Protein AF-A0A8H3FGJ1-F1 (afdb_monomer_lite)

Structure (mmCIF, N/CA/C/O backbone):
data_AF-A0A8H3FGJ1-F1
#
_entry.id   AF-A0A8H3FGJ1-F1
#
loop_
_atom_site.group_PDB
_atom_site.id
_atom_site.type_symbol
_atom_site.label_atom_id
_atom_site.label_alt_id
_atom_site.label_comp_id
_atom_site.label_asym_id
_atom_site.label_entity_id
_atom_site.label_seq_id
_atom_site.pdbx_PDB_ins_code
_atom_site.Cartn_x
_atom_site.Cartn_y
_atom_site.Cartn_z
_atom_site.occupancy
_atom_site.B_iso_or_equiv
_atom_site.auth_seq_id
_atom_site.auth_comp_id
_atom_site.auth_asym_id
_atom_site.auth_atom_id
_atom_site.pdbx_PDB_model_num
ATOM 1 N N . MET A 1 1 ? -55.508 -25.408 26.847 1.00 26.58 1 MET A N 1
ATOM 2 C CA . MET A 1 1 ? -55.460 -25.380 25.366 1.00 26.58 1 MET A CA 1
ATOM 3 C C . MET A 1 1 ? -55.442 -23.920 24.953 1.00 26.58 1 MET A C 1
ATOM 5 O O . MET A 1 1 ? -56.273 -23.188 25.469 1.00 26.58 1 MET A O 1
ATOM 9 N N . ALA A 1 2 ? -54.504 -23.483 24.112 1.00 27.44 2 ALA A N 1
ATOM 10 C CA . ALA A 1 2 ? -54.508 -22.111 23.599 1.00 27.44 2 ALA A CA 1
ATOM 11 C C . ALA A 1 2 ? -55.454 -22.017 22.392 1.00 27.44 2 ALA A C 1
ATOM 13 O O . ALA A 1 2 ? -55.427 -22.892 21.525 1.00 27.44 2 ALA A O 1
ATOM 14 N N . ALA A 1 3 ? -56.301 -20.990 22.347 1.00 27.22 3 ALA A N 1
ATOM 15 C CA . ALA A 1 3 ? -57.204 -20.768 21.227 1.00 27.22 3 ALA A CA 1
ATOM 16 C C . ALA A 1 3 ? -56.464 -20.049 20.089 1.00 27.22 3 ALA A C 1
ATOM 18 O O . ALA A 1 3 ? -56.045 -18.904 20.248 1.00 27.22 3 ALA A O 1
ATOM 19 N N . ASN A 1 4 ? -56.348 -20.694 18.924 1.00 33.72 4 ASN A N 1
ATOM 20 C CA . ASN A 1 4 ? -55.919 -20.033 17.689 1.00 33.72 4 ASN A CA 1
ATOM 21 C C . ASN A 1 4 ? -57.055 -19.142 17.159 1.00 33.72 4 ASN A C 1
ATOM 23 O O . ASN A 1 4 ? -57.729 -19.485 16.186 1.00 33.72 4 ASN A O 1
ATOM 27 N N . GLY A 1 5 ? -57.281 -18.005 17.818 1.00 35.19 5 GLY A N 1
ATOM 28 C CA . GLY A 1 5 ? -58.205 -16.975 17.356 1.00 35.19 5 GLY A CA 1
ATOM 29 C C . GLY A 1 5 ? -57.672 -16.316 16.090 1.00 35.19 5 GLY A C 1
ATOM 30 O O . GLY A 1 5 ? -56.894 -15.374 16.167 1.00 35.19 5 GLY A O 1
ATOM 31 N N . THR A 1 6 ? -58.062 -16.819 14.921 1.00 43.31 6 THR A N 1
ATOM 32 C CA . THR A 1 6 ? -57.953 -16.066 13.665 1.00 43.31 6 THR A CA 1
ATOM 33 C C . THR A 1 6 ? -59.150 -15.127 13.597 1.00 43.31 6 THR A C 1
ATOM 35 O O . THR A 1 6 ? -60.292 -15.586 13.576 1.00 43.31 6 THR A O 1
ATOM 38 N N . PHE A 1 7 ? -58.902 -13.817 13.623 1.00 54.81 7 PHE A N 1
ATOM 39 C CA . PHE A 1 7 ? -59.974 -12.823 13.539 1.00 54.81 7 PHE A CA 1
ATOM 40 C C . PHE A 1 7 ? -60.697 -12.880 12.175 1.00 54.81 7 PHE A C 1
ATOM 42 O O . PHE A 1 7 ? -60.122 -13.358 11.190 1.00 54.81 7 PHE A O 1
ATOM 49 N N . PRO A 1 8 ? -61.954 -12.402 12.079 1.00 65.31 8 PRO A N 1
ATOM 50 C CA . PRO A 1 8 ? -62.693 -12.395 10.820 1.00 65.31 8 PRO A CA 1
ATOM 51 C C . PRO A 1 8 ? -61.982 -11.574 9.736 1.00 65.31 8 PRO A C 1
ATOM 53 O O . PRO A 1 8 ? -61.516 -10.465 9.992 1.00 65.31 8 PRO A O 1
ATOM 56 N N . ARG A 1 9 ? -61.989 -12.054 8.485 1.00 63.81 9 ARG A N 1
ATOM 57 C CA . ARG A 1 9 ? -61.479 -11.282 7.328 1.00 63.81 9 ARG A CA 1
ATOM 58 C C . ARG A 1 9 ? -62.192 -9.939 7.135 1.00 63.81 9 ARG A C 1
ATOM 60 O O . ARG A 1 9 ? -61.612 -9.012 6.587 1.00 63.81 9 ARG A O 1
ATOM 67 N N . GLU A 1 10 ? -63.433 -9.832 7.603 1.00 68.00 10 GLU A N 1
ATOM 68 C CA . GLU A 1 10 ? -64.208 -8.586 7.623 1.00 68.00 10 GLU A CA 1
ATOM 69 C C . GLU A 1 10 ? -63.566 -7.525 8.536 1.00 68.00 10 GLU A C 1
ATOM 71 O O . GLU A 1 10 ? -63.572 -6.345 8.195 1.00 68.00 10 GLU A O 1
ATOM 76 N N . THR A 1 11 ? -62.944 -7.940 9.647 1.00 68.69 11 THR A N 1
ATOM 77 C CA . THR A 1 11 ? -62.146 -7.066 10.520 1.00 68.69 11 THR A CA 1
ATOM 78 C C . THR A 1 11 ? -60.873 -6.603 9.820 1.00 68.69 11 THR A C 1
ATOM 80 O O . THR A 1 11 ? -60.597 -5.409 9.806 1.00 68.69 11 THR A O 1
ATOM 83 N N . GLU A 1 12 ? -60.119 -7.516 9.200 1.00 70.81 12 GLU A N 1
ATOM 84 C CA . GLU A 1 12 ? -58.897 -7.168 8.458 1.00 70.81 12 GLU A CA 1
ATOM 85 C C . GLU A 1 12 ? -59.191 -6.167 7.327 1.00 70.81 12 GLU A C 1
ATOM 87 O O . GLU A 1 12 ? -58.553 -5.119 7.255 1.00 70.81 12 GLU A O 1
ATOM 92 N N . ALA A 1 13 ? -60.218 -6.427 6.511 1.00 71.94 13 ALA A N 1
ATOM 93 C CA . ALA A 1 13 ? -60.627 -5.533 5.429 1.00 71.94 13 ALA A CA 1
ATOM 94 C C . ALA A 1 13 ? -61.085 -4.152 5.938 1.00 71.94 13 ALA A C 1
ATOM 96 O O . ALA A 1 13 ? -60.684 -3.131 5.380 1.00 71.94 13 ALA A O 1
ATOM 97 N N . ALA A 1 14 ? -61.880 -4.100 7.015 1.00 72.19 14 ALA A N 1
ATOM 98 C CA . ALA A 1 14 ? -62.315 -2.838 7.613 1.00 72.19 14 ALA A CA 1
ATOM 99 C C . ALA A 1 14 ? -61.133 -2.004 8.143 1.00 72.19 14 ALA A C 1
ATOM 101 O O . ALA A 1 14 ? -61.114 -0.783 7.981 1.00 72.19 14 ALA A O 1
ATOM 102 N N . LEU A 1 15 ? -60.124 -2.652 8.736 1.00 71.00 15 LEU A N 1
ATOM 103 C CA . LEU A 1 15 ? -58.935 -1.967 9.243 1.00 71.00 15 LEU A CA 1
ATOM 104 C C . LEU A 1 15 ? -58.002 -1.489 8.122 1.00 71.00 15 LEU A C 1
ATOM 106 O O . LEU A 1 15 ? -57.480 -0.386 8.232 1.00 71.00 15 LEU A O 1
ATOM 110 N N . VAL A 1 16 ? -57.849 -2.231 7.018 1.00 77.06 16 VAL A N 1
ATOM 111 C CA . VAL A 1 16 ? -57.105 -1.749 5.832 1.00 77.06 16 VAL A CA 1
ATOM 112 C C . VAL A 1 16 ? -57.773 -0.505 5.230 1.00 77.06 16 VAL A C 1
ATOM 114 O O . VAL A 1 16 ? -57.099 0.483 4.939 1.00 77.06 16 VAL A O 1
ATOM 117 N N . VAL A 1 17 ? -59.106 -0.495 5.110 1.00 77.75 17 VAL A N 1
ATOM 118 C CA . VAL A 1 17 ? -59.865 0.677 4.627 1.00 77.75 17 VAL A CA 1
ATOM 119 C C . VAL A 1 17 ? -59.733 1.881 5.576 1.00 77.75 17 VAL A C 1
ATOM 121 O O . VAL A 1 17 ? -59.710 3.020 5.113 1.00 77.75 17 VAL A O 1
ATOM 124 N N . TRP A 1 18 ? -59.585 1.652 6.885 1.00 76.25 18 TRP A N 1
ATOM 125 C CA . TRP A 1 18 ? -59.311 2.706 7.870 1.00 76.25 18 TRP A CA 1
ATOM 126 C C . TRP A 1 18 ? -57.866 3.231 7.807 1.00 76.25 18 TRP A C 1
ATOM 128 O O . TRP A 1 18 ? -57.669 4.446 7.781 1.00 76.25 18 TRP A O 1
ATOM 138 N N . VAL A 1 19 ? -56.861 2.353 7.702 1.00 76.56 19 VAL A N 1
ATOM 139 C CA . VAL A 1 19 ? -55.439 2.721 7.524 1.00 76.56 19 VAL A CA 1
ATOM 140 C C . VAL A 1 19 ? -55.254 3.586 6.270 1.00 76.56 19 VAL A C 1
ATOM 142 O O . VAL A 1 19 ? -54.617 4.634 6.331 1.00 76.56 19 VAL A O 1
ATOM 145 N N . ASN A 1 20 ? -55.922 3.237 5.168 1.00 79.88 20 ASN A N 1
ATOM 146 C CA . ASN A 1 20 ? -55.917 4.012 3.921 1.00 79.88 20 ASN A CA 1
ATOM 147 C C . ASN A 1 20 ? -56.654 5.372 3.983 1.00 79.88 20 ASN A C 1
ATOM 149 O O . ASN A 1 20 ? -56.727 6.065 2.969 1.00 79.88 20 ASN A O 1
ATOM 153 N N . SER A 1 21 ? -57.195 5.782 5.139 1.00 73.69 21 SER A N 1
ATOM 154 C CA . SER A 1 21 ? -57.740 7.139 5.350 1.00 73.69 21 SER A CA 1
ATOM 155 C C . SER A 1 21 ? -56.721 8.148 5.902 1.00 73.69 21 SER A C 1
ATOM 157 O O . SER A 1 21 ? -57.017 9.343 6.006 1.00 73.69 21 SER A O 1
ATOM 159 N N . PHE A 1 22 ? -55.514 7.683 6.234 1.00 74.94 22 PHE A N 1
ATOM 160 C CA . PHE A 1 22 ? -54.372 8.516 6.608 1.00 74.94 22 PHE A CA 1
ATOM 161 C C . PHE A 1 22 ? -53.606 8.985 5.351 1.00 74.94 22 PHE A C 1
ATOM 163 O O . PHE A 1 22 ? -53.677 8.327 4.310 1.00 74.94 22 PHE A O 1
ATOM 170 N N . PRO A 1 23 ? -52.865 10.111 5.405 1.00 69.44 23 PRO A N 1
ATOM 171 C CA . PRO A 1 23 ? -52.081 10.619 4.275 1.00 69.44 23 PRO A CA 1
ATOM 172 C C . PRO A 1 23 ? -50.773 9.824 4.083 1.00 69.44 23 PRO A C 1
ATOM 174 O O . PRO A 1 23 ? -49.673 10.339 4.285 1.00 69.44 23 PRO A O 1
ATOM 177 N N . LEU A 1 24 ? -50.909 8.549 3.716 1.00 77.00 24 LEU A N 1
ATOM 178 C CA . LEU A 1 24 ? -49.803 7.614 3.502 1.00 77.00 24 LEU A CA 1
ATOM 179 C C . LEU A 1 24 ? -49.051 7.889 2.191 1.00 77.00 24 LEU A C 1
ATOM 181 O O . LEU A 1 24 ? -49.623 8.354 1.203 1.00 77.00 24 LEU A O 1
ATOM 185 N N . SER A 1 25 ? -47.768 7.528 2.156 1.00 72.44 25 SER A N 1
ATOM 186 C CA . SER A 1 25 ? -46.918 7.601 0.957 1.00 72.44 25 SER A CA 1
ATOM 187 C C . SER A 1 25 ? -47.327 6.628 -0.157 1.00 72.44 25 SER A C 1
ATOM 189 O O . SER A 1 25 ? -46.990 6.850 -1.322 1.00 72.44 25 SER A O 1
ATOM 191 N N . HIS A 1 26 ? -48.060 5.567 0.185 1.00 74.69 26 HIS A N 1
ATOM 192 C CA . HIS A 1 26 ? -48.681 4.617 -0.736 1.00 74.69 26 HIS A CA 1
ATOM 193 C C . HIS A 1 26 ? -49.921 3.976 -0.082 1.00 74.69 26 HIS A C 1
ATOM 195 O O . HIS A 1 26 ? -49.948 3.843 1.143 1.00 74.69 26 HIS A O 1
ATOM 201 N N . PRO A 1 27 ? -50.952 3.589 -0.859 1.00 74.75 27 PRO A N 1
ATOM 202 C CA . PRO A 1 27 ? -52.062 2.798 -0.340 1.00 74.75 27 PRO A CA 1
ATOM 203 C C . PRO A 1 27 ? -51.610 1.367 -0.013 1.00 74.75 27 PRO A C 1
ATOM 205 O O . PRO A 1 27 ? -50.695 0.835 -0.641 1.00 74.75 27 PRO A O 1
ATOM 208 N N . VAL A 1 28 ? -52.286 0.767 0.962 1.00 78.69 28 VAL A N 1
ATOM 209 C CA . VAL A 1 28 ? -52.004 -0.548 1.550 1.00 78.69 28 VAL A CA 1
ATOM 210 C C . VAL A 1 28 ? -53.086 -1.541 1.125 1.00 78.69 28 VAL A C 1
ATOM 212 O O . VAL A 1 28 ? -54.270 -1.264 1.324 1.00 78.69 28 VAL A O 1
ATOM 215 N N . ASP A 1 29 ? -52.705 -2.702 0.595 1.00 74.94 29 ASP A N 1
ATOM 216 C CA . ASP A 1 29 ? -53.631 -3.778 0.207 1.00 74.94 29 ASP A CA 1
ATOM 217 C C . ASP A 1 29 ? -53.746 -4.869 1.297 1.00 74.94 29 ASP A C 1
ATOM 219 O O . ASP A 1 29 ? -54.734 -5.608 1.341 1.00 74.94 29 ASP A O 1
ATOM 223 N N . SER A 1 30 ? -52.781 -4.970 2.225 1.00 73.44 30 SER A N 1
ATOM 224 C CA . SER A 1 30 ? -52.850 -5.878 3.385 1.00 73.44 30 SER A CA 1
ATOM 225 C C . SER A 1 30 ? -52.137 -5.330 4.623 1.00 73.44 30 SER A C 1
ATOM 227 O O . SER A 1 30 ? -51.042 -4.781 4.533 1.00 73.44 30 SER A O 1
ATOM 229 N N . LEU A 1 31 ? -52.667 -5.624 5.821 1.00 68.06 31 LEU A N 1
ATOM 230 C CA . LEU A 1 31 ? -51.979 -5.366 7.101 1.00 68.06 31 LEU A CA 1
ATOM 231 C C . LEU A 1 31 ? -50.574 -6.008 7.173 1.00 68.06 31 LEU A C 1
ATOM 233 O O . LEU A 1 31 ? -49.738 -5.585 7.966 1.00 68.06 31 LEU A O 1
ATOM 237 N N . SER A 1 32 ? -50.284 -7.001 6.324 1.00 67.94 32 SER A N 1
ATOM 238 C CA . SER A 1 32 ? -48.955 -7.617 6.202 1.00 67.94 32 SER A CA 1
ATOM 239 C C . SER A 1 32 ? -47.872 -6.668 5.663 1.00 67.94 32 SER A C 1
ATOM 241 O O . SER A 1 32 ? -46.683 -6.942 5.843 1.00 67.94 32 SER A O 1
ATOM 243 N N . GLU A 1 33 ? -48.250 -5.571 5.007 1.00 68.56 33 GLU A N 1
ATOM 244 C CA . GLU A 1 33 ? -47.326 -4.588 4.425 1.00 68.56 33 GLU A CA 1
ATOM 245 C C . GLU A 1 33 ? -46.804 -3.611 5.490 1.00 68.56 33 GLU A C 1
ATOM 247 O O . GLU A 1 33 ? -45.638 -3.227 5.450 1.00 68.56 33 GLU A O 1
ATOM 252 N N . MET A 1 34 ? -47.599 -3.346 6.537 1.00 69.50 34 MET A N 1
ATOM 253 C CA . MET A 1 34 ? -47.244 -2.491 7.684 1.00 69.50 34 MET A CA 1
ATOM 254 C C . MET A 1 34 ? -46.037 -3.005 8.499 1.00 69.50 34 MET A C 1
ATOM 256 O O . MET A 1 34 ? -45.449 -2.261 9.283 1.00 69.50 34 MET A O 1
ATOM 260 N N . ASN A 1 35 ? -45.626 -4.262 8.287 1.00 66.88 35 ASN A N 1
ATOM 261 C CA . ASN A 1 35 ? -44.487 -4.914 8.945 1.00 66.88 35 ASN A CA 1
ATOM 262 C C . ASN A 1 35 ? -43.113 -4.262 8.677 1.00 66.88 35 ASN A C 1
ATOM 264 O O . ASN A 1 35 ? -42.137 -4.633 9.327 1.00 66.88 35 ASN A O 1
ATOM 268 N N . ASP A 1 36 ? -42.993 -3.323 7.734 1.00 68.19 36 ASP A N 1
ATOM 269 C CA . ASP A 1 36 ? -41.767 -2.528 7.550 1.00 68.19 36 ASP A CA 1
ATOM 270 C C . ASP A 1 36 ? -41.664 -1.296 8.471 1.00 68.19 36 ASP A C 1
ATOM 272 O O . ASP A 1 36 ? -40.653 -0.588 8.446 1.00 68.19 36 ASP A O 1
ATOM 276 N N . GLY A 1 37 ? -42.693 -1.042 9.290 1.00 68.31 37 GLY A N 1
ATOM 277 C CA . GLY A 1 37 ? -42.773 0.078 10.229 1.00 68.31 37 GLY A CA 1
ATOM 278 C C . GLY A 1 37 ? -42.937 1.458 9.579 1.00 68.31 37 GLY A C 1
ATOM 279 O O . GLY A 1 37 ? -43.114 2.441 10.297 1.00 68.31 37 GLY A O 1
ATOM 280 N N . GLN A 1 38 ? -42.903 1.564 8.246 1.00 72.44 38 GLN A N 1
ATOM 281 C CA . GLN A 1 38 ? -42.881 2.848 7.544 1.00 72.44 38 GLN A CA 1
ATOM 282 C C . GLN A 1 38 ? -44.277 3.482 7.479 1.00 72.44 38 GLN A C 1
ATOM 284 O O . GLN A 1 38 ? -44.437 4.644 7.850 1.00 72.44 38 GLN A O 1
ATOM 289 N N . ILE A 1 39 ? -45.296 2.689 7.130 1.00 74.81 39 ILE A N 1
ATOM 290 C CA . ILE A 1 39 ? -46.717 3.088 7.197 1.00 74.81 39 ILE A CA 1
ATOM 291 C C . ILE A 1 39 ? -47.101 3.499 8.629 1.00 74.81 39 ILE A C 1
ATOM 293 O O . ILE A 1 39 ? -47.787 4.497 8.838 1.00 74.81 39 ILE A O 1
ATOM 297 N N . LEU A 1 40 ? -46.611 2.760 9.629 1.00 72.25 40 LEU A N 1
ATOM 298 C CA . LEU A 1 40 ? -46.873 3.046 11.038 1.00 72.25 40 LEU A CA 1
ATOM 299 C C . LEU A 1 40 ? -46.306 4.409 11.466 1.00 72.25 40 LEU A C 1
ATOM 301 O O . LEU A 1 40 ? -47.020 5.190 12.086 1.00 72.25 40 LEU A O 1
ATOM 305 N N . TRP A 1 41 ? -45.058 4.728 11.113 1.00 73.00 41 TRP A N 1
ATOM 306 C CA . TRP A 1 41 ? -44.461 6.037 11.415 1.00 73.00 41 TRP A CA 1
ATOM 307 C C . TRP A 1 41 ? -45.232 7.195 10.768 1.00 73.00 41 TRP A C 1
ATOM 309 O O . TRP A 1 41 ? -45.405 8.246 11.384 1.00 73.00 41 TRP A O 1
ATOM 319 N N . GLU A 1 42 ? -45.748 6.998 9.551 1.00 73.06 42 GLU A N 1
ATOM 320 C CA . GLU A 1 42 ? -46.601 7.983 8.875 1.00 73.06 42 GLU A CA 1
ATOM 321 C C . GLU A 1 42 ? -47.937 8.195 9.614 1.00 73.06 42 GLU A C 1
ATOM 323 O O . GLU A 1 42 ? -48.349 9.344 9.779 1.00 73.06 42 GLU A O 1
ATOM 328 N N . MET A 1 43 ? -48.561 7.133 10.143 1.00 73.12 43 MET A N 1
ATOM 329 C CA . MET A 1 43 ? -49.765 7.237 10.984 1.00 73.12 43 MET A CA 1
ATOM 330 C C . MET A 1 43 ? -49.492 7.908 12.341 1.00 73.12 43 MET A C 1
ATOM 332 O O . MET A 1 43 ? -50.241 8.796 12.737 1.00 73.12 43 MET A O 1
ATOM 336 N N . LEU A 1 44 ? -48.425 7.520 13.053 1.00 70.31 44 LEU A N 1
ATOM 337 C CA . LEU A 1 44 ? -48.079 8.089 14.368 1.00 70.31 44 LEU A CA 1
ATOM 338 C C . LEU A 1 44 ? -47.808 9.601 14.276 1.00 70.31 44 LEU A C 1
ATOM 340 O O . LEU A 1 44 ? -48.307 10.371 15.096 1.00 70.31 44 LEU A O 1
ATOM 344 N N . ARG A 1 45 ? -47.106 10.035 13.222 1.00 72.38 45 ARG A N 1
ATOM 345 C CA . ARG A 1 45 ? -46.784 11.447 12.964 1.00 72.38 45 ARG A CA 1
ATOM 346 C C . ARG A 1 45 ? -47.995 12.305 12.565 1.00 72.38 45 ARG A C 1
ATOM 348 O O . ARG A 1 45 ? -47.984 13.499 12.835 1.00 72.38 45 ARG A O 1
ATOM 355 N N . GLU A 1 46 ? -49.030 11.732 11.945 1.00 69.81 46 GLU A N 1
ATOM 356 C CA . GLU A 1 46 ? -50.311 12.429 11.695 1.00 69.81 46 GLU A CA 1
ATOM 357 C C . GLU A 1 46 ? -51.092 12.664 13.005 1.00 69.81 46 GLU A C 1
ATOM 359 O O . GLU A 1 46 ? -51.833 13.638 13.112 1.00 69.81 46 GLU A O 1
ATOM 364 N N . MET A 1 47 ? -50.936 11.788 14.007 1.00 65.88 47 MET A N 1
ATOM 365 C CA . MET A 1 47 ? -51.678 11.872 15.274 1.00 65.88 47 MET A CA 1
ATOM 366 C C . MET A 1 47 ? -51.006 12.755 16.329 1.00 65.88 47 MET A C 1
ATOM 368 O O . MET A 1 47 ? -51.701 13.520 16.992 1.00 65.88 47 MET A O 1
ATOM 372 N N . ASN A 1 48 ? -49.681 12.657 16.492 1.00 65.12 48 ASN A N 1
ATOM 373 C CA . ASN A 1 48 ? -48.899 13.552 17.350 1.00 65.12 48 ASN A CA 1
ATOM 374 C C . ASN A 1 48 ? -47.638 14.027 16.593 1.00 65.12 48 ASN A C 1
ATOM 376 O O . ASN A 1 48 ? -46.586 13.384 16.661 1.00 65.12 48 ASN A O 1
ATOM 380 N N . PRO A 1 49 ? -47.718 15.143 15.846 1.00 67.12 49 PRO A N 1
ATOM 381 C CA . PRO A 1 49 ? -46.592 15.650 15.064 1.00 67.12 49 PRO A CA 1
ATOM 382 C C . PRO A 1 49 ? -45.461 16.251 15.915 1.00 67.12 49 PRO A C 1
ATOM 384 O O . PRO A 1 49 ? -44.373 16.460 15.380 1.00 67.12 49 PRO A O 1
ATOM 387 N N . GLU A 1 50 ? -45.679 16.525 17.207 1.00 57.97 50 GLU A N 1
ATOM 388 C CA . GLU A 1 50 ? -44.661 17.110 18.092 1.00 57.97 50 GLU A CA 1
ATOM 389 C C . GLU A 1 50 ? -43.750 16.027 18.695 1.00 57.97 50 GLU A C 1
ATOM 391 O O . GLU A 1 50 ? -42.522 16.142 18.638 1.00 57.97 50 GLU A O 1
ATOM 396 N N . ALA A 1 51 ? -44.332 14.915 19.159 1.00 56.53 51 ALA A N 1
ATOM 397 C CA . ALA A 1 51 ? -43.585 13.760 19.662 1.00 56.53 51 ALA A CA 1
ATOM 398 C C . ALA A 1 51 ? -42.807 13.004 18.560 1.00 56.53 51 ALA A C 1
ATOM 400 O O . ALA A 1 51 ? -41.759 12.419 18.834 1.00 56.53 51 ALA A O 1
ATOM 401 N N . PHE A 1 52 ? -43.282 13.024 17.307 1.00 62.59 52 PHE A N 1
ATOM 402 C CA . PHE A 1 52 ? -42.733 12.233 16.190 1.00 62.59 52 PHE A CA 1
ATOM 403 C C . PHE A 1 52 ? -41.900 13.063 15.193 1.00 62.59 52 PHE A C 1
ATOM 405 O O . PHE A 1 52 ? -42.022 12.953 13.968 1.00 62.59 52 PHE A O 1
ATOM 412 N N . THR A 1 53 ? -41.006 13.895 15.727 1.00 54.66 53 THR A N 1
ATOM 413 C CA . THR A 1 53 ? -40.143 14.826 14.979 1.00 54.66 53 THR A CA 1
ATOM 414 C C . THR A 1 53 ? -38.879 14.159 14.397 1.00 54.66 53 THR A C 1
ATOM 416 O O . THR A 1 53 ? -37.753 14.462 14.789 1.00 54.66 53 THR A O 1
ATOM 419 N N . GLY A 1 54 ? -39.033 13.262 13.410 1.00 64.06 54 GLY A N 1
ATOM 420 C CA . GLY A 1 54 ? -37.879 12.611 12.762 1.00 64.06 54 GLY A CA 1
ATOM 421 C C . GLY A 1 54 ? -38.134 11.839 11.457 1.00 64.06 54 GLY A C 1
ATOM 422 O O . GLY A 1 54 ? -39.252 11.758 10.940 1.00 64.06 54 GLY A O 1
ATOM 423 N N . GLU A 1 55 ? -37.062 11.238 10.932 1.00 60.16 55 GLU A N 1
ATOM 424 C CA . GLU A 1 55 ? -37.072 10.334 9.773 1.00 60.16 55 GLU A CA 1
ATOM 425 C C . GLU A 1 55 ? -36.601 8.925 10.171 1.00 60.16 55 GLU A C 1
ATOM 427 O O . GLU A 1 55 ? -35.631 8.784 10.913 1.00 60.16 55 GLU A O 1
ATOM 432 N N . LEU A 1 56 ? -37.249 7.880 9.640 1.00 67.56 56 LEU A N 1
ATOM 433 C CA . LEU A 1 56 ? -36.849 6.489 9.884 1.00 67.56 56 LEU A CA 1
ATOM 434 C C . LEU A 1 56 ? -35.470 6.146 9.276 1.00 67.56 56 LEU A C 1
ATOM 436 O O . LEU A 1 56 ? -35.151 6.641 8.188 1.00 67.56 56 LEU A O 1
ATOM 440 N N . PRO A 1 57 ? -34.697 5.223 9.895 1.00 62.00 57 PRO A N 1
ATOM 441 C CA . PRO A 1 57 ? -33.391 4.783 9.400 1.00 62.00 57 PRO A CA 1
ATOM 442 C C . PRO A 1 57 ? -33.401 4.222 7.974 1.00 62.00 57 PRO A C 1
ATOM 444 O O . PRO A 1 57 ? -32.438 4.421 7.234 1.00 62.00 57 PRO A O 1
ATOM 447 N N . SER A 1 58 ? -34.483 3.550 7.559 1.00 62.66 58 SER A N 1
ATOM 448 C CA . SER A 1 58 ? -34.685 3.139 6.168 1.00 62.66 58 SER A CA 1
ATOM 449 C C . SER A 1 58 ? -36.016 3.634 5.608 1.00 62.66 58 SER A C 1
ATOM 451 O O . SER A 1 58 ? -37.083 3.289 6.110 1.00 62.66 58 SER A O 1
ATOM 453 N N . LYS A 1 59 ? -35.935 4.380 4.498 1.00 60.56 59 LYS A N 1
ATOM 454 C CA . LYS A 1 59 ? -37.080 4.866 3.702 1.00 60.56 59 LYS A CA 1
ATOM 455 C C . LYS A 1 59 ? -37.457 3.934 2.539 1.00 60.56 59 LYS A C 1
ATOM 457 O O . LYS A 1 59 ? -38.224 4.328 1.660 1.00 60.56 59 LYS A O 1
ATOM 462 N N . LYS A 1 60 ? -36.827 2.755 2.446 1.00 60.75 60 LYS A N 1
ATOM 463 C CA . LYS A 1 60 ? -37.021 1.791 1.353 1.00 60.75 60 LYS A CA 1
ATOM 464 C C . LYS A 1 60 ? -37.532 0.471 1.909 1.00 60.75 60 LYS A C 1
ATOM 466 O O . LYS A 1 60 ? -36.785 -0.227 2.601 1.00 60.75 60 LYS A O 1
ATOM 471 N N . GLN A 1 61 ? -38.749 0.103 1.518 1.00 62.81 61 GLN A N 1
ATOM 472 C CA . GLN A 1 61 ? -39.337 -1.204 1.787 1.00 62.81 61 GLN A CA 1
ATOM 473 C C . GLN A 1 61 ? -38.371 -2.318 1.346 1.00 62.81 61 GLN A C 1
ATOM 475 O O . GLN A 1 61 ? -38.005 -2.443 0.178 1.00 62.81 61 GLN A O 1
ATOM 480 N N . SER A 1 62 ? -37.861 -3.049 2.333 1.00 62.19 62 SER A N 1
ATOM 481 C CA . SER A 1 62 ? -36.785 -4.033 2.203 1.00 62.19 62 SER A CA 1
ATOM 482 C C . SER A 1 62 ? -36.727 -4.873 3.476 1.00 62.19 62 SER A C 1
ATOM 484 O O . SER A 1 62 ? -37.151 -4.417 4.540 1.00 62.19 62 SER A O 1
ATOM 486 N N . ASP A 1 63 ? -36.158 -6.075 3.414 1.00 58.06 63 ASP A N 1
ATOM 487 C CA . ASP A 1 63 ? -36.068 -6.934 4.605 1.00 58.06 63 ASP A CA 1
ATOM 488 C C . ASP A 1 63 ? -35.130 -6.351 5.682 1.00 58.06 63 ASP A C 1
ATOM 490 O O . ASP A 1 63 ? -35.322 -6.587 6.871 1.00 58.06 63 ASP A O 1
ATOM 494 N N . TYR A 1 64 ? -34.195 -5.480 5.284 1.00 56.62 64 TYR A N 1
ATOM 495 C CA . TYR A 1 64 ? -33.399 -4.658 6.201 1.00 56.62 64 TYR A CA 1
ATOM 496 C C . TYR A 1 64 ? -34.256 -3.615 6.942 1.00 56.62 64 TYR A C 1
ATOM 498 O O . TYR A 1 64 ? -34.135 -3.474 8.158 1.00 56.62 64 TYR A O 1
ATOM 506 N N . ALA A 1 65 ? -35.171 -2.927 6.243 1.00 60.00 65 ALA A N 1
ATOM 507 C CA . ALA A 1 65 ? -36.123 -2.002 6.869 1.00 60.00 65 ALA A CA 1
ATOM 508 C C . ALA A 1 65 ? -37.058 -2.727 7.849 1.00 60.00 65 ALA A C 1
ATOM 510 O O . ALA A 1 65 ? -37.225 -2.272 8.976 1.00 60.00 65 ALA A O 1
ATOM 511 N N . ARG A 1 66 ? -37.571 -3.904 7.464 1.00 62.53 66 ARG A N 1
ATOM 512 C CA . ARG A 1 66 ? -38.410 -4.779 8.310 1.00 62.53 66 ARG A CA 1
ATOM 513 C C . ARG A 1 66 ? -37.729 -5.262 9.593 1.00 62.53 66 ARG A C 1
ATOM 515 O O . ARG A 1 66 ? -38.420 -5.694 10.508 1.00 62.53 66 ARG A O 1
ATOM 522 N N . GLN A 1 67 ? -36.401 -5.184 9.685 1.00 62.50 67 GLN A N 1
ATOM 523 C CA . GLN A 1 67 ? -35.671 -5.479 10.917 1.00 62.50 67 GLN A CA 1
ATOM 524 C C . GLN A 1 67 ? -35.253 -4.209 11.674 1.00 62.50 67 GLN A C 1
ATOM 526 O O . GLN A 1 67 ? -35.362 -4.174 12.898 1.00 62.50 67 GLN A O 1
ATOM 531 N N . GLN A 1 68 ? -34.790 -3.164 10.976 1.00 65.38 68 GLN A N 1
ATOM 532 C CA . GLN A 1 68 ? -34.276 -1.951 11.622 1.00 65.38 68 GLN A CA 1
ATOM 533 C C . GLN A 1 68 ? -35.349 -0.939 12.022 1.00 65.38 68 GLN A C 1
ATOM 535 O O . GLN A 1 68 ? -35.255 -0.393 13.117 1.00 65.38 68 GLN A O 1
ATOM 540 N N . ASN A 1 69 ? -36.364 -0.686 11.192 1.00 68.50 69 ASN A N 1
ATOM 541 C CA . ASN A 1 69 ? -37.391 0.306 11.517 1.00 68.50 69 ASN A CA 1
ATOM 542 C C . ASN A 1 69 ? -38.200 -0.116 12.766 1.00 68.50 69 ASN A C 1
ATOM 544 O O . ASN A 1 69 ? -38.299 0.703 13.677 1.00 68.50 69 ASN A O 1
ATOM 548 N N . PRO A 1 70 ? -38.678 -1.373 12.920 1.00 63.34 70 PRO A N 1
ATOM 549 C CA . PRO A 1 70 ? -39.333 -1.801 14.162 1.00 63.34 70 PRO A CA 1
ATOM 550 C C . PRO A 1 70 ? -38.412 -1.733 15.389 1.00 63.34 70 PRO A C 1
ATOM 552 O O . PRO A 1 70 ? -38.837 -1.290 16.451 1.00 63.34 70 PRO A O 1
ATOM 555 N N . ALA A 1 71 ? -37.133 -2.104 15.249 1.00 62.41 71 ALA A N 1
ATOM 556 C CA . ALA A 1 71 ? -36.157 -2.004 16.339 1.00 62.41 71 ALA A CA 1
ATOM 557 C C . ALA A 1 71 ? -35.846 -0.546 16.738 1.00 62.41 71 ALA A C 1
ATOM 559 O O . ALA A 1 71 ? -35.525 -0.277 17.892 1.00 62.41 71 ALA A O 1
ATOM 560 N N . TYR A 1 72 ? -35.962 0.401 15.802 1.00 62.88 72 TYR A N 1
ATOM 561 C CA . TYR A 1 72 ? -35.831 1.835 16.060 1.00 62.88 72 TYR A CA 1
ATOM 562 C C . TYR A 1 72 ? -37.042 2.394 16.830 1.00 62.88 72 TYR A C 1
ATOM 564 O O . TYR A 1 72 ? -36.856 3.182 17.755 1.00 62.88 72 TYR A O 1
ATOM 572 N N . LEU A 1 73 ? -38.260 1.927 16.519 1.00 61.53 73 LEU A N 1
ATOM 573 C CA . LEU A 1 73 ? -39.480 2.246 17.279 1.00 61.53 73 LEU A CA 1
ATOM 574 C C . LEU A 1 73 ? -39.438 1.689 18.716 1.00 61.53 73 LEU A C 1
ATOM 576 O O . LEU A 1 73 ? -39.891 2.369 19.639 1.00 61.53 73 LEU A O 1
ATOM 580 N N . ASP A 1 74 ? -38.857 0.494 18.897 1.00 58.56 74 ASP A N 1
ATOM 581 C CA . ASP A 1 74 ? -38.524 -0.121 20.199 1.00 58.56 74 ASP A CA 1
ATOM 582 C C . ASP A 1 74 ? -37.540 0.767 20.980 1.00 58.56 74 ASP A C 1
ATOM 584 O O . ASP A 1 74 ? -37.794 1.159 22.114 1.00 58.56 74 ASP A O 1
ATOM 588 N N . ALA A 1 75 ? -36.410 1.119 20.356 1.00 56.25 75 ALA A N 1
ATOM 589 C CA . ALA A 1 75 ? -35.301 1.806 21.018 1.00 56.25 75 ALA A CA 1
ATOM 590 C C . ALA A 1 75 ? -35.585 3.277 21.373 1.00 56.25 75 ALA A C 1
ATOM 592 O O . ALA A 1 75 ? -34.946 3.813 22.276 1.00 56.25 75 ALA A O 1
ATOM 593 N N . HIS A 1 76 ? -36.526 3.923 20.680 1.00 53.97 76 HIS A N 1
ATOM 594 C CA . HIS A 1 76 ? -37.021 5.263 21.017 1.00 53.97 76 HIS A CA 1
ATOM 595 C C . HIS A 1 76 ? -38.231 5.250 21.971 1.00 53.97 76 HIS A C 1
ATOM 597 O O . HIS A 1 76 ? -38.815 6.305 22.205 1.00 53.97 76 HIS A O 1
ATOM 603 N N . ASP A 1 77 ? -38.610 4.080 22.504 1.00 52.31 77 ASP A N 1
ATOM 604 C CA . ASP A 1 77 ? -39.731 3.872 23.439 1.00 52.31 77 ASP A CA 1
ATOM 605 C C . ASP A 1 77 ? -41.047 4.521 22.958 1.00 52.31 77 ASP A C 1
ATOM 607 O O . ASP A 1 77 ? -41.853 5.041 23.729 1.00 52.31 77 ASP A O 1
ATOM 611 N N . THR A 1 78 ? -41.249 4.517 21.632 1.00 50.31 78 THR A N 1
ATOM 612 C CA . THR A 1 78 ? -42.213 5.383 20.918 1.00 50.31 78 THR A CA 1
ATOM 613 C C . THR A 1 78 ? -43.677 5.174 21.299 1.00 50.31 78 THR A C 1
ATOM 615 O O . THR A 1 78 ? -44.518 6.027 21.023 1.00 50.31 78 THR A O 1
ATOM 618 N N . THR A 1 79 ? -43.989 4.073 21.977 1.00 49.22 79 THR A N 1
ATOM 619 C CA . THR A 1 79 ? -45.300 3.823 22.575 1.00 49.22 79 THR A CA 1
ATOM 620 C C . THR A 1 79 ? -45.604 4.800 23.716 1.00 49.22 79 THR A C 1
ATOM 622 O O . THR A 1 79 ? -46.743 5.232 23.852 1.00 49.22 79 THR A O 1
ATOM 625 N N . PHE A 1 80 ? -44.614 5.165 24.538 1.00 43.50 80 PHE A N 1
ATOM 626 C CA . PHE A 1 80 ? -44.824 5.923 25.776 1.00 43.50 80 PHE A CA 1
ATOM 627 C C . PHE A 1 80 ? -45.227 7.395 25.627 1.00 43.50 80 PHE A C 1
ATOM 629 O O . PHE A 1 80 ? -46.184 7.755 26.309 1.00 43.50 80 PHE A O 1
ATOM 636 N N . PRO A 1 81 ? -44.618 8.249 24.774 1.00 46.41 81 PRO A N 1
ATOM 637 C CA . PRO A 1 81 ? -44.972 9.675 24.727 1.00 46.41 81 PRO A CA 1
ATOM 638 C C . PRO A 1 81 ? -46.441 9.939 24.354 1.00 46.41 81 PRO A C 1
ATOM 640 O O . PRO A 1 81 ? -46.961 11.006 24.644 1.00 46.41 81 PRO A O 1
ATOM 643 N N . ILE A 1 82 ? -47.130 8.955 23.769 1.00 48.47 82 ILE A N 1
ATOM 644 C CA . ILE A 1 82 ? -48.569 8.992 23.470 1.00 48.47 82 ILE A CA 1
ATOM 645 C C . ILE A 1 82 ? -49.438 8.771 24.729 1.00 48.47 82 ILE A C 1
ATOM 647 O O . ILE A 1 82 ? -50.572 9.236 24.783 1.00 48.47 82 ILE A O 1
ATOM 651 N N . PHE A 1 83 ? -48.920 8.066 25.739 1.00 46.69 83 PHE A N 1
ATOM 652 C CA . PHE A 1 83 ? -49.608 7.749 27.000 1.00 46.69 83 PHE A CA 1
ATOM 653 C C . PHE A 1 83 ? -49.080 8.540 28.213 1.00 46.69 83 PHE A C 1
ATOM 655 O O . PHE A 1 83 ? -49.634 8.404 29.302 1.00 46.69 83 PHE A O 1
ATOM 662 N N . THR A 1 84 ? -48.005 9.321 28.061 1.00 39.69 84 THR A N 1
ATOM 663 C CA . THR A 1 84 ? -47.372 10.093 29.151 1.00 39.69 84 THR A CA 1
ATOM 664 C C . THR A 1 84 ? -47.475 11.609 28.980 1.00 39.69 84 THR A C 1
ATOM 666 O O . THR A 1 84 ? -46.759 12.334 29.666 1.00 39.69 84 THR A O 1
ATOM 669 N N . ASP A 1 85 ? -48.314 12.093 28.066 1.00 40.34 85 ASP A N 1
ATOM 670 C CA . ASP A 1 85 ? -48.635 13.520 27.973 1.00 40.34 85 ASP A CA 1
ATOM 671 C C . ASP A 1 85 ? -49.467 13.920 29.207 1.00 40.34 85 ASP A C 1
ATOM 673 O O . ASP A 1 85 ? -50.490 13.286 29.490 1.00 40.34 85 ASP A O 1
ATOM 677 N N . ASP A 1 86 ? -49.025 14.918 29.982 1.00 42.28 86 ASP A N 1
ATOM 678 C CA . ASP A 1 86 ? -49.583 15.185 31.325 1.00 42.28 86 ASP A CA 1
ATOM 679 C C . ASP A 1 86 ? -51.085 15.557 31.278 1.00 42.28 86 ASP A C 1
ATOM 681 O O . ASP A 1 86 ? -51.816 15.268 32.224 1.00 42.28 86 ASP A O 1
ATOM 685 N N . GLU A 1 87 ? -51.587 16.102 30.160 1.00 41.53 87 GLU A N 1
ATOM 686 C CA . GLU A 1 87 ? -53.015 16.423 29.976 1.00 41.53 87 GLU A CA 1
ATOM 687 C C . GLU A 1 87 ? -53.933 15.183 29.911 1.00 41.53 87 GLU A C 1
ATOM 689 O O . GLU A 1 87 ? -55.118 15.275 30.237 1.00 41.53 87 GLU A O 1
ATOM 694 N N . LEU A 1 88 ? -53.418 14.006 29.528 1.00 41.75 88 LEU A N 1
ATOM 695 C CA . LEU A 1 88 ? -54.201 12.759 29.498 1.00 41.75 88 LEU A CA 1
ATOM 696 C C . LEU A 1 88 ? -54.341 12.113 30.882 1.00 41.75 88 LEU A C 1
ATOM 698 O O . LEU A 1 88 ? -55.277 11.347 31.128 1.00 41.75 88 LEU A O 1
ATOM 702 N N . ARG A 1 89 ? -53.417 12.421 31.795 1.00 44.06 89 ARG A N 1
ATOM 703 C CA . ARG A 1 89 ? -53.324 11.797 33.117 1.00 44.06 89 ARG A CA 1
ATOM 704 C C . ARG A 1 89 ? -54.435 12.245 34.070 1.00 44.06 89 ARG A C 1
ATOM 706 O O . ARG A 1 89 ? -54.908 11.428 34.853 1.00 44.06 89 ARG A O 1
ATOM 713 N N . ASP A 1 90 ? -54.893 13.489 33.950 1.00 41.38 90 ASP A N 1
ATOM 714 C CA . ASP A 1 90 ? -55.987 14.053 34.758 1.00 41.38 90 ASP A CA 1
ATOM 715 C C . ASP A 1 90 ? -57.392 13.569 34.325 1.00 41.38 90 ASP A C 1
ATOM 717 O O . ASP A 1 90 ? -58.379 13.836 35.011 1.00 41.38 90 ASP A O 1
ATOM 721 N N . MET A 1 91 ? -57.503 12.844 33.202 1.00 38.03 91 MET A N 1
ATOM 722 C CA . MET A 1 91 ? -58.778 12.367 32.633 1.00 38.03 91 MET A CA 1
ATOM 723 C C . MET A 1 91 ? -58.962 10.837 32.692 1.00 38.03 91 MET A C 1
ATOM 725 O O . MET A 1 91 ? -60.067 10.343 32.457 1.00 38.03 91 MET A O 1
ATOM 729 N N . ALA A 1 92 ? -57.912 10.072 33.007 1.00 38.53 92 ALA A N 1
ATOM 730 C CA . ALA A 1 92 ? -57.966 8.614 33.116 1.00 38.53 92 ALA A CA 1
ATOM 731 C C . ALA A 1 92 ? -58.315 8.180 34.553 1.00 38.53 92 ALA A C 1
ATOM 733 O O . ALA A 1 92 ? -57.493 8.272 35.458 1.00 38.53 92 ALA A O 1
ATOM 734 N N . VAL A 1 93 ? -59.541 7.687 34.759 1.00 40.06 93 VAL A N 1
ATOM 735 C CA . VAL A 1 93 ? -60.131 7.467 36.099 1.00 40.06 93 VAL A CA 1
ATOM 736 C C . VAL A 1 93 ? -59.492 6.316 36.903 1.00 40.06 93 VAL A C 1
ATOM 738 O O . VAL A 1 93 ? -59.687 6.261 38.115 1.00 40.06 93 VAL A O 1
ATOM 741 N N . ASP A 1 94 ? -58.701 5.428 36.287 1.00 42.38 94 ASP A N 1
ATOM 742 C CA . ASP A 1 94 ? -58.014 4.341 37.003 1.00 42.38 94 ASP A CA 1
ATOM 743 C C . ASP A 1 94 ? -56.630 3.980 36.415 1.00 42.38 94 ASP A C 1
ATOM 745 O O . ASP A 1 94 ? -56.478 3.659 35.230 1.00 42.38 94 ASP A O 1
ATOM 749 N N . GLU A 1 95 ? -55.617 3.959 37.285 1.00 40.00 95 GLU A N 1
ATOM 750 C CA . GLU A 1 95 ? -54.239 3.537 37.005 1.00 40.00 95 GLU A CA 1
ATOM 751 C C . GLU A 1 95 ? -54.148 2.034 36.647 1.00 40.00 95 GLU A C 1
ATOM 753 O O . GLU A 1 95 ? -53.266 1.619 35.882 1.00 40.00 95 GLU A O 1
ATOM 758 N N . SER A 1 96 ? -55.101 1.209 37.107 1.00 41.56 96 SER A N 1
ATOM 759 C CA . SER A 1 96 ? -55.180 -0.221 36.769 1.00 41.56 96 SER A CA 1
ATOM 760 C C . SER A 1 96 ? -55.400 -0.465 35.267 1.00 41.56 96 SER A C 1
ATOM 762 O O . SER A 1 96 ? -54.824 -1.398 34.690 1.00 41.56 96 SER A O 1
ATOM 764 N N . SER A 1 97 ? -56.160 0.411 34.599 1.00 41.84 97 SER A N 1
ATOM 765 C CA . SER A 1 97 ? -56.479 0.302 33.169 1.00 41.84 97 SER A CA 1
ATOM 766 C C . SER A 1 97 ? -55.243 0.528 32.294 1.00 41.84 97 SER A C 1
ATOM 768 O O . SER A 1 97 ? -54.984 -0.220 31.348 1.00 41.84 97 SER A O 1
ATOM 770 N N . ILE A 1 98 ? -54.407 1.505 32.655 1.00 45.19 98 ILE A N 1
ATOM 771 C CA . ILE A 1 98 ? -53.131 1.767 31.972 1.00 45.19 98 ILE A CA 1
ATOM 772 C C . ILE A 1 98 ? -52.158 0.600 32.215 1.00 45.19 98 ILE A C 1
ATOM 774 O O . ILE A 1 98 ? -51.471 0.148 31.295 1.00 45.19 98 ILE A O 1
ATOM 778 N N . SER A 1 99 ? -52.137 0.050 33.433 1.00 42.09 99 SER A N 1
ATOM 779 C CA . SER A 1 99 ? -51.294 -1.096 33.797 1.00 42.09 99 SER A CA 1
ATOM 780 C C . SER A 1 99 ? -51.676 -2.386 33.047 1.00 42.09 99 SER A C 1
ATOM 782 O O . SER A 1 99 ? -50.807 -3.098 32.535 1.00 42.09 99 SER A O 1
ATOM 784 N N . THR A 1 100 ? -52.973 -2.671 32.888 1.00 41.31 100 THR A N 1
ATOM 785 C CA . THR A 1 100 ? -53.458 -3.841 32.132 1.00 41.31 100 THR A CA 1
ATOM 786 C C . THR A 1 100 ? -53.274 -3.693 30.618 1.00 41.31 100 THR A C 1
ATOM 788 O O . THR A 1 100 ? -52.916 -4.676 29.962 1.00 41.31 100 THR A O 1
ATOM 791 N N . ALA A 1 101 ? -53.401 -2.484 30.058 1.00 41.44 101 ALA A N 1
ATOM 792 C CA . ALA A 1 101 ? -53.005 -2.200 28.675 1.00 41.44 101 ALA A CA 1
ATOM 793 C C . ALA A 1 101 ? -51.494 -2.437 28.461 1.00 41.44 101 ALA A C 1
ATOM 795 O O . ALA A 1 101 ? -51.090 -3.170 27.553 1.00 41.44 101 ALA A O 1
ATOM 796 N N . LYS A 1 102 ? -50.658 -1.914 29.368 1.00 42.03 102 LYS A N 1
ATOM 797 C CA . LYS A 1 102 ? -49.196 -2.100 29.391 1.00 42.03 102 LYS A CA 1
ATOM 798 C C . LYS A 1 102 ? -48.773 -3.570 29.521 1.00 42.03 102 LYS A C 1
ATOM 800 O O . LYS A 1 102 ? -47.740 -3.956 28.979 1.00 42.03 102 LYS A O 1
ATOM 805 N N . ALA A 1 103 ? -49.579 -4.408 30.173 1.00 43.56 103 ALA A N 1
ATOM 806 C CA . ALA A 1 103 ? -49.357 -5.853 30.265 1.00 43.56 103 ALA A CA 1
ATOM 807 C C . ALA A 1 103 ? -49.734 -6.641 28.990 1.00 43.56 103 ALA A C 1
ATOM 809 O O . ALA A 1 103 ? -49.290 -7.781 28.836 1.00 43.56 103 ALA A O 1
ATOM 810 N N . ARG A 1 104 ? -50.540 -6.066 28.081 1.00 40.69 104 ARG A N 1
ATOM 811 C CA . ARG A 1 104 ? -50.984 -6.699 26.820 1.00 40.69 104 ARG A CA 1
ATOM 812 C C . ARG A 1 104 ? -50.160 -6.290 25.588 1.00 40.69 104 ARG A C 1
ATOM 814 O O . ARG A 1 104 ? -50.274 -6.943 24.551 1.00 40.69 104 ARG A O 1
ATOM 821 N N . LEU A 1 105 ? -49.329 -5.251 25.688 1.00 45.69 105 LEU A N 1
ATOM 822 C CA . LEU A 1 105 ? -48.433 -4.808 24.612 1.00 45.69 105 LEU A CA 1
ATOM 823 C C . LEU A 1 105 ? -47.294 -5.823 24.334 1.00 45.69 105 LEU A C 1
ATOM 825 O O . LEU A 1 105 ? -46.740 -6.400 25.275 1.00 45.69 105 LEU A O 1
ATOM 829 N N . PRO A 1 106 ? -46.892 -6.040 23.062 1.00 44.59 106 PRO A N 1
ATOM 830 C CA . PRO A 1 106 ? -45.721 -6.852 22.729 1.00 44.59 106 PRO A CA 1
ATOM 831 C C . PRO A 1 106 ? -44.431 -6.251 23.305 1.00 44.59 106 PRO A C 1
ATOM 833 O O . PRO A 1 106 ? -44.179 -5.062 23.155 1.00 44.59 106 PRO A O 1
ATOM 836 N N . ARG A 1 107 ? -43.575 -7.084 23.912 1.00 43.62 107 ARG A N 1
ATOM 837 C CA . ARG A 1 107 ? -42.291 -6.651 24.511 1.00 43.62 107 ARG A CA 1
ATOM 838 C C . ARG A 1 107 ? -41.169 -6.335 23.509 1.00 43.62 107 ARG A C 1
ATOM 840 O O . ARG A 1 107 ? -40.078 -5.989 23.946 1.00 43.62 107 ARG A O 1
ATOM 847 N N . SER A 1 108 ? -41.414 -6.506 22.212 1.00 44.66 108 SER A N 1
ATOM 848 C CA . SER A 1 108 ? -40.567 -5.971 21.144 1.00 44.66 108 SER A CA 1
ATOM 849 C C . SER A 1 108 ? -41.336 -5.924 19.825 1.00 44.66 108 SER A C 1
ATOM 851 O O . SER A 1 108 ? -42.032 -6.886 19.464 1.00 44.66 108 SER A O 1
ATOM 853 N N . TRP A 1 109 ? -41.172 -4.847 19.053 1.00 49.69 109 TRP A N 1
ATOM 854 C CA . TRP A 1 109 ? -41.837 -4.711 17.745 1.00 49.69 109 TRP A CA 1
ATOM 855 C C . TRP A 1 109 ? -41.381 -5.776 16.731 1.00 49.69 109 TRP A C 1
ATOM 857 O O . TRP A 1 109 ? -42.106 -6.135 15.806 1.00 49.69 109 TRP A O 1
ATOM 867 N N . THR A 1 110 ? -40.197 -6.353 16.948 1.00 44.00 110 THR A N 1
ATOM 868 C CA . THR A 1 110 ? -39.597 -7.432 16.143 1.00 44.00 110 THR A CA 1
ATOM 869 C C . THR A 1 110 ? -40.380 -8.755 16.143 1.00 44.00 110 THR A C 1
ATOM 871 O O . THR A 1 110 ? -40.019 -9.671 15.406 1.00 44.00 110 THR A O 1
ATOM 874 N N . THR A 1 111 ? -41.453 -8.877 16.935 1.00 48.75 111 THR A N 1
ATOM 875 C CA . THR A 1 111 ? -42.300 -10.085 17.008 1.00 48.75 111 THR A CA 1
ATOM 876 C C . THR A 1 111 ? -43.630 -9.994 16.243 1.00 48.75 111 THR A C 1
ATOM 878 O O . THR A 1 111 ? -44.343 -10.995 16.168 1.00 48.75 111 THR A O 1
ATOM 881 N N . LEU A 1 112 ? -43.966 -8.854 15.618 1.00 51.78 112 LEU A N 1
ATOM 882 C CA . LEU A 1 112 ? -45.276 -8.589 14.984 1.00 51.78 112 LEU A CA 1
ATOM 883 C C . LEU A 1 112 ? -45.571 -9.337 13.656 1.00 51.78 112 LEU A C 1
ATOM 885 O O . LEU A 1 112 ? -46.403 -8.905 12.865 1.00 51.78 112 LEU A O 1
ATOM 889 N N . THR A 1 113 ? -44.997 -10.518 13.416 1.00 50.66 113 THR A N 1
ATOM 890 C CA . THR A 1 113 ? -45.257 -11.312 12.191 1.00 50.66 113 THR A CA 1
ATOM 891 C C . THR A 1 113 ? -46.688 -11.866 12.071 1.00 50.66 113 THR A C 1
ATOM 893 O O . THR A 1 113 ? -47.019 -12.491 11.064 1.00 50.66 113 THR A O 1
ATOM 896 N N . MET A 1 114 ? -47.548 -11.649 13.072 1.00 51.06 114 MET A N 1
ATOM 897 C CA . MET A 1 114 ? -48.935 -12.118 13.125 1.00 51.06 114 MET A CA 1
ATOM 898 C C . MET A 1 114 ? -49.923 -10.955 12.956 1.00 51.06 114 MET A C 1
ATOM 900 O O . MET A 1 114 ? -49.938 -10.031 13.769 1.00 51.06 114 MET A O 1
ATOM 904 N N . THR A 1 115 ? -50.836 -11.053 11.984 1.00 55.94 115 THR A N 1
ATOM 905 C CA . THR A 1 115 ? -51.936 -10.084 11.764 1.00 55.94 115 THR A CA 1
ATOM 906 C C . THR A 1 115 ? -52.784 -9.844 13.019 1.00 55.94 115 THR A C 1
ATOM 908 O O . THR A 1 115 ? -53.200 -8.720 13.286 1.00 55.94 115 THR A O 1
ATOM 911 N N . ASN A 1 116 ? -52.957 -10.871 13.855 1.00 55.25 116 ASN A N 1
ATOM 912 C CA . ASN A 1 116 ? -53.617 -10.778 15.159 1.00 55.25 116 ASN A CA 1
ATOM 913 C C . ASN A 1 116 ? -53.003 -9.725 16.106 1.00 55.25 116 ASN A C 1
ATOM 915 O O . ASN A 1 116 ? -53.732 -9.146 16.907 1.00 55.25 116 ASN A O 1
ATOM 919 N N . LEU A 1 117 ? -51.687 -9.482 16.040 1.00 55.19 117 LEU A N 1
ATOM 920 C CA . LEU A 1 117 ? -51.012 -8.478 16.874 1.00 55.19 117 LEU A CA 1
ATOM 921 C C . LEU A 1 117 ? -51.217 -7.065 16.322 1.00 55.19 117 LEU A C 1
ATOM 923 O O . LEU A 1 117 ? -51.468 -6.149 17.100 1.00 55.19 117 LEU A O 1
ATOM 927 N N . TRP A 1 118 ? -51.213 -6.899 14.996 1.00 59.44 118 TRP A N 1
ATOM 928 C CA . TRP A 1 118 ? -51.590 -5.637 14.352 1.00 59.44 118 TRP A CA 1
ATOM 929 C C . TRP A 1 118 ? -53.029 -5.230 14.673 1.00 59.44 118 TRP A C 1
ATOM 931 O O . TRP A 1 118 ? -53.276 -4.062 14.944 1.00 59.44 118 TRP A O 1
ATOM 941 N N . ILE A 1 119 ? -53.965 -6.182 14.733 1.00 59.31 119 ILE A N 1
ATOM 942 C CA . ILE A 1 119 ? -55.355 -5.913 15.138 1.00 59.31 119 ILE A CA 1
ATOM 943 C C . ILE A 1 119 ? -55.423 -5.400 16.588 1.00 59.31 119 ILE A C 1
ATOM 945 O O . ILE A 1 119 ? -56.128 -4.429 16.851 1.00 59.31 119 ILE A O 1
ATOM 949 N N . GLN A 1 120 ? -54.665 -5.989 17.522 1.00 59.09 120 GLN A N 1
ATOM 950 C CA . GLN A 1 120 ? -54.605 -5.511 18.915 1.00 59.09 120 GLN A CA 1
ATOM 951 C C . GLN A 1 120 ? -53.922 -4.140 19.035 1.00 59.09 120 GLN A C 1
ATOM 953 O O . GLN A 1 120 ? -54.408 -3.266 19.750 1.00 59.09 120 GLN A O 1
ATOM 958 N N . PHE A 1 121 ? -52.829 -3.925 18.300 1.00 60.19 121 PHE A N 1
ATOM 959 C CA . PHE A 1 121 ? -52.139 -2.638 18.260 1.00 60.19 121 PHE A CA 1
ATOM 960 C C . PHE A 1 121 ? -53.038 -1.529 17.689 1.00 60.19 121 PHE A C 1
ATOM 962 O O . PHE A 1 121 ? -53.143 -0.455 18.273 1.00 60.19 121 PHE A O 1
ATOM 969 N N . VAL A 1 122 ? -53.762 -1.807 16.601 1.00 62.12 122 VAL A N 1
ATOM 970 C CA . VAL A 1 122 ? -54.728 -0.869 16.017 1.00 62.12 122 VAL A CA 1
ATOM 971 C C . VAL A 1 122 ? -55.923 -0.630 16.947 1.00 62.12 122 VAL A C 1
ATOM 973 O O . VAL A 1 122 ? -56.370 0.509 17.032 1.00 62.12 122 VAL A O 1
ATOM 976 N N . LYS A 1 123 ? -56.401 -1.627 17.713 1.00 60.84 123 LYS A N 1
ATOM 977 C CA . LYS A 1 123 ? -57.414 -1.411 18.770 1.00 60.84 123 LYS A CA 1
ATOM 978 C C . LYS A 1 123 ? -56.915 -0.444 19.864 1.00 60.84 123 LYS A C 1
ATOM 980 O O . LYS A 1 123 ? -57.646 0.475 20.224 1.00 60.84 123 LYS A O 1
ATOM 985 N N . LEU A 1 124 ? -55.677 -0.601 20.345 1.00 60.28 124 LEU A N 1
ATOM 986 C CA . LEU A 1 124 ? -55.041 0.320 21.308 1.00 60.28 124 LEU A CA 1
ATOM 987 C C . LEU A 1 124 ? -54.877 1.737 20.737 1.00 60.28 124 LEU A C 1
ATOM 989 O O . LEU A 1 124 ? -55.167 2.724 21.409 1.00 60.28 124 LEU A O 1
ATOM 993 N N . LEU A 1 125 ? -54.461 1.840 19.477 1.00 61.22 125 LEU A N 1
ATOM 994 C CA . LEU A 1 125 ? -54.288 3.107 18.769 1.00 61.22 125 LEU A CA 1
ATOM 995 C C . LEU A 1 125 ? -55.642 3.804 18.511 1.00 61.22 125 LEU A C 1
ATOM 997 O O . LEU A 1 125 ? -55.737 5.024 18.605 1.00 61.22 125 LEU A O 1
ATOM 1001 N N . LEU A 1 126 ? -56.718 3.039 18.293 1.00 62.41 126 LEU A N 1
ATOM 1002 C CA . LEU A 1 126 ? -58.094 3.544 18.240 1.00 62.41 126 LEU A CA 1
ATOM 1003 C C . LEU A 1 126 ? -58.568 4.086 19.599 1.00 62.41 126 LEU A C 1
ATOM 1005 O O . LEU A 1 126 ? -59.247 5.107 19.645 1.00 62.41 126 LEU A O 1
ATOM 1009 N N . GLN A 1 127 ? -58.208 3.412 20.697 1.00 57.22 127 GLN A N 1
ATOM 1010 C CA . GLN A 1 127 ? -58.525 3.847 22.060 1.00 57.22 127 GLN A CA 1
ATOM 1011 C C . GLN A 1 127 ? -57.833 5.180 22.378 1.00 57.22 127 GLN A C 1
ATOM 1013 O O . GLN A 1 127 ? -58.506 6.122 22.785 1.00 57.22 127 GLN A O 1
ATOM 1018 N N . VAL A 1 128 ? -56.536 5.309 22.065 1.00 54.12 128 VAL A N 1
ATOM 1019 C CA . VAL A 1 128 ? -55.811 6.593 22.123 1.00 54.12 128 VAL A CA 1
ATOM 1020 C C . VAL A 1 128 ? -56.540 7.683 21.338 1.00 54.12 128 VAL A C 1
ATOM 1022 O O . VAL A 1 128 ? -56.754 8.756 21.874 1.00 54.12 128 VAL A O 1
ATOM 1025 N N . VAL A 1 129 ? -56.955 7.424 20.094 1.00 54.03 129 VAL A N 1
ATOM 1026 C CA . VAL A 1 129 ? -57.584 8.430 19.208 1.00 54.03 129 VAL A CA 1
ATOM 1027 C C . VAL A 1 129 ? -58.975 8.898 19.677 1.00 54.03 129 VAL A C 1
ATOM 1029 O O . VAL A 1 129 ? -59.472 9.913 19.187 1.00 54.03 129 VAL A O 1
ATOM 1032 N N . ILE A 1 130 ? -59.608 8.185 20.614 1.00 55.91 130 ILE A N 1
ATOM 1033 C CA . ILE A 1 130 ? -60.942 8.503 21.151 1.00 55.91 130 ILE A CA 1
ATOM 1034 C C . ILE A 1 130 ? -60.866 9.146 22.552 1.00 55.91 130 ILE A C 1
ATOM 1036 O O . ILE A 1 130 ? -61.790 9.863 22.939 1.00 55.91 130 ILE A O 1
ATOM 1040 N N . THR A 1 131 ? -59.792 8.913 23.316 1.00 52.16 131 THR A N 1
ATOM 1041 C CA . THR A 1 131 ? -59.668 9.339 24.726 1.00 52.16 131 THR A CA 1
ATOM 1042 C C . THR A 1 131 ? -58.922 10.677 24.934 1.00 52.16 131 THR A C 1
ATOM 1044 O O . THR A 1 131 ? -58.777 11.119 26.070 1.00 52.16 131 THR A O 1
ATOM 1047 N N . PRO A 1 132 ? -58.594 11.423 23.865 1.00 51.66 132 PRO A N 1
ATOM 1048 C CA . PRO A 1 132 ? -58.956 12.838 23.822 1.00 51.66 132 PRO A CA 1
ATOM 1049 C C . PRO A 1 132 ? -59.709 13.177 22.517 1.00 51.66 132 PRO A C 1
ATOM 1051 O O . PRO A 1 132 ? -59.598 12.459 21.520 1.00 51.66 132 PRO A O 1
ATOM 1054 N N . PRO A 1 133 ? -60.480 14.281 22.473 1.00 47.34 133 PRO A N 1
ATOM 1055 C CA . PRO A 1 133 ? -61.346 14.609 21.341 1.00 47.34 133 PRO A CA 1
ATOM 1056 C C . PRO A 1 133 ? -60.564 15.173 20.140 1.00 47.34 133 PRO A C 1
ATOM 1058 O O . PRO A 1 133 ? -60.668 16.352 19.803 1.00 47.34 133 PRO A O 1
ATOM 1061 N N . ASN A 1 134 ? -59.807 14.326 19.438 1.00 54.59 134 ASN A N 1
ATOM 1062 C CA . ASN A 1 134 ? -59.177 14.694 18.170 1.00 54.59 134 ASN A CA 1
ATOM 1063 C C . ASN A 1 134 ? -60.231 14.683 17.042 1.00 54.59 134 ASN A C 1
ATOM 1065 O O . ASN A 1 134 ? -60.334 13.742 16.248 1.00 54.59 134 ASN A O 1
ATOM 1069 N N . GLU A 1 135 ? -61.061 15.736 17.008 1.00 56.34 135 GLU A N 1
ATOM 1070 C CA . GLU A 1 135 ? -62.262 15.860 16.162 1.00 56.34 135 GLU A CA 1
ATOM 1071 C C . GLU A 1 135 ? -62.004 15.530 14.684 1.00 56.34 135 GLU A C 1
ATOM 1073 O O . GLU A 1 135 ? -62.865 14.969 14.003 1.00 56.34 135 GLU A O 1
ATOM 1078 N N . THR A 1 136 ? -60.800 15.837 14.190 1.00 58.78 136 THR A N 1
ATOM 1079 C CA . THR A 1 136 ? -60.386 15.592 12.803 1.00 58.78 136 THR A CA 1
ATOM 1080 C C . THR A 1 136 ? -60.367 14.101 12.451 1.00 58.78 136 THR A C 1
ATOM 1082 O O . THR A 1 136 ? -60.876 13.706 11.399 1.00 58.78 136 THR A O 1
ATOM 1085 N N . LEU A 1 137 ? -59.841 13.255 13.343 1.00 59.28 137 LEU A N 1
ATOM 1086 C CA . LEU A 1 137 ? -59.763 11.807 13.159 1.00 59.28 137 LEU A CA 1
ATOM 1087 C C . LEU A 1 137 ? -61.137 11.164 13.355 1.00 59.28 137 LEU A C 1
ATOM 1089 O O . LEU A 1 137 ? -61.529 10.324 12.547 1.00 59.28 137 LEU A O 1
ATOM 1093 N N . PHE A 1 138 ? -61.918 11.622 14.337 1.00 62.00 138 PHE A N 1
ATOM 1094 C CA . PHE A 1 138 ? -63.297 11.159 14.529 1.00 62.00 138 PHE A CA 1
ATOM 1095 C C . PHE A 1 138 ? -64.188 11.486 13.313 1.00 62.00 138 PHE A C 1
ATOM 1097 O O . PHE A 1 138 ? -64.984 10.653 12.870 1.00 62.00 138 PHE A O 1
ATOM 1104 N N . HIS A 1 139 ? -64.009 12.663 12.699 1.00 62.38 139 HIS A N 1
ATOM 1105 C CA . HIS A 1 139 ? -64.715 13.028 11.471 1.00 62.38 139 HIS A CA 1
ATOM 1106 C C . HIS A 1 139 ? -64.241 12.214 10.252 1.00 62.38 139 HIS A C 1
ATOM 1108 O O . HIS A 1 139 ? -65.082 11.822 9.441 1.00 62.38 139 HIS A O 1
ATOM 1114 N N . LYS A 1 140 ? -62.941 11.902 10.115 1.00 62.19 140 LYS A N 1
ATOM 1115 C CA . LYS A 1 140 ? -62.451 10.958 9.083 1.00 62.19 140 LYS A CA 1
ATOM 1116 C C . LYS A 1 140 ? -63.105 9.577 9.251 1.00 62.19 140 LYS A C 1
ATOM 1118 O O . LYS A 1 140 ? -63.642 9.031 8.290 1.00 62.19 140 LYS A O 1
ATOM 1123 N N . LEU A 1 141 ? -63.157 9.062 10.483 1.00 62.97 141 LEU A N 1
ATOM 1124 C CA . LEU A 1 141 ? -63.725 7.749 10.827 1.00 62.97 141 LEU A CA 1
ATOM 1125 C C . LEU A 1 141 ? -65.221 7.634 10.472 1.00 62.97 141 LEU A C 1
ATOM 1127 O O . LEU A 1 141 ? -65.689 6.579 10.048 1.00 62.97 141 LEU A O 1
ATOM 1131 N N . ARG A 1 142 ? -65.963 8.744 10.571 1.00 63.19 142 ARG A N 1
ATOM 1132 C CA . ARG A 1 142 ? -67.392 8.841 10.226 1.00 63.19 142 ARG A CA 1
ATOM 1133 C C . ARG A 1 142 ? -67.684 8.960 8.718 1.00 63.19 142 ARG A C 1
ATOM 1135 O O . ARG A 1 142 ? -68.840 8.847 8.324 1.00 63.19 142 ARG A O 1
ATOM 1142 N N . VAL A 1 143 ? -66.669 9.197 7.883 1.00 66.44 143 VAL A N 1
ATOM 1143 C CA . VAL A 1 143 ? -66.795 9.384 6.418 1.00 66.44 143 VAL A CA 1
ATOM 1144 C C . VAL A 1 143 ? -66.398 8.118 5.630 1.00 66.44 143 VAL A C 1
ATOM 1146 O O . VAL A 1 143 ? -66.524 8.072 4.407 1.00 66.44 143 VAL A O 1
ATOM 1149 N N . LEU A 1 144 ? -65.965 7.057 6.320 1.00 70.44 144 LEU A N 1
ATOM 1150 C CA . LEU A 1 144 ? -65.577 5.781 5.710 1.00 70.44 144 LEU A CA 1
ATOM 1151 C C . LEU A 1 144 ? -66.769 5.018 5.093 1.00 70.44 144 LEU A C 1
ATOM 1153 O O . LEU A 1 144 ? -67.883 5.108 5.612 1.00 70.44 144 LEU A O 1
ATOM 1157 N N . PRO A 1 145 ? -66.556 4.211 4.031 1.00 70.56 145 PRO A N 1
ATOM 1158 C CA . PRO A 1 145 ? -67.632 3.457 3.386 1.00 70.56 145 PRO A CA 1
ATOM 1159 C C . PRO A 1 145 ? -68.261 2.411 4.316 1.00 70.56 145 PRO A C 1
ATOM 1161 O O . PRO A 1 145 ? -67.551 1.587 4.896 1.00 70.56 145 PRO A O 1
ATOM 1164 N N . ASP A 1 146 ? -69.593 2.382 4.407 1.00 56.41 146 ASP A N 1
ATOM 1165 C CA . ASP A 1 146 ? -70.317 1.292 5.071 1.00 56.41 146 ASP A CA 1
ATOM 1166 C C . ASP A 1 146 ? -69.965 -0.076 4.444 1.00 56.41 146 ASP A C 1
ATOM 1168 O O . ASP A 1 146 ? -69.865 -0.177 3.218 1.00 56.41 146 ASP A O 1
ATOM 1172 N N . PRO A 1 147 ? -69.791 -1.145 5.248 1.00 58.66 147 PRO A N 1
ATOM 1173 C CA . PRO A 1 147 ? -70.075 -1.242 6.686 1.00 58.66 147 PRO A CA 1
ATOM 1174 C C . PRO A 1 147 ? -68.882 -0.907 7.609 1.00 58.66 147 PRO A C 1
ATOM 1176 O O . PRO A 1 147 ? -68.953 -1.183 8.808 1.00 58.66 147 PRO A O 1
ATOM 1179 N N . THR A 1 148 ? -67.784 -0.344 7.088 1.00 67.06 148 THR A N 1
ATOM 1180 C CA . THR A 1 148 ? -66.501 -0.164 7.805 1.00 67.06 148 THR A CA 1
ATOM 1181 C C . THR A 1 148 ? -66.640 0.468 9.201 1.00 67.06 148 THR A C 1
ATOM 1183 O O . THR A 1 148 ? -66.138 -0.133 10.158 1.00 67.06 148 THR A O 1
ATOM 1186 N N . PRO A 1 149 ? -67.373 1.590 9.397 1.00 65.62 149 PRO A N 1
ATOM 1187 C CA . PRO A 1 149 ? -67.521 2.193 10.727 1.00 65.62 149 PRO A CA 1
ATOM 1188 C C . PRO A 1 149 ? -68.204 1.258 11.737 1.00 65.62 149 PRO A C 1
ATOM 1190 O O . PRO A 1 149 ? -67.844 1.230 12.911 1.00 65.62 149 PRO A O 1
ATOM 1193 N N . GLN A 1 150 ? -69.165 0.448 11.281 1.00 65.81 150 GLN A N 1
ATOM 1194 C CA . GLN A 1 150 ? -69.966 -0.442 12.128 1.00 65.81 150 GLN A CA 1
ATOM 1195 C C . GLN A 1 150 ? -69.203 -1.695 12.578 1.00 65.81 150 GLN A C 1
ATOM 1197 O O . GLN A 1 150 ? -69.616 -2.360 13.530 1.00 65.81 150 GLN A O 1
ATOM 1202 N N . VAL A 1 151 ? -68.124 -2.058 11.879 1.00 70.00 151 VAL A N 1
ATOM 1203 C CA . VAL A 1 151 ? -67.197 -3.121 12.299 1.00 70.00 151 VAL A CA 1
ATOM 1204 C C . VAL A 1 151 ? -66.237 -2.568 13.354 1.00 70.00 151 VAL A C 1
ATOM 1206 O O . VAL A 1 151 ? -66.088 -3.167 14.416 1.00 70.00 151 VAL A O 1
ATOM 1209 N N . ILE A 1 152 ? -65.665 -1.386 13.108 1.00 67.38 152 ILE A N 1
ATOM 1210 C CA . ILE A 1 152 ? -64.712 -0.726 14.014 1.00 67.38 152 ILE A CA 1
ATOM 1211 C C . ILE A 1 152 ? -65.372 -0.363 15.357 1.00 67.38 152 ILE A C 1
ATOM 1213 O O . ILE A 1 152 ? -64.812 -0.663 16.408 1.00 67.38 152 ILE A O 1
ATOM 1217 N N . LEU A 1 153 ? -66.591 0.188 15.347 1.00 67.06 153 LEU A N 1
ATOM 1218 C CA . LEU A 1 153 ? -67.320 0.528 16.578 1.00 67.06 153 LEU A CA 1
ATOM 1219 C C . LEU A 1 153 ? -67.675 -0.704 17.430 1.00 67.06 153 LEU A C 1
ATOM 1221 O O . LEU A 1 153 ? -67.559 -0.646 18.651 1.00 67.06 153 LEU A O 1
ATOM 1225 N N . ARG A 1 154 ? -68.031 -1.842 16.815 1.00 69.69 154 ARG A N 1
ATOM 1226 C CA . ARG A 1 154 ? -68.264 -3.096 17.560 1.00 69.69 154 ARG A CA 1
ATOM 1227 C C . ARG A 1 154 ? -66.984 -3.633 18.198 1.00 69.69 154 ARG A C 1
ATOM 1229 O O . ARG A 1 154 ? -67.011 -4.040 19.352 1.00 69.69 154 ARG A O 1
ATOM 1236 N N . LEU A 1 155 ? -65.862 -3.572 17.480 1.00 65.00 155 LEU A N 1
ATOM 1237 C CA . LEU A 1 155 ? -64.543 -3.974 17.987 1.00 65.00 155 LEU A CA 1
ATOM 1238 C C . LEU A 1 155 ? -64.036 -3.090 19.140 1.00 65.00 155 LEU A C 1
ATOM 1240 O O . LEU A 1 155 ? -63.158 -3.537 19.882 1.00 65.00 155 LEU A O 1
ATOM 1244 N N . TRP A 1 156 ? -64.568 -1.871 19.275 1.00 61.91 156 TRP A N 1
ATOM 1245 C CA . TRP A 1 156 ? -64.327 -0.956 20.393 1.00 61.91 156 TRP A CA 1
ATOM 1246 C C . TRP A 1 156 ? -65.237 -1.262 21.594 1.00 61.91 156 TRP A C 1
ATOM 1248 O O . TRP A 1 156 ? -64.728 -1.418 22.700 1.00 61.91 156 TRP A O 1
ATOM 1258 N N . GLN A 1 157 ? -66.549 -1.459 21.387 1.00 60.75 157 GLN A N 1
ATOM 1259 C CA . GLN A 1 157 ? -67.475 -1.866 22.463 1.00 60.75 157 GLN A CA 1
ATOM 1260 C C . GLN A 1 157 ? -67.052 -3.191 23.125 1.00 60.75 157 GLN A C 1
ATOM 1262 O O . GLN A 1 157 ? -67.053 -3.296 24.346 1.00 60.75 157 GLN A O 1
ATOM 1267 N N . GLU A 1 158 ? -66.581 -4.155 22.328 1.00 63.09 158 GLU A N 1
ATOM 1268 C CA . GLU A 1 158 ? -66.028 -5.448 22.774 1.00 63.09 158 GLU A CA 1
ATOM 1269 C C . GLU A 1 158 ? -64.804 -5.324 23.716 1.00 63.09 158 GLU A C 1
ATOM 1271 O O . GLU A 1 158 ? -64.394 -6.312 24.316 1.00 63.09 158 GLU A O 1
ATOM 1276 N N . MET A 1 159 ? -64.195 -4.138 23.864 1.00 52.34 159 MET A N 1
ATOM 1277 C CA . MET A 1 159 ? -63.144 -3.899 24.868 1.00 52.34 159 MET A CA 1
ATOM 1278 C C . MET A 1 159 ? -63.656 -3.296 26.182 1.00 52.34 159 MET A C 1
ATOM 1280 O O . MET A 1 159 ? -62.951 -3.400 27.182 1.00 52.34 159 MET A O 1
ATOM 1284 N N . MET A 1 160 ? -64.838 -2.672 26.185 1.00 50.88 160 MET A N 1
ATOM 1285 C CA . MET A 1 160 ? -65.393 -1.978 27.355 1.00 50.88 160 MET A CA 1
ATOM 1286 C C . MET A 1 160 ? -66.169 -2.932 28.280 1.00 50.88 160 MET A C 1
ATOM 1288 O O . MET A 1 160 ? -66.097 -2.786 29.493 1.00 50.88 160 MET A O 1
ATOM 1292 N N . ASP A 1 161 ? -66.819 -3.971 27.739 1.00 48.22 161 ASP A N 1
ATOM 1293 C CA . ASP A 1 161 ? -67.573 -4.997 28.497 1.00 48.22 161 ASP A CA 1
ATOM 1294 C C . ASP A 1 161 ? -66.669 -5.971 29.310 1.00 48.22 161 ASP A C 1
ATOM 1296 O O . ASP A 1 161 ? -67.037 -7.119 29.573 1.00 48.22 161 ASP A O 1
ATOM 1300 N N . HIS A 1 162 ? -65.440 -5.572 29.663 1.00 45.56 162 HIS A N 1
ATOM 1301 C CA . HIS A 1 162 ? -64.395 -6.437 30.239 1.00 45.56 162 HIS A CA 1
ATOM 1302 C C . HIS A 1 162 ? -63.657 -5.820 31.450 1.00 45.56 162 HIS A C 1
ATOM 1304 O O . HIS A 1 162 ? -62.554 -6.266 31.777 1.00 45.56 162 HIS A O 1
ATOM 1310 N N . THR A 1 163 ? -64.239 -4.810 32.109 1.00 42.50 163 THR A N 1
ATOM 1311 C CA . THR A 1 163 ? -63.603 -4.060 33.217 1.00 42.50 163 THR A CA 1
ATOM 1312 C C . THR A 1 163 ? -64.387 -4.010 34.537 1.00 42.50 163 THR A C 1
ATOM 1314 O O . THR A 1 163 ? -63.881 -3.424 35.488 1.00 42.50 163 THR A O 1
ATOM 1317 N N . GLU A 1 164 ? -65.574 -4.618 34.640 1.00 39.66 164 GLU A N 1
ATOM 1318 C CA . GLU A 1 164 ? -66.439 -4.536 35.835 1.00 39.66 164 GLU A CA 1
ATOM 1319 C C . GLU A 1 164 ? -66.887 -5.935 36.313 1.00 39.66 164 GLU A C 1
ATOM 1321 O O . GLU A 1 164 ? -67.762 -6.529 35.691 1.00 39.66 164 GLU A O 1
ATOM 1326 N N . ASP A 1 165 ? -66.280 -6.463 37.391 1.00 32.19 165 ASP A N 1
ATOM 1327 C CA . ASP A 1 165 ? -66.791 -7.587 38.216 1.00 32.19 165 ASP A CA 1
ATOM 1328 C C . ASP A 1 165 ? -65.872 -7.841 39.451 1.00 32.19 165 ASP A C 1
ATOM 1330 O O . ASP A 1 165 ? -64.822 -8.463 39.302 1.00 32.19 165 ASP A O 1
ATOM 1334 N N . GLU A 1 166 ? -66.241 -7.332 40.645 1.00 37.44 166 GLU A N 1
ATOM 1335 C CA . GLU A 1 166 ? -66.031 -7.888 42.020 1.00 37.44 166 GLU A CA 1
ATOM 1336 C C . GLU A 1 166 ? -66.148 -6.793 43.122 1.00 37.44 166 GLU A C 1
ATOM 1338 O O . GLU A 1 166 ? -65.247 -5.978 43.296 1.00 37.44 166 GLU A O 1
ATOM 1343 N N . GLU A 1 167 ? -67.217 -6.823 43.938 1.00 37.62 167 GLU A N 1
ATOM 1344 C CA . GLU A 1 167 ? -67.355 -6.086 45.220 1.00 37.62 167 GLU A CA 1
ATOM 1345 C C . GLU A 1 167 ? -68.075 -6.953 46.287 1.00 37.62 167 GLU A C 1
ATOM 1347 O O . GLU A 1 167 ? -68.728 -7.945 45.951 1.00 37.62 167 GLU A O 1
ATOM 1352 N N . VAL A 1 168 ? -67.945 -6.608 47.583 1.00 39.00 168 VAL A N 1
ATOM 1353 C CA . VAL A 1 168 ? -68.441 -7.384 48.751 1.00 39.00 168 VAL A CA 1
ATOM 1354 C C . VAL A 1 168 ? -69.017 -6.448 49.841 1.00 39.00 168 VAL A C 1
ATOM 1356 O O . VAL A 1 168 ? -68.517 -5.341 50.015 1.00 39.00 168 VAL A O 1
ATOM 1359 N N . ASP A 1 169 ? -70.043 -6.894 50.585 1.00 33.62 169 ASP A N 1
ATOM 1360 C CA . ASP A 1 169 ? -70.924 -6.082 51.462 1.00 33.62 169 ASP A CA 1
ATOM 1361 C C . ASP A 1 169 ? -71.169 -6.725 52.860 1.00 33.62 169 ASP A C 1
ATOM 1363 O O . ASP A 1 169 ? -71.331 -7.944 52.933 1.00 33.62 169 ASP A O 1
ATOM 1367 N N . GLU A 1 170 ? -71.226 -5.939 53.960 1.00 38.31 170 GLU A N 1
ATOM 1368 C CA . GLU A 1 170 ? -71.550 -6.400 55.341 1.00 38.31 170 GLU A CA 1
ATOM 1369 C C . GLU A 1 170 ? -72.040 -5.298 56.344 1.00 38.31 170 GLU A C 1
ATOM 1371 O O . GLU A 1 170 ? -71.530 -4.177 56.349 1.00 38.31 170 GLU A O 1
ATOM 1376 N N . ASN A 1 171 ? -72.850 -5.723 57.349 1.00 38.56 171 ASN A N 1
ATOM 1377 C CA . ASN A 1 171 ? -73.293 -5.064 58.625 1.00 38.56 171 ASN A CA 1
ATOM 1378 C C . ASN A 1 171 ? -74.635 -4.265 58.601 1.00 38.56 171 ASN A C 1
ATOM 1380 O O . ASN A 1 171 ? -75.046 -3.786 57.555 1.00 38.56 171 ASN A O 1
ATOM 1384 N N . SER A 1 172 ? -75.428 -4.087 59.687 1.00 40.38 172 SER A N 1
ATOM 1385 C CA . SER A 1 172 ? -75.227 -4.143 61.170 1.00 40.38 172 SER A CA 1
ATOM 1386 C C . SER A 1 172 ? -76.551 -4.386 61.973 1.00 40.38 172 SER A C 1
ATOM 1388 O O . SER A 1 172 ? -77.612 -4.385 61.355 1.00 40.38 172 SER A O 1
ATOM 1390 N N . ASP A 1 173 ? -76.525 -4.543 63.323 1.00 37.94 173 ASP A N 1
ATOM 1391 C CA . ASP A 1 173 ? -77.727 -4.603 64.222 1.00 37.94 173 ASP A CA 1
ATOM 1392 C C . ASP A 1 173 ? -77.452 -4.198 65.726 1.00 37.94 173 ASP A C 1
ATOM 1394 O O . ASP A 1 173 ? -76.295 -3.917 66.048 1.00 37.94 173 ASP A O 1
ATOM 1398 N N . MET A 1 174 ? -78.459 -4.100 66.642 1.00 45.12 174 MET A N 1
ATOM 1399 C CA . MET A 1 174 ? -78.398 -3.305 67.933 1.00 45.12 174 MET A CA 1
ATOM 1400 C C . MET A 1 174 ? -79.039 -3.865 69.276 1.00 45.12 174 MET A C 1
ATOM 1402 O O . MET A 1 174 ? -79.500 -5.001 69.322 1.00 45.12 174 MET A O 1
ATOM 1406 N N . ASP A 1 175 ? -79.027 -3.077 70.391 1.00 43.00 175 ASP A N 1
ATOM 1407 C CA . ASP A 1 175 ? -79.091 -3.436 71.865 1.00 43.00 175 ASP A CA 1
ATOM 1408 C C . ASP A 1 175 ? -80.342 -2.966 72.726 1.00 43.00 175 ASP A C 1
ATOM 1410 O O . ASP A 1 175 ? -81.139 -2.171 72.230 1.00 43.00 175 ASP A O 1
ATOM 1414 N N . SER A 1 176 ? -80.544 -3.422 74.007 1.00 40.25 176 SER A N 1
ATOM 1415 C CA . SER A 1 176 ? -81.359 -2.757 75.107 1.00 40.25 176 SER A CA 1
ATOM 1416 C C . SER A 1 176 ? -81.441 -3.447 76.533 1.00 40.25 176 SER A C 1
ATOM 1418 O O . SER A 1 176 ? -81.249 -4.655 76.652 1.00 40.25 176 SER A O 1
ATOM 1420 N N . GLY A 1 177 ? -81.830 -2.724 77.632 1.00 44.22 177 GLY A N 1
ATOM 1421 C CA . GLY A 1 177 ? -82.113 -3.269 79.016 1.00 44.22 177 GLY A CA 1
ATOM 1422 C C . GLY A 1 177 ? -82.692 -2.297 80.119 1.00 44.22 177 GLY A C 1
ATOM 1423 O O . GLY A 1 177 ? -82.735 -1.093 79.874 1.00 44.22 177 GLY A O 1
ATOM 1424 N N . GLN A 1 178 ? -83.166 -2.764 81.320 1.00 39.81 178 GLN A N 1
ATOM 1425 C CA . GLN A 1 178 ? -83.729 -1.924 82.455 1.00 39.81 178 GLN A CA 1
ATOM 1426 C C . GLN A 1 178 ? -83.988 -2.612 83.865 1.00 39.81 178 GLN A C 1
ATOM 1428 O O . GLN A 1 178 ? -83.775 -3.815 83.986 1.00 39.81 178 GLN A O 1
ATOM 1433 N N . GLY A 1 179 ? -84.471 -1.893 84.930 1.00 38.06 179 GLY A N 1
ATOM 1434 C CA . GLY A 1 179 ? -84.843 -2.418 86.302 1.00 38.06 179 GLY A CA 1
ATOM 1435 C C . GLY A 1 179 ? -85.451 -1.409 87.359 1.00 38.06 179 GLY A C 1
ATOM 1436 O O . GLY A 1 179 ? -85.712 -0.274 86.969 1.00 38.06 179 GLY A O 1
ATOM 1437 N N . SER A 1 180 ? -85.657 -1.789 88.665 1.00 41.41 180 SER A N 1
ATOM 1438 C CA . SER A 1 180 ? -85.895 -0.971 89.940 1.00 41.41 180 SER A CA 1
ATOM 1439 C C . SER A 1 180 ? -87.090 -1.359 90.915 1.00 41.41 180 SER A C 1
ATOM 1441 O O . SER A 1 180 ? -87.734 -2.381 90.689 1.00 41.41 180 SER A O 1
ATOM 1443 N N . SER A 1 181 ? -87.341 -0.618 92.038 1.00 41.97 181 SER A N 1
ATOM 1444 C CA . SER A 1 181 ? -87.811 -1.121 93.392 1.00 41.97 181 SER A CA 1
ATOM 1445 C C . SER A 1 181 ? -88.829 -0.265 94.253 1.00 41.97 181 SER A C 1
ATOM 1447 O O . SER A 1 181 ? -89.096 0.876 93.889 1.00 41.97 181 SER A O 1
ATOM 1449 N N . ASN A 1 182 ? -89.306 -0.763 95.446 1.00 38.34 182 ASN A N 1
ATOM 1450 C CA . ASN A 1 182 ? -89.569 -0.085 96.791 1.00 38.34 182 ASN A CA 1
ATOM 1451 C C . ASN A 1 182 ? -90.849 -0.513 97.647 1.00 38.34 182 ASN A C 1
ATOM 1453 O O . ASN A 1 182 ? -91.506 -1.489 97.298 1.00 38.34 182 ASN A O 1
ATOM 1457 N N . SER A 1 183 ? -91.148 0.126 98.817 1.00 42.41 183 SER A N 1
ATOM 1458 C CA . SER A 1 183 ? -91.851 -0.408 100.042 1.00 42.41 183 SER A CA 1
ATOM 1459 C C . SER A 1 183 ? -92.686 0.607 100.924 1.00 42.41 183 SER A C 1
ATOM 1461 O O . SER A 1 183 ? -92.866 1.751 100.512 1.00 42.41 183 SER A O 1
ATOM 1463 N N . GLY A 1 184 ? -93.214 0.234 102.129 1.00 34.38 184 GLY A N 1
ATOM 1464 C CA . GLY A 1 184 ? -93.944 1.137 103.088 1.00 34.38 184 GLY A CA 1
ATOM 1465 C C . GLY A 1 184 ? -94.481 0.537 104.439 1.00 34.38 184 GLY A C 1
ATOM 1466 O O . GLY A 1 184 ? -94.532 -0.681 104.578 1.00 34.38 184 GLY A O 1
ATOM 1467 N N . SER A 1 185 ? -94.894 1.366 105.441 1.00 41.19 185 SER A N 1
ATOM 1468 C CA . SER A 1 185 ? -95.293 0.966 106.842 1.00 41.19 185 SER A CA 1
ATOM 1469 C C . SER A 1 185 ? -96.356 1.886 107.552 1.00 41.19 185 SER A C 1
ATOM 1471 O O . SER A 1 185 ? -96.784 2.872 106.953 1.00 41.19 185 SER A O 1
ATOM 1473 N N . ARG A 1 186 ? -96.832 1.579 108.795 1.00 37.34 186 ARG A N 1
ATOM 1474 C CA . ARG A 1 186 ? -97.915 2.286 109.576 1.00 37.34 186 ARG A CA 1
ATOM 1475 C C . ARG A 1 186 ? -97.792 2.247 111.138 1.00 37.34 186 ARG A C 1
ATOM 1477 O O . ARG A 1 186 ? -96.965 1.522 111.670 1.00 37.34 186 ARG A O 1
ATOM 1484 N N . PHE A 1 187 ? -98.634 3.023 111.859 1.00 32.62 187 PHE A N 1
ATOM 1485 C CA . PHE A 1 187 ? -98.569 3.374 113.312 1.00 32.62 187 PHE A CA 1
ATOM 1486 C C . PHE A 1 187 ? -99.739 2.860 114.222 1.00 32.62 187 PHE A C 1
ATOM 1488 O O . PHE A 1 187 ? -100.738 2.350 113.721 1.00 32.62 187 PHE A O 1
ATOM 1495 N N . SER A 1 188 ? -99.618 3.042 115.559 1.00 45.47 188 SER A N 1
ATOM 1496 C CA . SER A 1 188 ? -100.535 2.634 116.677 1.00 45.47 188 SER A CA 1
ATOM 1497 C C . SER A 1 188 ? -101.297 3.831 117.328 1.00 45.47 188 SER A C 1
ATOM 1499 O O . SER A 1 188 ? -100.971 4.960 116.950 1.00 45.47 188 SER A O 1
ATOM 1501 N N . PRO A 1 189 ? -102.303 3.673 118.250 1.00 49.00 189 PRO A N 1
ATOM 1502 C CA . PRO A 1 189 ? -102.037 3.982 119.689 1.00 49.00 189 PRO A CA 1
ATOM 1503 C C . PRO A 1 189 ? -102.959 3.409 120.836 1.00 49.00 189 PRO A C 1
ATOM 1505 O O . PRO A 1 189 ? -104.176 3.314 120.714 1.00 49.00 189 PRO A O 1
ATOM 1508 N N . ALA A 1 190 ? -102.338 3.205 122.016 1.00 35.00 190 ALA A N 1
ATOM 1509 C CA . ALA A 1 190 ? -102.702 3.574 123.421 1.00 35.00 190 ALA A CA 1
ATOM 1510 C C . ALA A 1 190 ? -104.082 3.334 124.126 1.00 35.00 190 ALA A C 1
ATOM 1512 O O . ALA A 1 190 ? -105.149 3.712 123.645 1.00 35.00 190 ALA A O 1
ATOM 1513 N N . ARG A 1 191 ? -104.005 2.931 125.421 1.00 36.31 191 ARG A N 1
ATOM 1514 C CA . ARG A 1 191 ? -104.902 3.302 126.559 1.00 36.31 191 ARG A CA 1
ATOM 1515 C C . ARG A 1 191 ? -104.112 3.395 127.894 1.00 36.31 191 ARG A C 1
ATOM 1517 O O . ARG A 1 191 ? -102.946 3.026 127.928 1.00 36.31 191 ARG A O 1
ATOM 1524 N N . VAL A 1 192 ? -104.731 3.949 128.949 1.00 43.47 192 VAL A N 1
ATOM 1525 C CA . VAL A 1 192 ? -104.094 4.508 130.176 1.00 43.47 192 VAL A CA 1
ATOM 1526 C C . VAL A 1 192 ? -104.121 3.558 131.388 1.00 43.47 192 VAL A C 1
ATOM 1528 O O . VAL A 1 192 ? -105.160 2.949 131.635 1.00 43.47 192 VAL A O 1
ATOM 1531 N N . ILE A 1 193 ? -103.033 3.505 132.177 1.00 40.59 193 ILE A N 1
ATOM 1532 C CA . ILE A 1 193 ? -102.945 2.863 133.513 1.00 40.59 193 ILE A CA 1
ATOM 1533 C C . ILE A 1 193 ? -102.051 3.728 134.460 1.00 40.59 193 ILE A C 1
ATOM 1535 O O . ILE A 1 193 ? -101.519 4.751 134.037 1.00 40.59 193 ILE A O 1
ATOM 1539 N N . ASP A 1 194 ? -101.984 3.346 135.740 1.00 47.97 194 ASP A N 1
ATOM 1540 C CA . ASP A 1 194 ? -101.484 4.004 136.967 1.00 47.97 194 ASP A CA 1
ATOM 1541 C C . ASP A 1 194 ? -100.190 4.847 136.957 1.00 47.97 194 ASP A C 1
ATOM 1543 O O . ASP A 1 194 ? -99.325 4.690 136.107 1.00 47.97 194 ASP A O 1
ATOM 1547 N N . ARG A 1 195 ? -100.001 5.707 137.977 1.00 55.78 195 ARG A N 1
ATOM 1548 C CA . ARG A 1 195 ? -98.867 6.664 138.039 1.00 55.78 195 ARG A CA 1
ATOM 1549 C C . ARG A 1 195 ? -97.512 6.035 138.383 1.00 55.78 195 ARG A C 1
ATOM 1551 O O . ARG A 1 195 ? -96.491 6.509 137.889 1.00 55.78 195 ARG A O 1
ATOM 1558 N N . GLU A 1 196 ? 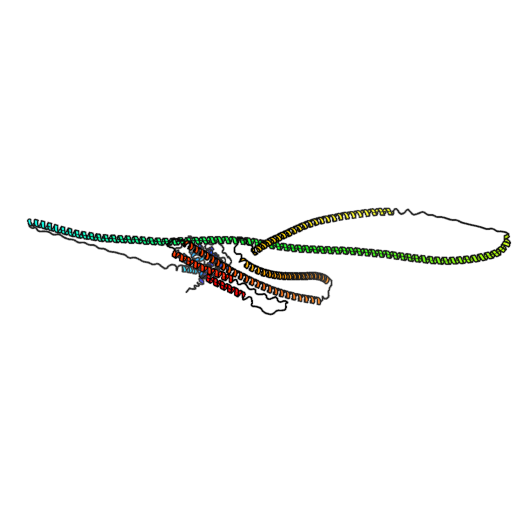-97.485 5.006 139.223 1.00 57.12 196 GLU A N 1
ATOM 1559 C CA . GLU A 1 196 ? -96.247 4.274 139.533 1.00 57.12 196 GLU A CA 1
ATOM 1560 C C . GLU A 1 196 ? -95.924 3.270 138.418 1.00 57.12 196 GLU A C 1
ATOM 1562 O O . GLU A 1 196 ? -94.789 3.221 137.948 1.00 57.12 196 GLU A O 1
ATOM 1567 N N . LEU A 1 197 ? -96.955 2.621 137.858 1.00 63.25 197 LEU A N 1
ATOM 1568 C CA . LEU A 1 197 ? -96.829 1.839 136.627 1.00 63.25 197 LEU A CA 1
ATOM 1569 C C . LEU A 1 197 ? -96.415 2.706 135.427 1.00 63.25 197 LEU A C 1
ATOM 1571 O O . LEU A 1 197 ? -95.718 2.212 134.561 1.00 63.25 197 LEU A O 1
ATOM 1575 N N . LEU A 1 198 ? -96.763 3.996 135.370 1.00 66.19 198 LEU A N 1
ATOM 1576 C CA . LEU A 1 198 ? -96.255 4.931 134.358 1.00 66.19 198 LEU A CA 1
ATOM 1577 C C . LEU A 1 198 ? -94.752 5.178 134.509 1.00 66.19 198 LEU A C 1
ATOM 1579 O O . LEU A 1 198 ? -94.074 5.332 133.500 1.00 66.19 198 LEU A O 1
ATOM 1583 N N . LEU A 1 199 ? -94.212 5.205 135.731 1.00 73.88 199 LEU A N 1
ATOM 1584 C CA . LEU A 1 199 ? -92.764 5.305 135.947 1.00 73.88 199 LEU A CA 1
ATOM 1585 C C . LEU A 1 199 ? -92.064 3.988 135.596 1.00 73.88 199 LEU A C 1
ATOM 1587 O O . LEU A 1 199 ? -91.043 4.019 134.916 1.00 73.88 199 LEU A O 1
ATOM 1591 N N . GLU A 1 200 ? -92.636 2.843 135.973 1.00 78.88 200 GLU A N 1
ATOM 1592 C CA . GLU A 1 200 ? -92.139 1.526 135.556 1.00 78.88 200 GLU A CA 1
ATOM 1593 C C . GLU A 1 200 ? -92.220 1.348 134.031 1.00 78.88 200 GLU A C 1
ATOM 1595 O O . GLU A 1 200 ? -91.252 0.922 133.416 1.00 78.88 200 GLU A O 1
ATOM 1600 N N . GLN A 1 201 ? -93.314 1.768 133.393 1.00 77.00 201 GLN A N 1
ATOM 1601 C CA . GLN A 1 201 ? -93.511 1.753 131.943 1.00 77.00 201 GLN A CA 1
ATOM 1602 C C . GLN A 1 201 ? -92.580 2.741 131.235 1.00 77.00 201 GLN A C 1
ATOM 1604 O O . GLN A 1 201 ? -92.066 2.412 130.173 1.00 77.00 201 GLN A O 1
ATOM 1609 N N . HIS A 1 202 ? -92.308 3.919 131.805 1.00 77.81 202 HIS A N 1
ATOM 1610 C CA . HIS A 1 202 ? -91.301 4.834 131.266 1.00 77.81 202 HIS A CA 1
ATOM 1611 C C . HIS A 1 202 ? -89.883 4.277 131.415 1.00 77.81 202 HIS A C 1
ATOM 1613 O O . HIS A 1 202 ? -89.095 4.446 130.494 1.00 77.81 202 HIS A O 1
ATOM 1619 N N . LEU A 1 203 ? -89.548 3.586 132.509 1.00 83.94 203 LEU A N 1
ATOM 1620 C CA . LEU A 1 203 ? -88.251 2.919 132.673 1.00 83.94 203 LEU A CA 1
ATOM 1621 C C . LEU A 1 203 ? -88.121 1.675 131.783 1.00 83.94 203 LEU A C 1
ATOM 1623 O O . LEU A 1 203 ? -87.053 1.440 131.226 1.00 83.94 203 LEU A O 1
ATOM 1627 N N . ALA A 1 204 ? -89.197 0.912 131.598 1.00 82.56 204 ALA A N 1
ATOM 1628 C CA . ALA A 1 204 ? -89.248 -0.245 130.712 1.00 82.56 204 ALA A CA 1
ATOM 1629 C C . ALA A 1 204 ? -89.231 0.164 129.234 1.00 82.56 204 ALA A C 1
ATOM 1631 O O . ALA A 1 204 ? -88.582 -0.506 128.442 1.00 82.56 204 ALA A O 1
ATOM 1632 N N . GLU A 1 205 ? -89.872 1.273 128.855 1.00 88.44 205 GLU A N 1
ATOM 1633 C CA . GLU A 1 205 ? -89.789 1.833 127.502 1.00 88.44 205 GLU A CA 1
ATOM 1634 C C . GLU A 1 205 ? -88.451 2.549 127.273 1.00 88.44 205 GLU A C 1
ATOM 1636 O O . GLU A 1 205 ? -87.891 2.393 126.199 1.00 88.44 205 GLU A O 1
ATOM 1641 N N . LEU A 1 206 ? -87.866 3.237 128.265 1.00 87.38 206 LEU A N 1
ATOM 1642 C CA . LEU A 1 206 ? -86.487 3.747 128.181 1.00 87.38 206 LEU A CA 1
ATOM 1643 C C . LEU A 1 206 ? -85.477 2.608 128.042 1.00 87.38 206 LEU A C 1
ATOM 1645 O O . LEU A 1 206 ? -84.547 2.719 127.248 1.00 87.38 206 LEU A O 1
ATOM 1649 N N . LYS A 1 207 ? -85.663 1.500 128.769 1.00 88.88 207 LYS A N 1
ATOM 1650 C CA . LYS A 1 207 ? -84.827 0.313 128.602 1.00 88.88 207 LYS A CA 1
ATOM 1651 C C . LYS A 1 207 ? -85.082 -0.359 127.256 1.00 88.88 207 LYS A C 1
ATOM 1653 O O . LYS A 1 207 ? -84.125 -0.660 126.568 1.00 88.88 207 LYS A O 1
ATOM 1658 N N . ALA A 1 208 ? -86.328 -0.531 126.825 1.00 86.44 208 ALA A N 1
ATOM 1659 C CA . ALA A 1 208 ? -86.620 -1.086 125.507 1.00 86.44 208 ALA A CA 1
ATOM 1660 C C . ALA A 1 208 ? -86.116 -0.175 124.375 1.00 86.44 208 ALA A C 1
ATOM 1662 O O . ALA A 1 208 ? -85.769 -0.677 123.315 1.00 86.44 208 ALA A O 1
ATOM 1663 N N . GLN A 1 209 ? -86.044 1.142 124.579 1.00 91.25 209 GLN A N 1
ATOM 1664 C CA . GLN A 1 209 ? -85.386 2.080 123.668 1.00 91.25 209 GLN A CA 1
ATOM 1665 C C . GLN A 1 209 ? -83.863 1.951 123.726 1.00 91.25 209 GLN A C 1
ATOM 1667 O O . GLN A 1 209 ? -83.246 1.967 122.671 1.00 91.25 209 GLN A O 1
ATOM 1672 N N . LEU A 1 210 ? -83.256 1.749 124.900 1.00 90.81 210 LEU A N 1
ATOM 1673 C CA . LEU A 1 210 ? -81.830 1.436 125.018 1.00 90.81 210 LEU A CA 1
ATOM 1674 C C . LEU A 1 210 ? -81.495 0.113 124.314 1.00 90.81 210 LEU A C 1
ATOM 1676 O O . LEU A 1 210 ? -80.643 0.109 123.439 1.00 90.81 210 LEU A O 1
ATOM 1680 N N . ASP A 1 211 ? -82.222 -0.965 124.610 1.00 91.06 211 ASP A N 1
ATOM 1681 C CA . ASP A 1 211 ? -82.067 -2.289 123.999 1.00 91.06 211 ASP A CA 1
ATOM 1682 C C . ASP A 1 211 ? -82.294 -2.224 122.463 1.00 91.06 211 ASP A C 1
ATOM 1684 O O . ASP A 1 211 ? -81.560 -2.855 121.701 1.00 91.06 211 ASP A O 1
ATOM 1688 N N . ARG A 1 212 ? -83.261 -1.417 121.978 1.00 91.31 212 ARG A N 1
ATOM 1689 C CA . ARG A 1 212 ? -83.459 -1.125 120.537 1.00 91.31 212 ARG A CA 1
ATOM 1690 C C . ARG A 1 212 ? -82.279 -0.353 119.941 1.00 91.31 212 ARG A C 1
ATOM 1692 O O . ARG A 1 212 ? -81.813 -0.729 118.874 1.00 91.31 212 ARG A O 1
ATOM 1699 N N . CYS A 1 213 ? -81.789 0.691 120.610 1.00 91.12 213 CYS A N 1
ATOM 1700 C CA . CYS A 1 213 ? -80.636 1.473 120.160 1.00 91.12 213 CYS A CA 1
ATOM 1701 C C . CYS A 1 213 ? -79.342 0.646 120.180 1.00 91.12 213 CYS A C 1
ATOM 1703 O O . CYS A 1 213 ? -78.506 0.817 119.304 1.00 91.12 213 CYS A O 1
ATOM 1705 N N . GLU A 1 214 ? -79.158 -0.261 121.141 1.00 92.81 214 GLU A N 1
ATOM 1706 C CA . GLU A 1 214 ? -78.015 -1.180 121.188 1.00 92.81 214 GLU A CA 1
ATOM 1707 C C . GLU A 1 214 ? -78.082 -2.219 120.061 1.00 92.81 214 GLU A C 1
ATOM 1709 O O . GLU A 1 214 ? -77.054 -2.501 119.440 1.00 92.81 214 GLU A O 1
ATOM 1714 N N . ALA A 1 215 ? -79.279 -2.722 119.732 1.00 91.88 215 ALA A N 1
ATOM 1715 C CA . ALA A 1 215 ? -79.503 -3.549 118.548 1.00 91.88 215 ALA A CA 1
ATOM 1716 C C . ALA A 1 215 ? -79.239 -2.769 117.247 1.00 91.88 215 ALA A C 1
ATOM 1718 O O . ALA A 1 215 ? -78.462 -3.228 116.420 1.00 91.88 215 ALA A O 1
ATOM 1719 N N . GLU A 1 216 ? -79.773 -1.554 117.096 1.00 94.12 216 GLU A N 1
ATOM 1720 C CA . GLU A 1 216 ? -79.520 -0.690 115.933 1.00 94.12 216 GLU A CA 1
ATOM 1721 C C . GLU A 1 216 ? -78.026 -0.342 115.798 1.00 94.12 216 GLU A C 1
ATOM 1723 O O . GLU A 1 216 ? -77.468 -0.412 114.708 1.00 94.12 216 GLU A O 1
ATOM 1728 N N . ILE A 1 217 ? -77.326 -0.067 116.904 1.00 91.81 217 ILE A N 1
ATOM 1729 C CA . ILE A 1 217 ? -75.869 0.141 116.929 1.00 91.81 217 ILE A CA 1
ATOM 1730 C C . ILE A 1 217 ? -75.101 -1.132 116.541 1.00 91.81 217 ILE A C 1
ATOM 1732 O O . ILE A 1 217 ? -74.017 -1.024 115.964 1.00 91.81 217 ILE A O 1
ATOM 1736 N N . LYS A 1 218 ? -75.607 -2.329 116.858 1.00 94.44 218 LYS A N 1
ATOM 1737 C CA . LYS A 1 218 ? -75.010 -3.602 116.426 1.00 94.44 218 LYS A CA 1
ATOM 1738 C C . LYS A 1 218 ? -75.250 -3.837 114.934 1.00 94.44 218 LYS A C 1
ATOM 1740 O O . LYS A 1 218 ? -74.291 -4.091 114.214 1.00 94.44 218 LYS A O 1
ATOM 1745 N N . ASP A 1 219 ? -76.480 -3.679 114.465 1.00 93.06 219 ASP A N 1
ATOM 1746 C CA . ASP A 1 219 ? -76.851 -3.892 113.065 1.00 93.06 219 ASP A CA 1
ATOM 1747 C C . ASP A 1 219 ? -76.156 -2.865 112.149 1.00 93.06 219 ASP A C 1
ATOM 1749 O O . ASP A 1 219 ? -75.655 -3.223 111.086 1.00 93.06 219 ASP A O 1
ATOM 1753 N N . LEU A 1 220 ? -75.999 -1.609 112.593 1.00 93.19 220 LEU A N 1
ATOM 1754 C CA . LEU A 1 220 ? -75.193 -0.589 111.906 1.00 93.19 220 LEU A CA 1
ATOM 1755 C C . LEU A 1 220 ? -73.688 -0.901 111.913 1.00 93.19 220 LEU A C 1
ATOM 1757 O O . LEU A 1 220 ? -72.996 -0.524 110.968 1.00 93.19 220 LEU A O 1
ATOM 1761 N N . LYS A 1 221 ? -73.158 -1.586 112.937 1.00 93.50 221 LYS A N 1
ATOM 1762 C CA . LYS A 1 221 ? -71.762 -2.066 112.936 1.00 93.50 221 LYS A CA 1
ATOM 1763 C C . LYS A 1 221 ? -71.575 -3.227 111.971 1.00 93.50 221 LYS A C 1
ATOM 1765 O O . LYS A 1 221 ? -70.628 -3.186 111.200 1.00 93.50 221 LYS A O 1
ATOM 1770 N N . GLU A 1 222 ? -72.477 -4.203 111.969 1.00 94.94 222 GLU A N 1
ATOM 1771 C CA . GLU A 1 222 ? -72.429 -5.345 111.046 1.00 94.94 222 GLU A CA 1
ATOM 1772 C C . GLU A 1 222 ? -72.640 -4.895 109.592 1.00 94.94 222 GLU A C 1
ATOM 1774 O O . GLU A 1 222 ? -71.948 -5.374 108.697 1.00 94.94 222 GLU A O 1
ATOM 1779 N N . ALA A 1 223 ? -73.511 -3.910 109.350 1.00 93.62 223 ALA A N 1
ATOM 1780 C CA . ALA A 1 223 ? -73.645 -3.258 108.050 1.00 93.62 223 ALA A CA 1
ATOM 1781 C C . ALA A 1 223 ? -72.376 -2.480 107.659 1.00 93.62 223 ALA A C 1
ATOM 1783 O O . ALA A 1 223 ? -71.933 -2.587 106.517 1.00 93.62 223 ALA A O 1
ATOM 1784 N N . LYS A 1 224 ? -71.754 -1.739 108.593 1.00 94.50 224 LYS A N 1
ATOM 1785 C CA . LYS A 1 224 ? -70.480 -1.048 108.334 1.00 94.50 224 LYS A CA 1
ATOM 1786 C C . LYS A 1 224 ? -69.374 -2.045 107.989 1.00 94.50 224 LYS A C 1
ATOM 1788 O O . LYS A 1 224 ? -68.695 -1.851 106.988 1.00 94.50 224 LYS A O 1
ATOM 1793 N N . GLU A 1 225 ? -69.223 -3.105 108.775 1.00 95.56 225 GLU A N 1
ATOM 1794 C CA . GLU A 1 225 ? -68.233 -4.163 108.563 1.00 95.56 225 GLU A CA 1
ATOM 1795 C C . GLU A 1 225 ? -68.440 -4.824 107.196 1.00 95.56 225 GLU A C 1
ATOM 1797 O O . GLU A 1 225 ? -67.491 -4.915 106.429 1.00 95.56 225 GLU A O 1
ATOM 1802 N N . GLN A 1 226 ? -69.684 -5.132 106.805 1.00 94.62 226 GLN A N 1
ATOM 1803 C CA . GLN A 1 226 ? -70.009 -5.608 105.453 1.00 94.62 226 GLN A CA 1
ATOM 1804 C C . GLN A 1 226 ? -69.660 -4.596 104.346 1.00 94.62 226 GLN A C 1
ATOM 1806 O O . GLN A 1 226 ? -69.205 -5.008 103.278 1.00 94.62 226 GLN A O 1
ATOM 1811 N N . THR A 1 227 ? -69.841 -3.286 104.566 1.00 92.19 227 THR A N 1
ATOM 1812 C CA . THR A 1 227 ? -69.413 -2.266 103.589 1.00 92.19 227 THR A CA 1
ATOM 1813 C C . THR A 1 227 ? -67.899 -2.075 103.537 1.00 92.19 227 THR A C 1
ATOM 1815 O O . THR A 1 227 ? -67.375 -1.863 102.447 1.00 92.19 227 THR A O 1
ATOM 1818 N N . ASP A 1 228 ? -67.190 -2.196 104.663 1.00 95.38 228 ASP A N 1
ATOM 1819 C CA . ASP A 1 228 ? -65.725 -2.168 104.705 1.00 95.38 228 ASP A CA 1
ATOM 1820 C C . ASP A 1 228 ? -65.160 -3.408 103.978 1.00 95.38 228 ASP A C 1
ATOM 1822 O O . ASP A 1 228 ? -64.249 -3.287 103.164 1.00 95.38 228 ASP A O 1
ATOM 1826 N N . ASP A 1 229 ? -65.752 -4.590 104.185 1.00 95.38 229 ASP A N 1
ATOM 1827 C CA . ASP A 1 229 ? -65.386 -5.841 103.505 1.00 95.38 229 ASP A CA 1
ATOM 1828 C C . ASP A 1 229 ? -65.644 -5.776 101.991 1.00 95.38 229 ASP A C 1
ATOM 1830 O O . ASP A 1 229 ? -64.809 -6.196 101.187 1.00 95.38 229 ASP A O 1
ATOM 1834 N N . ALA A 1 230 ? -66.787 -5.218 101.581 1.00 94.38 230 ALA A N 1
ATOM 1835 C CA . ALA A 1 230 ? -67.105 -4.991 100.173 1.00 94.38 230 ALA A CA 1
ATOM 1836 C C . ALA A 1 230 ? -66.163 -3.956 99.533 1.00 94.38 230 ALA A C 1
ATOM 1838 O O . ALA A 1 230 ? -65.736 -4.147 98.393 1.00 94.38 230 ALA A O 1
ATOM 1839 N N . TYR A 1 231 ? -65.800 -2.899 100.267 1.00 96.12 231 TYR A N 1
ATOM 1840 C CA . TYR A 1 231 ? -64.819 -1.905 99.834 1.00 96.12 231 TYR A CA 1
ATOM 1841 C C . TYR A 1 231 ? -63.429 -2.529 99.661 1.00 96.12 231 TYR A C 1
ATOM 1843 O O . TYR A 1 231 ? -62.802 -2.322 98.627 1.00 96.12 231 TYR A O 1
ATOM 1851 N N . ASN A 1 232 ? -62.972 -3.344 100.617 1.00 95.50 232 ASN A N 1
ATOM 1852 C CA . ASN A 1 232 ? -61.677 -4.023 100.545 1.00 95.50 232 ASN A CA 1
ATOM 1853 C C . ASN A 1 232 ? -61.596 -4.957 99.329 1.00 95.50 232 ASN A C 1
ATOM 1855 O O . ASN A 1 232 ? -60.653 -4.857 98.552 1.00 95.50 232 ASN A O 1
ATOM 1859 N N . ARG A 1 233 ? -62.621 -5.785 99.086 1.00 94.62 233 ARG A N 1
ATOM 1860 C CA . ARG A 1 233 ? -62.671 -6.673 97.905 1.00 94.62 233 ARG A CA 1
ATOM 1861 C C . ARG A 1 233 ? -62.726 -5.894 96.585 1.00 94.62 233 ARG A C 1
ATOM 1863 O O . ARG A 1 233 ? -62.147 -6.324 95.589 1.00 94.62 233 ARG A O 1
ATOM 1870 N N . LEU A 1 234 ? -63.406 -4.744 96.562 1.00 94.62 234 LEU A N 1
ATOM 1871 C CA . LEU A 1 234 ? -63.434 -3.854 95.397 1.00 94.62 234 LEU A CA 1
ATOM 1872 C C . LEU A 1 234 ? -62.072 -3.178 95.164 1.00 94.62 234 LEU A C 1
ATOM 1874 O O . LEU A 1 234 ? -61.644 -3.067 94.019 1.00 94.62 234 LEU A O 1
ATOM 1878 N N . GLN A 1 235 ? -61.375 -2.780 96.232 1.00 95.88 235 GLN A N 1
ATOM 1879 C CA . GLN A 1 235 ? -60.020 -2.227 96.181 1.00 95.88 235 GLN A CA 1
ATOM 1880 C C . GLN A 1 235 ? -59.007 -3.275 95.693 1.00 95.88 235 GLN A C 1
ATOM 1882 O O . GLN A 1 235 ? -58.235 -2.986 94.785 1.00 95.88 235 GLN A O 1
ATOM 1887 N N . GLU A 1 236 ? -59.056 -4.502 96.219 1.00 95.62 236 GLU A N 1
ATOM 1888 C CA . GLU A 1 236 ? -58.243 -5.637 95.755 1.00 95.62 236 GLU A CA 1
ATOM 1889 C C . GLU A 1 236 ? -58.485 -5.927 94.266 1.00 95.62 236 GLU A C 1
ATOM 1891 O O . GLU A 1 236 ? -57.534 -6.071 93.499 1.00 95.62 236 GLU A O 1
ATOM 1896 N N . SER A 1 237 ? -59.750 -5.939 93.827 1.00 95.06 237 SER A N 1
ATOM 1897 C CA . SER A 1 237 ? -60.099 -6.106 92.411 1.00 95.06 237 SER A CA 1
ATOM 1898 C C . SER A 1 237 ? -59.619 -4.941 91.538 1.00 95.06 237 SER A C 1
ATOM 1900 O O . SER A 1 237 ? -59.235 -5.165 90.391 1.00 95.06 237 SER A O 1
ATOM 1902 N N . TYR A 1 238 ? -59.644 -3.707 92.047 1.00 95.62 238 TYR A N 1
ATOM 1903 C CA . TYR A 1 238 ? -59.166 -2.526 91.328 1.00 95.62 238 TYR A CA 1
ATOM 1904 C C . TYR A 1 238 ? -57.640 -2.532 91.183 1.00 95.62 238 TYR A C 1
ATOM 1906 O O . TYR A 1 238 ? -57.132 -2.311 90.084 1.00 95.62 238 TYR A O 1
ATOM 1914 N N . ASP A 1 239 ? -56.903 -2.829 92.255 1.00 95.88 239 ASP A N 1
ATOM 1915 C CA . ASP A 1 239 ? -55.442 -2.914 92.207 1.00 95.88 239 ASP A CA 1
ATOM 1916 C C . ASP A 1 239 ? -54.962 -4.111 91.367 1.00 95.88 239 ASP A C 1
ATOM 1918 O O . ASP A 1 239 ? -53.952 -3.986 90.675 1.00 95.88 239 ASP A O 1
ATOM 1922 N N . ALA A 1 240 ? -55.713 -5.220 91.321 1.00 95.50 240 ALA A N 1
ATOM 1923 C CA . ALA A 1 240 ? -55.449 -6.333 90.404 1.00 95.50 240 ALA A CA 1
ATOM 1924 C C . ALA A 1 240 ? -55.602 -5.930 88.923 1.00 95.50 240 ALA A C 1
ATOM 1926 O O . ALA A 1 240 ? -54.666 -6.104 88.144 1.00 95.50 240 ALA A O 1
ATOM 1927 N N . VAL A 1 241 ? -56.732 -5.320 88.537 1.00 94.62 241 VAL A N 1
ATOM 1928 C CA . VAL A 1 241 ? -56.957 -4.827 87.159 1.00 94.62 241 VAL A CA 1
ATOM 1929 C C . VAL A 1 241 ? -55.940 -3.743 86.782 1.00 94.62 241 VAL A C 1
ATOM 1931 O O . VAL A 1 241 ? -55.452 -3.688 85.654 1.00 94.62 241 VAL A O 1
ATOM 1934 N N . ARG A 1 242 ? -55.561 -2.890 87.738 1.00 95.38 242 ARG A N 1
ATOM 1935 C CA . ARG A 1 242 ? -54.518 -1.877 87.550 1.00 95.38 242 ARG A CA 1
ATOM 1936 C C . ARG A 1 242 ? -53.135 -2.501 87.342 1.00 95.38 242 ARG A C 1
ATOM 1938 O O . ARG A 1 242 ? -52.374 -1.983 86.528 1.00 95.38 242 ARG A O 1
ATOM 1945 N N . GLN A 1 243 ? -52.811 -3.592 88.035 1.00 95.38 243 GLN A N 1
ATOM 1946 C CA . GLN A 1 243 ? -51.565 -4.334 87.834 1.00 95.38 243 GLN A CA 1
ATOM 1947 C C . GLN A 1 243 ? -51.538 -5.010 86.453 1.00 95.38 243 GLN A C 1
ATOM 1949 O O . GLN A 1 243 ? -50.562 -4.841 85.726 1.00 95.38 243 GLN A O 1
ATOM 1954 N N . GLU A 1 244 ? -52.624 -5.669 86.039 1.00 94.31 244 GLU A N 1
ATOM 1955 C CA . GLU A 1 244 ? -52.769 -6.259 84.697 1.00 94.31 244 GLU A CA 1
ATOM 1956 C C . GLU A 1 244 ? -52.639 -5.196 83.587 1.00 94.31 244 GLU A C 1
ATOM 1958 O O . GLU A 1 244 ? -51.937 -5.394 82.590 1.00 94.31 244 GLU A O 1
ATOM 1963 N N . SER A 1 245 ? -53.228 -4.011 83.789 1.00 91.69 245 SER A N 1
ATOM 1964 C CA . SER A 1 245 ? -53.075 -2.872 82.876 1.00 91.69 245 SER A CA 1
ATOM 1965 C C . SER A 1 245 ? -51.634 -2.353 82.796 1.00 91.69 245 SER A C 1
ATOM 1967 O O . SER A 1 245 ? -51.225 -1.891 81.734 1.00 91.69 245 SER A O 1
ATOM 1969 N N . ILE A 1 246 ? -50.859 -2.408 83.884 1.00 95.44 246 ILE A N 1
ATOM 1970 C CA . ILE A 1 246 ? -49.436 -2.036 83.873 1.00 95.44 246 ILE A CA 1
ATOM 1971 C C . ILE A 1 246 ? -48.623 -3.113 83.150 1.00 95.44 246 ILE A C 1
ATOM 1973 O O . ILE A 1 246 ? -47.785 -2.787 82.312 1.00 95.44 246 ILE A O 1
ATOM 1977 N N . GLU A 1 247 ? -48.870 -4.391 83.436 1.00 93.88 247 GLU A N 1
ATOM 1978 C CA . GLU A 1 247 ? -48.139 -5.511 82.837 1.00 93.88 247 GLU A CA 1
ATOM 1979 C C . GLU A 1 247 ? -48.324 -5.545 81.316 1.00 93.88 247 GLU A C 1
ATOM 1981 O O . GLU A 1 247 ? -47.325 -5.504 80.587 1.00 93.88 247 GLU A O 1
ATOM 1986 N N . THR A 1 248 ? -49.571 -5.463 80.841 1.00 91.81 248 THR A N 1
ATOM 1987 C CA . THR A 1 248 ? -49.904 -5.365 79.409 1.00 91.81 248 THR A CA 1
ATOM 1988 C C . THR A 1 248 ? -49.310 -4.122 78.740 1.00 91.81 248 THR A C 1
ATOM 1990 O O . THR A 1 248 ? -48.789 -4.222 77.627 1.00 91.81 248 THR A O 1
ATOM 1993 N N . GLU A 1 249 ? -49.278 -2.963 79.412 1.00 92.06 249 GLU A N 1
ATOM 1994 C CA . GLU A 1 249 ? -48.597 -1.770 78.888 1.00 92.06 249 GLU A CA 1
ATOM 1995 C C . GLU A 1 249 ? -47.068 -1.971 78.805 1.00 92.06 249 GLU A C 1
ATOM 1997 O O . GLU A 1 249 ? -46.436 -1.526 77.840 1.00 92.06 249 GLU A O 1
ATOM 2002 N N . THR A 1 250 ? -46.444 -2.681 79.759 1.00 93.19 250 THR A N 1
ATOM 2003 C CA . THR A 1 250 ? -45.014 -3.020 79.644 1.00 93.19 250 THR A CA 1
ATOM 2004 C C . THR A 1 250 ? -44.738 -4.006 78.514 1.00 93.19 250 THR A C 1
ATOM 2006 O O . THR A 1 250 ? -43.713 -3.866 77.848 1.00 93.19 250 THR A O 1
ATOM 2009 N N . ASP A 1 251 ? -45.619 -4.975 78.263 1.00 92.38 251 ASP A N 1
ATOM 2010 C CA . ASP A 1 251 ? -45.455 -5.934 77.168 1.00 92.38 251 ASP A CA 1
ATOM 2011 C C . ASP A 1 251 ? -45.676 -5.280 75.803 1.00 92.38 251 ASP A C 1
ATOM 2013 O O . ASP A 1 251 ? -44.854 -5.475 74.908 1.00 92.38 251 ASP A O 1
ATOM 2017 N N . LEU A 1 252 ? -46.666 -4.394 75.655 1.00 91.44 252 LEU A N 1
ATOM 2018 C CA . LEU A 1 252 ? -46.815 -3.548 74.463 1.00 91.44 252 LEU A CA 1
ATOM 2019 C C . LEU A 1 252 ? -45.555 -2.712 74.191 1.00 91.44 252 LEU A C 1
ATOM 2021 O O . LEU A 1 252 ? -45.091 -2.644 73.049 1.00 91.44 252 LEU A O 1
ATOM 2025 N N . LYS A 1 253 ? -44.944 -2.128 75.231 1.00 92.69 253 LYS A N 1
ATOM 2026 C CA . LYS A 1 253 ? -43.669 -1.395 75.113 1.00 92.69 253 LYS A CA 1
ATOM 2027 C C . LYS A 1 253 ? -42.510 -2.313 74.696 1.00 92.69 253 LYS A C 1
ATOM 2029 O O . LYS A 1 253 ? -41.723 -1.917 73.837 1.00 92.69 253 LYS A O 1
ATOM 2034 N N . LYS A 1 254 ? -42.423 -3.542 75.227 1.00 91.56 254 LYS A N 1
ATOM 2035 C CA . LYS A 1 254 ? -41.421 -4.554 74.821 1.00 91.56 254 LYS A CA 1
ATOM 2036 C C . LYS A 1 254 ? -41.611 -4.977 73.360 1.00 91.56 254 LYS A C 1
ATOM 2038 O O . LYS A 1 254 ? -40.650 -4.929 72.596 1.00 91.56 254 LYS A O 1
ATOM 2043 N N . PHE A 1 255 ? -42.832 -5.322 72.947 1.00 87.31 255 PHE A N 1
ATOM 2044 C CA . PHE A 1 255 ? -43.145 -5.705 71.565 1.00 87.31 255 PHE A CA 1
ATOM 2045 C C . PHE A 1 255 ? -42.862 -4.573 70.575 1.00 87.31 255 PHE A C 1
ATOM 2047 O O . PHE A 1 255 ? -42.210 -4.812 69.561 1.00 87.31 255 PHE A O 1
ATOM 2054 N N . THR A 1 256 ? -43.261 -3.339 70.893 1.00 89.94 256 THR A N 1
ATOM 2055 C CA . THR A 1 256 ? -42.976 -2.159 70.058 1.00 89.94 256 THR A CA 1
ATOM 2056 C C . THR A 1 256 ? -41.469 -1.917 69.937 1.00 89.94 256 THR A C 1
ATOM 2058 O O . THR A 1 256 ? -40.964 -1.692 68.840 1.00 89.94 256 THR A O 1
ATOM 2061 N N . ALA A 1 257 ? -40.715 -2.034 71.036 1.00 89.00 257 ALA A N 1
ATOM 2062 C CA . ALA A 1 257 ? -39.258 -1.916 71.005 1.00 89.00 257 ALA A CA 1
ATOM 2063 C C . ALA A 1 257 ? -38.601 -3.017 70.150 1.00 89.00 257 ALA A C 1
ATOM 2065 O O . ALA A 1 257 ? -37.741 -2.709 69.328 1.00 89.00 257 ALA A O 1
ATOM 2066 N N . MET A 1 258 ? -39.026 -4.279 70.285 1.00 87.06 258 MET A N 1
ATOM 2067 C CA . MET A 1 258 ? -38.503 -5.393 69.480 1.00 87.06 258 MET A CA 1
ATOM 2068 C C . MET A 1 258 ? -38.875 -5.279 67.996 1.00 87.06 258 MET A C 1
ATOM 2070 O O . MET A 1 258 ? -38.059 -5.626 67.141 1.00 87.06 258 MET A O 1
ATOM 2074 N N . TYR A 1 259 ? -40.072 -4.777 67.675 1.00 88.25 259 TYR A N 1
ATOM 2075 C CA . TYR A 1 259 ? -40.486 -4.505 66.299 1.00 88.25 259 TYR A CA 1
ATOM 2076 C C . TYR A 1 259 ? -39.605 -3.415 65.678 1.00 88.25 259 TYR A C 1
ATOM 2078 O O . TYR A 1 259 ? -38.942 -3.669 64.674 1.00 88.25 259 TYR A O 1
ATOM 2086 N N . ASN A 1 260 ? -39.492 -2.260 66.341 1.00 88.88 260 ASN A N 1
ATOM 2087 C CA . ASN A 1 260 ? -38.665 -1.141 65.888 1.00 88.88 260 ASN A CA 1
ATOM 2088 C C . ASN A 1 260 ? -37.183 -1.536 65.759 1.00 88.88 260 ASN A C 1
ATOM 2090 O O . ASN A 1 260 ? -36.502 -1.106 64.832 1.00 88.88 260 ASN A O 1
ATOM 2094 N N . GLU A 1 261 ? -36.660 -2.380 66.654 1.00 88.06 261 GLU A N 1
ATOM 2095 C CA . GLU A 1 261 ? -35.280 -2.870 66.571 1.00 88.06 261 GLU A CA 1
ATOM 2096 C C . GLU A 1 261 ? -35.085 -3.873 65.414 1.00 88.06 261 GLU A C 1
ATOM 2098 O O . GLU A 1 261 ? -34.028 -3.899 64.781 1.00 88.06 261 GLU A O 1
ATOM 2103 N N . LYS A 1 262 ? -36.093 -4.696 65.091 1.00 88.06 262 LYS A N 1
ATOM 2104 C CA . LYS A 1 262 ? -36.078 -5.576 63.908 1.00 88.06 262 LYS A CA 1
ATOM 2105 C C . LYS A 1 262 ? -36.163 -4.767 62.611 1.00 88.06 262 LYS A C 1
ATOM 2107 O O . LYS A 1 262 ? -35.416 -5.048 61.676 1.00 88.06 262 LYS A O 1
ATOM 2112 N N . GLU A 1 263 ? -37.016 -3.750 62.570 1.00 89.62 263 GLU A N 1
ATOM 2113 C CA . GLU A 1 263 ? -37.143 -2.831 61.439 1.00 89.62 263 GLU A CA 1
ATOM 2114 C C . GLU A 1 263 ? -35.844 -2.046 61.221 1.00 89.62 263 GLU A C 1
ATOM 2116 O O . GLU A 1 263 ? -35.295 -2.077 60.124 1.00 89.62 263 GLU A O 1
ATOM 2121 N N . GLN A 1 264 ? -35.251 -1.469 62.272 1.00 91.19 264 GLN A N 1
ATOM 2122 C CA . GLN A 1 264 ? -33.951 -0.790 62.183 1.00 91.19 264 GLN A CA 1
ATOM 2123 C C . GLN A 1 264 ? -32.804 -1.711 61.743 1.00 91.19 264 GLN A C 1
ATOM 2125 O O . GLN A 1 264 ? -31.886 -1.241 61.070 1.00 91.19 264 GLN A O 1
ATOM 2130 N N . ARG A 1 265 ? -32.823 -3.007 62.096 1.00 89.75 265 ARG A N 1
ATOM 2131 C CA . ARG A 1 265 ? -31.883 -3.991 61.524 1.00 89.75 265 ARG A CA 1
ATOM 2132 C C . ARG A 1 265 ? -32.126 -4.169 60.026 1.00 89.75 265 ARG A C 1
ATOM 2134 O O . ARG A 1 265 ? -31.175 -4.077 59.259 1.00 89.75 265 ARG A O 1
ATOM 2141 N N . SER A 1 266 ? -33.381 -4.353 59.611 1.00 92.19 266 SER A N 1
ATOM 2142 C CA . SER A 1 266 ? -33.753 -4.513 58.200 1.00 92.19 266 SER A CA 1
ATOM 2143 C C . SER A 1 266 ? -33.399 -3.285 57.354 1.00 92.19 266 SER A C 1
ATOM 2145 O O . SER A 1 266 ? -32.884 -3.440 56.251 1.00 92.19 266 SER A O 1
ATOM 2147 N N . VAL A 1 267 ? -33.621 -2.072 57.869 1.00 92.94 267 VAL A N 1
ATOM 2148 C CA . VAL A 1 267 ? -33.243 -0.816 57.202 1.00 92.94 267 VAL A CA 1
ATOM 2149 C C . VAL A 1 267 ? -31.724 -0.732 57.050 1.00 92.94 267 VAL A C 1
ATOM 2151 O O . VAL A 1 267 ? -31.253 -0.563 55.933 1.00 92.94 267 VAL A O 1
ATOM 2154 N N . LYS A 1 268 ? -30.942 -0.984 58.109 1.00 93.81 268 LYS A N 1
ATOM 2155 C CA . LYS A 1 268 ? -29.465 -0.990 58.034 1.00 93.81 268 LYS A CA 1
ATOM 2156 C C . LYS A 1 268 ? -28.913 -2.072 57.105 1.00 93.81 268 LYS A C 1
ATOM 2158 O O . LYS A 1 268 ? -27.905 -1.868 56.429 1.00 93.81 268 LYS A O 1
ATOM 2163 N N . GLU A 1 269 ? -29.574 -3.222 57.031 1.00 94.56 269 GLU A N 1
ATOM 2164 C CA . GLU A 1 269 ? -29.264 -4.261 56.049 1.00 94.56 269 GLU A CA 1
ATOM 2165 C C . GLU A 1 269 ? -29.582 -3.848 54.606 1.00 94.56 269 GLU A C 1
ATOM 2167 O O . GLU A 1 269 ? -28.928 -4.340 53.691 1.00 94.56 269 GLU A O 1
ATOM 2172 N N . LEU A 1 270 ? -30.572 -2.983 54.377 1.00 93.94 270 LEU A N 1
ATOM 2173 C CA . LEU A 1 270 ? -30.872 -2.427 53.056 1.00 93.94 270 LEU A CA 1
ATOM 2174 C C . LEU A 1 270 ? -29.913 -1.282 52.710 1.00 93.94 270 LEU A C 1
ATOM 2176 O O . LEU A 1 270 ? -29.328 -1.314 51.635 1.00 93.94 270 LEU A O 1
ATOM 2180 N N . GLU A 1 271 ? -29.655 -0.351 53.631 1.00 94.50 271 GLU A N 1
ATOM 2181 C CA . GLU A 1 271 ? -28.658 0.726 53.494 1.00 94.50 271 GLU A CA 1
ATOM 2182 C C . GLU A 1 271 ? -27.270 0.170 53.134 1.00 94.50 271 GLU A C 1
ATOM 2184 O O . GLU A 1 271 ? -26.619 0.645 52.205 1.00 94.50 271 GLU A O 1
ATOM 2189 N N . THR A 1 272 ? -26.825 -0.891 53.817 1.00 95.75 272 THR A N 1
ATOM 2190 C CA . THR A 1 272 ? -25.534 -1.535 53.519 1.00 95.75 272 THR A CA 1
ATOM 2191 C C . THR A 1 272 ? -25.529 -2.298 52.193 1.00 95.75 272 THR A C 1
ATOM 2193 O O . THR A 1 272 ? -24.495 -2.313 51.527 1.00 95.75 272 THR A O 1
ATOM 2196 N N . LYS A 1 273 ? -26.657 -2.882 51.758 1.00 96.69 273 LYS A N 1
ATOM 2197 C CA . LYS A 1 273 ? -26.789 -3.489 50.417 1.00 96.69 273 LYS A CA 1
ATOM 2198 C C . LYS A 1 273 ? -26.789 -2.426 49.313 1.00 96.69 273 LYS A C 1
ATOM 2200 O O . LYS A 1 273 ? -26.121 -2.630 48.304 1.00 96.69 273 LYS A O 1
ATOM 2205 N N . ILE A 1 274 ? -27.461 -1.292 49.522 1.00 95.94 274 ILE A N 1
ATOM 2206 C CA . ILE A 1 274 ? -27.467 -0.140 48.606 1.00 95.94 274 ILE A CA 1
ATOM 2207 C C . ILE A 1 274 ? -26.048 0.419 48.472 1.00 95.94 274 ILE A C 1
ATOM 2209 O O . ILE A 1 274 ? -25.528 0.472 47.365 1.00 95.94 274 ILE A O 1
ATOM 2213 N N . SER A 1 275 ? -25.364 0.701 49.583 1.00 96.12 275 SER A N 1
ATOM 2214 C CA . SER A 1 275 ? -23.984 1.208 49.558 1.00 96.12 275 SER A CA 1
ATOM 2215 C C . SER A 1 275 ? -23.000 0.241 48.874 1.00 96.12 275 SER A C 1
ATOM 2217 O O . SER A 1 275 ? -22.123 0.670 48.126 1.00 96.12 275 SER A O 1
ATOM 2219 N N . GLN A 1 276 ? -23.173 -1.077 49.043 1.00 96.56 276 GLN A N 1
ATOM 2220 C CA . GLN A 1 276 ? -22.401 -2.085 48.299 1.00 96.56 276 GLN A CA 1
ATOM 2221 C C . GLN A 1 276 ? -22.726 -2.096 46.796 1.00 96.56 276 GLN A C 1
ATOM 2223 O O . GLN A 1 276 ? -21.831 -2.316 45.980 1.00 96.56 276 GLN A O 1
ATOM 2228 N N . GLN A 1 277 ? -23.984 -1.863 46.412 1.00 96.00 277 GLN A N 1
ATOM 2229 C CA . GLN A 1 277 ? -24.389 -1.749 45.008 1.00 96.00 277 GLN A CA 1
ATOM 2230 C C . GLN A 1 277 ? -23.844 -0.468 44.367 1.00 96.00 277 GLN A C 1
ATOM 2232 O O . GLN A 1 277 ? -23.292 -0.547 43.275 1.00 96.00 277 GLN A O 1
ATOM 2237 N N . GLU A 1 278 ? -23.903 0.673 45.055 1.00 96.62 278 GLU A N 1
ATOM 2238 C CA . GLU A 1 278 ? -23.295 1.942 44.630 1.00 96.62 278 GLU A CA 1
ATOM 2239 C C . GLU A 1 278 ? -21.780 1.800 44.414 1.00 96.62 278 GLU A C 1
ATOM 2241 O O . GLU A 1 278 ? -21.252 2.250 43.397 1.00 96.62 278 GLU A O 1
ATOM 2246 N N . GLU A 1 279 ? -21.073 1.106 45.313 1.00 97.12 279 GLU A N 1
ATOM 2247 C CA . GLU A 1 279 ? -19.633 0.857 45.169 1.00 97.12 279 GLU A CA 1
ATOM 2248 C C . GLU A 1 279 ? -19.315 -0.045 43.958 1.00 97.12 279 GLU A C 1
ATOM 2250 O O . GLU A 1 279 ? -18.335 0.181 43.243 1.00 97.12 279 GLU A O 1
ATOM 2255 N N . VAL A 1 280 ? -20.159 -1.047 43.681 1.00 97.19 280 VAL A N 1
ATOM 2256 C CA . VAL A 1 280 ? -20.044 -1.896 42.482 1.00 97.19 280 VAL A CA 1
ATOM 2257 C C . VAL A 1 280 ? -20.366 -1.116 41.206 1.00 97.19 280 VAL A C 1
ATOM 2259 O O . VAL A 1 280 ? -19.647 -1.277 40.220 1.00 97.19 280 VAL A O 1
ATOM 2262 N N . ILE A 1 281 ? -21.381 -0.247 41.221 1.00 96.38 281 ILE A N 1
ATOM 2263 C CA . ILE A 1 281 ? -21.731 0.635 40.099 1.00 96.38 281 ILE A CA 1
ATOM 2264 C C . ILE A 1 281 ? -20.562 1.577 39.802 1.00 96.38 281 ILE A C 1
ATOM 2266 O O . ILE A 1 281 ? -20.071 1.575 38.678 1.00 96.38 281 ILE A O 1
ATOM 2270 N N . GLY A 1 282 ? -20.007 2.270 40.801 1.00 97.75 282 GLY A N 1
ATOM 2271 C CA . GLY A 1 282 ? -18.840 3.141 40.612 1.00 97.75 282 GLY A CA 1
ATOM 2272 C C . GLY A 1 282 ? -17.606 2.401 40.069 1.00 97.75 282 GLY A C 1
ATOM 2273 O O . GLY A 1 282 ? -16.887 2.923 39.209 1.00 97.75 282 GLY A O 1
ATOM 2274 N N . ARG A 1 283 ? -17.380 1.145 40.490 1.00 97.75 283 ARG A N 1
ATOM 2275 C CA . ARG A 1 283 ? -16.337 0.271 39.913 1.00 97.75 283 ARG A CA 1
ATOM 2276 C C . ARG A 1 283 ? -16.629 -0.136 38.459 1.00 97.75 283 ARG A C 1
ATOM 2278 O O . ARG A 1 283 ? -15.696 -0.252 37.667 1.00 97.75 283 ARG A O 1
ATOM 2285 N N . GLN A 1 284 ? -17.892 -0.317 38.076 1.00 97.06 284 GLN A N 1
ATOM 2286 C CA . GLN A 1 284 ? -18.286 -0.605 36.690 1.00 97.06 284 GLN A CA 1
ATOM 2287 C C . GLN A 1 284 ? -18.226 0.644 35.796 1.00 97.06 284 GLN A C 1
ATOM 2289 O O . GLN A 1 284 ? -17.709 0.570 34.685 1.00 97.06 284 GLN A O 1
ATOM 2294 N N . GLU A 1 285 ? -18.677 1.803 36.274 1.00 97.19 285 GLU A N 1
ATOM 2295 C CA . GLU A 1 285 ? -18.633 3.079 35.549 1.00 97.19 285 GLU A CA 1
ATOM 2296 C C . GLU A 1 285 ? -17.198 3.525 35.256 1.00 97.19 285 GLU A C 1
ATOM 2298 O O . GLU A 1 285 ? -16.880 3.905 34.126 1.00 97.19 285 GLU A O 1
ATOM 2303 N N . THR A 1 286 ? -16.301 3.417 36.242 1.00 97.69 286 THR A N 1
ATOM 2304 C CA . THR A 1 286 ? -14.868 3.690 36.044 1.00 97.69 286 THR A CA 1
ATOM 2305 C C . THR A 1 286 ? -14.248 2.734 35.023 1.00 97.69 286 THR A C 1
ATOM 2307 O O . THR A 1 286 ? -13.554 3.195 34.113 1.00 97.69 286 THR A O 1
ATOM 2310 N N . GLN A 1 287 ? -14.572 1.437 35.076 1.00 97.75 287 GLN A N 1
ATOM 2311 C CA . GLN A 1 287 ? -14.132 0.464 34.073 1.00 97.75 287 GLN A CA 1
ATOM 2312 C C . GLN A 1 287 ? -14.690 0.771 32.664 1.00 97.75 287 GLN A C 1
ATOM 2314 O O . GLN A 1 287 ? -13.952 0.702 31.678 1.00 97.75 287 GLN A O 1
ATOM 2319 N N . ILE A 1 288 ? -15.965 1.157 32.542 1.00 97.44 288 ILE A N 1
ATOM 2320 C CA . ILE A 1 288 ? -16.590 1.563 31.270 1.00 97.44 288 ILE A CA 1
ATOM 2321 C C . ILE A 1 288 ? -15.908 2.817 30.708 1.00 97.44 288 ILE A C 1
ATOM 2323 O O . ILE A 1 288 ? -15.621 2.877 29.510 1.00 97.44 288 ILE A O 1
ATOM 2327 N N . ASN A 1 289 ? -15.599 3.802 31.554 1.00 97.62 289 ASN A N 1
ATOM 2328 C CA . ASN A 1 289 ? -14.895 5.015 31.147 1.00 97.62 289 ASN A CA 1
ATOM 2329 C C . ASN A 1 289 ? -13.451 4.721 30.697 1.00 97.62 289 ASN A C 1
ATOM 2331 O O . ASN A 1 289 ? -13.000 5.236 29.672 1.00 97.62 289 ASN A O 1
ATOM 2335 N N . GLU A 1 290 ? -12.742 3.824 31.391 1.00 98.00 290 GLU A N 1
ATOM 2336 C CA . GLU A 1 290 ? -11.443 3.315 30.942 1.00 98.00 290 GLU A CA 1
ATOM 2337 C C . GLU A 1 290 ? -11.526 2.630 29.572 1.00 98.00 290 GLU A C 1
ATOM 2339 O O . GLU A 1 290 ? -10.677 2.879 28.714 1.00 98.00 290 GLU A O 1
ATOM 2344 N N . HIS A 1 291 ? -12.526 1.772 29.343 1.00 96.38 291 HIS A N 1
ATOM 2345 C CA . HIS A 1 291 ? -12.708 1.102 28.054 1.00 96.38 291 HIS A CA 1
ATOM 2346 C C . HIS A 1 291 ? -13.027 2.099 26.933 1.00 96.38 291 HIS A C 1
ATOM 2348 O O . HIS A 1 291 ? -12.371 2.042 25.895 1.00 96.38 291 HIS A O 1
ATOM 2354 N N . ARG A 1 292 ? -13.924 3.069 27.158 1.00 97.50 292 ARG A N 1
ATOM 2355 C CA . ARG A 1 292 ? -14.213 4.161 26.204 1.00 97.50 292 ARG A CA 1
ATOM 2356 C C . ARG A 1 292 ? -12.971 5.001 25.884 1.00 97.50 292 ARG A C 1
ATOM 2358 O O . ARG A 1 292 ? -12.753 5.363 24.731 1.00 97.50 292 ARG A O 1
ATOM 2365 N N . SER A 1 293 ? -12.125 5.274 26.878 1.00 97.94 293 SER A N 1
ATOM 2366 C CA . SER A 1 293 ? -10.854 5.988 26.685 1.00 97.94 293 SER A CA 1
ATOM 2367 C C . SER A 1 293 ? -9.863 5.178 25.833 1.00 97.94 293 SER A C 1
ATOM 2369 O O . SER A 1 293 ? -9.324 5.685 24.846 1.00 97.94 293 SER A O 1
ATOM 2371 N N . LYS A 1 294 ? -9.690 3.885 26.148 1.00 96.88 294 LYS A N 1
ATOM 2372 C CA . LYS A 1 294 ? -8.848 2.946 25.384 1.00 96.88 294 LYS A CA 1
ATOM 2373 C C . LYS A 1 294 ? -9.347 2.778 23.946 1.00 96.88 294 LYS A C 1
ATOM 2375 O O . LYS A 1 294 ? -8.534 2.759 23.024 1.00 96.88 294 LYS A O 1
ATOM 2380 N N . GLU A 1 295 ? -10.662 2.710 23.743 1.00 96.94 295 GLU A N 1
ATOM 2381 C CA . GLU A 1 295 ? -11.283 2.650 22.419 1.00 96.94 295 GLU A CA 1
ATOM 2382 C C . GLU A 1 295 ? -11.018 3.934 21.623 1.00 96.94 295 GLU A C 1
ATOM 2384 O O . GLU A 1 295 ? -10.531 3.859 20.497 1.00 96.94 295 GLU A O 1
ATOM 2389 N N . ALA A 1 296 ? -11.230 5.114 22.216 1.00 96.69 296 ALA A N 1
ATOM 2390 C CA . ALA A 1 296 ? -10.927 6.390 21.571 1.00 96.69 296 ALA A CA 1
ATOM 2391 C C . ALA A 1 296 ? -9.445 6.492 21.156 1.00 96.69 296 ALA A C 1
ATOM 2393 O O . ALA A 1 296 ? -9.141 6.989 20.070 1.00 96.69 296 ALA A O 1
ATOM 2394 N N . ASP A 1 297 ? -8.515 5.974 21.963 1.00 96.94 297 ASP A N 1
ATOM 2395 C CA . ASP A 1 297 ? -7.097 5.886 21.599 1.00 96.94 297 ASP A CA 1
ATOM 2396 C C . ASP A 1 297 ? -6.797 4.858 20.502 1.00 96.94 297 ASP A C 1
ATOM 2398 O O . ASP A 1 297 ? -5.948 5.122 19.645 1.00 96.94 297 ASP A O 1
ATOM 2402 N N . MET A 1 298 ? -7.495 3.721 20.459 1.00 94.44 298 MET A N 1
ATOM 2403 C CA . MET A 1 298 ? -7.400 2.787 19.332 1.00 94.44 298 MET A CA 1
ATOM 2404 C C . MET A 1 298 ? -7.958 3.404 18.045 1.00 94.44 298 MET A C 1
ATOM 2406 O O . MET A 1 298 ? -7.279 3.361 17.022 1.00 94.44 298 MET A O 1
ATOM 2410 N N . GLN A 1 299 ? -9.109 4.079 18.091 1.00 96.94 299 GLN A N 1
ATOM 2411 C CA . GLN A 1 299 ? -9.673 4.802 16.947 1.00 96.94 299 GLN A CA 1
ATOM 2412 C C . GLN A 1 299 ? -8.739 5.930 16.462 1.00 96.94 299 GLN A C 1
ATOM 2414 O O . GLN A 1 299 ? -8.552 6.106 15.256 1.00 96.94 299 GLN A O 1
ATOM 2419 N N . ARG A 1 300 ? -8.089 6.673 17.375 1.00 97.38 300 ARG A N 1
ATOM 2420 C CA . ARG A 1 300 ? -7.048 7.668 17.035 1.00 97.38 300 ARG A CA 1
ATOM 2421 C C . ARG A 1 300 ? -5.839 7.018 16.355 1.00 97.38 300 ARG A C 1
ATOM 2423 O O . ARG A 1 300 ? -5.312 7.586 15.401 1.00 97.38 300 ARG A O 1
ATOM 2430 N N . LYS A 1 301 ? -5.396 5.842 16.819 1.00 96.56 301 LYS A N 1
ATOM 2431 C CA . LYS A 1 301 ? -4.296 5.076 16.203 1.00 96.56 301 LYS A CA 1
ATOM 2432 C C . LYS A 1 301 ? -4.684 4.538 14.823 1.00 96.56 301 LYS A C 1
ATOM 2434 O O . LYS A 1 301 ? -3.919 4.737 13.889 1.00 96.56 301 LYS A O 1
ATOM 2439 N N . MET A 1 302 ? -5.878 3.965 14.665 1.00 95.25 302 MET A N 1
ATOM 2440 C CA . MET A 1 302 ? -6.407 3.508 13.373 1.00 95.25 302 MET A CA 1
ATOM 2441 C C . MET A 1 302 ? -6.493 4.650 12.356 1.00 95.25 302 MET A C 1
ATOM 2443 O O . MET A 1 302 ? -5.990 4.508 11.249 1.00 95.25 302 MET A O 1
ATOM 2447 N N . LYS A 1 303 ? -7.027 5.819 12.740 1.00 97.00 303 LYS A N 1
ATOM 2448 C CA . LYS A 1 303 ? -7.071 7.003 11.859 1.00 97.00 303 LYS A CA 1
ATOM 2449 C C . LYS A 1 303 ? -5.671 7.492 11.461 1.00 97.00 303 LYS A C 1
ATOM 2451 O O . LYS A 1 303 ? -5.464 7.854 10.310 1.00 97.00 303 LYS A O 1
ATOM 2456 N N . LYS A 1 304 ? -4.693 7.460 12.377 1.00 97.06 304 LYS A N 1
ATOM 2457 C CA . LYS A 1 304 ? -3.285 7.777 12.061 1.00 97.06 304 LYS A CA 1
ATOM 2458 C C . LYS A 1 304 ? -2.642 6.755 11.119 1.00 97.06 304 LYS A C 1
ATOM 2460 O O . LYS A 1 304 ? -1.893 7.164 10.242 1.00 97.06 304 LYS A O 1
ATOM 2465 N N . LEU A 1 305 ? -2.926 5.464 11.299 1.00 95.69 305 LEU A N 1
ATOM 2466 C CA . LEU A 1 305 ? -2.434 4.401 10.421 1.00 95.69 305 LEU A CA 1
ATOM 2467 C C . LEU A 1 305 ? -3.050 4.511 9.025 1.00 95.69 305 LEU A C 1
ATOM 2469 O O . LEU A 1 305 ? -2.307 4.484 8.059 1.00 95.69 305 LEU A O 1
ATOM 2473 N N . HIS A 1 306 ? -4.358 4.746 8.909 1.00 97.25 306 HIS A N 1
ATOM 2474 C CA . HIS A 1 306 ? -5.026 4.915 7.616 1.00 97.25 306 HIS A CA 1
ATOM 2475 C C . HIS A 1 306 ? -4.484 6.121 6.825 1.00 97.25 306 HIS A C 1
ATOM 2477 O O . HIS A 1 306 ? -4.207 5.997 5.641 1.00 97.25 306 HIS A O 1
ATOM 2483 N N . VAL A 1 307 ? -4.213 7.253 7.490 1.00 97.75 307 VAL A N 1
ATOM 2484 C CA . VAL A 1 307 ? -3.555 8.420 6.863 1.00 97.75 307 VAL A CA 1
ATOM 2485 C C . VAL A 1 307 ? -2.077 8.155 6.520 1.00 97.75 307 VAL A C 1
ATOM 2487 O O . VAL A 1 307 ? -1.516 8.828 5.660 1.00 97.75 307 VAL A O 1
ATOM 2490 N N . ALA A 1 308 ? -1.411 7.198 7.174 1.00 96.12 308 ALA A N 1
ATOM 2491 C CA . ALA A 1 308 ? -0.062 6.767 6.793 1.00 96.12 308 ALA A CA 1
ATOM 2492 C C . ALA A 1 308 ? -0.082 5.788 5.604 1.00 96.12 308 ALA A C 1
ATOM 2494 O O . ALA A 1 308 ? 0.784 5.873 4.740 1.00 96.12 308 ALA A O 1
ATOM 2495 N N . ASP A 1 309 ? -1.090 4.920 5.547 1.00 97.19 309 ASP A N 1
ATOM 2496 C CA . ASP A 1 309 ? -1.363 3.952 4.481 1.00 97.19 309 ASP A CA 1
ATOM 2497 C C . ASP A 1 309 ? -1.728 4.669 3.167 1.00 97.19 309 ASP A C 1
ATOM 2499 O O . ASP A 1 309 ? -1.077 4.472 2.147 1.00 97.19 309 ASP A O 1
ATOM 2503 N N . GLU A 1 310 ? -2.645 5.642 3.227 1.00 96.88 310 GLU A N 1
ATOM 2504 C CA . GLU A 1 310 ? -2.989 6.555 2.124 1.00 96.88 310 GLU A CA 1
ATOM 2505 C C . GLU A 1 310 ? -1.752 7.295 1.579 1.00 96.88 310 GLU A C 1
ATOM 2507 O O . GLU A 1 310 ? -1.577 7.446 0.371 1.00 96.88 310 GLU A O 1
ATOM 2512 N N . ARG A 1 311 ? -0.840 7.740 2.455 1.00 96.94 311 ARG A N 1
ATOM 2513 C CA . ARG A 1 311 ? 0.427 8.371 2.036 1.00 96.94 311 ARG A CA 1
ATOM 2514 C C . ARG A 1 311 ? 1.393 7.382 1.398 1.00 96.94 311 ARG A C 1
ATOM 2516 O O . ARG A 1 311 ? 2.098 7.767 0.473 1.00 96.94 311 ARG A O 1
ATOM 2523 N N . LEU A 1 312 ? 1.448 6.146 1.888 1.00 96.88 312 LEU A N 1
ATOM 2524 C CA . LEU A 1 312 ? 2.297 5.101 1.323 1.00 96.88 312 LEU A CA 1
ATOM 2525 C C . LEU A 1 312 ? 1.791 4.672 -0.059 1.00 96.88 312 LEU A C 1
ATOM 2527 O O . LEU A 1 312 ? 2.606 4.519 -0.963 1.00 96.88 312 LEU A O 1
ATOM 2531 N N . GLN A 1 313 ? 0.471 4.586 -0.251 1.00 97.12 313 GLN A N 1
ATOM 2532 C CA . GLN A 1 313 ? -0.135 4.368 -1.563 1.00 97.12 313 GLN A CA 1
ATOM 2533 C C . GLN A 1 313 ? 0.186 5.520 -2.528 1.00 97.12 313 GLN A C 1
ATOM 2535 O O . GLN A 1 313 ? 0.720 5.265 -3.601 1.00 97.12 313 GLN A O 1
ATOM 2540 N N . ASN A 1 314 ? -0.034 6.780 -2.130 1.00 97.12 314 ASN A N 1
ATOM 2541 C CA . ASN A 1 314 ? 0.304 7.937 -2.972 1.00 97.12 314 ASN A CA 1
ATOM 2542 C C . ASN A 1 314 ? 1.801 7.966 -3.356 1.00 97.12 314 ASN A C 1
ATOM 2544 O O . ASN A 1 314 ? 2.138 8.244 -4.502 1.00 97.12 314 ASN A O 1
ATOM 2548 N N . LEU A 1 315 ? 2.705 7.625 -2.426 1.00 97.12 315 LEU A N 1
ATOM 2549 C CA . LEU A 1 315 ? 4.144 7.509 -2.704 1.00 97.12 315 LEU A CA 1
ATOM 2550 C C . LEU A 1 315 ? 4.489 6.329 -3.629 1.00 97.12 315 LEU A C 1
ATOM 2552 O O . LEU A 1 315 ? 5.475 6.404 -4.362 1.00 97.12 315 LEU A O 1
ATOM 2556 N N . GLN A 1 316 ? 3.706 5.247 -3.607 1.00 97.25 316 GLN A N 1
ATOM 2557 C CA . GLN A 1 316 ? 3.859 4.135 -4.543 1.00 97.25 316 GLN A CA 1
ATOM 2558 C C . GLN A 1 316 ? 3.376 4.520 -5.950 1.00 97.25 316 GLN A C 1
ATOM 2560 O O . GLN A 1 316 ? 4.076 4.234 -6.921 1.00 97.25 316 GLN A O 1
ATOM 2565 N N . ASP A 1 317 ? 2.244 5.218 -6.059 1.00 97.88 317 ASP A N 1
ATOM 2566 C CA . ASP A 1 317 ? 1.723 5.734 -7.329 1.00 97.88 317 ASP A CA 1
ATOM 2567 C C . ASP A 1 317 ? 2.700 6.757 -7.954 1.00 97.88 317 ASP A C 1
ATOM 2569 O O . ASP A 1 317 ? 3.012 6.673 -9.145 1.00 97.88 317 ASP A O 1
ATOM 2573 N N . ASP A 1 318 ? 3.282 7.655 -7.144 1.00 96.06 318 ASP A N 1
ATOM 2574 C CA . ASP A 1 318 ? 4.367 8.561 -7.558 1.00 96.06 318 ASP A CA 1
ATOM 2575 C C . ASP A 1 318 ? 5.622 7.796 -8.024 1.00 96.06 318 ASP A C 1
ATOM 2577 O O . ASP A 1 318 ? 6.244 8.166 -9.025 1.00 96.06 318 ASP A O 1
ATOM 2581 N N . PHE A 1 319 ? 6.007 6.719 -7.329 1.00 97.75 319 PHE A N 1
ATOM 2582 C CA . PHE A 1 319 ? 7.165 5.897 -7.693 1.00 97.75 319 PHE A CA 1
ATOM 2583 C C . PHE A 1 319 ? 6.958 5.151 -9.019 1.00 97.75 319 PHE A C 1
ATOM 2585 O O . PHE A 1 319 ? 7.841 5.183 -9.882 1.00 97.75 319 PHE A O 1
ATOM 2592 N N . ASP A 1 320 ? 5.804 4.511 -9.225 1.00 97.31 320 ASP A N 1
ATOM 2593 C CA . ASP A 1 320 ? 5.507 3.831 -10.489 1.00 97.31 320 ASP A CA 1
ATOM 2594 C C . ASP A 1 320 ? 5.331 4.840 -11.646 1.00 97.31 320 ASP A C 1
ATOM 2596 O O . ASP A 1 320 ? 5.790 4.570 -12.759 1.00 97.31 320 ASP A O 1
ATOM 2600 N N . MET A 1 321 ? 4.808 6.049 -11.393 1.00 96.12 321 MET A N 1
ATOM 2601 C CA . MET A 1 321 ? 4.820 7.154 -12.366 1.00 96.12 321 MET A CA 1
ATOM 2602 C C . MET A 1 321 ? 6.252 7.578 -12.746 1.00 96.12 321 MET A C 1
ATOM 2604 O O . MET A 1 321 ? 6.570 7.679 -13.935 1.00 96.12 321 MET A O 1
ATOM 2608 N N . GLN A 1 322 ? 7.143 7.784 -11.768 1.00 96.25 322 GLN A N 1
ATOM 2609 C CA . GLN A 1 322 ? 8.551 8.120 -12.027 1.00 96.25 322 GLN A CA 1
ATOM 2610 C C . GLN A 1 322 ? 9.277 7.005 -12.789 1.00 96.25 322 GLN A C 1
ATOM 2612 O O . GLN A 1 322 ? 10.041 7.281 -13.714 1.00 96.25 322 GLN A O 1
ATOM 2617 N N . LYS A 1 323 ? 9.007 5.740 -12.460 1.00 97.62 323 LYS A N 1
ATOM 2618 C CA . LYS A 1 323 ? 9.541 4.563 -13.158 1.00 97.62 323 LYS A CA 1
ATOM 2619 C C . LYS A 1 323 ? 9.086 4.497 -14.620 1.00 97.62 323 LYS A C 1
ATOM 2621 O O . LYS A 1 323 ? 9.913 4.230 -15.493 1.00 97.62 323 LYS A O 1
ATOM 2626 N N . VAL A 1 324 ? 7.820 4.806 -14.913 1.00 96.94 324 VAL A N 1
ATOM 2627 C CA . VAL A 1 324 ? 7.317 4.908 -16.295 1.00 96.94 324 VAL A CA 1
ATOM 2628 C C . VAL A 1 324 ? 8.011 6.042 -17.062 1.00 96.94 324 VAL A C 1
ATOM 2630 O O . VAL A 1 324 ? 8.390 5.840 -18.220 1.00 96.94 324 VAL A O 1
ATOM 2633 N N . GLU A 1 325 ? 8.260 7.200 -16.440 1.00 96.44 325 GLU A N 1
ATOM 2634 C CA . GLU A 1 325 ? 9.015 8.278 -17.098 1.00 96.44 325 GLU A CA 1
ATOM 2635 C C . GLU A 1 325 ? 10.504 7.922 -17.276 1.00 96.44 325 GLU A C 1
ATOM 2637 O O . GLU A 1 325 ? 11.069 8.203 -18.331 1.00 96.44 325 GLU A O 1
ATOM 2642 N N . LEU A 1 326 ? 11.141 7.219 -16.332 1.00 95.75 326 LEU A N 1
ATOM 2643 C CA . LEU A 1 326 ? 12.507 6.697 -16.503 1.00 95.75 326 LEU A CA 1
ATOM 2644 C C . LEU A 1 326 ? 12.596 5.688 -17.657 1.00 95.75 326 LEU A C 1
ATOM 2646 O O . LEU A 1 326 ? 13.527 5.747 -18.465 1.00 95.75 326 LEU A O 1
ATOM 2650 N N . GLU A 1 327 ? 11.611 4.800 -17.805 1.00 97.06 327 GLU A N 1
ATOM 2651 C CA . GLU A 1 327 ? 11.502 3.930 -18.977 1.00 97.06 327 GLU A CA 1
ATOM 2652 C C . GLU A 1 327 ? 11.312 4.728 -20.276 1.00 97.06 327 GLU A C 1
ATOM 2654 O O . GLU A 1 327 ? 11.915 4.400 -21.299 1.00 97.06 327 GLU A O 1
ATOM 2659 N N . HIS A 1 328 ? 10.480 5.770 -20.263 1.00 96.69 328 HIS A N 1
ATOM 2660 C CA . HIS A 1 328 ? 10.221 6.647 -21.407 1.00 96.69 328 HIS A CA 1
ATOM 2661 C C . HIS A 1 328 ? 11.472 7.436 -21.824 1.00 96.69 328 HIS A C 1
ATOM 2663 O O . HIS A 1 328 ? 11.799 7.486 -23.012 1.00 96.69 328 HIS A O 1
ATOM 2669 N N . GLN A 1 329 ? 12.225 7.978 -20.867 1.00 95.06 329 GLN A N 1
ATOM 2670 C CA . GLN A 1 329 ? 13.513 8.636 -21.100 1.00 95.06 329 GLN A CA 1
ATOM 2671 C C . GLN A 1 329 ? 14.581 7.642 -21.568 1.00 95.06 329 GLN A C 1
ATOM 2673 O O . GLN A 1 329 ? 15.325 7.940 -22.499 1.00 95.06 329 GLN A O 1
ATOM 2678 N N . THR A 1 330 ? 14.585 6.411 -21.053 1.00 95.06 330 THR A N 1
ATOM 2679 C CA . THR A 1 330 ? 15.447 5.330 -21.562 1.00 95.06 330 THR A CA 1
ATOM 2680 C C . THR A 1 330 ? 15.090 4.955 -23.008 1.00 95.06 330 THR A C 1
ATOM 2682 O O . THR A 1 330 ? 15.974 4.762 -23.845 1.00 95.06 330 THR A O 1
ATOM 2685 N N . LYS A 1 331 ? 13.797 4.906 -23.359 1.00 96.06 331 LYS A N 1
ATOM 2686 C CA . LYS A 1 331 ? 13.317 4.685 -24.738 1.00 96.06 331 LYS A CA 1
ATOM 2687 C C . LYS A 1 331 ? 13.729 5.848 -25.662 1.00 96.06 331 LYS A C 1
ATOM 2689 O O . LYS A 1 331 ? 14.231 5.586 -26.757 1.00 96.06 331 LYS A O 1
ATOM 2694 N N . LYS A 1 332 ? 13.628 7.107 -25.207 1.00 96.56 332 LYS A N 1
ATOM 2695 C CA . LYS A 1 332 ? 14.134 8.308 -25.913 1.00 96.56 332 LYS A CA 1
ATOM 2696 C C . LYS A 1 332 ? 15.654 8.269 -26.119 1.00 96.56 332 LYS A C 1
ATOM 2698 O O . LYS A 1 332 ? 16.107 8.474 -27.242 1.00 96.56 332 LYS A O 1
ATOM 2703 N N . ALA A 1 333 ? 16.437 7.960 -25.085 1.00 94.00 333 ALA A N 1
ATOM 2704 C CA . ALA A 1 333 ? 17.897 7.871 -25.161 1.00 94.00 333 ALA A CA 1
ATOM 2705 C C . ALA A 1 333 ? 18.349 6.786 -26.154 1.00 94.00 333 ALA A C 1
ATOM 2707 O O . ALA A 1 333 ? 19.178 7.043 -27.025 1.00 94.00 333 ALA A O 1
ATOM 2708 N N . ASN A 1 334 ? 17.722 5.605 -26.108 1.00 95.50 334 ASN A N 1
ATOM 2709 C CA . ASN A 1 334 ? 17.962 4.528 -27.071 1.00 95.50 334 ASN A CA 1
ATOM 2710 C C . ASN A 1 334 ? 17.573 4.912 -28.513 1.00 95.50 334 ASN A C 1
ATOM 2712 O O . ASN A 1 334 ? 18.233 4.482 -29.461 1.00 95.50 334 ASN A O 1
ATOM 2716 N N . ALA A 1 335 ? 16.530 5.725 -28.709 1.00 94.44 335 ALA A N 1
ATOM 2717 C CA . ALA A 1 335 ? 16.205 6.282 -30.023 1.00 94.44 335 ALA A CA 1
ATOM 2718 C C . ALA A 1 335 ? 17.258 7.308 -30.482 1.00 94.44 335 ALA A C 1
ATOM 2720 O O . ALA A 1 335 ? 17.711 7.246 -31.624 1.00 94.44 335 ALA A O 1
ATOM 2721 N N . GLY A 1 336 ? 17.705 8.197 -29.589 1.00 95.06 336 GLY A N 1
ATOM 2722 C CA . GLY A 1 336 ? 18.778 9.162 -29.843 1.00 95.06 336 GLY A CA 1
ATOM 2723 C C . GLY A 1 336 ? 20.090 8.493 -30.257 1.00 95.06 336 GLY A C 1
ATOM 2724 O O . GLY A 1 336 ? 20.677 8.868 -31.272 1.00 95.06 336 GLY A O 1
ATOM 2725 N N . GLU A 1 337 ? 20.508 7.441 -29.549 1.00 95.50 337 GLU A N 1
ATOM 2726 C CA . GLU A 1 337 ? 21.715 6.684 -29.892 1.00 95.50 337 GLU A CA 1
ATOM 2727 C C . GLU A 1 337 ? 21.565 5.948 -31.236 1.00 95.50 337 GLU A C 1
ATOM 2729 O O . GLU A 1 337 ? 22.489 5.970 -32.047 1.00 95.50 337 GLU A O 1
ATOM 2734 N N . LYS A 1 338 ? 20.383 5.394 -31.554 1.00 95.12 338 LYS A N 1
ATOM 2735 C CA . LYS A 1 338 ? 20.094 4.840 -32.894 1.00 95.12 338 LYS A CA 1
ATOM 2736 C C . LYS A 1 338 ? 20.183 5.900 -33.999 1.00 95.12 338 LYS A C 1
ATOM 2738 O O . LYS A 1 338 ? 20.741 5.621 -35.061 1.00 95.12 338 LYS A O 1
ATOM 2743 N N . TYR A 1 339 ? 19.678 7.116 -33.774 1.00 95.81 339 TYR A N 1
ATOM 2744 C CA . TYR A 1 339 ? 19.823 8.216 -34.737 1.00 95.81 339 TYR A CA 1
ATOM 2745 C C . TYR A 1 339 ? 21.288 8.641 -34.897 1.00 95.81 339 TYR A C 1
ATOM 2747 O O . TYR A 1 339 ? 21.756 8.785 -36.025 1.00 95.81 339 TYR A O 1
ATOM 2755 N N . LYS A 1 340 ? 22.042 8.754 -33.798 1.00 96.81 340 LYS A N 1
ATOM 2756 C CA . LYS A 1 340 ? 23.487 9.036 -33.785 1.00 96.81 340 LYS A CA 1
ATOM 2757 C C . LYS A 1 340 ? 24.289 7.974 -34.544 1.00 96.81 340 LYS A C 1
ATOM 2759 O O . LYS A 1 340 ? 25.095 8.330 -35.402 1.00 96.81 340 LYS A O 1
ATOM 2764 N N . GLN A 1 341 ? 24.007 6.689 -34.330 1.00 96.69 341 GLN A N 1
ATOM 2765 C CA . GLN A 1 341 ? 24.597 5.581 -35.092 1.00 96.69 341 GLN A CA 1
ATOM 2766 C C . GLN A 1 341 ? 24.239 5.654 -36.585 1.00 96.69 341 GLN A C 1
ATOM 2768 O O . GLN A 1 341 ? 25.120 5.508 -37.432 1.00 96.69 341 GLN A O 1
ATOM 2773 N N . LYS A 1 342 ? 22.980 5.959 -36.936 1.00 96.81 342 LYS A N 1
ATOM 2774 C CA . LYS A 1 342 ? 22.553 6.141 -38.336 1.00 96.81 342 LYS A CA 1
ATOM 2775 C C . LYS A 1 342 ? 23.253 7.332 -39.008 1.00 96.81 342 LYS A C 1
ATOM 2777 O O . LYS A 1 342 ? 23.649 7.224 -40.166 1.00 96.81 342 LYS A O 1
ATOM 2782 N N . VAL A 1 343 ? 23.461 8.437 -38.288 1.00 95.88 343 VAL A N 1
ATOM 2783 C CA . VAL A 1 343 ? 24.233 9.597 -38.768 1.00 95.88 343 VAL A CA 1
ATOM 2784 C C . VAL A 1 343 ? 25.709 9.238 -38.952 1.00 95.88 343 VAL A C 1
ATOM 2786 O O . VAL A 1 343 ? 26.269 9.545 -40.000 1.00 95.88 343 VAL A O 1
ATOM 2789 N N . GLN A 1 344 ? 26.335 8.533 -38.005 1.00 95.69 344 GLN A N 1
ATOM 2790 C CA . GLN A 1 344 ? 27.724 8.069 -38.138 1.00 95.69 344 GLN A CA 1
ATOM 2791 C C . GLN A 1 344 ? 27.902 7.104 -39.323 1.00 95.69 344 GLN A C 1
ATOM 2793 O O . GLN A 1 344 ? 28.849 7.253 -40.096 1.00 95.69 344 GLN A O 1
ATOM 2798 N N . ALA A 1 345 ? 26.968 6.169 -39.525 1.00 95.31 345 ALA A N 1
ATOM 2799 C CA . ALA A 1 345 ? 26.947 5.295 -40.697 1.00 95.31 345 ALA A CA 1
ATOM 2800 C C . ALA A 1 345 ? 26.812 6.102 -42.002 1.00 95.31 345 ALA A C 1
ATOM 2802 O O . ALA A 1 345 ? 27.601 5.909 -42.925 1.00 95.31 345 ALA A O 1
ATOM 2803 N N . SER A 1 346 ? 25.891 7.072 -42.054 1.00 94.75 346 SER A N 1
ATOM 2804 C CA . SER A 1 346 ? 25.719 7.962 -43.211 1.00 94.75 346 SER A CA 1
ATOM 2805 C C . SER A 1 346 ? 26.967 8.806 -43.501 1.00 94.75 346 SER A C 1
ATOM 2807 O O . SER A 1 346 ? 27.336 8.970 -44.661 1.00 94.75 346 SER A O 1
ATOM 2809 N N . GLN A 1 347 ? 27.653 9.310 -42.470 1.00 96.19 347 GLN A N 1
ATOM 2810 C CA . GLN A 1 347 ? 28.917 10.040 -42.617 1.00 96.19 347 GLN A CA 1
ATOM 2811 C C . GLN A 1 347 ? 30.050 9.141 -43.124 1.00 96.19 347 GLN A C 1
ATOM 2813 O O . GLN A 1 347 ? 30.918 9.609 -43.856 1.00 96.19 347 GLN A O 1
ATOM 2818 N N . ASN A 1 348 ? 30.073 7.863 -42.743 1.00 96.19 348 ASN A N 1
ATOM 2819 C CA . ASN A 1 348 ? 31.072 6.920 -43.242 1.00 96.19 348 ASN A CA 1
ATOM 2820 C C . ASN A 1 348 ? 30.812 6.553 -44.711 1.00 96.19 348 ASN A C 1
ATOM 2822 O O . ASN A 1 348 ? 31.752 6.588 -45.499 1.00 96.19 348 ASN A O 1
ATOM 2826 N N . ILE A 1 349 ? 29.549 6.348 -45.101 1.00 94.62 349 ILE A N 1
ATOM 2827 C CA . ILE A 1 349 ? 29.142 6.179 -46.508 1.00 94.62 349 ILE A CA 1
ATOM 2828 C C . ILE A 1 349 ? 29.489 7.429 -47.338 1.00 94.62 349 ILE A C 1
ATOM 2830 O O . ILE A 1 349 ? 29.942 7.311 -48.474 1.00 94.62 349 ILE A O 1
ATOM 2834 N N . GLU A 1 350 ? 29.337 8.640 -46.791 1.00 95.50 350 GLU A N 1
ATOM 2835 C CA . GLU A 1 350 ? 29.735 9.869 -47.492 1.00 95.50 350 GLU A CA 1
ATOM 2836 C C . GLU A 1 350 ? 31.263 9.995 -47.657 1.00 95.50 350 GLU A C 1
ATOM 2838 O O . GLU A 1 350 ? 31.729 10.349 -48.743 1.00 95.50 350 GLU A O 1
ATOM 2843 N N . LYS A 1 351 ? 32.055 9.630 -46.637 1.00 97.31 351 LYS A N 1
ATOM 2844 C CA . LYS A 1 351 ? 33.527 9.553 -46.747 1.00 97.31 351 LYS A CA 1
ATOM 2845 C C . LYS A 1 351 ? 33.964 8.526 -47.794 1.00 97.31 351 LYS A C 1
ATOM 2847 O O . LYS A 1 351 ? 34.864 8.816 -48.576 1.00 97.31 351 LYS A O 1
ATOM 2852 N N . GLU A 1 352 ? 33.326 7.356 -47.828 1.00 96.31 352 GLU A N 1
ATOM 2853 C CA . GLU A 1 352 ? 33.589 6.301 -48.813 1.00 96.31 352 GLU A CA 1
ATOM 2854 C C . GLU A 1 352 ? 33.241 6.771 -50.232 1.00 96.31 352 GLU A C 1
ATOM 2856 O O . GLU A 1 352 ? 34.090 6.729 -51.120 1.00 96.31 352 GLU A O 1
ATOM 2861 N N . ARG A 1 353 ? 32.046 7.346 -50.430 1.00 95.31 353 ARG A N 1
ATOM 2862 C CA . ARG A 1 353 ? 31.627 7.984 -51.690 1.00 95.31 353 ARG A CA 1
ATOM 2863 C C . ARG A 1 353 ? 32.650 9.013 -52.173 1.00 95.31 353 ARG A C 1
ATOM 2865 O O . ARG A 1 353 ? 32.938 9.077 -53.367 1.00 95.31 353 ARG A O 1
ATOM 2872 N N . ASP A 1 354 ? 33.190 9.830 -51.272 1.00 96.56 354 ASP A N 1
ATOM 2873 C CA . ASP A 1 354 ? 34.165 10.862 -51.624 1.00 96.56 354 ASP A CA 1
ATOM 2874 C C . ASP A 1 354 ? 35.608 10.331 -51.762 1.00 96.56 354 ASP A C 1
ATOM 2876 O O . ASP A 1 354 ? 36.416 10.985 -52.424 1.00 96.56 354 ASP A O 1
ATOM 2880 N N . SER A 1 355 ? 35.925 9.131 -51.256 1.00 96.75 355 SER A N 1
ATOM 2881 C CA . SER A 1 355 ? 37.120 8.363 -51.654 1.00 96.75 355 SER A CA 1
ATOM 2882 C C . SER A 1 355 ? 36.959 7.814 -53.069 1.00 96.75 355 SER A C 1
ATOM 2884 O O . SER A 1 355 ? 37.734 8.167 -53.955 1.00 96.75 355 SER A O 1
ATOM 2886 N N . LEU A 1 356 ? 35.865 7.092 -53.333 1.00 95.06 356 LEU A N 1
ATOM 2887 C CA . LEU A 1 356 ? 35.543 6.527 -54.647 1.00 95.06 356 LEU A CA 1
ATOM 2888 C C . LEU A 1 356 ? 35.467 7.605 -55.743 1.00 95.06 356 LEU A C 1
ATOM 2890 O O . LEU A 1 356 ? 35.854 7.364 -56.884 1.00 95.06 356 LEU A O 1
ATOM 2894 N N . ARG A 1 357 ? 35.029 8.829 -55.415 1.00 96.75 357 ARG A N 1
ATOM 2895 C CA . ARG A 1 357 ? 35.085 9.988 -56.328 1.00 96.75 357 ARG A CA 1
ATOM 2896 C C . ARG A 1 357 ? 36.506 10.482 -56.607 1.00 96.75 357 ARG A C 1
ATOM 2898 O O . ARG A 1 357 ? 36.764 10.906 -57.732 1.00 96.75 357 ARG A O 1
ATOM 2905 N N . LYS A 1 358 ? 37.420 10.448 -55.630 1.00 97.00 358 LYS A N 1
ATOM 2906 C CA . LYS A 1 358 ? 38.847 10.749 -55.859 1.00 97.00 358 LYS A CA 1
ATOM 2907 C C . LYS A 1 358 ? 39.469 9.672 -56.736 1.00 97.00 358 LYS A C 1
ATOM 2909 O O . LYS A 1 358 ? 40.017 10.010 -57.775 1.00 97.00 358 LYS A O 1
ATOM 2914 N N . GLU A 1 359 ? 39.273 8.403 -56.394 1.00 96.19 359 GLU A N 1
ATOM 2915 C CA . GLU A 1 359 ? 39.762 7.248 -57.155 1.00 96.19 359 GLU A CA 1
ATOM 2916 C C . GLU A 1 359 ? 39.243 7.253 -58.605 1.00 96.19 359 GLU A C 1
ATOM 2918 O O . GLU A 1 359 ? 40.016 7.049 -59.540 1.00 96.19 359 GLU A O 1
ATOM 2923 N N . LEU A 1 360 ? 37.965 7.588 -58.823 1.00 95.38 360 LEU A N 1
ATOM 2924 C CA . LEU A 1 360 ? 37.381 7.770 -60.156 1.00 95.38 360 LEU A CA 1
ATOM 2925 C C . LEU A 1 360 ? 38.025 8.933 -60.930 1.00 95.38 360 LEU A C 1
ATOM 2927 O O . LEU A 1 360 ? 38.247 8.821 -62.136 1.00 95.38 360 LEU A O 1
ATOM 2931 N N . ASN A 1 361 ? 38.318 10.051 -60.265 1.00 96.19 361 ASN A N 1
ATOM 2932 C CA . ASN A 1 361 ? 38.969 11.203 -60.892 1.00 96.19 361 ASN A CA 1
ATOM 2933 C C . ASN A 1 361 ? 40.456 10.938 -61.179 1.00 96.19 361 ASN A C 1
ATOM 2935 O O . ASN A 1 361 ? 40.939 11.316 -62.241 1.00 96.19 361 ASN A O 1
ATOM 2939 N N . GLU A 1 362 ? 41.163 10.219 -60.306 1.00 97.12 362 GLU A N 1
ATOM 2940 C CA . GLU A 1 362 ? 42.520 9.733 -60.564 1.00 97.12 362 GLU A CA 1
ATOM 2941 C C . GLU A 1 362 ? 42.549 8.737 -61.726 1.00 97.12 362 GLU A C 1
ATOM 2943 O O . GLU A 1 362 ? 43.393 8.854 -62.610 1.00 97.12 362 GLU A O 1
ATOM 2948 N N . ALA A 1 363 ? 41.607 7.791 -61.786 1.00 94.00 363 ALA A N 1
ATOM 2949 C CA . ALA A 1 363 ? 41.484 6.861 -62.906 1.00 94.00 363 ALA A CA 1
ATOM 2950 C C . ALA A 1 363 ? 41.198 7.590 -64.233 1.00 94.00 363 ALA A C 1
ATOM 2952 O O . ALA A 1 363 ? 41.727 7.201 -65.273 1.00 94.00 363 ALA A O 1
ATOM 2953 N N . ARG A 1 364 ? 40.413 8.678 -64.199 1.00 96.31 364 ARG A N 1
ATOM 2954 C CA . ARG A 1 364 ? 40.194 9.568 -65.352 1.00 96.31 364 ARG A CA 1
ATOM 2955 C C . ARG A 1 364 ? 41.461 10.329 -65.748 1.00 96.31 364 ARG A C 1
ATOM 2957 O O . ARG A 1 364 ? 41.773 10.336 -66.933 1.00 96.31 364 ARG A O 1
ATOM 2964 N N . SER A 1 365 ? 42.210 10.881 -64.789 1.00 96.62 365 SER A N 1
ATOM 2965 C CA . SER A 1 365 ? 43.503 11.540 -65.045 1.00 96.62 365 SER A CA 1
ATOM 2966 C C . SER A 1 365 ? 44.483 10.571 -65.708 1.00 96.62 365 SER A C 1
ATOM 2968 O O . SER A 1 365 ? 44.944 10.824 -66.815 1.00 96.62 365 SER A O 1
ATOM 2970 N N . ARG A 1 366 ? 44.675 9.379 -65.127 1.00 95.62 366 ARG A N 1
ATOM 2971 C CA . ARG A 1 366 ? 45.540 8.319 -65.677 1.00 95.62 366 ARG A CA 1
ATOM 2972 C C . ARG A 1 366 ? 45.101 7.867 -67.080 1.00 95.62 366 ARG A C 1
ATOM 2974 O O . ARG A 1 366 ? 45.946 7.525 -67.905 1.00 95.62 366 ARG A O 1
ATOM 2981 N N . LEU A 1 367 ? 43.797 7.873 -67.378 1.00 94.69 367 LEU A N 1
ATOM 2982 C CA . LEU A 1 367 ? 43.267 7.577 -68.716 1.00 94.69 367 LEU A CA 1
ATOM 2983 C C . LEU A 1 367 ? 43.525 8.720 -69.715 1.00 94.69 367 LEU A C 1
ATOM 2985 O O . LEU A 1 367 ? 43.845 8.454 -70.874 1.00 94.69 367 LEU A O 1
ATOM 2989 N N . GLU A 1 368 ? 43.416 9.977 -69.284 1.00 96.69 368 GLU A N 1
ATOM 2990 C CA . GLU A 1 368 ? 43.748 11.151 -70.096 1.00 96.69 368 GLU A CA 1
ATOM 2991 C C . GLU A 1 368 ? 45.258 11.241 -70.365 1.00 96.69 368 GLU A C 1
ATOM 2993 O O . GLU A 1 368 ? 45.660 11.434 -71.511 1.00 96.69 368 GLU A O 1
ATOM 2998 N N . GLU A 1 369 ? 46.091 10.996 -69.353 1.00 96.38 369 GLU A N 1
ATOM 2999 C CA . GLU A 1 369 ? 47.549 10.855 -69.438 1.00 96.38 369 GLU A CA 1
ATOM 3000 C C . GLU A 1 369 ? 47.944 9.738 -70.414 1.00 96.38 369 GLU A C 1
ATOM 3002 O O . GLU A 1 369 ? 48.709 9.977 -71.348 1.00 96.38 369 GLU A O 1
ATOM 3007 N N . ALA A 1 370 ? 47.357 8.542 -70.290 1.00 93.50 370 ALA A N 1
ATOM 3008 C CA . ALA A 1 370 ? 47.560 7.458 -71.253 1.00 93.50 370 ALA A CA 1
ATOM 3009 C C . ALA A 1 370 ? 47.082 7.839 -72.670 1.00 93.50 370 ALA A C 1
ATOM 3011 O O . ALA A 1 370 ? 47.690 7.437 -73.664 1.00 93.50 370 ALA A O 1
ATOM 3012 N N . GLY A 1 371 ? 46.025 8.649 -72.784 1.00 95.50 371 GLY A N 1
ATOM 3013 C CA . GLY A 1 371 ? 45.558 9.235 -74.040 1.00 95.50 371 GLY A CA 1
ATOM 3014 C C . GLY A 1 371 ? 46.527 10.266 -74.634 1.00 95.50 371 GLY A C 1
ATOM 3015 O O . GLY A 1 371 ? 46.721 10.280 -75.852 1.00 95.50 371 GLY A O 1
ATOM 3016 N N . ASN A 1 372 ? 47.162 11.092 -73.796 1.00 95.62 372 ASN A N 1
ATOM 3017 C CA . ASN A 1 372 ? 48.216 12.038 -74.170 1.00 95.62 372 ASN A CA 1
ATOM 3018 C C . ASN A 1 372 ? 49.443 11.281 -74.689 1.00 95.62 372 ASN A C 1
ATOM 3020 O O . ASN A 1 372 ? 49.800 11.443 -75.856 1.00 95.62 372 ASN A O 1
ATOM 3024 N N . VAL A 1 373 ? 49.985 10.356 -73.892 1.00 95.12 373 VAL A N 1
ATOM 3025 C CA . VAL A 1 373 ? 51.137 9.515 -74.259 1.00 95.12 373 VAL A CA 1
ATOM 3026 C C . VAL A 1 373 ? 50.855 8.691 -75.519 1.00 95.12 373 VAL A C 1
ATOM 3028 O O . VAL A 1 373 ? 51.721 8.566 -76.382 1.00 95.12 373 VAL A O 1
ATOM 3031 N N . ARG A 1 374 ? 49.632 8.170 -75.706 1.00 95.12 374 ARG A N 1
ATOM 3032 C CA . ARG A 1 374 ? 49.252 7.475 -76.949 1.00 95.12 374 ARG A CA 1
ATOM 3033 C C . ARG A 1 374 ? 49.225 8.415 -78.158 1.00 95.12 374 ARG A C 1
ATOM 3035 O O . ARG A 1 374 ? 49.668 8.010 -79.232 1.00 95.12 374 ARG A O 1
ATOM 3042 N N . ARG A 1 375 ? 48.728 9.649 -78.013 1.00 95.00 375 ARG A N 1
ATOM 3043 C CA . ARG A 1 375 ? 48.752 10.664 -79.085 1.00 95.00 375 ARG A CA 1
ATOM 3044 C C . ARG A 1 375 ? 50.182 11.082 -79.434 1.00 95.00 375 ARG A C 1
ATOM 3046 O O . ARG A 1 375 ? 50.504 11.178 -80.614 1.00 95.00 375 ARG A O 1
ATOM 3053 N N . GLU A 1 376 ? 51.043 11.266 -78.441 1.00 95.50 376 GLU A N 1
ATOM 3054 C CA . GLU A 1 376 ? 52.467 11.568 -78.630 1.00 95.50 376 GLU A CA 1
ATOM 3055 C C . GLU A 1 376 ? 53.219 10.405 -79.277 1.00 95.50 376 GLU A C 1
ATOM 3057 O O . GLU A 1 376 ? 53.951 10.613 -80.238 1.00 95.50 376 GLU A O 1
ATOM 3062 N N . ASN A 1 377 ? 52.975 9.164 -78.849 1.00 92.56 377 ASN A N 1
ATOM 3063 C CA . ASN A 1 377 ? 53.584 7.992 -79.473 1.00 92.56 377 ASN A CA 1
ATOM 3064 C C . ASN A 1 377 ? 53.155 7.836 -80.944 1.00 92.56 377 ASN A C 1
ATOM 3066 O O . ASN A 1 377 ? 53.975 7.470 -81.778 1.00 92.56 377 ASN A O 1
ATOM 3070 N N . VAL A 1 378 ? 51.906 8.174 -81.296 1.00 95.50 378 VAL A N 1
ATOM 3071 C CA . VAL A 1 378 ? 51.452 8.207 -82.699 1.00 95.50 378 VAL A CA 1
ATOM 3072 C C . VAL A 1 378 ? 52.157 9.307 -83.506 1.00 95.50 378 VAL A C 1
ATOM 3074 O O . VAL A 1 378 ? 52.552 9.030 -84.639 1.00 95.50 378 VAL A O 1
ATOM 3077 N N . LYS A 1 379 ? 52.380 10.504 -82.937 1.00 95.69 379 LYS A N 1
ATOM 3078 C CA . LYS A 1 379 ? 53.194 11.560 -83.574 1.00 95.69 379 LYS A CA 1
ATOM 3079 C C . LYS A 1 379 ? 54.636 11.104 -83.790 1.00 95.69 379 LYS A C 1
ATOM 3081 O O . LYS A 1 379 ? 55.096 11.091 -84.923 1.00 95.69 379 LYS A O 1
ATOM 3086 N N . LEU A 1 380 ? 55.300 10.610 -82.745 1.00 94.31 380 LEU A N 1
ATOM 3087 C CA . LEU A 1 380 ? 56.673 10.099 -82.816 1.00 94.31 380 LEU A CA 1
ATOM 3088 C C . LEU A 1 380 ? 56.803 8.922 -83.798 1.00 94.31 380 LEU A C 1
ATOM 3090 O O . LEU A 1 380 ? 57.807 8.807 -84.492 1.00 94.31 380 LEU A O 1
ATOM 3094 N N . GLN A 1 381 ? 55.786 8.060 -83.918 1.00 94.56 381 GLN A N 1
ATOM 3095 C CA . GLN A 1 381 ? 55.740 7.030 -84.963 1.00 94.56 381 GLN A CA 1
ATOM 3096 C C . GLN A 1 381 ? 55.593 7.617 -86.373 1.00 94.56 381 GLN A C 1
ATOM 3098 O O . GLN A 1 381 ? 56.143 7.050 -87.314 1.00 94.56 381 GLN A O 1
ATOM 3103 N N . GLN A 1 382 ? 54.840 8.705 -86.551 1.00 94.88 382 GLN A N 1
ATOM 3104 C CA . GLN A 1 382 ? 54.743 9.402 -87.834 1.00 94.88 382 GLN A CA 1
ATOM 3105 C C . GLN A 1 382 ? 56.071 10.087 -88.183 1.00 94.88 382 GLN A C 1
ATOM 3107 O O . GLN A 1 382 ? 56.617 9.811 -89.245 1.00 94.88 382 GLN A O 1
ATOM 3112 N N . GLU A 1 383 ? 56.636 10.872 -87.269 1.00 94.12 383 GLU A N 1
ATOM 3113 C CA . GLU A 1 383 ? 57.940 11.531 -87.419 1.00 94.12 383 GLU A CA 1
ATOM 3114 C C . GLU A 1 383 ? 59.048 10.509 -87.724 1.00 94.12 383 GLU A C 1
ATOM 3116 O O . GLU A 1 383 ? 59.837 10.701 -88.642 1.00 94.12 383 GLU A O 1
ATOM 3121 N N . ASN A 1 384 ? 59.064 9.356 -87.045 1.00 92.31 384 ASN A N 1
ATOM 3122 C CA . ASN A 1 384 ? 60.018 8.277 -87.316 1.00 92.31 384 ASN A CA 1
ATOM 3123 C C . ASN A 1 384 ? 59.794 7.623 -88.699 1.00 92.31 384 ASN A C 1
ATOM 3125 O O . ASN A 1 384 ? 60.763 7.326 -89.398 1.00 92.31 384 ASN A O 1
ATOM 3129 N N . ARG A 1 385 ? 58.544 7.467 -89.168 1.00 94.75 385 ARG A N 1
ATOM 3130 C CA . ARG A 1 385 ? 58.262 7.040 -90.559 1.00 94.75 385 ARG A CA 1
ATOM 3131 C C . ARG A 1 385 ? 58.731 8.078 -91.577 1.00 94.75 385 ARG A C 1
ATOM 3133 O O . ARG A 1 385 ? 59.244 7.691 -92.622 1.00 94.75 385 ARG A O 1
ATOM 3140 N N . GLU A 1 386 ? 58.558 9.364 -91.294 1.00 95.00 386 GLU A N 1
ATOM 3141 C CA . GLU A 1 386 ? 58.986 10.462 -92.165 1.00 95.00 386 GLU A CA 1
ATOM 3142 C C . GLU A 1 386 ? 60.518 10.552 -92.222 1.00 95.00 386 GLU A C 1
ATOM 3144 O O . GLU A 1 386 ? 61.074 10.578 -93.318 1.00 95.00 386 GLU A O 1
ATOM 3149 N N . ILE A 1 387 ? 61.208 10.447 -91.080 1.00 93.94 387 ILE A N 1
ATOM 3150 C CA . ILE A 1 387 ? 62.673 10.324 -90.984 1.00 93.94 387 ILE A CA 1
ATOM 3151 C C . ILE A 1 387 ? 63.172 9.061 -91.699 1.00 93.94 387 ILE A C 1
ATOM 3153 O O . ILE A 1 387 ? 64.147 9.120 -92.439 1.00 93.94 387 ILE A O 1
ATOM 3157 N N . SER A 1 388 ? 62.491 7.922 -91.552 1.00 95.31 388 SER A N 1
ATOM 3158 C CA . SER A 1 388 ? 62.841 6.688 -92.274 1.00 95.31 388 SER A CA 1
ATOM 3159 C C . SER A 1 388 ? 62.678 6.845 -93.792 1.00 95.31 388 SER A C 1
ATOM 3161 O O . SER A 1 388 ? 63.469 6.304 -94.564 1.00 95.31 388 SER A O 1
ATOM 3163 N N . GLN A 1 389 ? 61.679 7.610 -94.245 1.00 94.69 389 GLN A N 1
ATOM 3164 C CA . GLN A 1 389 ? 61.486 7.921 -95.663 1.00 94.69 389 GLN A CA 1
ATOM 3165 C C . GLN A 1 389 ? 62.521 8.917 -96.193 1.00 94.69 389 GLN A C 1
ATOM 3167 O O . GLN A 1 389 ? 63.017 8.712 -97.299 1.00 94.69 389 GLN A O 1
ATOM 3172 N N . THR A 1 390 ? 62.863 9.975 -95.453 1.00 94.19 390 THR A N 1
ATOM 3173 C CA . THR A 1 390 ? 63.894 10.936 -95.881 1.00 94.19 390 THR A CA 1
ATOM 3174 C C . THR A 1 390 ? 65.287 10.321 -95.837 1.00 94.19 390 THR A C 1
ATOM 3176 O O . THR A 1 390 ? 66.039 10.511 -96.790 1.00 94.19 390 THR A O 1
ATOM 3179 N N . LEU A 1 391 ? 65.592 9.491 -94.832 1.00 94.31 391 LEU A N 1
ATOM 3180 C CA . LEU A 1 391 ? 66.803 8.673 -94.797 1.00 94.31 391 LEU A CA 1
ATOM 3181 C C . LEU A 1 391 ? 66.864 7.778 -96.038 1.00 94.31 391 LEU A C 1
ATOM 3183 O O . LEU A 1 391 ? 67.791 7.919 -96.826 1.00 94.31 391 LEU A O 1
ATOM 3187 N N . SER A 1 392 ? 65.831 6.969 -96.294 1.00 94.69 392 SER A N 1
ATOM 3188 C CA . SER A 1 392 ? 65.789 6.079 -97.461 1.00 94.69 392 SER A CA 1
ATOM 3189 C C . SER A 1 392 ? 65.859 6.822 -98.808 1.00 94.69 392 SER A C 1
ATOM 3191 O O . SER A 1 392 ? 66.390 6.283 -99.780 1.00 94.69 392 SER A O 1
ATOM 3193 N N . ARG A 1 393 ? 65.354 8.062 -98.907 1.00 94.88 393 ARG A N 1
ATOM 3194 C CA . ARG A 1 393 ? 65.593 8.930 -100.078 1.00 94.88 393 ARG A CA 1
ATOM 3195 C C . ARG A 1 393 ? 67.067 9.319 -100.162 1.00 94.88 393 ARG A C 1
ATOM 3197 O O . ARG A 1 393 ? 67.712 8.952 -101.131 1.00 94.88 393 ARG A O 1
ATOM 3204 N N . SER A 1 394 ? 67.629 9.903 -99.106 1.00 93.44 394 SER A N 1
ATOM 3205 C CA . SER A 1 394 ? 69.041 10.304 -99.076 1.00 93.44 394 SER A CA 1
ATOM 3206 C C . SER A 1 394 ? 70.028 9.140 -99.254 1.00 93.44 394 SER A C 1
ATOM 3208 O O . SER A 1 394 ? 71.131 9.349 -99.749 1.00 93.44 394 SER A O 1
ATOM 3210 N N . GLU A 1 395 ? 69.649 7.905 -98.913 1.00 94.19 395 GLU A N 1
ATOM 3211 C CA . GLU A 1 395 ? 70.398 6.681 -99.218 1.00 94.19 395 GLU A CA 1
ATOM 3212 C C . GLU A 1 395 ? 70.395 6.358 -100.722 1.00 94.19 395 GLU A C 1
ATOM 3214 O O . GLU A 1 395 ? 71.446 5.999 -101.262 1.00 94.19 395 GLU A O 1
ATOM 3219 N N . ARG A 1 396 ? 69.255 6.538 -101.413 1.00 95.06 396 ARG A N 1
ATOM 3220 C CA . ARG A 1 396 ? 69.171 6.467 -102.885 1.00 95.06 396 ARG A CA 1
ATOM 3221 C C . ARG A 1 396 ? 70.001 7.576 -103.516 1.00 95.06 396 ARG A C 1
ATOM 3223 O O . ARG A 1 396 ? 70.919 7.268 -104.264 1.00 95.06 396 ARG A O 1
ATOM 3230 N N . ASP A 1 397 ? 69.809 8.821 -103.089 1.00 93.62 397 ASP A N 1
ATOM 3231 C CA . ASP A 1 397 ? 70.589 9.967 -103.564 1.00 93.62 397 ASP A CA 1
ATOM 3232 C C . ASP A 1 397 ? 72.102 9.721 -103.370 1.00 93.62 397 ASP A C 1
ATOM 3234 O O . ASP A 1 397 ? 72.911 10.003 -104.248 1.00 93.62 397 ASP A O 1
ATOM 3238 N N . ASN A 1 398 ? 72.513 9.104 -102.252 1.00 92.62 398 ASN A N 1
ATOM 3239 C CA . ASN A 1 398 ? 73.904 8.709 -102.002 1.00 92.62 398 ASN A CA 1
ATOM 3240 C C . ASN A 1 398 ? 74.380 7.494 -102.822 1.00 92.62 398 ASN A C 1
ATOM 3242 O O . ASN A 1 398 ? 75.589 7.319 -102.977 1.00 92.62 398 ASN A O 1
ATOM 3246 N N . THR A 1 399 ? 73.504 6.612 -103.306 1.00 94.62 399 THR A N 1
ATOM 3247 C CA . THR A 1 399 ? 73.899 5.552 -104.256 1.00 94.62 399 THR A CA 1
ATOM 3248 C C . THR A 1 399 ? 74.022 6.121 -105.664 1.00 94.62 399 THR A C 1
ATOM 3250 O O . THR A 1 399 ? 75.078 5.955 -106.266 1.00 94.62 399 THR A O 1
ATOM 3253 N N . GLU A 1 400 ? 73.076 6.945 -106.110 1.00 94.81 400 GLU A N 1
ATOM 3254 C CA . GLU A 1 400 ? 73.145 7.691 -107.374 1.00 94.81 400 GLU A CA 1
ATOM 3255 C C . GLU A 1 400 ? 74.367 8.633 -107.425 1.00 94.81 400 GLU A C 1
ATOM 3257 O O . GLU A 1 400 ? 75.082 8.685 -108.428 1.00 94.81 400 GLU A O 1
ATOM 3262 N N . LEU A 1 401 ? 74.709 9.312 -106.322 1.00 93.00 401 LEU A N 1
ATOM 3263 C CA . LEU A 1 401 ? 75.939 10.111 -106.203 1.00 93.00 401 LEU A CA 1
ATOM 3264 C C . LEU A 1 401 ? 77.220 9.261 -106.194 1.00 93.00 401 LEU A C 1
ATOM 3266 O O . LEU A 1 401 ? 78.263 9.730 -106.650 1.00 93.00 401 LEU A O 1
ATOM 3270 N N . ARG A 1 402 ? 77.184 8.013 -105.706 1.00 94.00 402 ARG A N 1
ATOM 3271 C CA . ARG A 1 402 ? 78.329 7.086 -105.811 1.00 94.00 402 ARG A CA 1
ATOM 3272 C C . ARG A 1 402 ? 78.477 6.542 -107.228 1.00 94.00 402 ARG A C 1
ATOM 3274 O O . ARG A 1 402 ? 79.598 6.498 -107.722 1.00 94.00 402 ARG A O 1
ATOM 3281 N N . GLU A 1 403 ? 77.378 6.191 -107.887 1.00 94.62 403 GLU A N 1
ATOM 3282 C CA . GLU A 1 403 ? 77.352 5.697 -109.266 1.00 94.62 403 GLU A CA 1
ATOM 3283 C C . GLU A 1 403 ? 77.779 6.783 -110.256 1.00 94.62 403 GLU A C 1
ATOM 3285 O O . GLU A 1 403 ? 78.681 6.557 -111.059 1.00 94.62 403 GLU A O 1
ATOM 3290 N N . THR A 1 404 ? 77.240 8.000 -110.144 1.00 93.38 404 THR A N 1
ATOM 3291 C CA . THR A 1 404 ? 77.695 9.146 -110.951 1.00 93.38 404 THR A CA 1
ATOM 3292 C C . THR A 1 404 ? 79.144 9.515 -110.644 1.00 93.38 404 THR A C 1
ATOM 3294 O O . THR A 1 404 ? 79.910 9.746 -111.576 1.00 93.38 404 THR A O 1
ATOM 3297 N N . LYS A 1 405 ? 79.596 9.481 -109.381 1.00 93.25 405 LYS A N 1
ATOM 3298 C CA . LYS A 1 405 ? 81.024 9.642 -109.045 1.00 93.25 405 LYS A CA 1
ATOM 3299 C C . LYS A 1 405 ? 81.895 8.531 -109.641 1.00 93.25 405 LYS A C 1
ATOM 3301 O O . LYS A 1 405 ? 83.013 8.816 -110.062 1.00 93.25 405 LYS A O 1
ATOM 3306 N N . GLN A 1 406 ? 81.417 7.290 -109.705 1.00 95.19 406 GLN A N 1
ATOM 3307 C CA . GLN A 1 406 ? 82.122 6.175 -110.341 1.00 95.19 406 GLN A CA 1
ATOM 3308 C C . GLN A 1 406 ? 82.143 6.319 -111.869 1.00 95.19 406 GLN A C 1
ATOM 3310 O O . GLN A 1 406 ? 83.176 6.046 -112.481 1.00 95.19 406 GLN A O 1
ATOM 3315 N N . ALA A 1 407 ? 81.064 6.811 -112.482 1.00 93.31 407 ALA A N 1
ATOM 3316 C CA . ALA A 1 407 ? 81.007 7.154 -113.899 1.00 93.31 407 ALA A CA 1
ATOM 3317 C C . ALA A 1 407 ? 81.972 8.304 -114.223 1.00 93.31 407 ALA A C 1
ATOM 3319 O O . ALA A 1 407 ? 82.816 8.148 -115.099 1.00 93.31 407 ALA A O 1
ATOM 3320 N N . TYR A 1 408 ? 81.956 9.399 -113.454 1.00 92.81 408 TYR A N 1
ATOM 3321 C CA . TYR A 1 408 ? 82.927 10.488 -113.584 1.00 92.81 408 TYR A CA 1
ATOM 3322 C C . TYR A 1 408 ? 84.360 10.033 -113.309 1.00 92.81 408 TYR A C 1
ATOM 3324 O O . TYR A 1 408 ? 85.263 10.487 -113.994 1.00 92.81 408 TYR A O 1
ATOM 3332 N N . HIS A 1 409 ? 84.610 9.128 -112.359 1.00 93.81 409 HIS A N 1
ATOM 3333 C CA . HIS A 1 409 ? 85.956 8.589 -112.148 1.00 93.81 409 HIS A CA 1
ATOM 3334 C C . HIS A 1 409 ? 86.399 7.693 -113.314 1.00 93.81 409 HIS A C 1
ATOM 3336 O O . HIS A 1 409 ? 87.554 7.754 -113.724 1.00 93.81 409 HIS A O 1
ATOM 3342 N N . SER A 1 410 ? 85.482 6.918 -113.897 1.00 93.44 410 SER A N 1
ATOM 3343 C CA . SER A 1 410 ? 85.739 6.112 -115.096 1.00 93.44 410 SER A CA 1
ATOM 3344 C C . SER A 1 410 ? 86.001 6.995 -116.317 1.00 93.44 410 SER A C 1
ATOM 3346 O O . SER A 1 410 ? 86.945 6.734 -117.053 1.00 93.44 410 SER A O 1
ATOM 3348 N N . GLU A 1 411 ? 85.242 8.078 -116.487 1.00 93.81 411 GLU A N 1
ATOM 3349 C CA . GLU A 1 411 ? 85.432 9.069 -117.549 1.00 93.81 411 GLU A CA 1
ATOM 3350 C C . GLU A 1 411 ? 86.691 9.913 -117.325 1.00 93.81 411 GLU A C 1
ATOM 3352 O O . GLU A 1 411 ? 87.411 10.177 -118.275 1.00 93.81 411 GLU A O 1
ATOM 3357 N N . ILE A 1 412 ? 87.046 10.258 -116.084 1.00 91.12 412 ILE A N 1
ATOM 3358 C CA . ILE A 1 412 ? 88.343 10.863 -115.750 1.00 91.12 412 ILE A CA 1
ATOM 3359 C C . ILE A 1 412 ? 89.472 9.888 -116.074 1.00 91.12 412 ILE A C 1
ATOM 3361 O O . ILE A 1 412 ? 90.463 10.309 -116.651 1.00 91.12 412 ILE A O 1
ATOM 3365 N N . ASN A 1 413 ? 89.344 8.596 -115.764 1.00 91.94 413 ASN A N 1
ATOM 3366 C CA . ASN A 1 413 ? 90.359 7.599 -116.110 1.00 91.94 413 ASN A CA 1
ATOM 3367 C C . ASN A 1 413 ? 90.442 7.380 -117.630 1.00 91.94 413 ASN A C 1
ATOM 3369 O O . ASN A 1 413 ? 91.546 7.229 -118.152 1.00 91.94 413 ASN A O 1
ATOM 3373 N N . ARG A 1 414 ? 89.313 7.443 -118.351 1.00 93.44 414 ARG A N 1
ATOM 3374 C CA . ARG A 1 414 ? 89.252 7.428 -119.820 1.00 93.44 414 ARG A CA 1
ATOM 3375 C C . ARG A 1 414 ? 89.928 8.669 -120.397 1.00 93.44 414 ARG A C 1
ATOM 3377 O O . ARG A 1 414 ? 90.867 8.529 -121.159 1.00 93.44 414 ARG A O 1
ATOM 3384 N N . LEU A 1 415 ? 89.559 9.867 -119.951 1.00 90.12 415 LEU A N 1
ATOM 3385 C CA . LEU A 1 415 ? 90.183 11.134 -120.338 1.00 90.12 415 LEU A CA 1
ATOM 3386 C C . LEU A 1 415 ? 91.645 11.238 -119.895 1.00 90.12 415 LEU A C 1
ATOM 3388 O O . LEU A 1 415 ? 92.409 11.930 -120.554 1.00 90.12 415 LEU A O 1
ATOM 3392 N N . HIS A 1 416 ? 92.076 10.561 -118.828 1.00 91.69 416 HIS A N 1
ATOM 3393 C CA . HIS A 1 416 ? 93.486 10.482 -118.440 1.00 91.69 416 HIS A CA 1
ATOM 3394 C C . HIS A 1 416 ? 94.236 9.478 -119.318 1.00 91.69 416 HIS A C 1
ATOM 3396 O O . HIS A 1 416 ? 95.392 9.730 -119.642 1.00 91.69 416 HIS A O 1
ATOM 3402 N N . HIS A 1 417 ? 93.597 8.385 -119.749 1.00 91.19 417 HIS A N 1
ATOM 3403 C CA . HIS A 1 417 ? 94.143 7.473 -120.752 1.00 91.19 417 HIS A CA 1
ATOM 3404 C C . HIS A 1 417 ? 94.233 8.151 -122.123 1.00 91.19 417 HIS A C 1
ATOM 3406 O O . HIS A 1 417 ? 95.305 8.133 -122.709 1.00 91.19 417 HIS A O 1
ATOM 3412 N N . ASP A 1 418 ? 93.187 8.841 -122.581 1.00 90.31 418 ASP A N 1
ATOM 3413 C CA . ASP A 1 418 ? 93.180 9.670 -123.789 1.00 90.31 418 ASP A CA 1
ATOM 3414 C C . ASP A 1 418 ? 94.220 10.783 -123.680 1.00 90.31 418 ASP A C 1
ATOM 3416 O O . ASP A 1 418 ? 95.060 10.913 -124.554 1.00 90.31 418 ASP A O 1
ATOM 3420 N N . SER A 1 419 ? 94.247 11.548 -122.584 1.00 83.56 419 SER A N 1
ATOM 3421 C CA . SER A 1 419 ? 95.247 12.603 -122.361 1.00 83.56 419 SER A CA 1
ATOM 3422 C C . SER A 1 419 ? 96.644 12.044 -122.128 1.00 83.56 419 SER A C 1
ATOM 3424 O O . SER A 1 419 ? 97.604 12.803 -122.195 1.00 83.56 419 SER A O 1
ATOM 3426 N N . LYS A 1 420 ? 96.801 10.753 -121.807 1.00 88.88 420 LYS A N 1
ATOM 3427 C CA . LYS A 1 420 ? 98.101 10.080 -121.803 1.00 88.88 420 LYS A CA 1
ATOM 3428 C C . LYS A 1 420 ? 98.455 9.629 -123.213 1.00 88.88 420 LYS A C 1
ATOM 3430 O O . LYS A 1 420 ? 99.532 9.966 -123.651 1.00 88.88 420 LYS A O 1
ATOM 3435 N N . SER A 1 421 ? 97.566 8.981 -123.957 1.00 88.31 421 SER A N 1
ATOM 3436 C CA . SER A 1 421 ? 97.780 8.606 -125.357 1.00 88.31 421 SER A CA 1
ATOM 3437 C C . SER A 1 421 ? 98.053 9.834 -126.227 1.00 88.31 421 SER A C 1
ATOM 3439 O O . SER A 1 421 ? 98.969 9.807 -127.036 1.00 88.31 421 SER A O 1
ATOM 3441 N N . LEU A 1 422 ? 97.357 10.944 -125.984 1.00 83.56 422 LEU A N 1
ATOM 3442 C CA . LEU A 1 422 ? 97.614 12.256 -126.566 1.00 83.56 422 LEU A CA 1
ATOM 3443 C C . LEU A 1 422 ? 98.871 12.915 -126.001 1.00 83.56 422 LEU A C 1
ATOM 3445 O O . LEU A 1 422 ? 99.472 13.666 -126.742 1.00 83.56 422 LEU A O 1
ATOM 3449 N N . ARG A 1 423 ? 99.324 12.646 -124.767 1.00 85.81 423 ARG A N 1
ATOM 3450 C CA . ARG A 1 423 ? 100.661 13.078 -124.294 1.00 85.81 423 ARG A CA 1
ATOM 3451 C C . ARG A 1 423 ? 101.794 12.195 -124.800 1.00 85.81 423 ARG A C 1
ATOM 3453 O O . ARG A 1 423 ? 102.892 12.699 -124.926 1.00 85.81 423 ARG A O 1
ATOM 3460 N N . ASP A 1 424 ? 101.543 10.933 -125.117 1.00 84.06 424 ASP A N 1
ATOM 3461 C CA . ASP A 1 424 ? 102.502 9.980 -125.674 1.00 84.06 424 ASP A CA 1
ATOM 3462 C C . ASP A 1 424 ? 102.590 10.176 -127.202 1.00 84.06 424 ASP A C 1
ATOM 3464 O O . ASP A 1 424 ? 103.653 10.011 -127.793 1.00 84.06 424 ASP A O 1
ATOM 3468 N N . ALA A 1 425 ? 101.488 10.574 -127.849 1.00 81.31 425 ALA A N 1
ATOM 3469 C CA . ALA A 1 425 ? 101.422 10.995 -129.248 1.00 81.31 425 ALA A CA 1
ATOM 3470 C C . ALA A 1 425 ? 101.854 12.456 -129.438 1.00 81.31 425 ALA A C 1
ATOM 3472 O O . ALA A 1 425 ? 102.494 12.746 -130.444 1.00 81.31 425 ALA A O 1
ATOM 3473 N N . LEU A 1 426 ? 101.574 13.348 -128.477 1.00 76.19 426 LEU A N 1
ATOM 3474 C CA . LEU A 1 426 ? 102.194 14.672 -128.406 1.00 76.19 426 LEU A CA 1
ATOM 3475 C C . LEU A 1 426 ? 103.675 14.515 -128.096 1.00 76.19 426 LEU A C 1
ATOM 3477 O O . LEU A 1 426 ? 104.439 15.147 -128.785 1.00 76.19 426 LEU A O 1
ATOM 3481 N N . ALA A 1 427 ? 104.113 13.631 -127.192 1.00 78.38 427 ALA A N 1
ATOM 3482 C CA . ALA A 1 427 ? 105.536 13.329 -127.014 1.00 78.38 427 ALA A CA 1
ATOM 3483 C C . ALA A 1 427 ? 106.141 12.820 -128.324 1.00 78.38 427 ALA A C 1
ATOM 3485 O O . ALA A 1 427 ? 107.068 13.434 -128.807 1.00 78.38 427 ALA A O 1
ATOM 3486 N N . GLN A 1 428 ? 105.548 11.853 -129.030 1.00 78.75 428 GLN A N 1
ATOM 3487 C CA . GLN A 1 428 ? 106.019 11.505 -130.385 1.00 78.75 428 GLN A CA 1
ATOM 3488 C C . GLN A 1 428 ? 105.984 12.688 -131.369 1.00 78.75 428 GLN A C 1
ATOM 3490 O O . GLN A 1 428 ? 106.803 12.757 -132.285 1.00 78.75 428 GLN A O 1
ATOM 3495 N N . SER A 1 429 ? 105.035 13.617 -131.227 1.00 73.31 429 SER A N 1
ATOM 3496 C CA . SER A 1 429 ? 104.961 14.830 -132.038 1.00 73.31 429 SER A CA 1
ATOM 3497 C C . SER A 1 429 ? 105.765 16.003 -131.477 1.00 73.31 429 SER A C 1
ATOM 3499 O O . SER A 1 429 ? 105.735 17.032 -132.123 1.00 73.31 429 SER A O 1
ATOM 3501 N N . GLN A 1 430 ? 106.450 15.869 -130.337 1.00 68.06 430 GLN A N 1
ATOM 3502 C CA . GLN A 1 430 ? 107.156 16.891 -129.540 1.00 68.06 430 GLN A CA 1
ATOM 3503 C C . GLN A 1 430 ? 108.558 16.418 -129.125 1.00 68.06 430 GLN A C 1
ATOM 3505 O O . GLN A 1 430 ? 109.350 17.205 -128.635 1.00 68.06 430 GLN A O 1
ATOM 3510 N N . ASP A 1 431 ? 108.913 15.192 -129.490 1.00 67.12 431 ASP A N 1
ATOM 3511 C CA . ASP A 1 431 ? 110.191 14.770 -130.040 1.00 67.12 431 ASP A CA 1
ATOM 3512 C C . ASP A 1 431 ? 110.282 15.388 -131.450 1.00 67.12 431 ASP A C 1
ATOM 3514 O O . ASP A 1 431 ? 111.068 16.300 -131.667 1.00 67.12 431 ASP A O 1
ATOM 3518 N N . ARG A 1 432 ? 109.328 15.085 -132.355 1.00 64.69 432 ARG A N 1
ATOM 3519 C CA . ARG A 1 432 ? 109.216 15.757 -133.678 1.00 64.69 432 ARG A CA 1
ATOM 3520 C C . ARG A 1 432 ? 108.995 17.273 -133.615 1.00 64.69 432 ARG A C 1
ATOM 3522 O O . ARG A 1 432 ? 109.203 17.944 -134.620 1.00 64.69 432 ARG A O 1
ATOM 3529 N N . ILE A 1 433 ? 108.498 17.805 -132.498 1.00 54.12 433 ILE A N 1
ATOM 3530 C CA . ILE A 1 433 ? 108.388 19.251 -132.260 1.00 54.12 433 ILE A CA 1
ATOM 3531 C C . ILE A 1 433 ? 109.473 19.747 -131.300 1.00 54.12 433 ILE A C 1
ATOM 3533 O O . ILE A 1 433 ? 109.698 20.934 -131.314 1.00 54.12 433 ILE A O 1
ATOM 3537 N N . THR A 1 434 ? 110.295 18.950 -130.608 1.00 55.94 434 THR A N 1
ATOM 3538 C CA . THR A 1 434 ? 111.590 19.489 -130.116 1.00 55.94 434 THR A CA 1
ATOM 3539 C C . THR A 1 434 ? 112.606 19.568 -131.256 1.00 55.94 434 THR A C 1
ATOM 3541 O O . THR A 1 434 ? 113.320 20.563 -131.337 1.00 55.94 434 THR A O 1
ATOM 3544 N N . ASP A 1 435 ? 112.519 18.669 -132.243 1.00 55.31 435 ASP A N 1
ATOM 3545 C CA . ASP A 1 435 ? 113.143 18.790 -133.572 1.00 55.31 435 ASP A CA 1
ATOM 3546 C C . ASP A 1 435 ? 112.730 20.080 -134.340 1.00 55.31 435 ASP A C 1
ATOM 3548 O O . ASP A 1 435 ? 113.336 20.402 -135.365 1.00 55.31 435 ASP A O 1
ATOM 3552 N N . LEU A 1 436 ? 111.698 20.827 -133.896 1.00 48.31 436 LEU A N 1
ATOM 3553 C CA . LEU A 1 436 ? 111.174 22.034 -134.575 1.00 48.31 436 LEU A CA 1
ATOM 3554 C C . LEU A 1 436 ? 111.007 23.283 -133.666 1.00 48.31 436 LEU A C 1
ATOM 3556 O O . LEU A 1 436 ? 111.170 24.404 -134.144 1.00 48.31 436 LEU A O 1
ATOM 3560 N N . GLU A 1 437 ? 110.744 23.107 -132.368 1.00 47.81 437 GLU A N 1
ATOM 3561 C CA . GLU A 1 437 ? 110.604 24.095 -131.274 1.00 47.81 437 GLU A CA 1
ATOM 3562 C C . GLU A 1 437 ? 111.834 24.142 -130.341 1.00 47.81 437 GLU A C 1
ATOM 3564 O O . GLU A 1 437 ? 111.838 24.870 -129.346 1.00 47.81 437 GLU A O 1
ATOM 3569 N N . GLU A 1 438 ? 112.983 23.638 -130.812 1.00 42.47 438 GLU A N 1
ATOM 3570 C CA . GLU A 1 438 ? 114.282 24.320 -130.606 1.00 42.47 438 GLU A CA 1
ATOM 3571 C C . GLU A 1 438 ? 114.195 25.843 -130.955 1.00 42.47 438 GLU A C 1
ATOM 3573 O O . GLU A 1 438 ? 115.065 26.647 -130.623 1.00 42.47 438 GLU A O 1
ATOM 3578 N N . ARG A 1 439 ? 113.082 26.261 -131.585 1.00 46.34 439 ARG A N 1
ATOM 3579 C CA . ARG A 1 439 ? 112.683 27.601 -132.030 1.00 46.34 439 ARG A CA 1
ATOM 3580 C C . ARG A 1 439 ? 111.554 28.289 -131.211 1.00 46.34 439 ARG A C 1
ATOM 3582 O O . ARG A 1 439 ? 111.006 29.267 -131.710 1.00 46.34 439 ARG A O 1
ATOM 3589 N N . HIS A 1 440 ? 111.303 27.868 -129.955 1.00 34.38 440 HIS A N 1
ATOM 3590 C CA . HIS A 1 440 ? 110.490 28.562 -128.904 1.00 34.38 440 HIS A CA 1
ATOM 3591 C C . HIS A 1 440 ? 108.936 28.479 -129.051 1.00 34.38 440 HIS A C 1
ATOM 3593 O O . HIS A 1 440 ? 108.452 28.313 -130.162 1.00 34.38 440 HIS A O 1
ATOM 3599 N N . GLY A 1 441 ? 108.064 28.651 -128.025 1.00 32.12 441 GLY A N 1
ATOM 3600 C CA . GLY A 1 441 ? 108.223 28.644 -126.545 1.00 32.12 441 GLY A CA 1
ATOM 3601 C C . GLY A 1 441 ? 107.461 29.736 -125.718 1.00 32.12 441 GLY A C 1
ATOM 3602 O O . GLY A 1 441 ? 107.893 30.884 -125.746 1.00 32.12 441 GLY A O 1
ATOM 3603 N N . GLY A 1 442 ? 106.436 29.400 -124.887 1.00 35.56 442 GLY A N 1
ATOM 3604 C CA . GLY A 1 442 ? 105.958 30.240 -123.730 1.00 35.56 442 GLY A CA 1
ATOM 3605 C C . GLY A 1 442 ? 104.416 30.417 -123.449 1.00 35.56 442 GLY A C 1
ATOM 3606 O O . GLY A 1 442 ? 103.696 30.643 -124.418 1.00 35.56 442 GLY A O 1
ATOM 3607 N N . PRO A 1 443 ? 103.882 30.370 -122.182 1.00 58.59 443 PRO A N 1
ATOM 3608 C CA . PRO A 1 443 ? 102.414 30.423 -121.852 1.00 58.59 443 PRO A CA 1
ATOM 3609 C C . PRO A 1 443 ? 101.931 31.293 -120.612 1.00 58.59 443 PRO A C 1
ATOM 3611 O O . PRO A 1 443 ? 102.736 32.018 -120.040 1.00 58.59 443 PRO A O 1
ATOM 3614 N N . ASP A 1 444 ? 100.652 31.126 -120.148 1.00 37.75 444 ASP A N 1
ATOM 3615 C CA . ASP A 1 444 ? 100.075 31.298 -118.749 1.00 37.75 444 ASP A CA 1
ATOM 3616 C C . ASP A 1 444 ? 99.661 32.704 -118.142 1.00 37.75 444 ASP A C 1
ATOM 3618 O O . ASP A 1 444 ? 100.213 33.705 -118.579 1.00 37.75 444 ASP A O 1
ATOM 3622 N N . ARG A 1 445 ? 98.745 32.942 -117.133 1.00 41.88 445 ARG A N 1
ATOM 3623 C CA . ARG A 1 445 ? 97.608 32.227 -116.410 1.00 41.88 445 ARG A CA 1
ATOM 3624 C C . ARG A 1 445 ? 96.729 33.157 -115.457 1.00 41.88 445 ARG A C 1
ATOM 3626 O O . ARG A 1 445 ? 97.217 34.208 -115.069 1.00 41.88 445 ARG A O 1
ATOM 3633 N N . HIS A 1 446 ? 95.550 32.682 -114.949 1.00 35.78 446 HIS A N 1
ATOM 3634 C CA . HIS A 1 446 ? 94.786 33.037 -113.673 1.00 35.78 446 HIS A CA 1
ATOM 3635 C C . HIS A 1 446 ? 94.058 34.425 -113.458 1.00 35.78 446 HIS A C 1
ATOM 3637 O O . HIS A 1 446 ? 94.336 35.337 -114.221 1.00 35.78 446 HIS A O 1
ATOM 3643 N N . SER A 1 447 ? 93.178 34.721 -112.441 1.00 43.12 447 SER A N 1
ATOM 3644 C CA . SER A 1 447 ? 92.064 34.025 -111.673 1.00 43.12 447 SER A CA 1
ATOM 3645 C C . SER A 1 447 ? 91.319 34.939 -110.601 1.00 43.12 447 SER A C 1
ATOM 3647 O O . SER A 1 447 ? 91.797 36.041 -110.351 1.00 43.12 447 SER A O 1
ATOM 3649 N N . SER A 1 448 ? 90.240 34.457 -109.903 1.00 37.78 448 SER A N 1
ATOM 3650 C CA . SER A 1 448 ? 89.779 34.785 -108.484 1.00 37.78 448 SER A CA 1
ATOM 3651 C C . SER A 1 448 ? 88.501 35.659 -108.140 1.00 37.78 448 SER A C 1
ATOM 3653 O O . SER A 1 448 ? 87.991 36.354 -109.010 1.00 37.78 448 SER A O 1
ATOM 3655 N N . VAL A 1 449 ? 88.059 35.646 -106.841 1.00 40.22 449 VAL A N 1
ATOM 3656 C CA . VAL A 1 449 ? 87.018 36.466 -106.077 1.00 40.22 449 VAL A CA 1
ATOM 3657 C C . VAL A 1 449 ? 85.503 36.138 -106.329 1.00 40.22 449 VAL A C 1
ATOM 3659 O O . VAL A 1 449 ? 85.219 35.612 -107.399 1.00 40.22 449 VAL A O 1
ATOM 3662 N N . GLY A 1 450 ? 84.448 36.337 -105.479 1.00 36.78 450 GLY A N 1
ATOM 3663 C CA . GLY A 1 450 ? 84.159 36.838 -104.078 1.00 36.78 450 GLY A CA 1
ATOM 3664 C C . GLY A 1 450 ? 82.969 37.871 -104.030 1.00 36.78 450 GLY A C 1
ATOM 3665 O O . GLY A 1 450 ? 82.739 38.477 -105.071 1.00 36.78 450 GLY A O 1
ATOM 3666 N N . ASP A 1 451 ? 82.173 38.201 -102.974 1.00 36.06 451 ASP A N 1
ATOM 3667 C CA . ASP A 1 451 ? 81.889 37.708 -101.583 1.00 36.06 451 ASP A CA 1
ATOM 3668 C C . ASP A 1 451 ? 80.619 38.431 -100.936 1.00 36.06 451 ASP A C 1
ATOM 3670 O O . ASP A 1 451 ? 80.098 39.344 -101.578 1.00 36.06 451 ASP A O 1
ATOM 3674 N N . GLY A 1 452 ? 80.135 38.099 -99.704 1.00 38.50 452 GLY A N 1
ATOM 3675 C CA . GLY A 1 452 ? 79.030 38.774 -98.902 1.00 38.50 452 GLY A CA 1
ATOM 3676 C C . GLY A 1 452 ? 77.623 38.081 -98.864 1.00 38.50 452 GLY A C 1
ATOM 3677 O O . GLY A 1 452 ? 77.363 37.282 -99.759 1.00 38.50 452 GLY A O 1
ATOM 3678 N N . LEU A 1 453 ? 76.645 38.192 -97.914 1.00 44.88 453 LEU A N 1
ATOM 3679 C CA . LEU A 1 453 ? 76.258 38.989 -96.686 1.00 44.88 453 LEU A CA 1
ATOM 3680 C C . LEU A 1 453 ? 75.561 40.381 -96.886 1.00 44.88 453 LEU A C 1
ATOM 3682 O O . LEU A 1 453 ? 75.926 41.064 -97.836 1.00 44.88 453 LEU A O 1
ATOM 3686 N N . ASP A 1 454 ? 74.569 40.894 -96.099 1.00 39.31 454 ASP A N 1
ATOM 3687 C CA . ASP A 1 454 ? 73.857 40.490 -94.829 1.00 39.31 454 ASP A CA 1
ATOM 3688 C C . ASP A 1 454 ? 72.384 41.085 -94.678 1.00 39.31 454 ASP A C 1
ATOM 3690 O O . ASP A 1 454 ? 71.851 41.552 -95.685 1.00 39.31 454 ASP A O 1
ATOM 3694 N N . SER A 1 455 ? 71.688 41.071 -93.499 1.00 47.47 455 SER A N 1
ATOM 3695 C CA . SER A 1 455 ? 70.204 41.338 -93.335 1.00 47.47 455 SER A CA 1
ATOM 3696 C C . SER A 1 455 ? 69.643 41.959 -91.992 1.00 47.47 455 SER A C 1
ATOM 3698 O O . SER A 1 455 ? 70.189 41.693 -90.928 1.00 47.47 455 SER A O 1
ATOM 3700 N N . GLU A 1 456 ? 68.479 42.678 -91.996 1.00 40.88 456 GLU A N 1
ATOM 3701 C CA . GLU A 1 456 ? 67.768 43.319 -90.824 1.00 40.88 456 GLU A CA 1
ATOM 3702 C C . GLU A 1 456 ? 66.232 43.620 -91.052 1.00 40.88 456 GLU A C 1
ATOM 3704 O O . GLU A 1 456 ? 65.939 44.485 -91.872 1.00 40.88 456 GLU A O 1
ATOM 3709 N N . LEU A 1 457 ? 65.246 42.973 -90.359 1.00 44.06 457 LEU A N 1
ATOM 3710 C CA . LEU A 1 457 ? 63.794 43.384 -90.252 1.00 44.06 457 LEU A CA 1
ATOM 3711 C C . LEU A 1 457 ? 62.909 42.439 -89.362 1.00 44.06 457 LEU A C 1
ATOM 3713 O O . LEU A 1 457 ? 62.518 41.381 -89.855 1.00 44.06 457 LEU A O 1
ATOM 3717 N N . ALA A 1 458 ? 62.504 42.782 -88.113 1.00 49.81 458 ALA A N 1
ATOM 3718 C CA . ALA A 1 458 ? 61.617 41.875 -87.320 1.00 49.81 458 ALA A CA 1
ATOM 3719 C C . ALA A 1 458 ? 60.727 42.410 -86.151 1.00 49.81 458 ALA A C 1
ATOM 3721 O O . ALA A 1 458 ? 59.840 41.676 -85.718 1.00 49.81 458 ALA A O 1
ATOM 3722 N N . GLU A 1 459 ? 60.915 43.612 -85.585 1.00 51.84 459 GLU A N 1
ATOM 3723 C CA . GLU A 1 459 ? 60.580 43.826 -84.148 1.00 51.84 459 GLU A CA 1
ATOM 3724 C C . GLU A 1 459 ? 59.317 44.666 -83.798 1.00 51.84 459 GLU A C 1
ATOM 3726 O O . GLU A 1 459 ? 59.086 44.997 -82.638 1.00 51.84 459 GLU A O 1
ATOM 3731 N N . ALA A 1 460 ? 58.455 45.012 -84.764 1.00 48.22 460 ALA A N 1
ATOM 3732 C CA . ALA A 1 460 ? 57.455 46.087 -84.593 1.00 48.22 460 ALA A CA 1
ATOM 3733 C C . ALA A 1 460 ? 56.013 45.690 -84.167 1.00 48.22 460 ALA A C 1
ATOM 3735 O O . ALA A 1 460 ? 55.158 46.570 -84.085 1.00 48.22 460 ALA A O 1
ATOM 3736 N N . LEU A 1 461 ? 55.696 44.408 -83.926 1.00 52.25 461 LEU A N 1
ATOM 3737 C CA . LEU A 1 461 ? 54.296 43.931 -83.782 1.00 52.25 461 LEU A CA 1
ATOM 3738 C C . LEU A 1 461 ? 53.884 43.391 -82.393 1.00 52.25 461 LEU A C 1
ATOM 3740 O O . LEU A 1 461 ? 52.727 43.030 -82.205 1.00 52.25 461 LEU A O 1
ATOM 3744 N N . ASN A 1 462 ? 54.780 43.348 -81.401 1.00 59.06 462 ASN A N 1
ATOM 3745 C CA . ASN A 1 462 ? 54.576 42.592 -80.148 1.00 59.06 462 ASN A CA 1
ATOM 3746 C C . ASN A 1 462 ? 54.262 43.460 -78.901 1.00 59.06 462 ASN A C 1
ATOM 3748 O O . ASN A 1 462 ? 54.778 43.196 -77.814 1.00 59.06 462 ASN A O 1
ATOM 3752 N N . HIS A 1 463 ? 53.470 44.533 -79.032 1.00 55.16 463 HIS A N 1
ATOM 3753 C CA . HIS A 1 463 ? 53.168 45.427 -77.891 1.00 55.16 463 HIS A CA 1
ATOM 3754 C C . HIS A 1 463 ? 51.692 45.809 -77.692 1.00 55.16 463 HIS A C 1
ATOM 3756 O O . HIS A 1 463 ? 51.290 46.052 -76.557 1.00 55.16 463 HIS A O 1
ATOM 3762 N N . GLU A 1 464 ? 50.863 45.801 -78.739 1.00 53.84 464 GLU A N 1
ATOM 3763 C CA . GLU A 1 464 ? 49.453 46.218 -78.628 1.00 53.84 464 GLU A CA 1
ATOM 3764 C C . GLU A 1 464 ? 48.591 45.175 -77.881 1.00 53.84 464 GLU A C 1
ATOM 3766 O O . GLU A 1 464 ? 47.850 45.506 -76.954 1.00 53.84 464 GLU A O 1
ATOM 3771 N N . GLU A 1 465 ? 48.728 43.885 -78.221 1.00 58.22 465 GLU A N 1
ATOM 3772 C CA . GLU A 1 465 ? 47.903 42.809 -77.642 1.00 58.22 465 GLU A CA 1
ATOM 3773 C C . GLU A 1 465 ? 48.137 42.613 -76.132 1.00 58.22 465 GLU A C 1
ATOM 3775 O O . GLU A 1 465 ? 47.206 42.298 -75.384 1.00 58.22 465 GLU A O 1
ATOM 3780 N N . GLN A 1 466 ? 49.362 42.857 -75.654 1.00 60.34 466 GLN A N 1
ATOM 3781 C CA . GLN A 1 466 ? 49.738 42.636 -74.253 1.00 60.34 466 GLN A CA 1
ATOM 3782 C C . GLN A 1 466 ? 48.992 43.585 -73.288 1.00 60.34 466 GLN A C 1
ATOM 3784 O O . GLN A 1 466 ? 48.660 43.198 -72.164 1.00 60.34 466 GLN A O 1
ATOM 3789 N N . MET A 1 467 ? 48.647 44.799 -73.736 1.00 60.16 467 MET A N 1
ATOM 3790 C CA . MET A 1 467 ? 47.931 45.804 -72.934 1.00 60.16 467 MET A CA 1
ATOM 3791 C C . MET A 1 467 ? 46.460 45.439 -72.671 1.00 60.16 467 MET A C 1
ATOM 3793 O O . MET A 1 467 ? 45.963 45.627 -71.555 1.00 60.16 467 MET A O 1
ATOM 3797 N N . GLN A 1 468 ? 45.746 44.884 -73.658 1.00 64.19 468 GLN A N 1
ATOM 3798 C CA . GLN A 1 468 ? 44.322 44.547 -73.490 1.00 64.19 468 GLN A CA 1
ATOM 3799 C C . GLN A 1 468 ? 44.115 43.310 -72.600 1.00 64.19 468 GLN A C 1
ATOM 3801 O O . GLN A 1 468 ? 43.193 43.275 -71.774 1.00 64.19 468 GLN A O 1
ATOM 3806 N N . VAL A 1 469 ? 45.015 42.324 -72.692 1.00 68.12 469 VAL A N 1
ATOM 3807 C CA . VAL A 1 469 ? 45.009 41.142 -71.814 1.00 68.12 469 VAL A CA 1
ATOM 3808 C C . VAL A 1 469 ? 45.251 41.546 -70.353 1.00 68.12 469 VAL A C 1
ATOM 3810 O O . VAL A 1 469 ? 44.505 41.124 -69.470 1.00 68.12 469 VAL A O 1
ATOM 3813 N N . ALA A 1 470 ? 46.214 42.434 -70.082 1.00 70.25 470 ALA A N 1
ATOM 3814 C CA . ALA A 1 470 ? 46.486 42.911 -68.723 1.00 70.25 470 ALA A CA 1
ATOM 3815 C C . ALA A 1 470 ? 45.266 43.601 -68.073 1.00 70.25 470 ALA A C 1
ATOM 3817 O O . ALA A 1 470 ? 44.930 43.325 -66.918 1.00 70.25 470 ALA A O 1
ATOM 3818 N N . SER A 1 471 ? 44.562 44.456 -68.825 1.00 75.69 471 SER A N 1
ATOM 3819 C CA . SER A 1 471 ? 43.373 45.178 -68.344 1.00 75.69 471 SER A CA 1
ATOM 3820 C C . SER A 1 471 ? 42.230 44.235 -67.935 1.00 75.69 471 SER A C 1
ATOM 3822 O O . SER A 1 471 ? 41.663 44.353 -66.842 1.00 75.69 471 SER A O 1
ATOM 3824 N N . THR A 1 472 ? 41.924 43.240 -68.773 1.00 74.81 472 THR A N 1
ATOM 3825 C CA . THR A 1 472 ? 40.844 42.277 -68.494 1.00 74.81 472 THR A CA 1
ATOM 3826 C C . THR A 1 472 ? 41.175 41.360 -67.313 1.00 74.81 472 THR A C 1
ATOM 3828 O O . THR A 1 472 ? 40.319 41.153 -66.447 1.00 74.81 472 THR A O 1
ATOM 3831 N N . VAL A 1 473 ? 42.420 40.882 -67.200 1.00 76.88 473 VAL A N 1
ATOM 3832 C CA . VAL A 1 473 ? 42.885 40.057 -66.067 1.00 76.88 473 VAL A CA 1
ATOM 3833 C C . VAL A 1 473 ? 42.743 40.790 -64.727 1.00 76.88 473 VAL A C 1
ATOM 3835 O O . VAL A 1 473 ? 42.317 40.184 -63.739 1.00 76.88 473 VAL A O 1
ATOM 3838 N N . LEU A 1 474 ? 43.022 42.098 -64.671 1.00 78.12 474 LEU A N 1
ATOM 3839 C CA . LEU A 1 474 ? 42.857 42.898 -63.449 1.00 78.12 474 LEU A CA 1
ATOM 3840 C C . LEU A 1 474 ? 41.386 43.019 -63.011 1.00 78.12 474 LEU A C 1
ATOM 3842 O O . LEU A 1 474 ? 41.091 42.919 -61.816 1.00 78.12 474 LEU A O 1
ATOM 3846 N N . LEU A 1 475 ? 40.452 43.177 -63.955 1.00 77.69 475 LEU A N 1
ATOM 3847 C CA . LEU A 1 475 ? 39.013 43.224 -63.662 1.00 77.69 475 LEU A CA 1
ATOM 3848 C C . LEU A 1 475 ? 38.488 41.875 -63.148 1.00 77.69 475 LEU A C 1
ATOM 3850 O O . LEU A 1 475 ? 37.823 41.836 -62.109 1.00 77.69 475 LEU A O 1
ATOM 3854 N N . TRP A 1 476 ? 38.849 40.767 -63.804 1.00 76.25 476 TRP A N 1
ATOM 3855 C CA . TRP A 1 476 ? 38.504 39.416 -63.342 1.00 76.25 476 TRP A CA 1
ATOM 3856 C C . TRP A 1 476 ? 39.101 39.105 -61.964 1.00 76.25 476 TRP A C 1
ATOM 3858 O O . TRP A 1 476 ? 38.405 38.578 -61.095 1.00 76.25 476 TRP A O 1
ATOM 3868 N N . THR A 1 477 ? 40.351 39.508 -61.716 1.00 83.44 477 THR A N 1
ATOM 3869 C CA . THR A 1 477 ? 40.998 39.360 -60.402 1.00 83.44 477 THR A CA 1
ATOM 3870 C C . THR A 1 477 ? 40.247 40.142 -59.323 1.00 83.44 477 THR A C 1
ATOM 3872 O O . THR A 1 477 ? 39.992 39.611 -58.241 1.00 83.44 477 THR A O 1
ATOM 3875 N N . ARG A 1 478 ? 39.813 41.378 -59.609 1.00 79.25 478 ARG A N 1
ATOM 3876 C CA . ARG A 1 478 ? 39.029 42.200 -58.670 1.00 79.25 478 ARG A CA 1
ATOM 3877 C C . ARG A 1 478 ? 37.659 41.584 -58.361 1.00 79.25 478 ARG A C 1
ATOM 3879 O O . ARG A 1 478 ? 37.263 41.550 -57.194 1.00 79.25 478 ARG A O 1
ATOM 3886 N N . ALA A 1 479 ? 36.966 41.052 -59.369 1.00 77.88 479 ALA A N 1
ATOM 3887 C CA . ALA A 1 479 ? 35.692 40.355 -59.194 1.00 77.88 479 ALA A CA 1
ATOM 3888 C C . ALA A 1 479 ? 35.854 39.069 -58.359 1.00 77.88 479 ALA A C 1
ATOM 3890 O O . ALA A 1 479 ? 35.142 38.885 -57.367 1.00 77.88 479 ALA A O 1
ATOM 3891 N N . LEU A 1 480 ? 36.857 38.241 -58.673 1.00 85.75 480 LEU A N 1
ATOM 3892 C CA . LEU A 1 480 ? 37.184 37.028 -57.918 1.00 85.75 480 LEU A CA 1
ATOM 3893 C C . LEU A 1 480 ? 37.551 37.339 -56.458 1.00 85.75 480 LEU A C 1
ATOM 3895 O O . LEU A 1 480 ? 37.103 36.639 -55.552 1.00 85.75 480 LEU A O 1
ATOM 3899 N N . MET A 1 481 ? 38.311 38.409 -56.209 1.00 82.38 481 MET A N 1
ATOM 3900 C CA . MET A 1 481 ? 38.669 38.846 -54.854 1.00 82.38 481 MET A CA 1
ATOM 3901 C C . MET A 1 481 ? 37.454 39.336 -54.055 1.00 82.38 481 MET A C 1
ATOM 3903 O O . MET A 1 481 ? 37.354 39.028 -52.869 1.00 82.38 481 MET A O 1
ATOM 3907 N N . SER A 1 482 ? 36.497 40.032 -54.681 1.00 79.19 482 SER A N 1
ATOM 3908 C CA . SER A 1 482 ? 35.249 40.422 -54.004 1.00 79.19 482 SER A CA 1
ATOM 3909 C C . SER A 1 482 ? 34.360 39.216 -53.668 1.00 79.19 482 SER A C 1
ATOM 3911 O O . SER A 1 482 ? 33.901 39.096 -52.533 1.00 79.19 482 SER A O 1
ATOM 3913 N N . SER A 1 483 ? 34.215 38.264 -54.598 1.00 81.00 483 SER A N 1
ATOM 3914 C CA . SER A 1 483 ? 33.491 37.004 -54.383 1.00 81.00 483 SER A CA 1
ATOM 3915 C C . SER A 1 483 ? 34.123 36.167 -53.261 1.00 81.00 483 SER A C 1
ATOM 3917 O O . SER A 1 483 ? 33.434 35.755 -52.324 1.00 81.00 483 SER A O 1
ATOM 3919 N N . ARG A 1 484 ? 35.455 36.000 -53.284 1.00 84.88 484 ARG A N 1
ATOM 3920 C CA . ARG A 1 484 ? 36.209 35.337 -52.208 1.00 84.88 484 ARG A CA 1
ATOM 3921 C C . ARG A 1 484 ? 36.033 36.048 -50.869 1.00 84.88 484 ARG A C 1
ATOM 3923 O O . ARG A 1 484 ? 35.811 35.368 -49.876 1.00 84.88 484 ARG A O 1
ATOM 3930 N N . LYS A 1 485 ? 36.071 37.385 -50.827 1.00 88.56 485 LYS A N 1
ATOM 3931 C CA . LYS A 1 485 ? 35.888 38.148 -49.581 1.00 88.56 485 LYS A CA 1
ATOM 3932 C C . LYS A 1 485 ? 34.493 37.950 -48.979 1.00 88.56 485 LYS A C 1
ATOM 3934 O O . LYS A 1 485 ? 34.405 37.725 -47.779 1.00 88.56 485 LYS A O 1
ATOM 3939 N N . ILE A 1 486 ? 33.437 37.944 -49.798 1.00 84.75 486 ILE A N 1
ATOM 3940 C CA . ILE A 1 486 ? 32.067 37.638 -49.345 1.00 84.75 486 ILE A CA 1
ATOM 3941 C C . ILE A 1 486 ? 31.989 36.208 -48.788 1.00 84.75 486 ILE A C 1
ATOM 3943 O O . ILE A 1 486 ? 31.456 35.995 -47.698 1.00 84.75 486 ILE A O 1
ATOM 3947 N N . ARG A 1 487 ? 32.572 35.223 -49.490 1.00 85.69 487 ARG A N 1
ATOM 3948 C CA . ARG A 1 487 ? 32.592 33.828 -49.020 1.00 85.69 487 ARG A CA 1
ATOM 3949 C C . ARG A 1 487 ? 33.394 33.655 -47.728 1.00 85.69 487 ARG A C 1
ATOM 3951 O O . ARG A 1 487 ? 32.973 32.874 -46.884 1.00 85.69 487 ARG A O 1
ATOM 3958 N N . ILE A 1 488 ? 34.493 34.391 -47.553 1.00 86.06 488 ILE A N 1
ATOM 3959 C CA . ILE A 1 488 ? 35.263 34.430 -46.302 1.00 86.06 488 ILE A CA 1
ATOM 3960 C C . ILE A 1 488 ? 34.398 34.995 -45.171 1.00 86.06 488 ILE A C 1
ATOM 3962 O O . ILE A 1 488 ? 34.240 34.313 -44.167 1.00 86.06 488 ILE A O 1
ATOM 3966 N N . THR A 1 489 ? 33.746 36.151 -45.345 1.00 87.69 489 THR A N 1
ATOM 3967 C CA . THR A 1 489 ? 32.902 36.735 -44.282 1.00 87.69 489 THR A CA 1
ATOM 3968 C C . THR A 1 489 ? 31.698 35.866 -43.902 1.00 87.69 489 THR A C 1
ATOM 3970 O O . THR A 1 489 ? 31.291 35.858 -42.742 1.00 87.69 489 THR A O 1
ATOM 3973 N N . GLU A 1 490 ? 31.144 35.099 -44.846 1.00 87.06 490 GLU A N 1
ATOM 3974 C CA . GLU A 1 490 ? 30.073 34.136 -44.556 1.00 87.06 490 GLU A CA 1
ATOM 3975 C C . GLU A 1 490 ? 30.609 32.894 -43.822 1.00 87.06 490 GLU A C 1
ATOM 3977 O O . GLU A 1 490 ? 29.996 32.442 -42.860 1.00 87.06 490 GLU A O 1
ATOM 3982 N N . LEU A 1 491 ? 31.790 32.382 -44.187 1.00 85.44 491 LEU A N 1
ATOM 3983 C CA . LEU A 1 491 ? 32.444 31.301 -43.437 1.00 85.44 491 LEU A CA 1
ATOM 3984 C C . LEU A 1 491 ? 32.859 31.756 -42.025 1.00 85.44 491 LEU A C 1
ATOM 3986 O O . LEU A 1 491 ? 32.647 31.022 -41.069 1.00 85.44 491 LEU A O 1
ATOM 3990 N N . GLU A 1 492 ? 33.358 32.982 -41.855 1.00 88.94 492 GLU A N 1
ATOM 3991 C CA . GLU A 1 492 ? 33.644 33.591 -40.545 1.00 88.94 492 GLU A CA 1
ATOM 3992 C C . GLU A 1 492 ? 32.387 33.773 -39.681 1.00 88.94 492 GLU A C 1
ATOM 3994 O O . GLU A 1 492 ? 32.478 33.809 -38.452 1.00 88.94 492 GLU A O 1
ATOM 3999 N N . LYS A 1 493 ? 31.212 33.939 -40.299 1.00 89.12 493 LYS A N 1
ATOM 4000 C CA . LYS A 1 493 ? 29.922 33.983 -39.603 1.00 89.12 493 LYS A CA 1
ATOM 4001 C C . LYS A 1 493 ? 29.484 32.576 -39.190 1.00 89.12 493 LYS A C 1
ATOM 4003 O O . LYS A 1 493 ? 29.140 32.379 -38.030 1.00 89.12 493 LYS A O 1
ATOM 4008 N N . GLN A 1 494 ? 29.567 31.603 -40.099 1.00 86.38 494 GLN A N 1
ATOM 4009 C CA . GLN A 1 494 ? 29.229 30.199 -39.833 1.00 86.38 494 GLN A CA 1
ATOM 4010 C C . GLN A 1 494 ? 30.140 29.584 -38.759 1.00 86.38 494 GLN A C 1
ATOM 4012 O O . GLN A 1 494 ? 29.644 28.928 -37.851 1.00 86.38 494 GLN A O 1
ATOM 4017 N N . VAL A 1 495 ? 31.447 29.870 -38.786 1.00 84.88 495 VAL A N 1
ATOM 4018 C CA . VAL A 1 495 ? 32.391 29.463 -37.731 1.00 84.88 495 VAL A CA 1
ATOM 4019 C C . VAL A 1 495 ? 32.021 30.090 -36.387 1.00 84.88 495 VAL A C 1
ATOM 4021 O O . VAL A 1 495 ? 31.931 29.366 -35.403 1.00 84.88 495 VAL A O 1
ATOM 4024 N N . ARG A 1 496 ? 31.746 31.403 -36.329 1.00 85.75 496 ARG A N 1
ATOM 4025 C CA . ARG A 1 496 ? 31.325 32.062 -35.077 1.00 85.75 496 ARG A CA 1
ATOM 4026 C C . ARG A 1 496 ? 30.019 31.506 -34.520 1.00 85.75 496 ARG A C 1
ATOM 4028 O O . ARG A 1 496 ? 29.913 31.370 -33.307 1.00 85.75 496 ARG A O 1
ATOM 4035 N N . GLN A 1 497 ? 29.060 31.168 -35.381 1.00 85.38 497 GLN A N 1
ATOM 4036 C CA . GLN A 1 497 ? 27.816 30.537 -34.953 1.00 85.38 497 GLN A CA 1
ATOM 4037 C C . GLN A 1 497 ? 28.088 29.138 -34.384 1.00 85.38 497 GLN A C 1
ATOM 4039 O O . GLN A 1 497 ? 27.781 28.904 -33.226 1.00 85.38 497 GLN A O 1
ATOM 4044 N N . LEU A 1 498 ? 28.822 28.281 -35.102 1.00 82.00 498 LEU A N 1
ATOM 4045 C CA . LEU A 1 498 ? 29.216 26.957 -34.599 1.00 82.00 498 LEU A CA 1
ATOM 4046 C C . LEU A 1 498 ? 30.066 27.012 -33.313 1.00 82.00 498 LEU A C 1
ATOM 4048 O O . LEU A 1 498 ? 29.980 26.104 -32.497 1.00 82.00 498 LEU A O 1
ATOM 4052 N N . THR A 1 499 ? 30.876 28.058 -33.103 1.00 84.94 499 THR A N 1
ATOM 4053 C CA . THR A 1 499 ? 31.590 28.280 -31.828 1.00 84.94 499 THR A CA 1
ATOM 4054 C C . THR A 1 499 ? 30.642 28.701 -30.700 1.00 84.94 499 THR A C 1
ATOM 4056 O O . THR A 1 499 ? 30.833 28.267 -29.569 1.00 84.94 499 THR A O 1
ATOM 4059 N N . SER A 1 500 ? 29.611 29.501 -30.994 1.00 85.69 500 SER A N 1
ATOM 4060 C CA . SER A 1 500 ? 28.555 29.839 -30.030 1.00 85.69 500 SER A CA 1
ATOM 4061 C C . SER A 1 500 ? 27.777 28.586 -29.628 1.00 85.69 500 SER A C 1
ATOM 4063 O O . SER A 1 500 ? 27.717 28.266 -28.443 1.00 85.69 500 SER A O 1
ATOM 4065 N N . ASP A 1 501 ? 27.278 27.841 -30.616 1.00 79.94 501 ASP A N 1
ATOM 4066 C CA . ASP A 1 501 ? 26.515 26.605 -30.434 1.00 79.94 501 ASP A CA 1
ATOM 4067 C C . ASP A 1 501 ? 27.345 25.558 -29.658 1.00 79.94 501 ASP A C 1
ATOM 4069 O O . ASP A 1 501 ? 26.835 24.897 -28.756 1.00 79.94 501 ASP A O 1
ATOM 4073 N N . ALA A 1 502 ? 28.650 25.442 -29.944 1.00 79.25 502 ALA A N 1
ATOM 4074 C CA . ALA A 1 502 ? 29.563 24.589 -29.182 1.00 79.25 502 ALA A CA 1
ATOM 4075 C C . ALA A 1 502 ? 29.715 25.048 -27.723 1.00 79.25 502 ALA A C 1
ATOM 4077 O O . ALA A 1 502 ? 29.611 24.222 -26.825 1.00 79.25 502 ALA A O 1
ATOM 4078 N N . SER A 1 503 ? 29.888 26.351 -27.466 1.00 83.19 503 SER A N 1
ATOM 4079 C CA . SER A 1 503 ? 30.018 26.871 -26.095 1.00 83.19 503 SER A CA 1
ATOM 4080 C C . SER A 1 503 ? 28.743 26.707 -25.254 1.00 83.19 503 SER A C 1
ATOM 4082 O O . SER A 1 503 ? 28.827 26.498 -24.045 1.00 83.19 503 SER A O 1
ATOM 4084 N N . GLU A 1 504 ? 27.566 26.734 -25.888 1.00 82.06 504 GLU A N 1
ATOM 4085 C CA . GLU A 1 504 ? 26.290 26.412 -25.241 1.00 82.06 504 GLU A CA 1
ATOM 4086 C C . GLU A 1 504 ? 26.210 24.915 -24.896 1.00 82.06 504 GLU A C 1
ATOM 4088 O O . GLU A 1 504 ? 25.796 24.554 -23.794 1.00 82.06 504 GLU A O 1
ATOM 4093 N N . LYS A 1 505 ? 26.703 24.032 -25.777 1.00 76.69 505 LYS A N 1
ATOM 4094 C CA . LYS A 1 505 ? 26.787 22.588 -25.497 1.00 76.69 505 LYS A CA 1
ATOM 4095 C C . LYS A 1 505 ? 27.850 22.219 -24.466 1.00 76.69 505 LYS A C 1
ATOM 4097 O O . LYS A 1 505 ? 27.594 21.330 -23.661 1.00 76.69 505 LYS A O 1
ATOM 4102 N N . ASP A 1 506 ? 28.974 22.925 -24.404 1.00 81.06 506 ASP A N 1
ATOM 4103 C CA . ASP A 1 506 ? 29.957 22.762 -23.326 1.00 81.06 506 ASP A CA 1
ATOM 4104 C C . ASP A 1 506 ? 29.378 23.213 -21.968 1.00 81.06 506 ASP A C 1
ATOM 4106 O O . ASP A 1 506 ? 29.641 22.586 -20.939 1.00 81.06 506 ASP A O 1
ATOM 4110 N N . ALA A 1 507 ? 28.527 24.248 -21.950 1.00 83.50 507 ALA A N 1
ATOM 4111 C CA . ALA A 1 507 ? 27.805 24.672 -20.749 1.00 83.50 507 ALA A CA 1
ATOM 4112 C C . ALA A 1 507 ? 26.724 23.659 -20.316 1.00 83.50 507 ALA A C 1
ATOM 4114 O O . ALA A 1 507 ? 26.629 23.347 -19.127 1.00 83.50 507 ALA A O 1
ATOM 4115 N N . GLU A 1 508 ? 25.954 23.096 -21.256 1.00 81.50 508 GLU A N 1
ATOM 4116 C CA . GLU A 1 508 ? 25.027 21.983 -20.984 1.00 81.50 508 GLU A CA 1
ATOM 4117 C C . GLU A 1 508 ? 25.760 20.748 -20.441 1.00 81.50 508 GLU A C 1
ATOM 4119 O O . GLU A 1 508 ? 25.329 20.173 -19.443 1.00 81.50 508 GLU A O 1
ATOM 4124 N N . LEU A 1 509 ? 26.885 20.358 -21.051 1.00 79.00 509 LEU A N 1
ATOM 4125 C CA . LEU A 1 509 ? 27.695 19.222 -20.603 1.00 79.00 509 LEU A CA 1
ATOM 4126 C C . LEU A 1 509 ? 28.263 19.443 -19.198 1.00 79.00 509 LEU A C 1
ATOM 4128 O O . LEU A 1 509 ? 28.190 18.539 -18.372 1.00 79.00 509 LEU A O 1
ATOM 4132 N N . SER A 1 510 ? 28.759 20.646 -18.897 1.00 84.62 510 SER A N 1
ATOM 4133 C CA . SER A 1 510 ? 29.234 21.015 -17.557 1.00 84.62 510 SER A CA 1
ATOM 4134 C C . SER A 1 510 ? 28.114 20.944 -16.506 1.00 84.62 510 SER A C 1
ATOM 4136 O O . SER A 1 510 ? 28.311 20.419 -15.410 1.00 84.62 510 SER A O 1
ATOM 4138 N N . MET A 1 511 ? 26.898 21.384 -16.857 1.00 85.31 511 MET A N 1
ATOM 4139 C CA . MET A 1 511 ? 25.721 21.283 -15.986 1.00 85.31 511 MET A CA 1
ATOM 4140 C C . MET A 1 511 ? 25.298 19.825 -15.745 1.00 85.31 511 MET A C 1
ATOM 4142 O O . MET A 1 511 ? 25.050 19.438 -14.603 1.00 85.31 511 MET A O 1
ATOM 4146 N N . LEU A 1 512 ? 25.248 19.008 -16.802 1.00 80.44 512 LEU A N 1
ATOM 4147 C CA . LEU A 1 512 ? 24.928 17.579 -16.721 1.00 80.44 512 LEU A CA 1
ATOM 4148 C C . LEU A 1 512 ? 25.990 16.797 -15.938 1.00 80.44 512 LEU A C 1
ATOM 4150 O O . LEU A 1 512 ? 25.647 15.881 -15.194 1.00 80.44 512 LEU A O 1
ATOM 4154 N N . GLN A 1 513 ? 27.265 17.174 -16.056 1.00 81.69 513 GLN A N 1
ATOM 4155 C CA . GLN A 1 513 ? 28.344 16.571 -15.281 1.00 81.69 513 GLN A CA 1
ATOM 4156 C C . GLN A 1 513 ? 28.236 16.936 -13.794 1.00 81.69 513 GLN A C 1
ATOM 4158 O O . GLN A 1 513 ? 28.294 16.042 -12.959 1.00 81.69 513 GLN A O 1
ATOM 4163 N N . GLY A 1 514 ? 27.938 18.195 -13.451 1.00 83.56 514 GLY A N 1
ATOM 4164 C CA . GLY A 1 514 ? 27.654 18.580 -12.062 1.00 83.56 514 GLY A CA 1
ATOM 4165 C C . GLY A 1 514 ? 26.428 17.868 -11.466 1.00 83.56 514 GLY A C 1
ATOM 4166 O O . GLY A 1 514 ? 26.421 17.536 -10.280 1.00 83.56 514 GLY A O 1
ATOM 4167 N N . GLN A 1 515 ? 25.405 17.574 -12.279 1.00 81.31 515 GLN A N 1
ATOM 4168 C CA . GLN A 1 515 ? 24.266 16.739 -11.871 1.00 81.31 515 GLN A CA 1
ATOM 4169 C C . GLN A 1 515 ? 24.662 15.269 -11.664 1.00 81.31 515 GLN A C 1
ATOM 4171 O O . GLN A 1 515 ? 24.195 14.652 -10.708 1.00 81.31 515 GLN A O 1
ATOM 4176 N N . LEU A 1 516 ? 25.532 14.717 -12.517 1.00 81.12 516 LEU A N 1
ATOM 4177 C CA . LEU A 1 516 ? 26.060 13.358 -12.378 1.00 81.12 516 LEU A CA 1
ATOM 4178 C C . LEU A 1 516 ? 26.919 13.212 -11.115 1.00 81.12 516 LEU A C 1
ATOM 4180 O O . LEU A 1 516 ? 26.692 12.286 -10.341 1.00 81.12 516 LEU A O 1
ATOM 4184 N N . ASP A 1 517 ? 27.836 14.150 -10.874 1.00 86.06 517 ASP A N 1
ATOM 4185 C CA . ASP A 1 517 ? 28.683 14.183 -9.678 1.00 86.06 517 ASP A CA 1
ATOM 4186 C C . ASP A 1 517 ? 27.816 14.279 -8.407 1.00 86.06 517 ASP A C 1
ATOM 4188 O O . ASP A 1 517 ? 27.996 13.501 -7.469 1.00 86.06 517 ASP A O 1
ATOM 4192 N N . SER A 1 518 ? 26.788 15.141 -8.414 1.00 81.88 518 SER A N 1
ATOM 4193 C CA . SER A 1 518 ? 25.817 15.260 -7.311 1.00 81.88 518 SER A CA 1
ATOM 4194 C C . SER A 1 518 ? 25.004 13.976 -7.091 1.00 81.88 518 SER A C 1
ATOM 4196 O O . SER A 1 518 ? 24.716 13.604 -5.953 1.00 81.88 518 SER A O 1
ATOM 4198 N N . ALA A 1 519 ? 24.608 13.277 -8.159 1.00 73.06 519 ALA A N 1
ATOM 4199 C CA . ALA A 1 519 ? 23.901 12.000 -8.054 1.00 73.06 519 ALA A CA 1
ATOM 4200 C C . ALA A 1 519 ? 24.814 10.885 -7.514 1.00 73.06 519 ALA A C 1
ATOM 4202 O O . ALA A 1 519 ? 24.364 10.040 -6.738 1.00 73.06 519 ALA A O 1
ATOM 4203 N N . GLN A 1 520 ? 26.099 10.906 -7.879 1.00 81.12 520 GLN A N 1
ATOM 4204 C CA . GLN A 1 520 ? 27.090 9.948 -7.401 1.00 81.12 520 GLN A CA 1
ATOM 4205 C C . GLN A 1 520 ? 27.442 10.181 -5.922 1.00 81.12 520 GLN A C 1
ATOM 4207 O O . GLN A 1 520 ? 27.486 9.218 -5.163 1.00 81.12 520 GLN A O 1
ATOM 4212 N N . GLU A 1 521 ? 27.586 11.435 -5.478 1.00 86.94 521 GLU A N 1
ATOM 4213 C CA . GLU A 1 521 ? 27.794 11.775 -4.061 1.00 86.94 521 GLU A CA 1
ATOM 4214 C C . GLU A 1 521 ? 26.613 11.312 -3.186 1.00 86.94 521 GLU A C 1
ATOM 4216 O O . GLU A 1 521 ? 26.820 10.649 -2.168 1.00 86.94 521 GLU A O 1
ATOM 4221 N N . ASN A 1 522 ? 25.369 11.536 -3.635 1.00 81.00 522 ASN A N 1
ATOM 4222 C CA . ASN A 1 522 ? 24.172 11.004 -2.968 1.00 81.00 522 ASN A CA 1
ATOM 4223 C C . ASN A 1 522 ? 24.152 9.461 -2.917 1.00 81.00 522 ASN A C 1
ATOM 4225 O O . ASN A 1 522 ? 23.731 8.884 -1.913 1.00 81.00 522 ASN A O 1
ATOM 4229 N N . SER A 1 523 ? 24.608 8.780 -3.975 1.00 71.50 523 SER A N 1
ATOM 4230 C CA . SER A 1 523 ? 24.721 7.314 -4.000 1.00 71.50 523 SER A CA 1
ATOM 4231 C C . SER A 1 523 ? 25.787 6.802 -3.023 1.00 71.50 523 SER A C 1
ATOM 4233 O O . SER A 1 523 ? 25.566 5.804 -2.333 1.00 71.50 523 SER A O 1
ATOM 4235 N N . ASP A 1 524 ? 26.931 7.483 -2.932 1.00 82.62 524 ASP A N 1
ATOM 4236 C CA . ASP A 1 524 ? 28.004 7.138 -1.998 1.00 82.62 524 ASP A CA 1
ATOM 4237 C C . ASP A 1 524 ? 27.589 7.388 -0.539 1.00 82.62 524 ASP A C 1
ATOM 4239 O O . ASP A 1 524 ? 27.948 6.601 0.337 1.00 82.62 524 ASP A O 1
ATOM 4243 N N . ASP A 1 525 ? 26.800 8.429 -0.254 1.00 82.94 525 ASP A N 1
ATOM 4244 C CA . ASP A 1 525 ? 26.242 8.679 1.084 1.00 82.94 525 ASP A CA 1
ATOM 4245 C C . ASP A 1 525 ? 25.176 7.649 1.486 1.00 82.94 525 ASP A C 1
ATOM 4247 O O . ASP A 1 525 ? 25.216 7.140 2.609 1.00 82.94 525 ASP A O 1
ATOM 4251 N N . GLN A 1 526 ? 24.295 7.236 0.568 1.00 71.56 526 GLN A N 1
ATOM 4252 C CA . GLN A 1 526 ? 23.390 6.103 0.810 1.00 71.56 526 GLN A CA 1
ATOM 4253 C C . GLN A 1 526 ? 24.169 4.806 1.080 1.00 71.56 526 GLN A C 1
ATOM 4255 O O . GLN A 1 526 ? 23.810 4.035 1.976 1.00 71.56 526 GLN A O 1
ATOM 4260 N N . TYR A 1 527 ? 25.278 4.574 0.368 1.00 79.81 527 TYR A N 1
ATOM 4261 C CA . TYR A 1 527 ? 26.142 3.418 0.608 1.00 79.81 527 TYR A CA 1
ATOM 4262 C C . TYR A 1 527 ? 26.878 3.498 1.958 1.00 79.81 527 TYR A C 1
ATOM 4264 O O . TYR A 1 527 ? 26.972 2.486 2.658 1.00 79.81 527 TYR A O 1
ATOM 4272 N N . LYS A 1 528 ? 27.341 4.686 2.383 1.00 85.00 528 LYS A N 1
ATOM 4273 C CA . LYS A 1 528 ? 27.896 4.917 3.734 1.00 85.00 528 LYS A CA 1
ATOM 4274 C C . LYS A 1 528 ? 26.851 4.621 4.812 1.00 85.00 528 LYS A C 1
ATOM 4276 O O . LYS A 1 528 ? 27.148 3.855 5.725 1.00 85.00 528 LYS A O 1
ATOM 4281 N N . GLN A 1 529 ? 25.627 5.132 4.668 1.00 77.44 529 GLN A N 1
ATOM 4282 C CA . GLN A 1 529 ? 24.537 4.905 5.622 1.00 77.44 529 GLN A CA 1
ATOM 4283 C C . GLN A 1 529 ? 24.156 3.416 5.717 1.00 77.44 529 GLN A C 1
ATOM 4285 O O . GLN A 1 529 ? 24.016 2.879 6.816 1.00 77.44 529 GLN A O 1
ATOM 4290 N N . ALA A 1 530 ? 24.073 2.708 4.586 1.00 68.50 530 ALA A N 1
ATOM 4291 C CA . ALA A 1 530 ? 23.850 1.261 4.565 1.00 68.50 530 ALA A CA 1
ATOM 4292 C C . ALA A 1 530 ? 25.015 0.473 5.202 1.00 68.50 530 ALA A C 1
ATOM 4294 O O . ALA A 1 530 ? 24.797 -0.532 5.885 1.00 68.50 530 ALA A O 1
ATOM 4295 N N . LEU A 1 531 ? 26.259 0.931 5.019 1.00 80.94 531 LEU A N 1
ATOM 4296 C CA . LEU A 1 531 ? 27.439 0.351 5.659 1.00 80.94 531 LEU A CA 1
ATOM 4297 C C . LEU A 1 531 ? 27.452 0.606 7.175 1.00 80.94 531 LEU A C 1
ATOM 4299 O O . LEU A 1 531 ? 27.897 -0.257 7.927 1.00 80.94 531 LEU A O 1
ATOM 4303 N N . GLU A 1 532 ? 26.967 1.757 7.635 1.00 79.38 532 GLU A N 1
ATOM 4304 C CA . GLU A 1 532 ? 26.842 2.098 9.056 1.00 79.38 532 GLU A CA 1
ATOM 4305 C C . GLU A 1 532 ? 25.735 1.301 9.736 1.00 79.38 532 GLU A C 1
ATOM 4307 O O . GLU A 1 532 ? 26.029 0.607 10.707 1.00 79.38 532 GLU A O 1
ATOM 4312 N N . PHE A 1 533 ? 24.538 1.231 9.151 1.00 72.50 533 PHE A N 1
ATOM 4313 C CA . PHE A 1 533 ? 23.477 0.339 9.626 1.00 72.50 533 PHE A CA 1
ATOM 4314 C C . PHE A 1 533 ? 23.937 -1.132 9.673 1.00 72.50 533 PHE A C 1
ATOM 4316 O O . PHE A 1 533 ? 23.619 -1.875 10.601 1.00 72.50 533 PHE A O 1
ATOM 4323 N N . ARG A 1 534 ? 24.775 -1.565 8.717 1.00 79.12 534 ARG A N 1
ATOM 4324 C CA . ARG A 1 534 ? 25.400 -2.898 8.743 1.00 79.12 534 ARG A CA 1
ATOM 4325 C C . ARG A 1 534 ? 26.445 -3.056 9.857 1.00 79.12 534 ARG A C 1
ATOM 4327 O O . ARG A 1 534 ? 26.545 -4.150 10.413 1.00 79.12 534 ARG A O 1
ATOM 4334 N N . LYS A 1 535 ? 27.214 -2.016 10.205 1.00 79.94 535 LYS A N 1
ATOM 4335 C CA . LYS A 1 535 ? 28.114 -2.030 11.378 1.00 79.94 535 LYS A CA 1
ATOM 4336 C C . LYS A 1 535 ? 27.303 -2.108 12.670 1.00 79.94 535 LYS A C 1
ATOM 4338 O O . LYS A 1 535 ? 27.624 -2.938 13.509 1.00 79.94 535 LYS A O 1
ATOM 4343 N N . GLU A 1 536 ? 26.243 -1.314 12.807 1.00 78.06 536 GLU A N 1
ATOM 4344 C CA . GLU A 1 536 ? 25.339 -1.335 13.964 1.00 78.06 536 GLU A CA 1
ATOM 4345 C C . GLU A 1 536 ? 24.682 -2.707 14.133 1.00 78.06 536 GLU A C 1
ATOM 4347 O O . GLU A 1 536 ? 24.774 -3.300 15.205 1.00 78.06 536 GLU A O 1
ATOM 4352 N N . MET A 1 537 ? 24.135 -3.284 13.058 1.00 67.69 537 MET A N 1
ATOM 4353 C CA . MET A 1 537 ? 23.633 -4.661 13.062 1.00 67.69 537 MET A CA 1
ATOM 4354 C C . MET A 1 537 ? 24.722 -5.680 13.416 1.00 67.69 537 MET A C 1
ATOM 4356 O O . MET A 1 537 ? 24.447 -6.619 14.157 1.00 67.69 537 MET A O 1
ATOM 4360 N N . SER A 1 538 ? 25.965 -5.495 12.958 1.00 73.38 538 SER A N 1
ATOM 4361 C CA . SER A 1 538 ? 27.090 -6.362 13.336 1.00 73.38 538 SER A CA 1
ATOM 4362 C C . SER A 1 538 ? 27.506 -6.197 14.803 1.00 73.38 538 SER A C 1
ATOM 4364 O O . SER A 1 538 ? 27.969 -7.167 15.399 1.00 73.38 538 SER A O 1
ATOM 4366 N N . VAL A 1 539 ? 27.344 -5.013 15.401 1.00 75.00 539 VAL A N 1
ATOM 4367 C CA . VAL A 1 539 ? 27.578 -4.764 16.835 1.00 75.00 539 VAL A CA 1
ATOM 4368 C C . VAL A 1 539 ? 26.453 -5.379 17.661 1.00 75.00 539 VAL A C 1
ATOM 4370 O O . VAL A 1 539 ? 26.738 -6.153 18.567 1.00 75.00 539 VAL A O 1
ATOM 4373 N N . LEU A 1 540 ? 25.188 -5.152 17.297 1.00 72.88 540 LEU A N 1
ATOM 4374 C CA . LEU A 1 540 ? 24.029 -5.792 17.930 1.00 72.88 540 LEU A CA 1
ATOM 4375 C C . LEU A 1 540 ? 24.118 -7.322 17.850 1.00 72.88 540 LEU A C 1
ATOM 4377 O O . LEU A 1 540 ? 23.878 -8.006 18.842 1.00 72.88 540 LEU A O 1
ATOM 4381 N N . GLN A 1 541 ? 24.529 -7.868 16.703 1.00 70.25 541 GLN A N 1
ATOM 4382 C CA . GLN A 1 541 ? 24.777 -9.298 16.529 1.00 70.25 541 GLN A CA 1
ATOM 4383 C C . GLN A 1 541 ? 25.974 -9.779 17.365 1.00 70.25 541 GLN A C 1
ATOM 4385 O O . GLN A 1 541 ? 25.907 -10.874 17.921 1.00 70.25 541 GLN A O 1
ATOM 4390 N N . SER A 1 542 ? 27.028 -8.966 17.518 1.00 69.44 542 SER A N 1
ATOM 4391 C CA . SER A 1 542 ? 28.167 -9.279 18.395 1.00 69.44 542 SER A CA 1
ATOM 4392 C C . SER A 1 542 ? 27.734 -9.340 19.859 1.00 69.44 542 SER A C 1
ATOM 4394 O O . SER A 1 542 ? 27.917 -10.381 20.484 1.00 69.44 542 SER A O 1
ATOM 4396 N N . SER A 1 543 ? 27.044 -8.318 20.371 1.00 68.94 543 SER A N 1
ATOM 4397 C CA . SER A 1 543 ? 26.513 -8.302 21.739 1.00 68.94 543 SER A CA 1
ATOM 4398 C C . S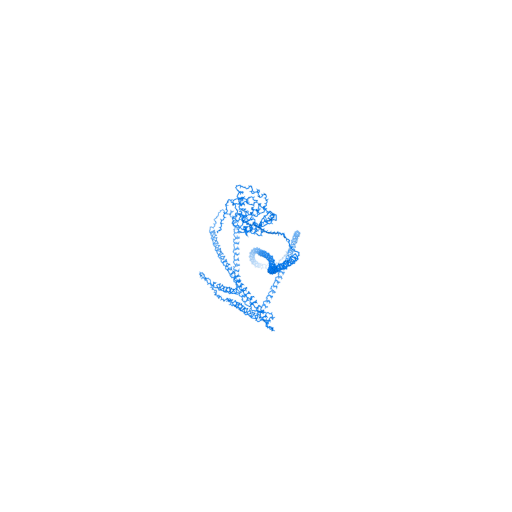ER A 1 543 ? 25.482 -9.406 21.986 1.00 68.94 543 SER A C 1
ATOM 4400 O O . SER A 1 543 ? 25.481 -10.024 23.049 1.00 68.94 543 SER A O 1
ATOM 4402 N N . LEU A 1 544 ? 24.670 -9.759 20.983 1.00 63.56 544 LEU A N 1
ATOM 4403 C CA . LEU A 1 544 ? 23.804 -10.937 21.054 1.00 63.56 544 LEU A CA 1
ATOM 4404 C C . LEU A 1 544 ? 24.627 -12.236 21.158 1.00 63.56 544 LEU A C 1
ATOM 4406 O O . LEU A 1 544 ? 24.237 -13.140 21.893 1.00 63.56 544 LEU A O 1
ATOM 4410 N N . THR A 1 545 ? 25.779 -12.343 20.482 1.00 67.56 545 THR A N 1
ATOM 4411 C CA . THR A 1 545 ? 26.698 -13.488 20.644 1.00 67.56 545 THR A CA 1
ATOM 4412 C C . THR A 1 545 ? 27.534 -13.464 21.926 1.00 67.56 545 THR A C 1
ATOM 4414 O O . THR A 1 545 ? 27.944 -14.531 22.374 1.00 67.56 545 THR A O 1
ATOM 4417 N N . GLU A 1 546 ? 27.748 -12.306 22.550 1.00 60.84 546 GLU A N 1
ATOM 4418 C CA . GLU A 1 546 ? 28.383 -12.173 23.871 1.00 60.84 546 GLU A CA 1
ATOM 4419 C C . GLU A 1 546 ? 27.422 -12.642 24.972 1.00 60.84 546 GLU A C 1
ATOM 4421 O O . GLU A 1 546 ? 27.769 -13.526 25.756 1.00 60.84 546 GLU A O 1
ATOM 4426 N N . VAL A 1 547 ? 26.157 -12.204 24.923 1.00 59.50 547 VAL A N 1
ATOM 4427 C CA . VAL A 1 547 ? 25.062 -12.769 25.736 1.00 59.50 547 VAL A CA 1
ATOM 4428 C C . VAL A 1 547 ? 24.924 -14.283 25.502 1.00 59.50 547 VAL A C 1
ATOM 4430 O O . VAL A 1 547 ? 24.730 -15.043 26.448 1.00 59.50 547 VAL A O 1
ATOM 4433 N N . ARG A 1 548 ? 25.111 -14.757 24.260 1.00 53.88 548 ARG A N 1
ATOM 4434 C CA . ARG A 1 548 ? 25.116 -16.192 23.905 1.00 53.88 548 ARG A CA 1
ATOM 4435 C C . ARG A 1 548 ? 26.393 -16.946 24.316 1.00 53.88 548 ARG A C 1
ATOM 4437 O O . ARG A 1 548 ? 26.403 -18.173 24.234 1.00 53.88 548 ARG A O 1
ATOM 4444 N N . ARG A 1 549 ? 27.461 -16.253 24.733 1.00 60.88 549 ARG A N 1
ATOM 4445 C CA . ARG A 1 549 ? 28.704 -16.846 25.268 1.00 60.88 549 ARG A CA 1
ATOM 4446 C C . ARG A 1 549 ? 28.717 -16.956 26.791 1.00 60.88 549 ARG A C 1
ATOM 4448 O O . ARG A 1 549 ? 29.489 -17.757 27.307 1.00 60.88 549 ARG A O 1
ATOM 4455 N N . GLY A 1 550 ? 27.848 -16.224 27.487 1.00 47.97 550 GLY A N 1
ATOM 4456 C CA . GLY A 1 550 ? 27.605 -16.421 28.915 1.00 47.97 550 GLY A CA 1
ATOM 4457 C C . GLY A 1 550 ? 28.685 -15.861 29.842 1.00 47.97 550 GLY A C 1
ATOM 4458 O O . GLY A 1 550 ? 28.911 -16.435 30.906 1.00 47.97 550 GLY A O 1
ATOM 4459 N N . GLU A 1 551 ? 29.332 -14.747 29.485 1.00 46.34 551 GLU A N 1
ATOM 4460 C CA . GLU A 1 551 ? 30.028 -13.953 30.506 1.00 46.34 551 GLU A CA 1
ATOM 4461 C C . GLU A 1 551 ? 28.988 -13.289 31.435 1.00 46.34 551 GLU A C 1
ATOM 4463 O O . GLU A 1 551 ? 28.008 -12.713 30.949 1.00 46.34 551 GLU A O 1
ATOM 4468 N N . PRO A 1 552 ? 29.134 -13.399 32.769 1.00 43.00 552 PRO A N 1
ATOM 4469 C CA . PRO A 1 552 ? 28.095 -12.981 33.698 1.00 43.00 552 PRO A CA 1
ATOM 4470 C C . PRO A 1 552 ? 28.113 -11.465 33.921 1.00 43.00 552 PRO A C 1
ATOM 4472 O O . PRO A 1 552 ? 28.904 -10.946 34.706 1.00 43.00 552 PRO A O 1
ATOM 4475 N N . ILE A 1 553 ? 27.163 -10.757 33.308 1.00 45.91 553 ILE A N 1
ATOM 4476 C CA . ILE A 1 553 ? 26.732 -9.455 33.825 1.00 45.91 553 ILE A CA 1
ATOM 4477 C C . ILE A 1 553 ? 25.965 -9.726 35.127 1.00 45.91 553 ILE A C 1
ATOM 4479 O O . ILE A 1 553 ? 24.855 -10.265 35.104 1.00 45.91 553 ILE A O 1
ATOM 4483 N N . GLU A 1 554 ? 26.566 -9.386 36.269 1.00 43.06 554 GLU A N 1
ATOM 4484 C CA . GLU A 1 554 ? 25.939 -9.541 37.584 1.00 43.06 554 GLU A CA 1
ATOM 4485 C C . GLU A 1 554 ? 24.647 -8.710 37.662 1.00 43.06 554 GLU A C 1
ATOM 4487 O O . GLU A 1 554 ? 24.693 -7.481 37.694 1.00 43.06 554 GLU A O 1
ATOM 4492 N N . GLY A 1 555 ? 23.483 -9.374 37.698 1.00 49.03 555 GLY A N 1
ATOM 4493 C CA . GLY A 1 555 ? 22.193 -8.692 37.880 1.00 49.03 555 GLY A CA 1
ATOM 4494 C C . GLY A 1 555 ? 21.048 -9.065 36.933 1.00 49.03 555 GLY A C 1
ATOM 4495 O O . GLY A 1 555 ? 20.177 -8.229 36.706 1.00 49.03 555 GLY A O 1
ATOM 4496 N N . SER A 1 556 ? 20.976 -10.290 36.401 1.00 36.94 556 SER A N 1
ATOM 4497 C CA . SER A 1 556 ? 19.722 -10.801 35.814 1.00 36.94 556 SER A CA 1
ATOM 4498 C C . SER A 1 556 ? 19.498 -12.287 36.115 1.00 36.94 556 SER A C 1
ATOM 4500 O O . SER A 1 556 ? 20.446 -13.045 36.317 1.00 36.94 556 SER A O 1
ATOM 4502 N N . VAL A 1 557 ? 18.228 -12.693 36.220 1.00 41.59 557 VAL A N 1
ATOM 4503 C CA . VAL A 1 557 ? 17.807 -14.034 36.658 1.00 41.59 557 VAL A CA 1
ATOM 4504 C C . VAL A 1 557 ? 17.226 -14.824 35.479 1.00 41.59 557 VAL A C 1
ATOM 4506 O O . VAL A 1 557 ? 16.499 -14.277 34.656 1.00 41.59 557 VAL A O 1
ATOM 4509 N N . SER A 1 558 ? 17.531 -16.126 35.436 1.00 47.31 558 SER A N 1
ATOM 4510 C CA . SER A 1 558 ? 16.928 -17.151 34.562 1.00 47.31 558 SER A CA 1
ATOM 4511 C C . SER A 1 558 ? 16.910 -16.865 33.049 1.00 47.31 558 SER A C 1
ATOM 4513 O O . SER A 1 558 ? 15.858 -16.609 32.467 1.00 47.31 558 SER A O 1
ATOM 4515 N N . VAL A 1 559 ? 18.049 -17.066 32.375 1.00 43.94 559 VAL A N 1
ATOM 4516 C CA . VAL A 1 559 ? 18.115 -17.184 30.901 1.00 43.94 559 VAL A CA 1
ATOM 4517 C C . VAL A 1 559 ? 18.269 -18.656 30.498 1.00 43.94 559 VAL A C 1
ATOM 4519 O O . VAL A 1 559 ? 19.320 -19.096 30.047 1.00 43.94 559 VAL A O 1
ATOM 4522 N N . VAL A 1 560 ? 17.199 -19.432 30.699 1.00 47.19 560 VAL A N 1
ATOM 4523 C CA . VAL A 1 560 ? 17.059 -20.807 30.172 1.00 47.19 560 VAL A CA 1
ATOM 4524 C C . VAL A 1 560 ? 15.919 -20.896 29.141 1.00 47.19 560 VAL A C 1
ATOM 4526 O O . VAL A 1 560 ? 16.195 -21.352 28.034 1.00 47.19 560 VAL A O 1
ATOM 4529 N N . PRO A 1 561 ? 14.698 -20.358 29.382 1.00 49.78 561 PRO A N 1
ATOM 4530 C CA . PRO A 1 561 ? 13.583 -20.489 28.427 1.00 49.78 561 PRO A CA 1
ATOM 4531 C C . PRO A 1 561 ? 13.818 -19.848 27.046 1.00 49.78 561 PRO A C 1
ATOM 4533 O O . PRO A 1 561 ? 13.193 -20.235 26.063 1.00 49.78 561 PRO A O 1
ATOM 4536 N N . LEU A 1 562 ? 14.726 -18.868 26.944 1.00 44.19 562 LEU A N 1
ATOM 4537 C CA . LEU A 1 562 ? 15.049 -18.216 25.668 1.00 44.19 562 LEU A CA 1
ATOM 4538 C C . LEU A 1 562 ? 15.847 -19.112 24.707 1.00 44.19 562 LEU A C 1
ATOM 4540 O O . LEU A 1 562 ? 15.788 -18.890 23.498 1.00 44.19 562 LEU A O 1
ATOM 4544 N N . ALA A 1 563 ? 16.587 -20.107 25.210 1.00 43.66 563 ALA A N 1
ATOM 4545 C CA . ALA A 1 563 ? 17.418 -20.967 24.369 1.00 43.66 563 ALA A CA 1
ATOM 4546 C C . ALA A 1 563 ? 16.565 -21.847 23.439 1.00 43.66 563 ALA A C 1
ATOM 4548 O O . ALA A 1 563 ? 16.836 -21.926 22.239 1.00 43.66 563 ALA A O 1
ATOM 4549 N N . ASP A 1 564 ? 15.493 -22.435 23.973 1.00 44.66 564 ASP A N 1
ATOM 4550 C CA . ASP A 1 564 ? 14.621 -23.348 23.231 1.00 44.66 564 ASP A CA 1
ATOM 4551 C C . ASP A 1 564 ? 13.683 -22.603 22.267 1.00 44.66 564 ASP A C 1
ATOM 4553 O O . ASP A 1 564 ? 13.496 -23.032 21.126 1.00 44.66 564 ASP A O 1
ATOM 4557 N N . HIS A 1 565 ? 13.189 -21.415 22.645 1.00 45.00 565 HIS A N 1
ATOM 4558 C CA . HIS A 1 565 ? 12.486 -20.532 21.703 1.00 45.00 565 HIS A CA 1
ATOM 4559 C C . HIS A 1 565 ? 13.385 -20.084 20.536 1.00 45.00 565 HIS A C 1
ATOM 4561 O O . HIS A 1 565 ? 12.922 -20.044 19.394 1.00 45.00 565 HIS A O 1
ATOM 4567 N N . LEU A 1 566 ? 14.677 -19.818 20.772 1.00 44.78 566 LEU A N 1
ATOM 4568 C CA . LEU A 1 566 ? 15.632 -19.540 19.692 1.00 44.78 566 LEU A CA 1
ATOM 4569 C C . LEU A 1 566 ? 15.897 -20.775 18.813 1.00 44.78 566 LEU A C 1
ATOM 4571 O O . LEU A 1 566 ? 16.008 -20.633 17.596 1.00 44.78 566 LEU A O 1
ATOM 4575 N N . ALA A 1 567 ? 15.948 -21.982 19.385 1.00 48.22 567 ALA A N 1
ATOM 4576 C CA . ALA A 1 567 ? 16.090 -23.222 18.616 1.00 48.22 567 ALA A CA 1
ATOM 4577 C C . ALA A 1 567 ? 14.868 -23.510 17.718 1.00 48.22 567 ALA A C 1
ATOM 4579 O O . ALA A 1 567 ? 15.028 -24.011 16.602 1.00 48.22 567 ALA A O 1
ATOM 4580 N N . TYR A 1 568 ? 13.660 -23.157 18.170 1.00 48.41 568 TYR A N 1
ATOM 4581 C CA . TYR A 1 568 ? 12.442 -23.210 17.354 1.00 48.41 568 TYR A CA 1
ATOM 4582 C C . TYR A 1 568 ? 12.450 -22.138 16.250 1.00 48.41 568 TYR A C 1
ATOM 4584 O O . TYR A 1 568 ? 12.159 -22.432 15.089 1.00 48.41 568 TYR A O 1
ATOM 4592 N N . GLY A 1 569 ? 12.872 -20.913 16.588 1.00 42.03 569 GLY A N 1
ATOM 4593 C CA . GLY A 1 569 ? 13.021 -19.804 15.642 1.00 42.03 569 GLY A CA 1
ATOM 4594 C C . GLY A 1 569 ? 13.959 -20.127 14.476 1.00 42.03 569 GLY A C 1
ATOM 4595 O O . GLY A 1 569 ? 13.575 -19.926 13.327 1.00 42.03 569 GLY A O 1
ATOM 4596 N N . VAL A 1 570 ? 15.139 -20.702 14.748 1.00 47.31 570 VAL A N 1
ATOM 4597 C CA . VAL A 1 570 ? 16.125 -21.067 13.709 1.00 47.31 570 VAL A CA 1
ATOM 4598 C C . VAL A 1 570 ? 15.548 -22.064 12.696 1.00 47.31 570 VAL A C 1
ATOM 4600 O O . VAL A 1 570 ? 15.633 -21.829 11.491 1.00 47.31 570 VAL A O 1
ATOM 4603 N N . LYS A 1 571 ? 14.874 -23.125 13.160 1.00 53.00 571 LYS A N 1
ATOM 4604 C CA . LYS A 1 571 ? 14.225 -24.109 12.271 1.00 53.00 571 LYS A CA 1
ATOM 4605 C C . LYS A 1 571 ? 13.101 -23.485 11.439 1.00 53.00 571 LYS A C 1
ATOM 4607 O O . LYS A 1 571 ? 12.930 -23.830 10.271 1.00 53.00 571 LYS A O 1
ATOM 4612 N N . SER A 1 572 ? 12.358 -22.539 12.017 1.00 47.47 572 SER A N 1
ATOM 4613 C CA . SER A 1 572 ? 11.344 -21.775 11.286 1.00 47.47 572 SER A CA 1
ATOM 4614 C C . SER A 1 572 ? 11.967 -20.873 10.215 1.00 47.47 572 SER A C 1
ATOM 4616 O O . SER A 1 572 ? 11.406 -20.768 9.125 1.00 47.47 572 SER A O 1
ATOM 4618 N N . THR A 1 573 ? 13.118 -20.244 10.482 1.00 45.78 573 THR A N 1
ATOM 4619 C CA . THR A 1 573 ? 13.829 -19.436 9.478 1.00 45.78 573 THR A CA 1
ATOM 4620 C C . THR A 1 573 ? 14.449 -20.283 8.372 1.00 45.78 573 THR A C 1
ATOM 4622 O O . THR A 1 573 ? 14.336 -19.895 7.218 1.00 45.78 573 THR A O 1
ATOM 4625 N N . GLU A 1 574 ? 15.003 -21.462 8.670 1.00 52.97 574 GLU A N 1
ATOM 4626 C CA . GLU A 1 574 ? 15.531 -22.388 7.652 1.00 52.97 574 GLU A CA 1
ATOM 4627 C C . GLU A 1 574 ? 14.419 -22.876 6.704 1.00 52.97 574 GLU A C 1
ATOM 4629 O O . GLU A 1 574 ? 14.580 -22.861 5.482 1.00 52.97 574 GLU A O 1
ATOM 4634 N N . ALA A 1 575 ? 13.249 -23.236 7.247 1.00 55.16 575 ALA A N 1
ATOM 4635 C CA . ALA A 1 575 ? 12.082 -23.614 6.447 1.00 55.16 575 ALA A CA 1
ATOM 4636 C C . ALA A 1 575 ? 11.540 -22.441 5.605 1.00 55.16 575 ALA A C 1
ATOM 4638 O O . ALA A 1 575 ? 11.177 -22.625 4.441 1.00 55.16 575 ALA A O 1
ATOM 4639 N N . PHE A 1 576 ? 11.514 -21.227 6.165 1.00 51.62 576 PHE A N 1
ATOM 4640 C CA . PHE A 1 576 ? 11.106 -20.014 5.453 1.00 51.62 576 PHE A CA 1
ATOM 4641 C C . PHE A 1 576 ? 12.104 -19.615 4.356 1.00 51.62 576 PHE A C 1
ATOM 4643 O O . PHE A 1 576 ? 11.689 -19.210 3.273 1.00 51.62 576 PHE A O 1
ATOM 4650 N N . GLU A 1 577 ? 13.407 -19.771 4.589 1.00 60.03 577 GLU A N 1
ATOM 4651 C CA . GLU A 1 577 ? 14.461 -19.453 3.624 1.00 60.03 577 GLU A CA 1
ATOM 4652 C C . GLU A 1 577 ? 14.473 -20.450 2.455 1.00 60.03 577 GLU A C 1
ATOM 4654 O O . GLU A 1 577 ? 14.536 -20.030 1.298 1.00 60.03 577 GLU A O 1
ATOM 4659 N N . ALA A 1 578 ? 14.270 -21.745 2.724 1.00 64.12 578 ALA A N 1
ATOM 4660 C CA . ALA A 1 578 ? 14.051 -22.759 1.690 1.00 64.12 578 ALA A CA 1
ATOM 4661 C C . ALA A 1 578 ? 12.781 -22.485 0.857 1.00 64.12 578 ALA A C 1
ATOM 4663 O O . ALA A 1 578 ? 12.788 -22.631 -0.369 1.00 64.12 578 ALA A O 1
ATOM 4664 N N . MET A 1 579 ? 11.698 -22.029 1.497 1.00 58.53 579 MET A N 1
ATOM 4665 C CA . MET A 1 579 ? 10.470 -21.626 0.802 1.00 58.53 579 MET A CA 1
ATOM 4666 C C . MET A 1 579 ? 10.680 -20.346 -0.026 1.00 58.53 579 MET A C 1
ATOM 4668 O O . MET A 1 579 ? 10.213 -20.264 -1.161 1.00 58.53 579 MET A O 1
ATOM 4672 N N . CYS A 1 580 ? 11.457 -19.383 0.478 1.00 55.97 580 CYS A N 1
ATOM 4673 C CA . CYS A 1 580 ? 11.871 -18.193 -0.267 1.00 55.97 580 CYS A CA 1
ATOM 4674 C C . CYS A 1 580 ? 12.758 -18.537 -1.474 1.00 55.97 580 CYS A C 1
ATOM 4676 O O . CYS A 1 580 ? 12.580 -17.943 -2.534 1.00 55.97 580 CYS A O 1
ATOM 4678 N N . GLU A 1 581 ? 13.681 -19.498 -1.366 1.00 67.88 581 GLU A N 1
ATOM 4679 C CA . GLU A 1 581 ? 14.427 -20.032 -2.517 1.00 67.88 581 GLU A CA 1
ATOM 4680 C C . GLU A 1 581 ? 13.488 -20.642 -3.566 1.00 67.88 581 GLU A C 1
ATOM 4682 O O . GLU A 1 581 ? 13.618 -20.351 -4.758 1.00 67.88 581 GLU A O 1
ATOM 4687 N N . GLN A 1 582 ? 12.482 -21.410 -3.140 1.00 71.25 582 GLN A N 1
ATOM 4688 C CA . GLN A 1 582 ? 11.491 -21.985 -4.049 1.00 71.25 582 GLN A CA 1
ATOM 4689 C C . GLN A 1 582 ? 10.621 -20.910 -4.730 1.00 71.25 582 GLN A C 1
ATOM 4691 O O . GLN A 1 582 ? 10.373 -20.996 -5.934 1.00 71.25 582 GLN A O 1
ATOM 4696 N N . VAL A 1 583 ? 10.221 -19.857 -4.007 1.00 64.50 583 VAL A N 1
ATOM 4697 C CA . VAL A 1 583 ? 9.501 -18.699 -4.569 1.00 64.50 583 VAL A CA 1
ATOM 4698 C C . VAL A 1 583 ? 10.381 -17.916 -5.549 1.00 64.50 583 VAL A C 1
ATOM 4700 O O . VAL A 1 583 ? 9.929 -17.634 -6.656 1.00 64.50 583 VAL A O 1
ATOM 4703 N N . LYS A 1 584 ? 11.653 -17.643 -5.225 1.00 70.06 584 LYS A N 1
ATOM 4704 C CA . LYS A 1 584 ? 12.612 -17.006 -6.153 1.00 70.06 584 LYS A CA 1
ATOM 4705 C C . LYS A 1 584 ? 12.830 -17.850 -7.413 1.00 70.06 584 LYS A C 1
ATOM 4707 O O . LYS A 1 584 ? 12.963 -17.300 -8.506 1.00 70.06 584 LYS A O 1
ATOM 4712 N N . ALA A 1 585 ? 12.876 -19.178 -7.289 1.00 74.56 585 ALA A N 1
ATOM 4713 C CA . ALA A 1 585 ? 12.994 -20.086 -8.429 1.00 74.56 585 ALA A CA 1
ATOM 4714 C C . ALA A 1 585 ? 11.750 -20.031 -9.334 1.00 74.56 585 ALA A C 1
ATOM 4716 O O . ALA A 1 585 ? 11.888 -19.983 -10.557 1.00 74.56 585 ALA A O 1
ATOM 4717 N N . LEU A 1 586 ? 10.549 -19.965 -8.749 1.00 66.38 586 LEU A N 1
ATOM 4718 C CA . LEU A 1 586 ? 9.298 -19.788 -9.492 1.00 66.38 586 LEU A CA 1
ATOM 4719 C C . LEU A 1 586 ? 9.189 -18.390 -10.122 1.00 66.38 586 LEU A C 1
ATOM 4721 O O . LEU A 1 586 ? 8.838 -18.296 -11.292 1.00 66.38 586 LEU A O 1
ATOM 4725 N N . GLN A 1 587 ? 9.581 -17.318 -9.426 1.00 72.56 587 GLN A N 1
ATOM 4726 C CA . GLN A 1 587 ? 9.642 -15.964 -9.998 1.00 72.56 587 GLN A CA 1
ATOM 4727 C C . GLN A 1 587 ? 10.594 -15.889 -11.200 1.00 72.56 587 GLN A C 1
ATOM 4729 O O . GLN A 1 587 ? 10.241 -15.299 -12.217 1.00 72.56 587 GLN A O 1
ATOM 4734 N N . LYS A 1 588 ? 11.763 -16.544 -11.139 1.00 78.12 588 LYS A N 1
ATOM 4735 C CA . LYS A 1 588 ? 12.677 -16.665 -12.292 1.00 78.12 588 LYS A CA 1
ATOM 4736 C C . LYS A 1 588 ? 12.043 -17.428 -13.463 1.00 78.12 588 LYS A C 1
ATOM 4738 O O . LYS A 1 588 ? 12.310 -17.092 -14.613 1.00 78.12 588 LYS A O 1
ATOM 4743 N N . GLN A 1 589 ? 11.196 -18.426 -13.197 1.00 77.62 589 GLN A N 1
ATOM 4744 C CA . GLN A 1 589 ? 10.438 -19.123 -14.243 1.00 77.62 589 GLN A CA 1
ATOM 4745 C C . GLN A 1 589 ? 9.327 -18.243 -14.836 1.00 77.62 589 GLN A C 1
ATOM 4747 O O . GLN A 1 589 ? 9.189 -18.223 -16.056 1.00 77.62 589 GLN A O 1
ATOM 4752 N N . CYS A 1 590 ? 8.597 -17.473 -14.021 1.00 63.97 590 CYS A N 1
ATOM 4753 C CA . CYS A 1 590 ? 7.611 -16.499 -14.502 1.00 63.97 590 CYS A CA 1
ATOM 4754 C C . CYS A 1 590 ? 8.266 -15.421 -15.374 1.00 63.97 590 CYS A C 1
ATOM 4756 O O . CYS A 1 590 ? 7.876 -15.275 -16.526 1.00 63.97 590 CYS A O 1
ATOM 4758 N N . ALA A 1 591 ? 9.331 -14.770 -14.895 1.00 73.62 591 ALA A N 1
ATOM 4759 C CA . ALA A 1 591 ? 10.054 -13.744 -15.648 1.00 73.62 591 ALA A CA 1
ATOM 4760 C C . ALA A 1 591 ? 10.597 -14.268 -16.993 1.00 73.62 591 ALA A C 1
ATOM 4762 O O . ALA A 1 591 ? 10.543 -13.575 -18.004 1.00 73.62 591 ALA A O 1
ATOM 4763 N N . HIS A 1 592 ? 11.064 -15.521 -17.046 1.00 75.56 592 HIS A N 1
ATOM 4764 C CA . HIS A 1 592 ? 11.512 -16.149 -18.293 1.00 75.56 592 HIS A CA 1
ATOM 4765 C C . HIS A 1 592 ? 10.354 -16.520 -19.247 1.00 75.56 592 HIS A C 1
ATOM 4767 O O . HIS A 1 592 ? 10.539 -16.578 -20.465 1.00 75.56 592 HIS A O 1
ATOM 4773 N N . LEU A 1 593 ? 9.149 -16.767 -18.724 1.00 69.62 593 LEU A N 1
ATOM 4774 C CA . LEU A 1 593 ? 7.937 -16.943 -19.533 1.00 69.62 593 LEU A CA 1
ATOM 4775 C C . LEU A 1 593 ? 7.378 -15.598 -20.017 1.00 69.62 593 LEU A C 1
ATOM 4777 O O . LEU A 1 593 ? 6.936 -15.516 -21.158 1.00 69.62 593 LEU A O 1
ATOM 4781 N N . GLU A 1 594 ? 7.464 -14.542 -19.210 1.00 75.69 594 GLU A N 1
ATOM 4782 C CA . GLU A 1 594 ? 7.129 -13.159 -19.576 1.00 75.69 594 GLU A CA 1
ATOM 4783 C C . GLU A 1 594 ? 8.095 -12.607 -20.634 1.00 75.69 594 GLU A C 1
ATOM 4785 O O . GLU A 1 594 ? 7.656 -12.007 -21.612 1.00 75.69 594 GLU A O 1
ATOM 4790 N N . GLU A 1 595 ? 9.396 -12.886 -20.517 1.00 82.88 595 GLU A N 1
ATOM 4791 C CA . GLU A 1 595 ? 10.403 -12.588 -21.543 1.00 82.88 595 GLU A CA 1
ATOM 4792 C C . GLU A 1 595 ? 10.064 -13.289 -22.868 1.00 82.88 595 GLU A C 1
ATOM 4794 O O . GLU A 1 595 ? 10.024 -12.648 -23.921 1.00 82.88 595 GLU A O 1
ATOM 4799 N N . LYS A 1 596 ? 9.741 -14.590 -22.822 1.00 79.94 596 LYS A N 1
ATOM 4800 C CA . LYS A 1 596 ? 9.299 -15.361 -23.996 1.00 79.94 596 LYS A CA 1
ATOM 4801 C C . LYS A 1 596 ? 7.990 -14.845 -24.583 1.00 79.94 596 LYS A C 1
ATOM 4803 O O . LYS A 1 596 ? 7.866 -14.792 -25.803 1.00 79.94 596 LYS A O 1
ATOM 4808 N N . LEU A 1 597 ? 7.033 -14.446 -23.749 1.00 69.94 597 LEU A N 1
ATOM 4809 C CA . LEU A 1 597 ? 5.759 -13.883 -24.188 1.00 69.94 597 LEU A CA 1
ATOM 4810 C C . LEU A 1 597 ? 5.961 -12.495 -24.807 1.00 69.94 597 LEU A C 1
ATOM 4812 O O . LEU A 1 597 ? 5.388 -12.220 -25.853 1.00 69.94 597 LEU A O 1
ATOM 4816 N N . SER A 1 598 ? 6.851 -11.668 -24.256 1.00 77.06 598 SER A N 1
ATOM 4817 C CA . SER A 1 598 ? 7.249 -10.387 -24.846 1.00 77.06 598 SER A CA 1
ATOM 4818 C C . SER A 1 598 ? 8.012 -10.570 -26.165 1.00 77.06 598 SER A C 1
ATOM 4820 O O . SER A 1 598 ? 7.816 -9.796 -27.098 1.00 77.06 598 SER A O 1
ATOM 4822 N N . ALA A 1 599 ? 8.849 -11.604 -26.293 1.00 76.94 599 ALA A N 1
ATOM 4823 C CA . ALA A 1 599 ? 9.510 -11.961 -27.550 1.00 76.94 599 ALA A CA 1
ATOM 4824 C C . ALA A 1 599 ? 8.519 -12.506 -28.600 1.00 76.94 599 ALA A C 1
ATOM 4826 O O . ALA A 1 599 ? 8.623 -12.181 -29.784 1.00 76.94 599 ALA A O 1
ATOM 4827 N N . ALA A 1 600 ? 7.517 -13.282 -28.177 1.00 71.12 600 ALA A N 1
ATOM 4828 C CA . ALA A 1 600 ? 6.420 -13.742 -29.028 1.00 71.12 600 ALA A CA 1
ATOM 4829 C C . ALA A 1 600 ? 5.514 -12.577 -29.469 1.00 71.12 600 ALA A C 1
ATOM 4831 O O . ALA A 1 600 ? 5.156 -12.490 -30.637 1.00 71.12 600 ALA A O 1
ATOM 4832 N N . GLN A 1 601 ? 5.213 -11.633 -28.573 1.00 74.69 601 GLN A N 1
ATOM 4833 C CA . GLN A 1 601 ? 4.486 -10.405 -28.901 1.00 74.69 601 GLN A CA 1
ATOM 4834 C C . GLN A 1 601 ? 5.281 -9.523 -29.860 1.00 74.69 601 GLN A C 1
ATOM 4836 O O . GLN A 1 601 ? 4.720 -9.086 -30.850 1.00 74.69 601 GLN A O 1
ATOM 4841 N N . LYS A 1 602 ? 6.586 -9.323 -29.641 1.00 76.38 602 LYS A N 1
ATOM 4842 C CA . LYS A 1 602 ? 7.445 -8.562 -30.564 1.00 76.38 602 LYS A CA 1
ATOM 4843 C C . LYS A 1 602 ? 7.607 -9.247 -31.917 1.00 76.38 602 LYS A C 1
ATOM 4845 O O . LYS A 1 602 ? 7.658 -8.558 -32.923 1.00 76.38 602 LYS A O 1
ATOM 4850 N N . SER A 1 603 ? 7.675 -10.578 -31.980 1.00 72.19 603 SER A N 1
ATOM 4851 C CA . SER A 1 603 ? 7.700 -11.286 -33.272 1.00 72.19 603 SER A CA 1
ATOM 4852 C C . SER A 1 603 ? 6.339 -11.279 -33.973 1.00 72.19 603 SER A C 1
ATOM 4854 O O . SER A 1 603 ? 6.314 -11.227 -35.198 1.00 72.19 603 SER A O 1
ATOM 4856 N N . LEU A 1 604 ? 5.225 -11.241 -33.233 1.00 74.19 604 LEU A N 1
ATOM 4857 C CA . LEU A 1 604 ? 3.892 -10.991 -33.788 1.00 74.19 604 LEU A CA 1
ATOM 4858 C C . LEU A 1 604 ? 3.741 -9.542 -34.271 1.00 74.19 604 LEU A C 1
ATOM 4860 O O . LEU A 1 604 ? 3.271 -9.337 -35.376 1.00 74.19 604 LEU A O 1
ATOM 4864 N N . GLU A 1 605 ? 4.185 -8.554 -33.496 1.00 74.69 605 GLU A N 1
ATOM 4865 C CA . GLU A 1 605 ? 4.166 -7.128 -33.844 1.00 74.69 605 GLU A CA 1
ATOM 4866 C C . GLU A 1 605 ? 5.077 -6.843 -35.047 1.00 74.69 605 GLU A C 1
ATOM 4868 O O . GLU A 1 605 ? 4.678 -6.115 -35.949 1.00 74.69 605 GLU A O 1
ATOM 4873 N N . ILE A 1 606 ? 6.250 -7.486 -35.134 1.00 74.75 606 ILE A N 1
ATOM 4874 C CA . ILE A 1 606 ? 7.096 -7.480 -36.337 1.00 74.75 606 ILE A CA 1
ATOM 4875 C C . ILE A 1 606 ? 6.381 -8.171 -37.499 1.00 74.75 606 ILE A C 1
ATOM 4877 O O . ILE A 1 606 ? 6.329 -7.591 -38.571 1.00 74.75 606 ILE A O 1
ATOM 4881 N N . ALA A 1 607 ? 5.764 -9.342 -37.311 1.00 71.06 607 ALA A N 1
ATOM 4882 C CA . ALA A 1 607 ? 5.007 -10.008 -38.373 1.00 71.06 607 ALA A CA 1
ATOM 4883 C C . ALA A 1 607 ? 3.758 -9.216 -38.810 1.00 71.06 607 ALA A C 1
ATOM 4885 O O . ALA A 1 607 ? 3.336 -9.325 -39.957 1.00 71.06 607 ALA A O 1
ATOM 4886 N N . GLU A 1 608 ? 3.171 -8.399 -37.934 1.00 72.75 608 GLU A N 1
ATOM 4887 C CA . GLU A 1 608 ? 2.079 -7.480 -38.248 1.00 72.75 608 GLU A CA 1
ATOM 4888 C C . GLU A 1 608 ? 2.587 -6.192 -38.899 1.00 72.75 608 GLU A C 1
ATOM 4890 O O . GLU A 1 608 ? 1.934 -5.712 -39.819 1.00 72.75 608 GLU A O 1
ATOM 4895 N N . CYS A 1 609 ? 3.770 -5.689 -38.536 1.00 72.44 609 CYS A N 1
ATOM 4896 C CA . CYS A 1 609 ? 4.465 -4.624 -39.263 1.00 72.44 609 CYS A CA 1
ATOM 4897 C C . CYS A 1 609 ? 4.887 -5.095 -40.656 1.00 72.44 609 CYS A C 1
ATOM 4899 O O . CYS A 1 609 ? 4.652 -4.381 -41.618 1.00 72.44 609 CYS A O 1
ATOM 4901 N N . ASP A 1 610 ? 5.398 -6.317 -40.797 1.00 71.06 610 ASP A N 1
ATOM 4902 C CA . ASP A 1 610 ? 5.702 -6.955 -42.077 1.00 71.06 610 ASP A CA 1
ATOM 4903 C C . ASP A 1 610 ? 4.417 -7.240 -42.860 1.00 71.06 610 ASP A C 1
ATOM 4905 O O . ASP A 1 610 ? 4.404 -7.082 -44.076 1.00 71.06 610 ASP A O 1
ATOM 4909 N N . ARG A 1 611 ? 3.299 -7.585 -42.202 1.00 68.06 611 ARG A N 1
ATOM 4910 C CA . ARG A 1 611 ? 1.986 -7.708 -42.859 1.00 68.06 611 ARG A CA 1
ATOM 4911 C C . ARG A 1 611 ? 1.441 -6.351 -43.293 1.00 68.06 611 ARG A C 1
ATOM 4913 O O . ARG A 1 611 ? 0.844 -6.283 -44.358 1.00 68.06 611 ARG A O 1
ATOM 4920 N N . MET A 1 612 ? 1.637 -5.290 -42.513 1.00 66.94 612 MET A N 1
ATOM 4921 C CA . MET A 1 612 ? 1.216 -3.926 -42.845 1.00 66.94 612 MET A CA 1
ATOM 4922 C C . MET A 1 612 ? 2.100 -3.329 -43.936 1.00 66.94 612 MET A C 1
ATOM 4924 O O . MET A 1 612 ? 1.565 -2.824 -44.907 1.00 66.94 612 MET A O 1
ATOM 4928 N N . SER A 1 613 ? 3.420 -3.490 -43.873 1.00 66.44 613 SER A N 1
ATOM 4929 C CA . SER A 1 613 ? 4.346 -3.147 -44.955 1.00 66.44 613 SER A CA 1
ATOM 4930 C C . SER A 1 613 ? 4.115 -4.019 -46.187 1.00 66.44 613 SER A C 1
ATOM 4932 O O . SER A 1 613 ? 4.200 -3.518 -47.299 1.00 66.44 613 SER A O 1
ATOM 4934 N N . SER A 1 614 ? 3.770 -5.300 -46.043 1.00 60.16 614 SER A N 1
ATOM 4935 C CA . SER A 1 614 ? 3.341 -6.142 -47.165 1.00 60.16 614 SER A CA 1
ATOM 4936 C C . SER A 1 614 ? 1.964 -5.740 -47.683 1.00 60.16 614 SER A C 1
ATOM 4938 O O . SER A 1 614 ? 1.703 -5.991 -48.849 1.00 60.16 614 SER A O 1
ATOM 4940 N N . PHE A 1 615 ? 1.091 -5.141 -46.872 1.00 60.25 615 PHE A N 1
ATOM 4941 C CA . PHE A 1 615 ? -0.220 -4.647 -47.292 1.00 60.25 615 PHE A CA 1
ATOM 4942 C C . PHE A 1 615 ? -0.105 -3.276 -47.958 1.00 60.25 615 PHE A C 1
ATOM 4944 O O . PHE A 1 615 ? -0.710 -3.083 -48.995 1.00 60.25 615 PHE A O 1
ATOM 4951 N N . GLU A 1 616 ? 0.739 -2.368 -47.470 1.00 60.34 616 GLU A N 1
ATOM 4952 C CA . GLU A 1 616 ? 1.095 -1.125 -48.158 1.00 60.34 616 GLU A CA 1
ATOM 4953 C C . GLU A 1 616 ? 1.839 -1.422 -49.461 1.00 60.34 616 GLU A C 1
ATOM 4955 O O . GLU A 1 616 ? 1.470 -0.878 -50.493 1.00 60.34 616 GLU A O 1
ATOM 4960 N N . ASN A 1 617 ? 2.807 -2.347 -49.470 1.00 56.66 617 ASN A N 1
ATOM 4961 C CA . ASN A 1 617 ? 3.431 -2.802 -50.714 1.00 56.66 617 ASN A CA 1
ATOM 4962 C C . ASN A 1 617 ? 2.438 -3.543 -51.619 1.00 56.66 617 ASN A C 1
ATOM 4964 O O . ASN A 1 617 ? 2.555 -3.414 -52.829 1.00 56.66 617 ASN A O 1
ATOM 4968 N N . HIS A 1 618 ? 1.460 -4.291 -51.092 1.00 51.28 618 HIS A N 1
ATOM 4969 C CA . HIS A 1 618 ? 0.442 -4.948 -51.920 1.00 51.28 618 HIS A CA 1
ATOM 4970 C C . HIS A 1 618 ? -0.613 -3.965 -52.434 1.00 51.28 618 HIS A C 1
ATOM 4972 O O . HIS A 1 618 ? -1.051 -4.151 -53.554 1.00 51.28 618 HIS A O 1
ATOM 4978 N N . CYS A 1 619 ? -0.952 -2.904 -51.698 1.00 53.78 619 CYS A N 1
ATOM 4979 C CA . CYS A 1 619 ? -1.823 -1.815 -52.144 1.00 53.78 619 CYS A CA 1
ATOM 4980 C C . CYS A 1 619 ? -1.116 -0.930 -53.176 1.00 53.78 619 CYS A C 1
ATOM 4982 O O . CYS A 1 619 ? -1.653 -0.704 -54.250 1.00 53.78 619 CYS A O 1
ATOM 4984 N N . MET A 1 620 ? 0.130 -0.525 -52.914 1.00 53.31 620 MET A N 1
ATOM 4985 C CA . MET A 1 620 ? 0.989 0.160 -53.887 1.00 53.31 620 MET A CA 1
ATOM 4986 C C . MET A 1 620 ? 1.206 -0.703 -55.134 1.00 53.31 620 MET A C 1
ATOM 4988 O O . MET A 1 620 ? 1.189 -0.184 -56.245 1.00 53.31 620 MET A O 1
ATOM 4992 N N . LEU A 1 621 ? 1.371 -2.024 -54.978 1.00 50.91 621 LEU A N 1
ATOM 4993 C CA . LEU A 1 621 ? 1.408 -2.940 -56.113 1.00 50.91 621 LEU A CA 1
ATOM 4994 C C . LEU A 1 621 ? 0.042 -3.076 -56.778 1.00 50.91 621 LEU A C 1
ATOM 4996 O O . LEU A 1 621 ? 0.041 -3.082 -57.996 1.00 50.91 621 LEU A O 1
ATOM 5000 N N . THR A 1 622 ? -1.099 -3.159 -56.085 1.00 51.09 622 THR A N 1
ATOM 5001 C CA . THR A 1 622 ? -2.407 -3.226 -56.761 1.00 51.09 622 THR A CA 1
ATOM 5002 C C . THR A 1 622 ? -2.717 -1.936 -57.492 1.00 51.09 622 THR A C 1
ATOM 5004 O O . THR A 1 622 ? -3.174 -2.024 -58.618 1.00 51.09 622 THR A O 1
ATOM 5007 N N . ASP A 1 623 ? -2.390 -0.768 -56.948 1.00 44.97 623 ASP A N 1
ATOM 5008 C CA . ASP A 1 623 ? -2.568 0.505 -57.649 1.00 44.97 623 ASP A CA 1
ATOM 5009 C C . ASP A 1 623 ? -1.666 0.558 -58.898 1.00 44.97 623 ASP A C 1
ATOM 5011 O O . ASP A 1 623 ? -2.122 0.926 -59.976 1.00 44.97 623 ASP A O 1
ATOM 5015 N N . LEU A 1 624 ? -0.423 0.062 -58.810 1.00 45.38 624 LEU A N 1
ATOM 5016 C CA . LEU A 1 624 ? 0.484 -0.052 -59.962 1.00 45.38 624 LEU A CA 1
ATOM 5017 C C . LEU A 1 624 ? 0.151 -1.220 -60.922 1.00 45.38 624 LEU A C 1
ATOM 5019 O O . LEU A 1 624 ? 0.638 -1.238 -62.047 1.00 45.38 624 LEU A O 1
ATOM 5023 N N . THR A 1 625 ? -0.634 -2.213 -60.490 1.00 42.78 625 THR A N 1
ATOM 5024 C CA . THR A 1 625 ? -0.949 -3.452 -61.238 1.00 42.78 625 THR A CA 1
ATOM 5025 C C . THR A 1 625 ? -2.348 -3.407 -61.849 1.00 42.78 625 THR A C 1
ATOM 5027 O O . THR A 1 625 ? -2.560 -4.000 -62.898 1.00 42.78 625 THR A O 1
ATOM 5030 N N . ILE A 1 626 ? -3.284 -2.653 -61.272 1.00 46.56 626 ILE A N 1
ATOM 5031 C CA . ILE A 1 626 ? -4.559 -2.288 -61.905 1.00 46.56 626 ILE A CA 1
ATOM 5032 C C . ILE A 1 626 ? -4.283 -1.443 -63.161 1.00 46.56 626 ILE A C 1
ATOM 5034 O O . ILE A 1 626 ? -4.938 -1.647 -64.178 1.00 46.56 626 ILE A O 1
ATOM 5038 N N . ASP A 1 627 ? -3.237 -0.610 -63.134 1.00 43.75 627 ASP A N 1
ATOM 5039 C CA . ASP A 1 627 ? -2.738 0.146 -64.293 1.00 43.75 627 ASP A CA 1
ATOM 5040 C C . ASP A 1 627 ? -1.823 -0.667 -65.251 1.00 43.75 627 ASP A C 1
ATOM 5042 O O . ASP A 1 627 ? -1.424 -0.142 -66.293 1.00 43.75 627 ASP A O 1
ATOM 5046 N N . LEU A 1 628 ? -1.467 -1.930 -64.946 1.00 43.12 628 LEU A N 1
ATOM 5047 C CA . LEU A 1 628 ? -0.503 -2.721 -65.749 1.00 43.12 628 LEU A CA 1
ATOM 5048 C C . LEU A 1 628 ? -0.897 -4.168 -66.106 1.00 43.12 628 LEU A C 1
ATOM 5050 O O . LEU A 1 628 ? -0.259 -4.741 -66.987 1.00 43.12 628 LEU A O 1
ATOM 5054 N N . PHE A 1 629 ? -1.906 -4.773 -65.475 1.00 38.88 629 PHE A N 1
ATOM 5055 C CA . PHE A 1 629 ? -2.297 -6.168 -65.717 1.00 38.88 629 PHE A CA 1
ATOM 5056 C C . PHE A 1 629 ? -3.812 -6.350 -65.868 1.00 38.88 629 PHE A C 1
ATOM 5058 O O . PHE A 1 629 ? -4.503 -6.885 -64.997 1.00 38.88 629 PHE A O 1
ATOM 5065 N N . GLU A 1 630 ? -4.299 -6.072 -67.079 1.00 43.38 630 GLU A N 1
ATOM 5066 C CA . GLU A 1 630 ? -5.410 -6.841 -67.650 1.00 43.38 630 GLU A CA 1
ATOM 5067 C C . GLU A 1 630 ? -4.969 -8.303 -67.894 1.00 43.38 630 GLU A C 1
ATOM 5069 O O . GLU A 1 630 ? -4.740 -8.734 -69.021 1.00 43.38 630 GLU A O 1
ATOM 5074 N N . GLY A 1 631 ? -4.869 -9.074 -66.806 1.00 45.53 631 GLY A N 1
ATOM 5075 C CA . GLY A 1 631 ? -4.792 -10.536 -66.808 1.00 45.53 631 GLY A CA 1
ATOM 5076 C C . GLY A 1 631 ? -3.395 -11.167 -66.815 1.00 45.53 631 GLY A C 1
ATOM 5077 O O . GLY A 1 631 ? -2.730 -11.220 -67.840 1.00 45.53 631 GLY A O 1
ATOM 5078 N N . GLU A 1 632 ? -3.039 -11.820 -65.703 1.00 42.72 632 GLU A N 1
ATOM 5079 C CA . GLU A 1 632 ? -2.747 -13.265 -65.713 1.00 42.72 632 GLU A CA 1
ATOM 5080 C C . GLU A 1 632 ? -2.905 -13.875 -64.299 1.00 42.72 632 GLU A C 1
ATOM 5082 O O . GLU A 1 632 ? -3.332 -13.195 -63.363 1.00 42.72 632 GLU A O 1
ATOM 5087 N N . LEU A 1 633 ? -2.693 -15.188 -64.151 1.00 51.28 633 LEU A N 1
ATOM 5088 C CA . LEU A 1 633 ? -3.071 -15.946 -62.948 1.00 51.28 633 LEU A CA 1
ATOM 5089 C C . LEU A 1 633 ? -2.167 -15.662 -61.734 1.00 51.28 633 LEU A C 1
ATOM 5091 O O . LEU A 1 633 ? -0.946 -15.765 -61.813 1.00 51.28 633 LEU A O 1
ATOM 5095 N N . VAL A 1 634 ? -2.780 -15.475 -60.560 1.00 48.66 634 VAL A N 1
ATOM 5096 C CA . VAL A 1 634 ? -2.082 -15.590 -59.268 1.00 48.66 634 VAL A CA 1
ATOM 5097 C C . VAL A 1 634 ? -1.826 -17.069 -58.949 1.00 48.66 634 VAL A C 1
ATOM 5099 O O . VAL A 1 634 ? -2.740 -17.895 -59.005 1.00 48.66 634 VAL A O 1
ATOM 5102 N N . ASP A 1 635 ? -0.587 -17.405 -58.576 1.00 57.22 635 ASP A N 1
ATOM 5103 C CA . ASP A 1 635 ? -0.155 -18.775 -58.271 1.00 57.22 635 ASP A CA 1
ATOM 5104 C C . ASP A 1 635 ? -0.956 -19.431 -57.133 1.00 57.22 635 ASP A C 1
ATOM 5106 O O . ASP A 1 635 ? -0.665 -19.258 -55.944 1.00 57.22 635 ASP A O 1
ATOM 5110 N N . ARG A 1 636 ? -1.890 -20.308 -57.511 1.00 55.62 636 ARG A N 1
ATOM 5111 C CA . ARG A 1 636 ? -2.645 -21.199 -56.616 1.00 55.62 636 ARG A CA 1
ATOM 5112 C C . ARG A 1 636 ? -1.812 -21.865 -55.494 1.00 55.62 636 ARG A C 1
ATOM 5114 O O . ARG A 1 636 ? -2.272 -21.804 -54.354 1.00 55.62 636 ARG A O 1
ATOM 5121 N N . PRO A 1 637 ? -0.602 -22.430 -55.728 1.00 56.28 637 PRO A N 1
ATOM 5122 C CA . PRO A 1 637 ? 0.179 -23.049 -54.649 1.00 56.28 637 PRO A CA 1
ATOM 5123 C C . PRO A 1 637 ? 0.683 -22.062 -53.582 1.00 56.28 637 PRO A C 1
ATOM 5125 O O . PRO A 1 637 ? 0.914 -22.474 -52.447 1.00 56.28 637 PRO A O 1
ATOM 5128 N N . LYS A 1 638 ? 0.833 -20.761 -53.885 1.00 57.09 638 LYS A N 1
ATOM 5129 C CA . LYS A 1 638 ? 1.224 -19.765 -52.867 1.00 57.09 638 LYS A CA 1
ATOM 5130 C C . LYS A 1 638 ? 0.092 -19.526 -51.864 1.00 57.09 638 LYS A C 1
ATOM 5132 O O . LYS A 1 638 ? 0.357 -19.371 -50.676 1.00 57.09 638 LYS A O 1
ATOM 5137 N N . LEU A 1 639 ? -1.160 -19.558 -52.329 1.00 64.12 639 LEU A N 1
ATOM 5138 C CA . LEU A 1 639 ? -2.342 -19.446 -51.471 1.00 64.12 639 LEU A CA 1
ATOM 5139 C C . LEU A 1 639 ? -2.475 -20.666 -50.544 1.00 64.12 639 LEU A C 1
ATOM 5141 O O . LEU A 1 639 ? -2.679 -20.513 -49.344 1.00 64.12 639 LEU A O 1
ATOM 5145 N N . GLU A 1 640 ? -2.277 -21.868 -51.090 1.00 67.75 640 GLU A N 1
ATOM 5146 C CA . GLU A 1 640 ? -2.365 -23.144 -50.364 1.00 67.75 640 GLU A CA 1
ATOM 5147 C C . GLU A 1 640 ? -1.315 -23.258 -49.240 1.00 67.75 640 GLU A C 1
ATOM 5149 O O . GLU A 1 640 ? -1.634 -23.683 -48.129 1.00 67.75 640 GLU A O 1
ATOM 5154 N N . VAL A 1 641 ? -0.086 -22.775 -49.472 1.00 68.06 641 VAL A N 1
ATOM 5155 C CA . VAL A 1 641 ? 0.951 -22.667 -48.426 1.00 68.06 641 VAL A CA 1
ATOM 5156 C C . VAL A 1 641 ? 0.540 -21.691 -47.315 1.00 68.06 641 VAL A C 1
ATOM 5158 O O . VAL A 1 641 ? 0.740 -21.991 -46.138 1.00 68.06 641 VAL A O 1
ATOM 5161 N N . VAL A 1 642 ? -0.064 -20.545 -47.650 1.00 67.38 642 VAL A N 1
ATOM 5162 C CA . VAL A 1 642 ? -0.539 -19.570 -46.649 1.00 67.38 642 VAL A CA 1
ATOM 5163 C C . VAL A 1 642 ? -1.711 -20.125 -45.831 1.00 67.38 642 VAL A C 1
ATOM 5165 O O . VAL A 1 642 ? -1.759 -19.911 -44.617 1.00 67.38 642 VAL A O 1
ATOM 5168 N N . GLU A 1 643 ? -2.630 -20.876 -46.444 1.00 72.19 643 GLU A N 1
ATOM 5169 C CA . GLU A 1 643 ? -3.719 -21.543 -45.719 1.00 72.19 643 GLU A CA 1
ATOM 5170 C C . GLU A 1 643 ? -3.210 -22.645 -44.780 1.00 72.19 643 GLU A C 1
ATOM 5172 O O . GLU A 1 643 ? -3.654 -22.713 -43.631 1.00 72.19 643 GLU A O 1
ATOM 5177 N N . GLU A 1 644 ? -2.238 -23.459 -45.203 1.00 78.62 644 GLU A N 1
ATOM 5178 C CA . GLU A 1 644 ? -1.649 -24.494 -44.347 1.00 78.62 644 GLU A CA 1
ATOM 5179 C C . GLU A 1 644 ? -0.829 -23.887 -43.191 1.00 78.62 644 GLU A C 1
ATOM 5181 O O . GLU A 1 644 ? -0.986 -24.318 -42.048 1.00 78.62 644 GLU A O 1
ATOM 5186 N N . VAL A 1 645 ? -0.054 -22.818 -43.419 1.00 74.00 645 VAL A N 1
ATOM 5187 C CA . VAL A 1 645 ? 0.625 -22.072 -42.335 1.00 74.00 645 VAL A CA 1
ATOM 5188 C C . VAL A 1 645 ? -0.391 -21.455 -41.365 1.00 74.00 645 VAL A C 1
ATOM 5190 O O . VAL A 1 645 ? -0.240 -21.568 -40.147 1.00 74.00 645 VAL A O 1
ATOM 5193 N N . ARG A 1 646 ? -1.482 -20.859 -41.867 1.00 73.12 646 ARG A N 1
ATOM 5194 C CA . ARG A 1 646 ? -2.571 -20.321 -41.027 1.00 73.12 646 ARG A CA 1
ATOM 5195 C C . ARG A 1 646 ? -3.232 -21.418 -40.188 1.00 73.12 646 ARG A C 1
ATOM 5197 O O . ARG A 1 646 ? -3.526 -21.209 -39.009 1.00 73.12 646 ARG A O 1
ATOM 5204 N N . LYS A 1 647 ? -3.448 -22.593 -40.778 1.00 82.19 647 LYS A N 1
ATOM 5205 C CA . LYS A 1 647 ? -4.009 -23.779 -40.123 1.00 82.19 647 LYS A CA 1
ATOM 5206 C C . LYS A 1 647 ? -3.070 -24.308 -39.036 1.00 82.19 647 LYS A C 1
ATOM 5208 O O . LYS A 1 647 ? -3.544 -24.518 -37.919 1.00 82.19 647 LYS A O 1
ATOM 5213 N N . GLN A 1 648 ? -1.768 -24.415 -39.300 1.00 81.31 648 GLN A N 1
ATOM 5214 C CA . GLN A 1 648 ? -0.750 -24.811 -38.318 1.00 81.31 648 GLN A CA 1
ATOM 5215 C C . GLN A 1 648 ? -0.646 -23.810 -37.157 1.00 81.31 648 GLN A C 1
ATOM 5217 O O . GLN A 1 648 ? -0.763 -24.218 -36.001 1.00 81.31 648 GLN A O 1
ATOM 5222 N N . ASN A 1 649 ? -0.583 -22.503 -37.434 1.00 75.25 649 ASN A N 1
ATOM 5223 C CA . ASN A 1 649 ? -0.617 -21.467 -36.393 1.00 75.25 649 ASN A CA 1
ATOM 5224 C C . ASN A 1 649 ? -1.902 -21.540 -35.549 1.00 75.25 649 ASN A C 1
ATOM 5226 O O . ASN A 1 649 ? -1.851 -21.407 -34.328 1.00 75.25 649 ASN A O 1
ATOM 5230 N N . SER A 1 650 ? -3.058 -21.836 -36.159 1.00 84.00 650 SER A N 1
ATOM 5231 C CA . SER A 1 650 ? -4.310 -22.024 -35.409 1.00 84.00 650 SER A CA 1
ATOM 5232 C C . SER A 1 650 ? -4.295 -23.254 -34.489 1.00 84.00 650 SER A C 1
ATOM 5234 O O . SER A 1 650 ? -5.024 -23.272 -33.497 1.00 84.00 650 SER A O 1
ATOM 5236 N N . VAL A 1 651 ? -3.505 -24.288 -34.811 1.00 87.12 651 VAL A N 1
ATOM 5237 C CA . VAL A 1 651 ? -3.314 -25.482 -33.971 1.00 87.12 651 VAL A CA 1
ATOM 5238 C C . VAL A 1 651 ? -2.350 -25.170 -32.829 1.00 87.12 651 VAL A C 1
ATOM 5240 O O . VAL A 1 651 ? -2.694 -25.447 -31.682 1.00 87.12 651 VAL A O 1
ATOM 5243 N N . ALA A 1 652 ? -1.219 -24.519 -33.116 1.00 82.25 652 ALA A N 1
ATOM 5244 C CA . ALA A 1 652 ? -0.249 -24.093 -32.107 1.00 82.25 652 ALA A CA 1
ATOM 5245 C C . ALA A 1 652 ? -0.878 -23.149 -31.064 1.00 82.25 652 ALA A C 1
ATOM 5247 O O . ALA A 1 652 ? -0.730 -23.366 -29.864 1.00 82.25 652 ALA A O 1
ATOM 5248 N N . MET A 1 653 ? -1.677 -22.166 -31.500 1.00 75.88 653 MET A N 1
ATOM 5249 C CA . MET A 1 653 ? -2.411 -21.277 -30.587 1.00 75.88 653 MET A CA 1
ATOM 5250 C C . MET A 1 653 ? -3.387 -22.036 -29.679 1.00 75.88 653 MET A C 1
ATOM 5252 O O . MET A 1 653 ? -3.465 -21.741 -28.488 1.00 75.88 653 MET A O 1
ATOM 5256 N N . ARG A 1 654 ? -4.094 -23.050 -30.199 1.00 84.50 654 ARG A N 1
ATOM 5257 C CA . ARG A 1 654 ? -4.980 -23.898 -29.382 1.00 84.50 654 ARG A CA 1
ATOM 5258 C C . ARG A 1 654 ? -4.206 -24.778 -28.397 1.00 84.50 654 ARG A C 1
ATOM 5260 O O . ARG A 1 654 ? -4.671 -24.955 -27.276 1.00 84.50 654 ARG A O 1
ATOM 5267 N N . GLN A 1 655 ? -3.030 -25.281 -28.774 1.00 86.25 655 GLN A N 1
ATOM 5268 C CA . GLN A 1 655 ? -2.148 -26.021 -27.863 1.00 86.25 655 GLN A CA 1
ATOM 5269 C C . GLN A 1 655 ? -1.670 -25.124 -26.711 1.00 86.25 655 GLN A C 1
ATOM 5271 O O . GLN A 1 655 ? -1.914 -25.457 -25.551 1.00 86.25 655 GLN A O 1
ATOM 5276 N N . LEU A 1 656 ? -1.127 -23.941 -27.017 1.00 82.19 656 LEU A N 1
ATOM 5277 C CA . LEU A 1 656 ? -0.690 -22.959 -26.016 1.00 82.19 656 LEU A CA 1
ATOM 5278 C C . LEU A 1 656 ? -1.830 -22.518 -25.082 1.00 82.19 656 LEU A C 1
ATOM 5280 O O . LEU A 1 656 ? -1.624 -22.405 -23.876 1.00 82.19 656 LEU A O 1
ATOM 5284 N N . GLN A 1 657 ? -3.051 -22.340 -25.601 1.00 83.31 657 GLN A N 1
ATOM 5285 C CA . GLN A 1 657 ? -4.238 -22.077 -24.775 1.00 83.31 657 GLN A CA 1
ATOM 5286 C C . GLN A 1 657 ? -4.542 -23.238 -23.813 1.00 83.31 657 GLN A C 1
ATOM 5288 O O . GLN A 1 657 ? -4.765 -23.003 -22.625 1.00 83.31 657 GLN A O 1
ATOM 5293 N N . THR A 1 658 ? -4.500 -24.493 -24.279 1.00 90.19 658 THR A N 1
ATOM 5294 C CA . THR A 1 658 ? -4.725 -25.654 -23.396 1.00 90.19 658 THR A CA 1
ATOM 5295 C C . THR A 1 658 ? -3.623 -25.849 -22.352 1.00 90.19 658 THR A C 1
ATOM 5297 O O . THR A 1 658 ? -3.924 -26.253 -21.228 1.00 90.19 658 THR A O 1
ATOM 5300 N N . GLU A 1 659 ? -2.369 -25.522 -22.676 1.00 87.50 659 GLU A N 1
ATOM 5301 C CA . GLU A 1 659 ? -1.251 -25.552 -21.726 1.00 87.50 659 GLU A CA 1
ATOM 5302 C C . GLU A 1 659 ? -1.370 -24.437 -20.681 1.00 87.50 659 GLU A C 1
ATOM 5304 O O . GLU A 1 659 ? -1.232 -24.703 -19.486 1.00 87.50 659 GLU A O 1
ATOM 5309 N N . HIS A 1 660 ? -1.717 -23.216 -21.098 1.00 83.31 660 HIS A N 1
ATOM 5310 C CA . HIS A 1 660 ? -1.988 -22.098 -20.196 1.00 83.31 660 HIS A CA 1
ATOM 5311 C C . HIS A 1 660 ? -3.128 -22.420 -19.215 1.00 83.31 660 HIS A C 1
ATOM 5313 O O . HIS A 1 660 ? -2.979 -22.230 -18.009 1.00 83.31 660 HIS A O 1
ATOM 5319 N N . ASP A 1 661 ? -4.239 -22.988 -19.690 1.00 86.06 661 ASP A N 1
ATOM 5320 C CA . ASP A 1 661 ? -5.351 -23.394 -18.822 1.00 86.06 661 ASP A CA 1
ATOM 5321 C C . ASP A 1 661 ? -4.991 -24.556 -17.885 1.00 86.06 661 ASP A C 1
ATOM 5323 O O . ASP A 1 661 ? -5.493 -24.621 -16.758 1.00 86.06 661 ASP A O 1
ATOM 5327 N N . ALA A 1 662 ? -4.117 -25.474 -18.308 1.00 87.88 662 ALA A N 1
ATOM 5328 C CA . ALA A 1 662 ? -3.593 -26.534 -17.448 1.00 87.88 662 ALA A CA 1
ATOM 5329 C C . ALA A 1 662 ? -2.660 -25.974 -16.358 1.00 87.88 662 ALA A C 1
ATOM 5331 O O . ALA A 1 662 ? -2.774 -26.365 -15.192 1.00 87.88 662 ALA A O 1
ATOM 5332 N N . LEU A 1 663 ? -1.791 -25.020 -16.707 1.00 82.50 663 LEU A N 1
ATOM 5333 C CA . LEU A 1 663 ? -0.930 -24.303 -15.765 1.00 82.50 663 LEU A CA 1
ATOM 5334 C C . LEU A 1 663 ? -1.750 -23.464 -14.782 1.00 82.50 663 LEU A C 1
ATOM 5336 O O . LEU A 1 663 ? -1.508 -23.552 -13.581 1.00 82.50 663 LEU A O 1
ATOM 5340 N N . ARG A 1 664 ? -2.781 -22.747 -15.245 1.00 85.75 664 ARG A N 1
ATOM 5341 C CA . ARG A 1 664 ? -3.708 -21.993 -14.386 1.00 85.75 664 ARG A CA 1
ATOM 5342 C C . ARG A 1 664 ? -4.437 -22.912 -13.403 1.00 85.75 664 ARG A C 1
ATOM 5344 O O . ARG A 1 664 ? -4.442 -22.648 -12.207 1.00 85.75 664 ARG A O 1
ATOM 5351 N N . LYS A 1 665 ? -4.954 -24.058 -13.862 1.00 90.50 665 LYS A N 1
ATOM 5352 C CA . LYS A 1 665 ? -5.562 -25.082 -12.984 1.00 90.50 665 LYS A CA 1
ATOM 5353 C C . LYS A 1 665 ? -4.568 -25.680 -11.980 1.00 90.50 665 LYS A C 1
ATOM 5355 O O . LYS A 1 665 ? -4.981 -26.067 -10.889 1.00 90.50 665 LYS A O 1
ATOM 5360 N N . ARG A 1 666 ? -3.275 -25.762 -12.314 1.00 88.25 666 ARG A N 1
ATOM 5361 C CA . ARG A 1 666 ? -2.215 -26.178 -11.378 1.00 88.25 666 ARG A CA 1
ATOM 5362 C C . ARG A 1 666 ? -1.867 -25.075 -10.374 1.00 88.25 666 ARG A C 1
ATOM 5364 O O . ARG A 1 666 ? -1.676 -25.394 -9.207 1.00 88.25 666 ARG A O 1
ATOM 5371 N N . HIS A 1 667 ? -1.803 -23.819 -10.811 1.00 86.06 667 HIS A N 1
ATOM 5372 C CA . HIS A 1 667 ? -1.557 -22.663 -9.951 1.00 86.06 667 HIS A CA 1
ATOM 5373 C C . HIS A 1 667 ? -2.671 -22.506 -8.914 1.00 86.06 667 HIS A C 1
ATOM 5375 O O . HIS A 1 667 ? -2.367 -22.477 -7.728 1.00 86.06 667 HIS A O 1
ATOM 5381 N N . ASN A 1 668 ? -3.941 -22.528 -9.339 1.00 83.31 668 ASN A N 1
ATOM 5382 C CA . ASN A 1 668 ? -5.084 -22.482 -8.425 1.00 83.31 668 ASN A CA 1
ATOM 5383 C C . ASN A 1 668 ? -4.988 -23.585 -7.360 1.00 83.31 668 ASN A C 1
ATOM 5385 O O . ASN A 1 668 ? -4.966 -23.266 -6.186 1.00 83.31 668 ASN A O 1
ATOM 5389 N N . ARG A 1 669 ? -4.764 -24.853 -7.740 1.00 88.00 669 ARG A N 1
ATOM 5390 C CA . ARG A 1 669 ? -4.596 -25.953 -6.764 1.00 88.00 669 ARG A CA 1
ATOM 5391 C C . ARG A 1 669 ? -3.443 -25.755 -5.776 1.00 88.00 669 ARG A C 1
ATOM 5393 O O . ARG A 1 669 ? -3.527 -26.240 -4.655 1.00 88.00 669 ARG A O 1
ATOM 5400 N N . LEU A 1 670 ? -2.353 -25.107 -6.190 1.00 83.06 670 LEU A N 1
ATOM 5401 C CA . LEU A 1 670 ? -1.239 -24.775 -5.296 1.00 83.06 670 LEU A CA 1
ATOM 5402 C C . LEU A 1 670 ? -1.574 -23.591 -4.380 1.00 83.06 670 LEU A C 1
ATOM 5404 O O . LEU A 1 670 ? -1.080 -23.551 -3.260 1.00 83.06 670 LEU A O 1
ATOM 5408 N N . HIS A 1 671 ? -2.415 -22.661 -4.835 1.00 85.19 671 HIS A N 1
ATOM 5409 C CA . HIS A 1 671 ? -2.960 -21.583 -4.017 1.00 85.19 671 HIS A CA 1
ATOM 5410 C C . HIS A 1 671 ? -3.972 -22.122 -2.995 1.00 85.19 671 HIS A C 1
ATOM 5412 O O . HIS A 1 671 ? -3.822 -21.834 -1.816 1.00 85.19 671 HIS A O 1
ATOM 5418 N N . ASP A 1 672 ? -4.903 -22.986 -3.414 1.00 85.88 672 ASP A N 1
ATOM 5419 C CA . ASP A 1 672 ? -5.855 -23.688 -2.542 1.00 85.88 672 ASP A CA 1
ATOM 5420 C C . ASP A 1 672 ? -5.098 -24.444 -1.427 1.00 85.88 672 ASP A C 1
ATOM 5422 O O . ASP A 1 672 ? -5.321 -24.206 -0.244 1.00 85.88 672 ASP A O 1
ATOM 5426 N N . MET A 1 673 ? -4.091 -25.255 -1.792 1.00 84.81 673 MET A N 1
ATOM 5427 C CA . MET A 1 673 ? -3.223 -25.948 -0.825 1.00 84.81 673 MET A CA 1
ATOM 5428 C C . MET A 1 673 ? -2.413 -25.003 0.078 1.00 84.81 673 MET A C 1
ATOM 5430 O O . MET A 1 673 ? -2.059 -25.383 1.193 1.00 84.81 673 MET A O 1
ATOM 5434 N N . PHE A 1 674 ? -2.060 -23.803 -0.390 1.00 78.44 674 PHE A N 1
ATOM 5435 C CA . PHE A 1 674 ? -1.371 -22.809 0.435 1.00 78.44 674 PHE A CA 1
ATOM 5436 C C . PHE A 1 674 ? -2.332 -22.178 1.447 1.00 78.44 674 PHE A C 1
ATOM 5438 O O . PHE A 1 674 ? -1.947 -22.005 2.600 1.00 78.44 674 PHE A O 1
ATOM 5445 N N . VAL A 1 675 ? -3.579 -21.898 1.049 1.00 85.94 675 VAL A N 1
ATOM 5446 C CA . VAL A 1 675 ? -4.643 -21.451 1.958 1.00 85.94 675 VAL A CA 1
ATOM 5447 C C . VAL A 1 675 ? -4.869 -22.507 3.042 1.00 85.94 675 VAL A C 1
ATOM 5449 O O . VAL A 1 675 ? -4.655 -22.181 4.209 1.00 85.94 675 VAL A O 1
ATOM 5452 N N . ASP A 1 676 ? -5.137 -23.766 2.667 1.00 84.69 676 ASP A N 1
ATOM 5453 C CA . ASP A 1 676 ? -5.312 -24.899 3.595 1.00 84.69 676 ASP A CA 1
ATOM 5454 C C . ASP A 1 676 ? -4.169 -24.977 4.633 1.00 84.69 676 ASP A C 1
ATOM 5456 O O . ASP A 1 676 ? -4.405 -25.048 5.840 1.00 84.69 676 ASP A O 1
ATOM 5460 N N . LEU A 1 677 ? -2.910 -24.908 4.176 1.00 79.31 677 LEU A N 1
ATOM 5461 C CA . LEU A 1 677 ? -1.728 -24.963 5.047 1.00 79.31 677 LEU A CA 1
ATOM 5462 C C . LEU A 1 677 ? -1.559 -23.710 5.920 1.00 79.31 677 LEU A C 1
ATOM 5464 O O . LEU A 1 677 ? -1.036 -23.807 7.034 1.00 79.31 677 LEU A O 1
ATOM 5468 N N . THR A 1 678 ? -1.974 -22.527 5.455 1.00 80.19 678 THR A N 1
ATOM 5469 C CA . THR A 1 678 ? -1.980 -21.330 6.308 1.00 80.19 678 THR A CA 1
ATOM 5470 C C . THR A 1 678 ? -3.086 -21.372 7.355 1.00 80.19 678 THR A C 1
ATOM 5472 O O . THR A 1 678 ? -2.835 -20.924 8.471 1.00 80.19 678 THR A O 1
ATOM 5475 N N . GLU A 1 679 ? -4.252 -21.950 7.056 1.00 83.19 679 GLU A N 1
ATOM 5476 C CA . GLU A 1 679 ? -5.306 -22.185 8.046 1.00 83.19 679 GLU A CA 1
ATOM 5477 C C . GLU A 1 679 ? -4.852 -23.213 9.092 1.00 83.19 679 GLU A C 1
ATOM 5479 O O . GLU A 1 679 ? -4.851 -22.885 10.276 1.00 83.19 679 GLU A O 1
ATOM 5484 N N . GLU A 1 680 ? -4.320 -24.376 8.689 1.00 80.62 680 GLU A N 1
ATOM 5485 C CA . GLU A 1 680 ? -3.782 -25.389 9.620 1.00 80.62 680 GLU A CA 1
ATOM 5486 C C . GLU A 1 680 ? -2.670 -24.816 10.525 1.00 80.62 680 GLU A C 1
ATOM 5488 O O . GLU A 1 680 ? -2.656 -25.045 11.738 1.00 80.62 680 GLU A O 1
ATOM 5493 N N . ARG A 1 681 ? -1.768 -23.992 9.972 1.00 82.12 681 ARG A N 1
ATOM 5494 C CA . ARG A 1 681 ? -0.732 -23.290 10.749 1.00 82.12 681 ARG A CA 1
ATOM 5495 C C . ARG A 1 681 ? -1.326 -22.265 11.722 1.00 82.12 681 ARG A C 1
ATOM 5497 O O . ARG A 1 681 ? -0.838 -22.137 12.845 1.00 82.12 681 ARG A O 1
ATOM 5504 N N . ASN A 1 682 ? -2.335 -21.505 11.302 1.00 77.88 682 ASN A N 1
ATOM 5505 C CA . ASN A 1 682 ? -2.984 -20.508 12.153 1.00 77.88 682 ASN A CA 1
ATOM 5506 C C . ASN A 1 682 ? -3.802 -21.183 13.271 1.00 77.88 682 ASN A C 1
ATOM 5508 O O . ASN A 1 682 ? -3.846 -20.664 14.384 1.00 77.88 682 ASN A O 1
ATOM 5512 N N . ASP A 1 683 ? -4.378 -22.359 13.018 1.00 79.56 683 ASP A N 1
ATOM 5513 C CA . ASP A 1 683 ? -5.078 -23.180 14.011 1.00 79.56 683 ASP A CA 1
ATOM 5514 C C . ASP A 1 683 ? -4.115 -23.781 15.034 1.00 79.56 683 ASP A C 1
ATOM 5516 O O . ASP A 1 683 ? -4.349 -23.652 16.236 1.00 79.56 683 ASP A O 1
ATOM 5520 N N . ALA A 1 684 ? -2.980 -24.329 14.589 1.00 73.00 684 ALA A N 1
ATOM 5521 C CA . ALA A 1 684 ? -1.910 -24.775 15.482 1.00 73.00 684 ALA A CA 1
ATOM 5522 C C . ALA A 1 684 ? -1.360 -23.623 16.348 1.00 73.00 684 ALA A C 1
ATOM 5524 O O . ALA A 1 684 ? -1.074 -23.814 17.532 1.00 73.00 684 ALA A O 1
ATOM 5525 N N . TRP A 1 685 ? -1.259 -22.407 15.794 1.00 79.19 685 TRP A N 1
ATOM 5526 C CA . TRP A 1 685 ? -0.869 -21.217 16.558 1.00 79.19 685 TRP A CA 1
ATOM 5527 C C . TRP A 1 685 ? -1.939 -20.799 17.578 1.00 79.19 685 TRP A C 1
ATOM 5529 O O . TRP A 1 685 ? -1.596 -20.491 18.719 1.00 79.19 685 TRP A O 1
ATOM 5539 N N . ARG A 1 686 ? -3.231 -20.849 17.215 1.00 80.50 686 ARG A N 1
ATOM 5540 C CA . ARG A 1 686 ? -4.349 -20.611 18.146 1.00 80.50 686 ARG A CA 1
ATOM 5541 C C . ARG A 1 686 ? -4.360 -21.627 19.289 1.00 80.50 686 ARG A C 1
ATOM 5543 O O . ARG A 1 686 ? -4.427 -21.220 20.444 1.00 80.50 686 ARG A O 1
ATOM 5550 N N . GLU A 1 687 ? -4.228 -22.919 18.995 1.00 77.44 687 GLU A N 1
ATOM 5551 C CA . GLU A 1 687 ? -4.216 -23.975 20.016 1.00 77.44 687 GLU A CA 1
ATOM 5552 C C . GLU A 1 687 ? -2.983 -23.865 20.935 1.00 77.44 687 GLU A C 1
ATOM 5554 O O . GLU A 1 687 ? -3.116 -23.958 22.155 1.00 77.44 687 GLU A O 1
ATOM 5559 N N . SER A 1 688 ? -1.802 -23.549 20.389 1.00 73.19 688 SER A N 1
ATOM 5560 C CA . SER A 1 688 ? -0.603 -23.241 21.185 1.00 73.19 688 SER A CA 1
ATOM 5561 C C . SER A 1 688 ? -0.805 -22.017 22.094 1.00 73.19 688 SER A C 1
ATOM 5563 O O . SER A 1 688 ? -0.439 -22.048 23.271 1.00 73.19 688 SER A O 1
ATOM 5565 N N . HIS A 1 689 ? -1.452 -20.960 21.594 1.00 77.31 689 HIS A N 1
ATOM 5566 C CA . HIS A 1 689 ? -1.761 -19.763 22.378 1.00 77.31 689 HIS A CA 1
ATOM 5567 C C . HIS A 1 689 ? -2.786 -20.036 23.494 1.00 77.31 689 HIS A C 1
ATOM 5569 O O . HIS A 1 689 ? -2.607 -19.555 24.614 1.00 77.31 689 HIS A O 1
ATOM 5575 N N . GLU A 1 690 ? -3.816 -20.851 23.240 1.00 80.12 690 GLU A N 1
ATOM 5576 C CA . GLU A 1 690 ? -4.764 -21.307 24.269 1.00 80.12 690 GLU A CA 1
ATOM 5577 C C . GLU A 1 690 ? -4.070 -22.130 25.368 1.00 80.12 690 GLU A C 1
ATOM 5579 O O . GLU A 1 690 ? -4.345 -21.923 26.552 1.00 80.12 690 GLU A O 1
ATOM 5584 N N . VAL A 1 691 ? -3.134 -23.017 25.007 1.00 76.94 691 VAL A N 1
ATOM 5585 C CA . VAL A 1 691 ? -2.336 -23.795 25.973 1.00 76.94 691 VAL A CA 1
ATOM 5586 C C . VAL A 1 691 ? -1.435 -22.885 26.816 1.00 76.94 691 VAL A C 1
ATOM 5588 O O . VAL A 1 691 ? -1.408 -23.030 28.039 1.00 76.94 691 VAL A O 1
ATOM 5591 N N . LEU A 1 692 ? -0.755 -21.908 26.205 1.00 74.69 692 LEU A N 1
ATOM 5592 C CA . LEU A 1 692 ? 0.081 -20.932 26.919 1.00 74.69 692 LEU A CA 1
ATOM 5593 C C . LEU A 1 692 ? -0.737 -20.049 27.875 1.00 74.69 692 LEU A C 1
ATOM 5595 O O . LEU A 1 692 ? -0.341 -19.857 29.026 1.00 74.69 692 LEU A O 1
ATOM 5599 N N . MET A 1 693 ? -1.905 -19.565 27.444 1.00 78.00 693 MET A N 1
ATOM 5600 C CA . MET A 1 693 ? -2.823 -18.807 28.303 1.00 78.00 693 MET A CA 1
ATOM 5601 C C . MET A 1 693 ? -3.345 -19.661 29.465 1.00 78.00 693 MET A C 1
ATOM 5603 O O . MET A 1 693 ? -3.365 -19.207 30.610 1.00 78.00 693 MET A O 1
ATOM 5607 N N . ALA A 1 694 ? -3.706 -20.922 29.212 1.00 79.56 694 ALA A N 1
ATOM 5608 C CA . ALA A 1 694 ? -4.127 -21.847 30.261 1.00 79.56 694 ALA A CA 1
ATOM 5609 C C . ALA A 1 694 ? -2.997 -22.157 31.261 1.00 79.56 694 ALA A C 1
ATOM 5611 O O . ALA A 1 694 ? -3.255 -22.196 32.466 1.00 79.56 694 ALA A O 1
ATOM 5612 N N . LYS A 1 695 ? -1.749 -22.318 30.794 1.00 80.50 695 LYS A N 1
ATOM 5613 C CA . LYS A 1 695 ? -0.563 -22.467 31.654 1.00 80.50 695 LYS A CA 1
ATOM 5614 C C . LYS A 1 695 ? -0.359 -21.230 32.533 1.00 80.50 695 LYS A C 1
ATOM 5616 O O . LYS A 1 695 ? -0.283 -21.375 33.749 1.00 80.50 695 LYS A O 1
ATOM 5621 N N . SER A 1 696 ? -0.393 -20.030 31.951 1.00 79.00 696 SER A N 1
ATOM 5622 C CA . SER A 1 696 ? -0.255 -18.770 32.695 1.00 79.00 696 SER A CA 1
ATOM 5623 C C . SER A 1 696 ? -1.331 -18.602 33.780 1.00 79.00 696 SER A C 1
ATOM 5625 O O . SER A 1 696 ? -1.021 -18.209 34.902 1.00 79.00 696 SER A O 1
ATOM 5627 N N . VAL A 1 697 ? -2.585 -18.988 33.510 1.00 81.75 697 VAL A N 1
ATOM 5628 C CA . VAL A 1 697 ? -3.665 -18.978 34.518 1.00 81.75 697 VAL A CA 1
ATOM 5629 C C . VAL A 1 697 ? -3.419 -19.986 35.654 1.00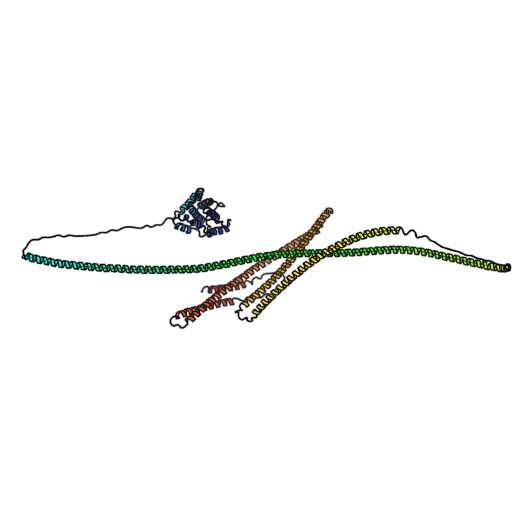 81.75 697 VAL A C 1
ATOM 5631 O O . VAL A 1 697 ? -3.717 -19.684 36.813 1.00 81.75 697 VAL A O 1
ATOM 5634 N N . VAL A 1 698 ? -2.859 -21.167 35.364 1.00 79.88 698 VAL A N 1
ATOM 5635 C CA . VAL A 1 698 ? -2.471 -22.148 36.397 1.00 79.88 698 VAL A CA 1
ATOM 5636 C C . VAL A 1 698 ? -1.294 -21.635 37.232 1.00 79.88 698 VAL A C 1
ATOM 5638 O O . VAL A 1 698 ? -1.322 -21.770 38.454 1.00 79.88 698 VAL A O 1
ATOM 5641 N N . GLU A 1 699 ? -0.306 -20.994 36.606 1.00 78.69 699 GLU A N 1
ATOM 5642 C CA . GLU A 1 699 ? 0.841 -20.378 37.283 1.00 78.69 699 GLU A CA 1
ATOM 5643 C C . GLU A 1 699 ? 0.403 -19.215 38.184 1.00 78.69 699 GLU A C 1
ATOM 5645 O O . GLU A 1 699 ? 0.732 -19.214 39.366 1.00 78.69 699 GLU A O 1
ATOM 5650 N N . MET A 1 700 ? -0.442 -18.296 37.697 1.00 81.88 700 MET A N 1
ATOM 5651 C CA . MET A 1 700 ? -1.021 -17.220 38.516 1.00 81.88 700 MET A CA 1
ATOM 5652 C C . MET A 1 700 ? -1.829 -17.749 39.711 1.00 81.88 700 MET A C 1
ATOM 5654 O O . MET A 1 700 ? -1.796 -17.147 40.788 1.00 81.88 700 MET A O 1
ATOM 5658 N N . LYS A 1 701 ? -2.540 -18.877 39.555 1.00 83.19 701 LYS A N 1
ATOM 5659 C CA . LYS A 1 701 ? -3.248 -19.520 40.673 1.00 83.19 701 LYS A CA 1
ATOM 5660 C C . LYS A 1 701 ? -2.277 -20.171 41.664 1.00 83.19 701 LYS A C 1
ATOM 5662 O O . LYS A 1 701 ? -2.474 -20.019 42.865 1.00 83.19 701 LYS A O 1
ATOM 5667 N N . ALA A 1 702 ? -1.223 -20.835 41.188 1.00 77.81 702 ALA A N 1
ATOM 5668 C CA . ALA A 1 702 ? -0.177 -21.402 42.041 1.00 77.81 702 ALA A CA 1
ATOM 5669 C C . ALA A 1 702 ? 0.552 -20.315 42.852 1.00 77.81 702 ALA A C 1
ATOM 5671 O O . ALA A 1 702 ? 0.804 -20.497 44.041 1.00 77.81 702 ALA A O 1
ATOM 5672 N N . ASP A 1 703 ? 0.814 -19.162 42.237 1.00 81.25 703 ASP A N 1
ATOM 5673 C CA . ASP A 1 703 ? 1.368 -17.970 42.883 1.00 81.25 703 ASP A CA 1
ATOM 5674 C C . ASP A 1 703 ? 0.445 -17.422 43.982 1.00 81.25 703 ASP A C 1
ATOM 5676 O O . ASP A 1 703 ? 0.902 -17.088 45.077 1.00 81.25 703 ASP A O 1
ATOM 5680 N N . ALA A 1 704 ? -0.864 -17.345 43.719 1.00 81.75 704 ALA A N 1
ATOM 5681 C CA . ALA A 1 704 ? -1.858 -16.907 44.698 1.00 81.75 704 ALA A CA 1
ATOM 5682 C C . ALA A 1 704 ? -1.992 -17.897 45.873 1.00 81.75 704 ALA A C 1
ATOM 5684 O O . ALA A 1 704 ? -1.944 -17.486 47.036 1.00 81.75 704 ALA A O 1
ATOM 5685 N N . ASP A 1 705 ? -2.076 -19.201 45.589 1.00 80.06 705 ASP A N 1
ATOM 5686 C CA . ASP A 1 705 ? -2.074 -20.254 46.612 1.00 80.06 705 ASP A CA 1
ATOM 5687 C C . ASP A 1 705 ? -0.758 -20.212 47.429 1.00 80.06 705 ASP A C 1
ATOM 5689 O O . ASP A 1 705 ? -0.787 -20.310 48.656 1.00 80.06 705 ASP A O 1
ATOM 5693 N N . SER A 1 706 ? 0.395 -19.947 46.798 1.00 82.06 706 SER A N 1
ATOM 5694 C CA . SER A 1 706 ? 1.683 -19.787 47.493 1.00 82.06 706 SER A CA 1
ATOM 5695 C C . SER A 1 706 ? 1.750 -18.539 48.386 1.00 82.06 706 SER A C 1
ATOM 5697 O O . SER A 1 706 ? 2.374 -18.586 49.448 1.00 82.06 706 SER A O 1
ATOM 5699 N N . ARG A 1 707 ? 1.102 -17.429 48.006 1.00 84.38 707 ARG A N 1
ATOM 5700 C CA . ARG A 1 707 ? 1.012 -16.219 48.849 1.00 84.38 707 ARG A CA 1
ATOM 5701 C C . ARG A 1 707 ? 0.125 -16.459 50.069 1.00 84.38 707 ARG A C 1
ATOM 5703 O O . ARG A 1 707 ? 0.559 -16.181 51.184 1.00 84.38 707 ARG A O 1
ATOM 5710 N N . THR A 1 708 ? -1.052 -17.066 49.895 1.00 82.75 708 THR A N 1
ATOM 5711 C CA . THR A 1 708 ? -1.936 -17.393 51.035 1.00 82.75 708 THR A CA 1
ATOM 5712 C C . THR A 1 708 ? -1.309 -18.422 51.987 1.00 82.75 708 THR A C 1
ATOM 5714 O O . THR A 1 708 ? -1.459 -18.305 53.204 1.00 82.75 708 THR A O 1
ATOM 5717 N N . LEU A 1 709 ? -0.517 -19.373 51.470 1.00 79.62 709 LEU A N 1
ATOM 5718 C CA . LEU A 1 709 ? 0.331 -20.259 52.278 1.00 79.62 709 LEU A CA 1
ATOM 5719 C C . LEU A 1 709 ? 1.362 -19.496 53.117 1.00 79.62 709 LEU A C 1
ATOM 5721 O O . LEU A 1 709 ? 1.560 -19.815 54.293 1.00 79.62 709 LEU A O 1
ATOM 5725 N N . GLN A 1 710 ? 2.031 -18.506 52.525 1.00 83.56 710 GLN A N 1
ATOM 5726 C CA . GLN A 1 710 ? 3.029 -17.694 53.215 1.00 83.56 710 GLN A CA 1
ATOM 5727 C C . GLN A 1 710 ? 2.379 -16.819 54.299 1.00 83.56 710 GLN A C 1
ATOM 5729 O O . GLN A 1 710 ? 2.844 -16.826 55.437 1.00 83.56 710 GLN A O 1
ATOM 5734 N N . GLU A 1 711 ? 1.252 -16.172 53.996 1.00 83.81 711 GLU A N 1
ATOM 5735 C CA . GLU A 1 711 ? 0.451 -15.407 54.961 1.00 83.81 711 GLU A CA 1
ATOM 5736 C C . GLU A 1 711 ? -0.031 -16.274 56.133 1.00 83.81 711 GLU A C 1
ATOM 5738 O O . GLU A 1 711 ? 0.155 -15.903 57.292 1.00 83.81 711 GLU A O 1
ATOM 5743 N N . ALA A 1 712 ? -0.582 -17.464 55.866 1.00 77.88 712 ALA A N 1
ATOM 5744 C CA . ALA A 1 712 ? -0.993 -18.404 56.911 1.00 77.88 712 ALA A CA 1
ATOM 5745 C C . ALA A 1 712 ? 0.198 -18.881 57.765 1.00 77.88 712 ALA A C 1
ATOM 5747 O O . ALA A 1 712 ? 0.078 -19.019 58.986 1.00 77.88 712 ALA A O 1
ATOM 5748 N N . THR A 1 713 ? 1.366 -19.082 57.145 1.00 82.44 713 THR A N 1
ATOM 5749 C CA . THR A 1 713 ? 2.607 -19.453 57.843 1.00 82.44 713 THR A CA 1
ATOM 5750 C C . THR A 1 713 ? 3.107 -18.321 58.746 1.00 82.44 713 THR A C 1
ATOM 5752 O O . THR A 1 713 ? 3.513 -18.579 59.880 1.00 82.44 713 THR A O 1
ATOM 5755 N N . ASP A 1 714 ? 3.040 -17.065 58.297 1.00 81.25 714 ASP A N 1
ATOM 5756 C CA . ASP A 1 714 ? 3.406 -15.900 59.109 1.00 81.25 714 ASP A CA 1
ATOM 5757 C C . ASP A 1 714 ? 2.380 -15.594 60.214 1.00 81.25 714 ASP A C 1
ATOM 5759 O O . ASP A 1 714 ? 2.764 -15.168 61.307 1.00 81.25 714 ASP A O 1
ATOM 5763 N N . LEU A 1 715 ? 1.093 -15.885 59.997 1.00 80.88 715 LEU A N 1
ATOM 5764 C CA . LEU A 1 715 ? 0.073 -15.849 61.050 1.00 80.88 715 LEU A CA 1
ATOM 5765 C C . LEU A 1 715 ? 0.337 -16.907 62.131 1.00 80.88 715 LEU A C 1
ATOM 5767 O O . LEU A 1 715 ? 0.308 -16.563 63.314 1.00 80.88 715 LEU A O 1
ATOM 5771 N N . LEU A 1 716 ? 0.686 -18.149 61.765 1.00 79.38 716 LEU A N 1
ATOM 5772 C CA . LEU A 1 716 ? 1.135 -19.154 62.740 1.00 79.38 716 LEU A CA 1
ATOM 5773 C C . LEU A 1 716 ? 2.413 -18.722 63.467 1.00 79.38 716 LEU A C 1
ATOM 5775 O O . LEU A 1 716 ? 2.491 -18.848 64.687 1.00 79.38 716 LEU A O 1
ATOM 5779 N N . ARG A 1 717 ? 3.399 -18.171 62.751 1.00 81.38 717 ARG A N 1
ATOM 5780 C CA . ARG A 1 717 ? 4.655 -17.675 63.338 1.00 81.38 717 ARG A CA 1
ATOM 5781 C C . ARG A 1 717 ? 4.412 -16.568 64.372 1.00 81.38 717 ARG A C 1
ATOM 5783 O O . ARG A 1 717 ? 5.099 -16.534 65.389 1.00 81.38 717 ARG A O 1
ATOM 5790 N N . ARG A 1 718 ? 3.422 -15.696 64.146 1.00 77.81 718 ARG A N 1
ATOM 5791 C CA . ARG A 1 718 ? 2.968 -14.683 65.119 1.00 77.81 718 ARG A CA 1
ATOM 5792 C C . ARG A 1 718 ? 2.198 -15.313 66.287 1.00 77.81 718 ARG A C 1
ATOM 5794 O O . ARG A 1 718 ? 2.482 -14.983 67.436 1.00 77.81 718 ARG A O 1
ATOM 5801 N N . ALA A 1 719 ? 1.280 -16.242 66.016 1.00 69.75 719 ALA A N 1
ATOM 5802 C CA . ALA A 1 719 ? 0.493 -16.943 67.039 1.00 69.75 719 ALA A CA 1
ATOM 5803 C C . ALA A 1 719 ? 1.336 -17.855 67.954 1.00 69.75 719 ALA A C 1
ATOM 5805 O O . ALA A 1 719 ? 0.945 -18.109 69.088 1.00 69.75 719 ALA A O 1
ATOM 5806 N N . ALA A 1 720 ? 2.504 -18.310 67.490 1.00 66.12 720 ALA A N 1
ATOM 5807 C CA . ALA A 1 720 ? 3.473 -19.085 68.267 1.00 66.12 720 ALA A CA 1
ATOM 5808 C C . ALA A 1 720 ? 4.337 -18.240 69.231 1.00 66.12 720 ALA A C 1
ATOM 5810 O O . ALA A 1 720 ? 5.228 -18.781 69.888 1.00 66.12 720 ALA A O 1
ATOM 5811 N N . THR A 1 721 ? 4.109 -16.924 69.330 1.00 66.62 721 THR A N 1
ATOM 5812 C CA . THR A 1 721 ? 4.760 -16.097 70.360 1.00 66.62 721 THR A CA 1
ATOM 5813 C C . THR A 1 721 ? 4.141 -16.362 71.743 1.00 66.62 721 THR A C 1
ATOM 5815 O O . THR A 1 721 ? 2.941 -16.620 71.845 1.00 66.62 721 THR A O 1
ATOM 5818 N N . PRO A 1 722 ? 4.938 -16.364 72.830 1.00 52.88 722 PRO A N 1
ATOM 5819 C CA . PRO A 1 722 ? 4.511 -16.941 74.103 1.00 52.88 722 PRO A CA 1
ATOM 5820 C C . PRO A 1 722 ? 3.586 -16.008 74.899 1.00 52.88 722 PRO A C 1
ATOM 5822 O O . PRO A 1 722 ? 4.040 -15.252 75.756 1.00 52.88 722 PRO A O 1
ATOM 5825 N N . ASN A 1 723 ? 2.278 -16.117 74.661 1.00 52.84 723 ASN A N 1
ATOM 5826 C CA . ASN A 1 723 ? 1.240 -15.567 75.532 1.00 52.84 723 ASN A CA 1
ATOM 5827 C C . ASN A 1 723 ? 0.301 -16.709 75.985 1.00 52.84 723 ASN A C 1
ATOM 5829 O O . ASN A 1 723 ? -0.291 -17.374 75.131 1.00 52.84 723 ASN A O 1
ATOM 5833 N N . PRO A 1 724 ? 0.203 -17.022 77.291 1.00 51.78 724 PRO A N 1
ATOM 5834 C CA . PRO A 1 724 ? -0.511 -18.208 77.756 1.00 51.78 724 PRO A CA 1
ATOM 5835 C C . PRO A 1 724 ? -2.037 -18.016 77.761 1.00 51.78 724 PRO A C 1
ATOM 5837 O O . PRO A 1 724 ? -2.530 -16.926 78.025 1.00 51.78 724 PRO A O 1
ATOM 5840 N N . ILE A 1 725 ? -2.763 -19.130 77.590 1.00 51.84 725 ILE A N 1
ATOM 5841 C CA . ILE A 1 725 ? -4.231 -19.265 77.720 1.00 51.84 725 ILE A CA 1
ATOM 5842 C C . ILE A 1 725 ? -5.028 -18.609 76.568 1.00 51.84 725 ILE A C 1
ATOM 5844 O O . ILE A 1 725 ? -5.413 -17.447 76.637 1.00 51.84 725 ILE A O 1
ATOM 5848 N N . GLY A 1 726 ? -5.375 -19.399 75.538 1.00 54.56 726 GLY A N 1
ATOM 5849 C CA . GLY A 1 726 ? -6.496 -19.062 74.638 1.00 54.56 726 GLY A CA 1
ATOM 5850 C C . GLY A 1 726 ? -6.469 -19.636 73.214 1.00 54.56 726 GLY A C 1
ATOM 5851 O O . GLY A 1 726 ? -7.518 -19.980 72.683 1.00 54.56 726 GLY A O 1
ATOM 5852 N N . HIS A 1 727 ? -5.304 -19.752 72.570 1.00 54.47 727 HIS A N 1
ATOM 5853 C CA . HIS A 1 727 ? -5.244 -19.816 71.093 1.00 54.47 727 HIS A CA 1
ATOM 5854 C C . HIS A 1 727 ? -5.175 -21.208 70.433 1.00 54.47 727 HIS A C 1
ATOM 5856 O O . HIS A 1 727 ? -5.055 -21.282 69.210 1.00 54.47 727 HIS A O 1
ATOM 5862 N N . ASN A 1 728 ? -5.268 -22.307 71.189 1.00 57.16 728 ASN A N 1
ATOM 5863 C CA . ASN A 1 728 ? -4.926 -23.645 70.678 1.00 57.16 728 ASN A CA 1
ATOM 5864 C C . ASN A 1 728 ? -5.783 -24.100 69.472 1.00 57.16 728 ASN A C 1
ATOM 5866 O O . ASN A 1 728 ? -5.250 -24.647 68.513 1.00 57.16 728 ASN A O 1
ATOM 5870 N N . THR A 1 729 ? -7.085 -23.798 69.472 1.00 60.19 729 THR A N 1
ATOM 5871 C CA . THR A 1 729 ? -8.017 -24.153 68.380 1.00 60.19 729 THR A CA 1
ATOM 5872 C C . THR A 1 729 ? -7.725 -23.422 67.067 1.00 60.19 729 THR A C 1
ATOM 5874 O O . THR A 1 729 ? -7.900 -23.986 65.990 1.00 60.19 729 THR A O 1
ATOM 5877 N N . ASN A 1 730 ? -7.234 -22.180 67.124 1.00 64.81 730 ASN A N 1
ATOM 5878 C CA . ASN A 1 730 ? -6.875 -21.429 65.918 1.00 64.81 730 ASN A CA 1
ATOM 5879 C C . ASN A 1 730 ? -5.627 -22.012 65.241 1.00 64.81 730 ASN A C 1
ATOM 5881 O O . ASN A 1 730 ? -5.531 -21.988 64.015 1.00 64.81 730 ASN A O 1
ATOM 5885 N N . ILE A 1 731 ? -4.681 -22.548 66.021 1.00 71.12 731 ILE A N 1
ATOM 5886 C CA . ILE A 1 731 ? -3.437 -23.133 65.501 1.00 71.12 731 ILE A CA 1
ATOM 5887 C C . ILE A 1 731 ? -3.745 -24.355 64.624 1.00 71.12 731 ILE A C 1
ATOM 5889 O O . ILE A 1 731 ? -3.203 -24.459 63.525 1.00 71.12 731 ILE A O 1
ATOM 5893 N N . GLU A 1 732 ? -4.668 -25.222 65.048 1.00 73.75 732 GLU A N 1
ATOM 5894 C CA . GLU A 1 732 ? -5.115 -26.383 64.262 1.00 73.75 732 GLU A CA 1
ATOM 5895 C C . GLU A 1 732 ? -5.795 -25.964 62.946 1.00 73.75 732 GLU A C 1
ATOM 5897 O O . GLU A 1 732 ? -5.488 -26.513 61.886 1.00 73.75 732 GLU A O 1
ATOM 5902 N N . VAL A 1 733 ? -6.648 -24.931 62.975 1.00 76.69 733 VAL A N 1
ATOM 5903 C CA . VAL A 1 733 ? -7.319 -24.400 61.771 1.00 76.69 733 VAL A CA 1
ATOM 5904 C C . VAL A 1 733 ? -6.319 -23.815 60.766 1.00 76.69 733 VAL A C 1
ATOM 5906 O O . VAL A 1 733 ? -6.443 -24.062 59.565 1.00 76.69 733 VAL A O 1
ATOM 5909 N N . TYR A 1 734 ? -5.309 -23.064 61.219 1.00 75.06 734 TYR A N 1
ATOM 5910 C CA . TYR A 1 734 ? -4.271 -22.545 60.320 1.00 75.06 734 TYR A CA 1
ATOM 5911 C C . TYR A 1 734 ? -3.330 -23.648 59.812 1.00 75.06 734 TYR A C 1
ATOM 5913 O O . TYR A 1 734 ? -2.962 -23.625 58.639 1.00 75.06 734 TYR A O 1
ATOM 5921 N N . ALA A 1 735 ? -2.992 -24.644 60.638 1.00 75.50 735 ALA A N 1
ATOM 5922 C CA . ALA A 1 735 ? -2.206 -25.801 60.208 1.00 75.50 735 ALA A CA 1
ATOM 5923 C C . ALA A 1 735 ? -2.934 -26.611 59.119 1.00 75.50 735 ALA A C 1
ATOM 5925 O O . ALA A 1 735 ? -2.340 -26.918 58.086 1.00 75.50 735 ALA A O 1
ATOM 5926 N N . SER A 1 736 ? -4.237 -26.868 59.291 1.00 79.44 736 SER A N 1
ATOM 5927 C CA . SER A 1 736 ? -5.067 -27.547 58.286 1.00 79.44 736 SER A CA 1
ATOM 5928 C C . SER A 1 736 ? -5.112 -26.785 56.957 1.00 79.44 736 SER A C 1
ATOM 5930 O O . SER A 1 736 ? -4.990 -27.400 55.900 1.00 79.44 736 SER A O 1
ATOM 5932 N N . LYS A 1 737 ? -5.241 -25.450 56.990 1.00 76.88 737 LYS A N 1
ATOM 5933 C CA . LYS A 1 737 ? -5.217 -24.607 55.778 1.00 76.88 737 LYS A CA 1
ATOM 5934 C C . LYS A 1 737 ? -3.861 -24.622 55.068 1.00 76.88 737 LYS A C 1
ATOM 5936 O O . LYS A 1 737 ? -3.818 -24.566 53.842 1.00 76.88 737 LYS A O 1
ATOM 5941 N N . ILE A 1 738 ? -2.759 -24.712 55.816 1.00 76.94 738 ILE A N 1
ATOM 5942 C CA . ILE A 1 738 ? -1.412 -24.828 55.239 1.00 76.94 738 ILE A CA 1
ATOM 5943 C C . ILE A 1 738 ? -1.220 -26.188 54.564 1.00 76.94 738 ILE A C 1
ATOM 5945 O O . ILE A 1 738 ? -0.645 -26.251 53.479 1.00 76.94 738 ILE A O 1
ATOM 5949 N N . GLU A 1 739 ? -1.724 -27.268 55.155 1.00 80.69 739 GLU A N 1
ATOM 5950 C CA . GLU A 1 739 ? -1.615 -28.597 54.550 1.00 80.69 739 GLU A CA 1
ATOM 5951 C C . GLU A 1 739 ? -2.474 -28.715 53.278 1.00 80.69 739 GLU A C 1
ATOM 5953 O O . GLU A 1 739 ? -1.994 -29.188 52.247 1.00 80.69 739 GLU A O 1
ATOM 5958 N N . GLU A 1 740 ? -3.693 -28.165 53.291 1.00 80.50 740 GLU A N 1
ATOM 5959 C CA . GLU A 1 740 ? -4.553 -28.090 52.104 1.00 80.50 740 GLU A CA 1
ATOM 5960 C C . GLU A 1 740 ? -3.928 -27.227 50.989 1.00 80.50 740 GLU A C 1
ATOM 5962 O O 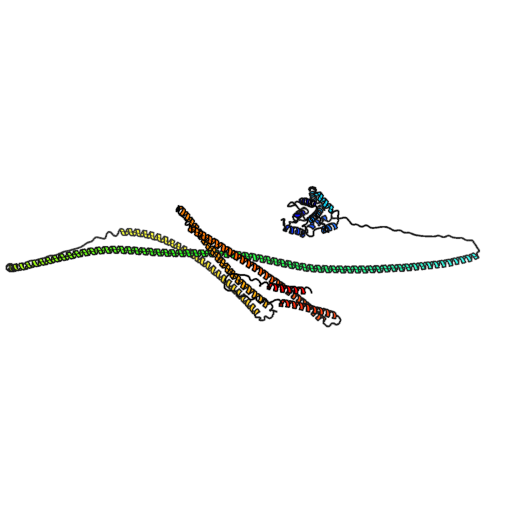. GLU A 1 740 ? -3.871 -27.642 49.828 1.00 80.50 740 GLU A O 1
ATOM 5967 N N . GLY A 1 741 ? -3.402 -26.043 51.326 1.00 75.38 741 GLY A N 1
ATOM 5968 C CA . GLY A 1 741 ? -2.724 -25.169 50.365 1.00 75.38 741 GLY A CA 1
ATOM 5969 C C . GLY A 1 741 ? -1.486 -25.825 49.743 1.00 75.38 741 GLY A C 1
ATOM 5970 O O . GLY A 1 741 ? -1.255 -25.690 48.541 1.00 75.38 741 GLY A O 1
ATOM 5971 N N . ARG A 1 742 ? -0.717 -26.601 50.521 1.00 79.00 742 ARG A N 1
ATOM 5972 C CA . ARG A 1 742 ? 0.421 -27.389 50.014 1.00 79.00 742 ARG A CA 1
ATOM 5973 C C . ARG A 1 742 ? -0.030 -28.454 49.022 1.00 79.00 742 ARG A C 1
ATOM 5975 O O . ARG A 1 742 ? 0.622 -28.630 47.995 1.00 79.00 742 ARG A O 1
ATOM 5982 N N . GLU A 1 743 ? -1.141 -29.139 49.291 1.00 81.56 743 GLU A N 1
ATOM 5983 C CA . GLU A 1 743 ? -1.684 -30.139 48.369 1.00 81.56 743 GLU A CA 1
ATOM 5984 C C . GLU A 1 743 ? -2.165 -29.495 47.055 1.00 81.56 743 GLU A C 1
ATOM 5986 O O . GLU A 1 743 ? -1.906 -30.027 45.973 1.00 81.56 743 GLU A O 1
ATOM 5991 N N . ARG A 1 744 ? -2.806 -28.317 47.124 1.00 77.69 744 ARG A N 1
ATOM 5992 C CA . ARG A 1 744 ? -3.197 -27.517 45.945 1.00 77.69 744 ARG A CA 1
ATOM 5993 C C . ARG A 1 744 ? -1.977 -27.082 45.125 1.00 77.69 744 ARG A C 1
ATOM 5995 O O . ARG A 1 744 ? -1.944 -27.321 43.917 1.00 77.69 744 ARG A O 1
ATOM 6002 N N . LEU A 1 745 ? -0.944 -26.543 45.776 1.00 76.50 745 LEU A N 1
ATOM 6003 C CA . LEU A 1 745 ? 0.304 -26.130 45.127 1.00 76.50 745 LEU A CA 1
ATOM 6004 C C . LEU A 1 745 ? 1.031 -27.318 44.471 1.00 76.50 745 LEU A C 1
ATOM 6006 O O . LEU A 1 745 ? 1.489 -27.211 43.334 1.00 76.50 745 LEU A O 1
ATOM 6010 N N . ALA A 1 746 ? 1.080 -28.477 45.136 1.00 79.31 746 ALA A N 1
ATOM 6011 C CA . ALA A 1 746 ? 1.657 -29.701 44.578 1.00 79.31 746 ALA A CA 1
ATOM 6012 C C . ALA A 1 746 ? 0.869 -30.222 43.359 1.00 79.31 746 ALA A C 1
ATOM 6014 O O . ALA A 1 746 ? 1.475 -30.656 42.375 1.00 79.31 746 ALA A O 1
ATOM 6015 N N . LYS A 1 747 ? -0.471 -30.136 43.380 1.00 78.56 747 LYS A N 1
ATOM 6016 C CA . LYS A 1 747 ? -1.330 -30.448 42.222 1.00 78.56 747 LYS A CA 1
ATOM 6017 C C . LYS A 1 747 ? -1.057 -29.496 41.051 1.00 78.56 747 LYS A C 1
ATOM 6019 O O . LYS A 1 747 ? -0.888 -29.973 39.931 1.00 78.56 747 LYS A O 1
ATOM 6024 N N . ALA A 1 748 ? -0.945 -28.189 41.298 1.00 74.06 748 ALA A N 1
ATOM 6025 C CA . ALA A 1 748 ? -0.633 -27.200 40.263 1.00 74.06 748 ALA A CA 1
ATOM 6026 C C . ALA A 1 748 ? 0.763 -27.424 39.648 1.00 74.06 748 ALA A C 1
ATOM 6028 O O . ALA A 1 748 ? 0.882 -27.559 38.432 1.00 74.06 748 ALA A O 1
ATOM 6029 N N . GLN A 1 749 ? 1.804 -27.585 40.475 1.00 78.44 749 GLN A N 1
ATOM 6030 C CA . GLN A 1 749 ? 3.166 -27.883 40.005 1.00 78.44 749 GLN A CA 1
ATOM 6031 C C . GLN A 1 749 ? 3.253 -29.194 39.216 1.00 78.44 749 GLN A C 1
ATOM 6033 O O . GLN A 1 749 ? 4.039 -29.294 38.272 1.00 78.44 749 GLN A O 1
ATOM 6038 N N . LYS A 1 750 ? 2.460 -30.210 39.584 1.00 80.31 750 LYS A N 1
ATOM 6039 C CA . LYS A 1 750 ? 2.364 -31.447 38.806 1.00 80.31 750 LYS A CA 1
ATOM 6040 C C . LYS A 1 750 ? 1.747 -31.195 37.427 1.00 80.31 750 LYS A C 1
ATOM 6042 O O . LYS A 1 750 ? 2.260 -31.732 36.453 1.00 80.31 750 LYS A O 1
ATOM 6047 N N . VAL A 1 751 ? 0.698 -30.377 37.332 1.00 74.88 751 VAL A N 1
ATOM 6048 C CA . VAL A 1 751 ? 0.062 -30.050 36.046 1.00 74.88 751 VAL A CA 1
ATOM 6049 C C . VAL A 1 751 ? 0.995 -29.242 35.144 1.00 74.88 751 VAL A C 1
ATOM 6051 O O . VAL A 1 751 ? 1.111 -29.592 33.975 1.00 74.88 751 VAL A O 1
ATOM 6054 N N . CYS A 1 752 ? 1.738 -28.256 35.664 1.00 73.06 752 CYS A N 1
ATOM 6055 C CA . CYS A 1 752 ? 2.758 -27.564 34.864 1.00 73.06 752 CYS A CA 1
ATOM 6056 C C . CYS A 1 752 ? 3.814 -28.548 34.332 1.00 73.06 752 CYS A C 1
ATOM 6058 O O . CYS A 1 752 ? 4.090 -28.552 33.140 1.00 73.06 752 CYS A O 1
ATOM 6060 N N . LYS A 1 753 ? 4.307 -29.475 35.165 1.00 75.12 753 LYS A N 1
ATOM 6061 C CA . LYS A 1 753 ? 5.253 -30.520 34.726 1.00 75.12 753 LYS A CA 1
ATOM 6062 C C . LYS A 1 753 ? 4.665 -31.510 33.716 1.00 75.12 753 LYS A C 1
ATOM 6064 O O . LYS A 1 753 ? 5.405 -32.013 32.877 1.00 75.12 753 LYS A O 1
ATOM 6069 N N . GLU A 1 754 ? 3.367 -31.813 33.778 1.00 74.00 754 GLU A N 1
ATOM 6070 C CA . GLU A 1 754 ? 2.685 -32.629 32.761 1.00 74.00 754 GLU A CA 1
ATOM 6071 C C . GLU A 1 754 ? 2.507 -31.861 31.435 1.00 74.00 754 GLU A C 1
ATOM 6073 O O . GLU A 1 754 ? 2.566 -32.486 30.379 1.00 74.00 754 GLU A O 1
ATOM 6078 N N . VAL A 1 755 ? 2.383 -30.526 31.453 1.00 68.44 755 VAL A N 1
ATOM 6079 C CA . VAL A 1 755 ? 2.467 -29.680 30.242 1.00 68.44 755 VAL A CA 1
ATOM 6080 C C . VAL A 1 755 ? 3.896 -29.673 29.692 1.00 68.44 755 VAL A C 1
ATOM 6082 O O . VAL A 1 755 ? 4.108 -30.088 28.558 1.00 68.44 755 VAL A O 1
ATOM 6085 N N . ASP A 1 756 ? 4.888 -29.338 30.520 1.00 68.12 756 ASP A N 1
ATOM 6086 C CA . ASP A 1 756 ? 6.306 -29.227 30.129 1.00 68.12 756 ASP A CA 1
ATOM 6087 C C . ASP A 1 756 ? 6.924 -30.553 29.633 1.00 68.12 756 ASP A C 1
ATOM 6089 O O . ASP A 1 756 ? 7.985 -30.558 29.015 1.00 68.12 756 ASP A O 1
ATOM 6093 N N . SER A 1 757 ? 6.277 -31.693 29.909 1.00 62.28 757 SER A N 1
ATOM 6094 C CA . SER A 1 757 ? 6.657 -33.022 29.396 1.00 62.28 757 SER A CA 1
ATOM 6095 C C . SER A 1 757 ? 5.704 -33.587 28.333 1.00 62.28 757 SER A C 1
ATOM 6097 O O . SER A 1 757 ? 5.930 -34.694 27.842 1.00 62.28 757 SER A O 1
ATOM 6099 N N . SER A 1 758 ? 4.659 -32.841 27.953 1.00 56.97 758 SER A N 1
ATOM 6100 C CA . SER A 1 758 ? 3.796 -33.146 26.801 1.00 56.97 758 SER A CA 1
ATOM 6101 C C . SER A 1 758 ? 4.005 -32.221 25.597 1.00 56.97 758 SER A C 1
ATOM 6103 O O . SER A 1 758 ? 3.429 -32.498 24.543 1.00 56.97 758 SER A O 1
ATOM 6105 N N . ASP A 1 759 ? 4.923 -31.250 25.689 1.00 46.41 759 ASP A N 1
ATOM 6106 C CA . ASP A 1 759 ? 5.663 -30.712 24.537 1.00 46.41 759 ASP A CA 1
ATOM 6107 C C . ASP A 1 759 ? 6.543 -31.818 23.921 1.00 46.41 759 ASP A C 1
ATOM 6109 O O . ASP A 1 759 ? 7.762 -31.899 24.095 1.00 46.41 759 ASP A O 1
ATOM 6113 N N . VAL A 1 760 ? 5.887 -32.739 23.212 1.00 42.97 760 VAL A N 1
ATOM 6114 C CA . VAL A 1 760 ? 6.541 -33.825 22.486 1.00 42.97 760 VAL A CA 1
ATOM 6115 C C . VAL A 1 760 ? 7.365 -33.226 21.355 1.00 42.97 760 VAL A C 1
ATOM 6117 O O . VAL A 1 760 ? 6.831 -32.693 20.381 1.00 42.97 760 VAL A O 1
ATOM 6120 N N . SER A 1 761 ? 8.682 -33.381 21.463 1.00 41.03 761 SER A N 1
ATOM 6121 C CA . SER A 1 761 ? 9.627 -33.118 20.384 1.00 41.03 761 SER A CA 1
ATOM 6122 C C . SER A 1 761 ? 9.164 -33.786 19.084 1.00 41.03 761 SER A C 1
ATOM 6124 O O . SER A 1 761 ? 9.144 -35.015 18.997 1.00 41.03 761 SER A O 1
ATOM 6126 N N . PHE A 1 762 ? 8.824 -32.984 18.070 1.00 39.28 762 PHE A N 1
ATOM 6127 C CA . PHE A 1 762 ? 8.532 -33.475 16.722 1.00 39.28 762 PHE A CA 1
ATOM 6128 C C . PHE A 1 762 ? 9.778 -34.180 16.163 1.00 39.28 762 PHE A C 1
ATOM 6130 O O . PHE A 1 762 ? 10.721 -33.529 15.706 1.00 39.28 762 PHE A O 1
ATOM 6137 N N . GLU A 1 763 ? 9.798 -35.514 16.229 1.00 37.31 763 GLU A N 1
ATOM 6138 C CA . GLU A 1 763 ? 10.871 -36.312 15.641 1.00 37.31 763 GLU A CA 1
ATOM 6139 C C . GLU A 1 763 ? 10.895 -36.148 14.117 1.00 37.31 763 GLU A C 1
ATOM 6141 O O . GLU A 1 763 ? 9.868 -36.031 13.443 1.00 37.31 763 GLU A O 1
ATOM 6146 N N . THR A 1 764 ? 12.103 -36.117 13.561 1.00 36.09 764 THR A N 1
ATOM 6147 C CA . THR A 1 764 ? 12.330 -35.794 12.152 1.00 36.09 764 THR A CA 1
ATOM 6148 C C . THR A 1 764 ? 11.830 -36.890 11.218 1.00 36.09 764 THR A C 1
ATOM 6150 O O . THR A 1 764 ? 12.484 -37.923 11.048 1.00 36.09 7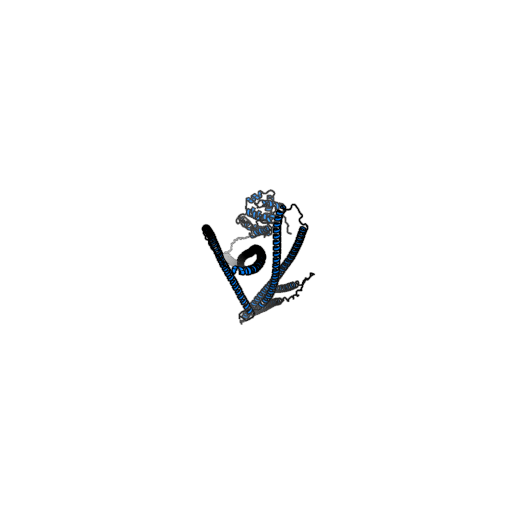64 THR A O 1
ATOM 6153 N N . VAL A 1 765 ? 10.725 -36.611 10.519 1.00 34.19 765 VAL A N 1
ATOM 6154 C CA . VAL A 1 765 ? 10.323 -37.351 9.314 1.00 34.19 765 VAL A CA 1
ATOM 6155 C C . VAL A 1 765 ? 11.452 -37.241 8.289 1.00 34.19 765 VAL A C 1
ATOM 6157 O O . VAL A 1 765 ? 11.658 -36.201 7.664 1.00 34.19 765 VAL A O 1
ATOM 6160 N N . SER A 1 766 ? 12.219 -38.319 8.150 1.00 35.44 766 SER A N 1
ATOM 6161 C CA . SER A 1 766 ? 13.407 -38.348 7.300 1.00 35.44 766 SER A CA 1
ATOM 6162 C C . SER A 1 766 ? 13.022 -38.247 5.823 1.00 35.44 766 SER A C 1
ATOM 6164 O O . SER A 1 766 ? 12.202 -39.023 5.332 1.00 35.44 766 SER A O 1
ATOM 6166 N N . HIS A 1 767 ? 13.622 -37.296 5.104 1.00 32.12 767 HIS A N 1
ATOM 6167 C CA . HIS A 1 767 ? 13.409 -37.126 3.667 1.00 32.12 767 HIS A CA 1
ATOM 6168 C C . HIS A 1 767 ? 13.883 -38.361 2.873 1.00 32.12 767 HIS A C 1
ATOM 6170 O O . HIS A 1 767 ? 15.045 -38.754 3.011 1.00 32.12 767 HIS A O 1
ATOM 6176 N N . PRO A 1 768 ? 13.056 -38.932 1.976 1.00 39.19 768 PRO A N 1
ATOM 6177 C CA . PRO A 1 768 ? 13.561 -39.786 0.908 1.00 39.19 768 PRO A CA 1
ATOM 6178 C C . PRO A 1 768 ? 14.331 -38.931 -0.114 1.00 39.19 768 PRO A C 1
ATOM 6180 O O . PRO A 1 768 ? 13.950 -37.796 -0.403 1.00 39.19 768 PRO A O 1
ATOM 6183 N N . GLN A 1 769 ? 15.417 -39.468 -0.678 1.00 35.78 769 GLN A N 1
ATOM 6184 C CA . GLN A 1 769 ? 16.203 -38.756 -1.693 1.00 35.78 769 GLN A CA 1
ATOM 6185 C C . GLN A 1 769 ? 15.396 -38.521 -2.988 1.00 35.78 769 GLN A C 1
ATOM 6187 O O . GLN A 1 769 ? 14.586 -39.372 -3.365 1.00 35.78 769 GLN A O 1
ATOM 6192 N N . PRO A 1 770 ? 15.638 -37.409 -3.711 1.00 34.31 770 PRO A N 1
ATOM 6193 C CA . PRO A 1 770 ? 14.983 -37.152 -4.988 1.00 34.31 770 PRO A CA 1
ATOM 6194 C C . PRO A 1 770 ? 15.479 -38.128 -6.075 1.00 34.31 770 PRO A C 1
ATOM 6196 O O . PRO A 1 770 ? 16.692 -38.290 -6.235 1.00 34.31 770 PRO A O 1
ATOM 6199 N N . PRO A 1 771 ? 14.583 -38.757 -6.859 1.00 38.19 771 PRO A N 1
ATOM 6200 C CA . PRO A 1 771 ? 14.977 -39.574 -8.000 1.00 38.19 771 PRO A CA 1
ATOM 6201 C C . PRO A 1 771 ? 15.478 -38.697 -9.156 1.00 38.19 771 PRO A C 1
ATOM 6203 O O . PRO A 1 771 ? 14.942 -37.620 -9.422 1.00 38.19 771 PRO A O 1
ATOM 6206 N N . SER A 1 772 ? 16.494 -39.174 -9.871 1.00 36.44 772 SER A N 1
ATOM 6207 C CA . SER A 1 772 ? 17.058 -38.504 -11.042 1.00 36.44 772 SER A CA 1
ATOM 6208 C C . SER A 1 772 ? 16.437 -39.003 -12.356 1.00 36.44 772 SER A C 1
ATOM 6210 O O . SER A 1 772 ? 16.197 -40.194 -12.537 1.00 36.44 772 SER A O 1
ATOM 6212 N N . SER A 1 773 ? 16.277 -38.074 -13.308 1.00 34.38 773 SER A N 1
ATOM 6213 C CA . SER A 1 773 ? 15.763 -38.265 -14.681 1.00 34.38 773 SER A CA 1
ATOM 6214 C C . SER A 1 773 ? 14.231 -38.462 -14.839 1.00 34.38 773 SER A C 1
ATOM 6216 O O . SER A 1 773 ? 13.614 -39.128 -14.009 1.00 34.38 773 SER A O 1
ATOM 6218 N N . PRO A 1 774 ? 13.579 -37.905 -15.891 1.00 44.88 774 PRO A N 1
ATOM 6219 C CA . PRO A 1 774 ? 12.118 -37.935 -16.037 1.00 44.88 774 PRO A CA 1
ATOM 6220 C C . PRO A 1 774 ? 11.609 -38.840 -17.179 1.00 44.88 774 PRO A C 1
ATOM 6222 O O . PRO A 1 774 ? 11.805 -38.526 -18.351 1.00 44.88 774 PRO A O 1
ATOM 6225 N N . HIS A 1 775 ? 10.831 -39.887 -16.870 1.00 32.59 775 HIS A N 1
ATOM 6226 C CA . HIS A 1 775 ? 10.008 -40.585 -17.873 1.00 32.59 775 HIS A CA 1
ATOM 6227 C C . HIS A 1 775 ? 8.678 -41.129 -17.316 1.00 32.59 775 HIS A C 1
ATOM 6229 O O . HIS A 1 775 ? 8.652 -42.160 -16.655 1.00 32.59 775 HIS A O 1
ATOM 6235 N N . SER A 1 776 ? 7.582 -40.484 -17.737 1.00 32.56 776 SER A N 1
ATOM 6236 C CA . SER A 1 776 ? 6.201 -41.006 -17.818 1.00 32.56 776 SER A CA 1
ATOM 6237 C C . SER A 1 776 ? 5.456 -41.381 -16.509 1.00 32.56 776 SER A C 1
ATOM 6239 O O . SER A 1 776 ? 6.078 -41.564 -15.467 1.00 32.56 776 SER A O 1
ATOM 6241 N N . PRO A 1 777 ? 4.099 -41.432 -16.509 1.00 53.22 777 PRO A N 1
ATOM 6242 C CA . PRO A 1 777 ? 3.318 -41.401 -15.266 1.00 53.22 777 PRO A CA 1
ATOM 6243 C C . PRO A 1 777 ? 2.537 -42.691 -14.943 1.00 53.22 777 PRO A C 1
ATOM 6245 O O . PRO A 1 777 ? 1.859 -43.245 -15.807 1.00 53.22 777 PRO A O 1
ATOM 6248 N N . SER A 1 778 ? 2.479 -43.073 -13.659 1.00 29.64 778 SER A N 1
ATOM 6249 C CA . SER A 1 778 ? 1.425 -43.963 -13.136 1.00 29.64 778 SER A CA 1
ATOM 6250 C C . SER A 1 778 ? 1.239 -43.897 -11.609 1.00 29.64 778 SER A C 1
ATOM 6252 O O . SER A 1 778 ? 2.185 -44.082 -10.853 1.00 29.64 778 SER A O 1
ATOM 6254 N N . SER A 1 779 ? -0.022 -43.726 -11.191 1.00 33.62 779 SER A N 1
ATOM 6255 C CA . SER A 1 779 ? -0.653 -44.223 -9.946 1.00 33.62 779 SER A CA 1
ATOM 6256 C C . SER A 1 779 ? -0.021 -43.994 -8.550 1.00 33.62 779 SER A C 1
ATOM 6258 O O . SER A 1 779 ? 0.837 -44.745 -8.105 1.00 33.62 779 SER A O 1
ATOM 6260 N N . SER A 1 780 ? -0.718 -43.150 -7.775 1.00 40.81 780 SER A N 1
ATOM 6261 C CA . SER A 1 780 ? -1.191 -43.419 -6.397 1.00 40.81 780 SER A CA 1
ATOM 6262 C C . SER A 1 780 ? -0.195 -43.576 -5.231 1.00 40.81 780 SER A C 1
ATOM 6264 O O . SER A 1 780 ? 0.210 -44.682 -4.884 1.00 40.81 780 SER A O 1
ATOM 6266 N N . SER A 1 781 ? -0.042 -42.497 -4.452 1.00 33.78 781 SER A N 1
ATOM 6267 C CA . SER A 1 781 ? 0.375 -42.543 -3.040 1.00 33.78 781 SER A CA 1
ATOM 6268 C C . SER A 1 781 ? -0.414 -41.530 -2.185 1.00 33.78 781 SER A C 1
ATOM 6270 O O . SER A 1 781 ? -0.001 -40.385 -2.005 1.00 33.78 781 SER A O 1
ATOM 6272 N N . ARG A 1 782 ? -1.578 -41.945 -1.665 1.00 42.94 782 ARG A N 1
ATOM 6273 C CA . ARG A 1 782 ? -2.219 -41.322 -0.485 1.00 42.94 782 ARG A CA 1
ATOM 6274 C C . ARG A 1 782 ? -1.760 -42.067 0.781 1.00 42.94 782 ARG A C 1
ATOM 6276 O O . ARG A 1 782 ? -1.308 -43.200 0.661 1.00 42.94 782 ARG A O 1
ATOM 6283 N N . LEU A 1 783 ? -2.002 -41.463 1.953 1.00 43.47 783 LEU A N 1
ATOM 6284 C CA . LEU A 1 783 ? -1.690 -41.940 3.319 1.00 43.47 783 LEU A CA 1
ATOM 6285 C C . LEU A 1 783 ? -0.260 -41.630 3.812 1.00 43.47 783 LEU A C 1
ATOM 6287 O O . LEU A 1 783 ? 0.650 -42.438 3.671 1.00 43.47 783 LEU A O 1
ATOM 6291 N N . SER A 1 784 ? -0.109 -40.470 4.466 1.00 43.31 784 SER A N 1
ATOM 6292 C CA . SER A 1 784 ? 0.972 -40.197 5.436 1.00 43.31 784 SER A CA 1
ATOM 6293 C C . SER A 1 784 ? 0.652 -39.027 6.383 1.00 43.31 784 SER A C 1
ATOM 6295 O O . SER A 1 784 ? 0.943 -39.112 7.569 1.00 43.31 784 SER A O 1
ATOM 6297 N N . SER A 1 785 ? -0.012 -37.963 5.911 1.00 44.84 785 SER A N 1
ATOM 6298 C CA . SER A 1 785 ? -0.301 -36.758 6.720 1.00 44.84 785 SER A CA 1
ATOM 6299 C C . SER A 1 785 ? -1.419 -36.902 7.769 1.00 44.84 785 SER A C 1
ATOM 6301 O O . SER A 1 785 ? -1.566 -36.038 8.627 1.00 44.84 785 SER A O 1
ATOM 6303 N N . LEU A 1 786 ? -2.215 -37.976 7.729 1.00 44.06 786 LEU A N 1
ATOM 6304 C CA . LEU A 1 786 ? -3.418 -38.122 8.566 1.00 44.06 786 LEU A CA 1
ATOM 6305 C C . LEU A 1 786 ? -3.159 -38.533 10.026 1.00 44.06 786 LEU A C 1
ATOM 6307 O O . LEU A 1 786 ? -4.092 -38.481 10.827 1.00 44.06 786 LEU A O 1
ATOM 6311 N N . ASP A 1 787 ? -1.939 -38.939 10.388 1.00 44.38 787 ASP A N 1
ATOM 6312 C CA . ASP A 1 787 ? -1.639 -39.399 11.752 1.00 44.38 787 ASP A CA 1
ATOM 6313 C C . ASP A 1 787 ? -1.055 -38.298 12.660 1.00 44.38 787 ASP A C 1
ATOM 6315 O O . ASP A 1 787 ? -1.305 -38.314 13.866 1.00 44.38 787 ASP A O 1
ATOM 6319 N N . SER A 1 788 ? -0.382 -37.277 12.114 1.00 44.28 788 SER A N 1
ATOM 6320 C CA . SER A 1 788 ? 0.129 -36.142 12.907 1.00 44.28 788 SER A CA 1
ATOM 6321 C C . SER A 1 788 ? -0.996 -35.307 13.532 1.00 44.28 788 SER A C 1
ATOM 6323 O O . SER A 1 788 ? -0.960 -35.022 14.730 1.00 44.28 788 SER A O 1
ATOM 6325 N N . SER A 1 789 ? -2.044 -34.984 12.767 1.00 45.97 789 SER A N 1
ATOM 6326 C CA . SER A 1 789 ? -3.207 -34.234 13.271 1.00 45.97 789 SER A CA 1
ATOM 6327 C C . SER A 1 789 ? -4.012 -35.027 14.311 1.00 45.97 789 SER A C 1
ATOM 6329 O O . SER A 1 789 ? -4.517 -34.462 15.284 1.00 45.97 789 SER A O 1
ATOM 6331 N N . ARG A 1 790 ? -4.059 -36.362 14.188 1.00 49.78 790 ARG A N 1
ATOM 6332 C CA . ARG A 1 790 ? -4.638 -37.257 15.206 1.00 49.78 790 ARG A CA 1
ATOM 6333 C C . ARG A 1 790 ? -3.861 -37.239 16.520 1.00 49.78 790 ARG A C 1
ATOM 6335 O O . ARG A 1 790 ? -4.483 -37.281 17.584 1.00 49.78 790 ARG A O 1
ATOM 6342 N N . LEU A 1 791 ? -2.531 -37.168 16.469 1.00 50.91 791 LEU A N 1
ATOM 6343 C CA . LEU A 1 791 ? -1.687 -37.083 17.663 1.00 50.91 791 LEU A CA 1
ATOM 6344 C C . LEU A 1 791 ? -1.867 -35.738 18.384 1.00 50.91 791 LEU A C 1
ATOM 6346 O O . LEU A 1 791 ? -2.146 -35.745 19.584 1.00 50.91 791 LEU A O 1
ATOM 6350 N N . ALA A 1 792 ? -1.830 -34.615 17.657 1.00 48.34 792 ALA A N 1
ATOM 6351 C CA . ALA A 1 792 ? -2.082 -33.280 18.213 1.00 48.34 792 ALA A CA 1
ATOM 6352 C C . ALA A 1 792 ? -3.477 -33.177 18.865 1.00 48.34 792 ALA A C 1
ATOM 6354 O O . ALA A 1 792 ? -3.599 -32.860 20.051 1.00 48.34 792 ALA A O 1
ATOM 6355 N N . SER A 1 793 ? -4.526 -33.590 18.143 1.00 48.97 793 SER A N 1
ATOM 6356 C CA . SER A 1 793 ? -5.902 -33.631 18.661 1.00 48.97 793 SER A CA 1
ATOM 6357 C C . SER A 1 793 ? -6.032 -34.503 19.923 1.00 48.97 793 SER A C 1
ATOM 6359 O O . SER A 1 793 ? -6.739 -34.149 20.872 1.00 48.97 793 SER A O 1
ATOM 6361 N N . THR A 1 794 ? -5.293 -35.617 19.997 1.00 55.44 794 THR A N 1
ATOM 6362 C CA . THR A 1 794 ? -5.269 -36.495 21.180 1.00 55.44 794 THR A CA 1
ATOM 6363 C C . THR A 1 794 ? -4.570 -35.845 22.380 1.00 55.44 794 THR A C 1
ATOM 6365 O O . THR A 1 794 ? -5.032 -36.019 23.512 1.00 55.44 794 THR A O 1
ATOM 6368 N N . ALA A 1 795 ? -3.493 -35.082 22.168 1.00 53.00 795 ALA A N 1
ATOM 6369 C CA . ALA A 1 795 ? -2.824 -34.322 23.226 1.00 53.00 795 ALA A CA 1
ATOM 6370 C C . ALA A 1 795 ? -3.737 -33.209 23.771 1.00 53.00 795 ALA A C 1
ATOM 6372 O O . ALA A 1 795 ? -4.015 -33.167 24.972 1.00 53.00 795 ALA A O 1
ATOM 6373 N N . SER A 1 796 ? -4.320 -32.401 22.882 1.00 48.91 796 SER A N 1
ATOM 6374 C CA . SER A 1 796 ? -5.279 -31.346 23.234 1.00 48.91 796 SER A CA 1
ATOM 6375 C C . SER A 1 796 ? -6.518 -31.882 23.970 1.00 48.91 796 SER A C 1
ATOM 6377 O O . SER A 1 796 ? -6.953 -31.320 24.979 1.00 48.91 796 SER A O 1
ATOM 6379 N N . SER A 1 797 ? -7.048 -33.037 23.549 1.00 60.09 797 SER A N 1
ATOM 6380 C CA . SER A 1 797 ? -8.138 -33.736 24.246 1.00 60.09 797 SER A CA 1
ATOM 6381 C C . SER A 1 797 ? -7.765 -34.126 25.685 1.00 60.09 797 SER A C 1
ATOM 6383 O O . SER A 1 797 ? -8.567 -33.960 26.612 1.00 60.09 797 SER A O 1
ATOM 6385 N N . ARG A 1 798 ? -6.530 -34.603 25.908 1.00 61.34 798 ARG A N 1
ATOM 6386 C CA . ARG A 1 798 ? -6.015 -34.932 27.249 1.00 61.34 798 ARG A CA 1
ATOM 6387 C C . ARG A 1 798 ? -5.832 -33.679 28.105 1.00 61.34 798 ARG A C 1
ATOM 6389 O O . ARG A 1 798 ? -6.266 -33.694 29.256 1.00 61.34 798 ARG A O 1
ATOM 6396 N N . PHE A 1 799 ? -5.284 -32.600 27.547 1.00 56.56 799 PHE A N 1
ATOM 6397 C CA . PHE A 1 799 ? -5.096 -31.327 28.250 1.00 56.56 799 PHE A CA 1
ATOM 6398 C C . PHE A 1 799 ? -6.431 -30.693 28.670 1.00 56.56 799 PHE A C 1
ATOM 6400 O O . PHE A 1 799 ? -6.637 -30.405 29.850 1.00 56.56 799 PHE A O 1
ATOM 6407 N N . ARG A 1 800 ? -7.410 -30.604 27.757 1.00 62.31 800 ARG A N 1
ATOM 6408 C CA . ARG A 1 800 ? -8.772 -30.132 28.076 1.00 62.31 800 ARG A CA 1
ATOM 6409 C C . ARG A 1 800 ? -9.451 -31.002 29.146 1.00 62.31 800 ARG A C 1
ATOM 6411 O O . ARG A 1 800 ? -10.105 -30.477 30.049 1.00 62.31 800 ARG A O 1
ATOM 6418 N N . ARG A 1 801 ? -9.234 -32.324 29.126 1.00 65.81 801 ARG A N 1
ATOM 6419 C CA . ARG A 1 801 ? -9.704 -33.246 30.180 1.00 65.81 801 ARG A CA 1
ATOM 6420 C C . ARG A 1 801 ? -8.970 -33.059 31.520 1.00 65.81 801 ARG A C 1
ATOM 6422 O O . ARG A 1 801 ? -9.597 -33.265 32.558 1.00 65.81 801 ARG A O 1
ATOM 6429 N N . ALA A 1 802 ? -7.704 -32.642 31.537 1.00 57.22 802 ALA A N 1
ATOM 6430 C CA . ALA A 1 802 ? -6.987 -32.284 32.765 1.00 57.22 802 ALA A CA 1
ATOM 6431 C C . ALA A 1 802 ? -7.516 -30.967 33.364 1.00 57.22 802 ALA A C 1
ATOM 6433 O O . ALA A 1 802 ? -7.902 -30.941 34.534 1.00 57.22 802 ALA A O 1
ATOM 6434 N N . LEU A 1 803 ? -7.662 -29.917 32.546 1.00 53.38 803 LEU A N 1
ATOM 6435 C CA . LEU A 1 803 ? -8.257 -28.638 32.958 1.00 53.38 803 LEU A CA 1
ATOM 6436 C C . LEU A 1 803 ? -9.682 -28.802 33.509 1.00 53.38 803 LEU A C 1
ATOM 6438 O O . LEU A 1 803 ? -10.018 -28.201 34.527 1.00 53.38 803 LEU A O 1
ATOM 6442 N N . SER A 1 804 ? -10.506 -29.670 32.908 1.00 62.97 804 SER A N 1
ATOM 6443 C CA . SER A 1 804 ? -11.861 -29.939 33.417 1.00 62.97 804 SER A CA 1
ATOM 6444 C C . SER A 1 804 ? -11.881 -30.510 34.844 1.00 62.97 804 SER A C 1
ATOM 6446 O O . SER A 1 804 ? -12.811 -30.233 35.595 1.00 62.97 804 SER A O 1
ATOM 6448 N N . LYS A 1 805 ? -10.833 -31.244 35.255 1.00 60.66 805 LYS A N 1
ATOM 6449 C CA . LYS A 1 805 ? -10.687 -31.763 36.627 1.00 60.66 805 LYS A CA 1
ATOM 6450 C C . LYS A 1 805 ? -10.191 -30.702 37.611 1.00 60.66 805 LYS A C 1
ATOM 6452 O O . LYS A 1 805 ? -10.575 -30.746 38.771 1.00 60.66 805 LYS A O 1
ATOM 6457 N N . LEU A 1 806 ? -9.382 -29.743 37.155 1.00 51.97 806 LEU A N 1
ATOM 6458 C CA . LEU A 1 806 ? -8.941 -28.586 37.951 1.00 51.97 806 LEU A CA 1
ATOM 6459 C C . LEU A 1 806 ? -10.050 -27.552 38.208 1.00 51.97 806 LEU A C 1
ATOM 6461 O O . LEU A 1 806 ? -9.899 -26.708 39.088 1.00 51.97 806 LEU A O 1
ATOM 6465 N N . ARG A 1 807 ? -11.135 -27.585 37.422 1.00 53.66 807 ARG A N 1
ATOM 6466 C CA . ARG A 1 807 ? -12.263 -26.640 37.507 1.00 53.66 807 ARG A CA 1
ATOM 6467 C C . ARG A 1 807 ? -13.490 -27.197 38.245 1.00 53.66 807 ARG A C 1
ATOM 6469 O O . ARG A 1 807 ? -14.493 -26.498 38.342 1.00 53.66 807 ARG A O 1
ATOM 6476 N N . GLY A 1 808 ? -13.424 -28.447 38.706 1.00 43.78 808 GLY A N 1
ATOM 6477 C CA . GLY A 1 808 ? -14.521 -29.183 39.347 1.00 43.78 808 GLY A CA 1
ATOM 6478 C C . GLY A 1 808 ? -14.183 -29.702 40.747 1.00 43.78 808 GLY A C 1
ATOM 6479 O O . GLY A 1 808 ? -14.690 -30.755 41.129 1.00 43.78 808 GLY A O 1
ATOM 6480 N N . GLY A 1 809 ? -13.301 -29.003 41.468 1.00 37.94 809 GLY A N 1
ATOM 6481 C CA . GLY A 1 809 ? -12.874 -29.286 42.841 1.00 37.94 809 GLY A CA 1
ATOM 6482 C C . GLY A 1 809 ? -12.370 -28.025 43.531 1.00 37.94 809 GLY A C 1
ATOM 6483 O O . GLY A 1 809 ? -11.903 -27.119 42.802 1.00 37.94 809 GLY A O 1
#

Organism: NCBI:txid172621

Foldseek 3Di:
DDDPDDDDVLLFVLVLLLLQLAPDPDRDPGPQQCLLVRSVLSVLCVQPVPLSPDDFPDPDPDVVSSQRRQVVCLVSVVVPVLVPDPVLVVQDPDPVVVVVLVVPQDNGSNPPNDVVNVSSVVLVVVVSPVSDCPVVSVVSLVPGDPPSNVSSVVSNVVVVVPDDDDDDDDDDDDDDDDDDDDDDDDDDDDDDDDDVVVVVVVVVVVVVVVVVVVVVVVVVVVVVVVVVVVVVVVVVVVVVVVVVVVVVVVVVVVVVVVVVVVVVVVVVVVVVVVVVVVVVVVVVVVVVVVVVVVVVVVVVVVVVVVVVVVVVVVVVVVVVVVVVVVVVVVVVVVVVVVVVVVVVVVVVVVVVVVVVVVVVVVVVVVVVVVVVVVVVVVVVVVVVVVVVVVVVVVVVVVVVVVVVVVVVVVVVVVVVVVVVVVVVVVVVVVVVCVVVCVVDDDDYDDDDDDDDDDDDDDDDDPDPVVVVVVVVVVVVVVVVVVVVVVVVVVVVVVVVVVVVVVVVVVVVVVVVVVVVVVVVVVVVVVVVVVVVVVVVVVVVVVVVVVVVVDDDPPDDDDPPVVVVVVVVVVVVVVVVVVVVVVVVVVVVVVVVVVVVVVVVVVVVVVVVVVVVVVVVVVVVVCVVCVVPDPDDDDDPVVVVVVVVVVVVVVVVVVVVVVVVVVVVVVVVVVVVVVVVVVVVVVVVVVLVVVLVVVLVVLVVVLVVLVVVLVVLVVVLVVVPPDDDDDCPVVNVVSVVSNVVSVVSNVLSVVLNVVVVVLPDDPPDPDDDDDDDDDDDDDDDDDDDPVVVVVSVVVSSVVNVVSVVVVVPD

pLDDT: mean 71.17, std 19.82, range [26.58, 98.0]

InterPro domains:
  IPR036872 CH domain superfamily [G3DSA:1.10.418.10] (4-72)

Sequence (809 aa):
MAANGTFPRETEAALVVWVNSFPLSHPVDSLSEMNDGQILWEMLREMNPEAFTGELPSKKQSDYARQQNPAYLDAHDTTFPIFTDDELRDMAVDESSISTAKARLPRSWTTLTMTNLWIQFVKLLLQVVITPPNETLFHKLRVLPDPTPQVILRLWQEMMDHTEDEEVDENSDMDSGQGSSNSGSRFSPARVIDRELLLEQHLAELKAQLDRCEAEIKDLKEAKEQTDDAYNRLQESYDAVRQESIETETDLKKFTAMYNEKEQRSVKELETKISQQEEVIGRQETQINEHRSKEADMQRKMKKLHVADERLQNLQDDFDMQKVELEHQTKKANAGEKYKQKVQASQNIEKERDSLRKELNEARSRLEEAGNVRRENVKLQQENREISQTLSRSERDNTELRETKQAYHSEINRLHHDSKSLRDALAQSQDRITDLEERHGGPDRHSSVGDGLDSELAEALNHEEQMQVASTVLLWTRALMSSRKIRITELEKQVRQLTSDASEKDAELSMLQGQLDSAQENSDDQYKQALEFRKEMSVLQSSLTEVRRGEPIEGSVSVVPLADHLAYGVKSTEAFEAMCEQVKALQKQCAHLEEKLSAAQKSLEIAECDRMSSFENHCMLTDLTIDLFEGELVDRPKLEVVEEVRKQNSVAMRQLQTEHDALRKRHNRLHDMFVDLTEERNDAWRESHEVLMAKSVVEMKADADSRTLQEATDLLRRAATPNPIGHNTNIEVYASKIEEGRERLAKAQKVCKEVDSSDVSFETVSHPQPPSSPHSPSSSSRLSSLDSSRLASTASSRFRRALSKLRGG

Radius of gyration: 77.79 Å; chains: 1; bounding box: 219×90×274 Å

Secondary structure (DSSP, 8-state):
--------HHHHHHHHHHHTTS--SS--S-TTTGGGSHHHHHHHHHH-TTTT-S--S--S-STTHHHHHHHHHHHTTTTGGGT--HHHHTT-S-HHHHHHHHHHS-S-GGG--SHHHHHHHHHHHHHHHHTTT-HHHHHHHTTSPTTHHHHHHHHHHHHHTTS-------------------------------HHHHHHHHHHHHHHHHHHHHHHHHHHHHHHHHHHHHHHHHHHHHHHHHHHHHHHHHHHHHHHHHHHHHHHHHHHHHHHHHHHHHHHHHHHHHHHHHHHHHHHHHHHHHHHHHHHHHHHHHHHHHHHHHHHHHHHHHHHHHHHHHHHHHHHHHHHHHHHHHHHHHHHHHHHHHHHHHHHHHHHHHHHHHHHHHHHHHHHHHHHHHHHHHHHHHHHHHHHHHHHHHHHHHHHHHHHHHHTTHHHHTT--------------------SSSSHHHHHHHHHHHHHHHHHHHHHHHHHHHHHHHHHHHHHHHHHHHHHHHHHHHHHHHHHHHHHHHHHHHHHHHHHHHHHHHHHHHHTTT---SS----SHHHHHHHHHHHHHHHHHHHHHHHHHHHHHHHHHHHHHHHHHHHHHHHHHHHHHHHHHHHHHHHHHHTT-S-----HHHHHHHHHHHHHHHHHHHHHHHHHHHHHHHHHHHHHHHHHHHHHHHHHHHHHHHHHHHHHHH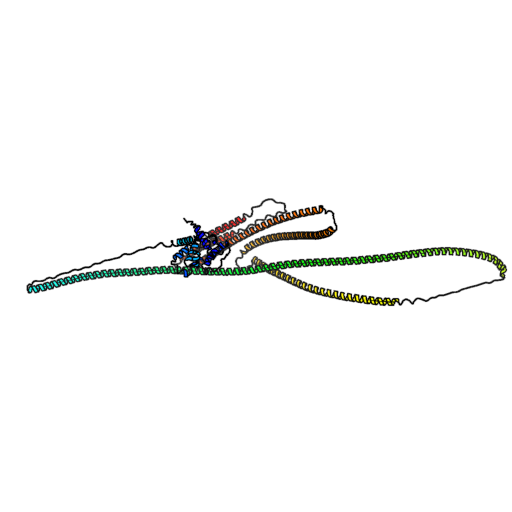HHHHHHHHHHHHHHHHHHHHHTSS--SS-HHHHHHHHHHHHHHHHHHHHHHHHHHHHHTTS------PPPPPPPS----------STHHHHHHHHHHHHHHHHHHHHHT--